Protein AF-0000000078901574 (afdb_homodimer)

Solvent-accessible surface area (backbone atoms only — not comparable to full-atom values): 55241 Å² total; per-residue (Å²): 122,80,79,53,33,39,34,36,38,30,41,45,54,55,63,47,64,45,96,88,65,45,67,37,62,70,68,38,22,37,27,36,86,96,45,61,98,54,66,38,80,42,51,44,65,65,57,47,47,41,67,55,58,59,39,76,37,43,38,35,41,18,32,72,70,23,38,70,68,37,67,60,56,49,39,49,55,29,48,74,74,72,39,78,66,61,45,80,43,84,36,66,88,48,71,46,56,58,35,40,49,50,41,31,50,52,46,33,48,68,64,56,52,89,60,96,63,82,35,20,27,36,39,37,34,49,48,26,60,44,65,43,23,26,37,47,46,46,25,50,50,44,54,62,66,72,47,56,89,83,60,78,57,48,77,39,35,35,34,58,38,66,92,46,40,46,96,85,44,36,18,45,43,43,77,52,35,61,60,55,47,53,44,49,48,52,50,27,50,48,46,22,75,48,53,47,43,39,66,61,41,44,49,47,36,64,61,35,56,59,53,50,43,49,57,63,29,63,53,62,60,85,57,74,70,66,58,59,51,69,42,36,62,37,46,46,50,32,26,39,21,62,39,50,36,30,46,40,59,29,33,37,78,87,8,28,19,46,49,33,30,53,51,49,61,63,35,53,72,72,39,71,86,37,63,74,58,44,56,57,50,48,53,52,36,50,58,24,52,50,33,37,56,55,89,91,52,74,37,52,20,26,73,77,22,36,58,28,41,28,45,51,17,45,51,28,46,70,25,50,33,43,64,61,15,43,34,39,32,54,54,41,48,27,16,53,55,23,50,58,46,42,20,30,42,23,79,68,28,33,65,67,48,35,54,51,9,39,24,50,35,30,54,72,36,88,57,42,57,60,52,50,52,54,48,48,42,45,57,51,30,22,69,36,47,71,48,73,51,42,69,55,50,54,52,52,41,53,51,46,37,53,45,46,60,67,61,70,83,67,72,77,63,80,69,66,42,23,24,34,39,33,23,86,67,58,71,88,75,47,55,70,68,51,50,52,56,45,38,72,75,12,78,40,77,45,74,44,77,49,73,88,74,63,46,82,52,45,38,69,52,37,47,49,51,24,53,56,51,57,70,65,55,62,87,51,47,43,33,30,36,50,47,71,59,66,48,44,37,51,27,32,45,56,56,39,42,62,48,19,26,47,39,23,36,81,26,53,45,81,40,81,40,71,39,95,85,66,48,77,43,78,44,75,40,74,70,40,78,31,48,51,60,124,124,80,80,55,33,40,34,34,38,29,40,44,54,57,63,48,66,45,97,87,66,45,66,37,62,71,69,38,21,39,28,36,86,98,45,61,96,53,66,37,79,42,52,44,68,66,56,48,48,42,67,55,58,57,37,77,38,43,38,36,40,18,31,72,68,23,38,70,68,37,66,61,55,48,38,50,57,29,47,72,73,72,39,77,64,61,44,80,42,83,34,65,87,49,73,44,55,58,36,41,50,50,42,30,50,52,46,31,47,68,64,56,51,90,61,97,63,83,34,20,27,35,39,37,32,48,46,25,58,46,63,44,23,28,38,48,47,45,24,50,50,43,52,62,65,71,47,56,88,82,58,78,59,46,76,39,35,33,36,57,37,65,90,46,39,45,96,84,43,36,18,44,42,44,75,53,37,61,60,55,46,53,44,50,49,51,49,27,50,49,47,24,74,49,52,47,44,38,65,62,40,44,49,49,36,64,59,34,58,60,53,49,43,48,57,65,30,63,52,64,60,83,55,72,69,64,57,58,52,70,41,35,62,39,46,46,50,30,26,38,21,62,40,49,36,30,47,40,60,27,35,36,79,88,9,29,20,47,50,32,30,54,52,50,62,65,34,54,73,70,38,70,85,37,64,74,57,43,57,57,51,46,53,53,37,50,57,23,50,50,33,38,57,56,90,93,53,75,37,50,20,26,74,78,23,35,58,31,40,28,44,50,17,44,52,28,44,70,24,51,33,43,63,60,16,43,36,40,32,53,53,41,50,27,15,51,55,23,52,59,46,42,21,29,41,23,80,68,29,33,65,66,48,36,52,52,8,39,24,52,36,31,55,73,36,88,56,44,58,61,52,49,52,55,47,48,43,46,57,50,30,23,68,34,47,72,47,74,52,42,69,54,49,54,53,50,41,53,50,45,38,52,45,49,61,64,62,69,82,70,74,76,63,80,69,67,41,24,24,35,40,33,26,86,65,58,69,90,75,47,54,70,68,49,51,51,56,47,38,72,75,11,79,41,77,44,74,44,76,50,74,89,72,64,44,83,53,46,39,69,54,36,47,50,52,25,53,58,49,58,71,64,55,60,87,51,48,44,33,30,37,51,47,70,58,66,49,42,36,49,26,32,46,57,55,39,42,63,48,19,27,49,39,24,36,80,26,53,45,82,40,81,41,69,39,95,86,66,48,79,41,79,44,76,40,73,71,40,77,31,49,52,60,122

Structure (mmCIF, N/CA/C/O backbone):
data_AF-0000000078901574-model_v1
#
loop_
_entity.id
_entity.type
_entity.pdbx_description
1 polymer 'CRISPR-associated protein, putative'
#
loop_
_atom_site.group_PDB
_atom_site.id
_atom_site.type_symbol
_atom_site.label_atom_id
_atom_site.label_alt_id
_atom_site.label_comp_id
_atom_site.label_asym_id
_atom_site.label_entity_id
_atom_site.label_seq_id
_atom_site.pdbx_PDB_ins_code
_atom_site.Cartn_x
_atom_site.Cartn_y
_atom_site.Cartn_z
_atom_site.occupancy
_atom_site.B_iso_or_equiv
_atom_site.auth_seq_id
_atom_site.auth_comp_id
_atom_site.auth_asym_id
_atom_site.auth_atom_id
_atom_site.pdbx_PDB_model_num
ATOM 1 N N . MET A 1 1 ? -25.266 -15.375 -20.125 1 30.12 1 MET A N 1
ATOM 2 C CA . MET A 1 1 ? -24.672 -15.422 -21.453 1 30.12 1 MET A CA 1
ATOM 3 C C . MET A 1 1 ? -23.438 -16.312 -21.469 1 30.12 1 MET A C 1
ATOM 5 O O . MET A 1 1 ? -22.625 -16.281 -20.531 1 30.12 1 MET A O 1
ATOM 9 N N . ALA A 1 2 ? -23.516 -17.375 -21.922 1 40.31 2 ALA A N 1
ATOM 10 C CA . ALA A 1 2 ? -22.438 -18.344 -22 1 40.31 2 ALA A CA 1
ATOM 11 C C . ALA A 1 2 ? -21.094 -17.656 -22.172 1 40.31 2 ALA A C 1
ATOM 13 O O . ALA A 1 2 ? -20.922 -16.828 -23.078 1 40.31 2 ALA A O 1
ATOM 14 N N . LYS A 1 3 ? -20.281 -17.469 -21.219 1 54.28 3 LYS A N 1
ATOM 15 C CA . LYS A 1 3 ? -19.031 -16.719 -21.344 1 54.28 3 LYS A CA 1
ATOM 16 C C . LYS A 1 3 ? -18.281 -17.125 -22.609 1 54.28 3 LYS A C 1
ATOM 18 O O . LYS A 1 3 ? -18.094 -18.312 -22.891 1 54.28 3 LYS A O 1
ATOM 23 N N . ASN A 1 4 ? -18.375 -16.203 -23.703 1 78.88 4 ASN A N 1
ATOM 24 C CA . ASN A 1 4 ? -17.719 -16.297 -25 1 78.88 4 ASN A CA 1
ATOM 25 C C . ASN A 1 4 ? -16.25 -16.688 -24.875 1 78.88 4 ASN A C 1
ATOM 27 O O . ASN A 1 4 ? -15.531 -16.141 -24.047 1 78.88 4 ASN A O 1
ATOM 31 N N . ILE A 1 5 ? -16.016 -18.047 -25.281 1 86.25 5 ILE A N 1
ATOM 32 C CA . ILE A 1 5 ? -14.625 -18.5 -25.281 1 86.25 5 ILE A CA 1
ATOM 33 C C . ILE A 1 5 ? -13.977 -18.141 -26.625 1 86.25 5 ILE A C 1
ATOM 35 O O . ILE A 1 5 ? -14.484 -18.5 -27.688 1 86.25 5 ILE A O 1
ATOM 39 N N . ASP A 1 6 ? -12.961 -17.422 -26.547 1 88.62 6 ASP A N 1
ATOM 40 C CA . ASP A 1 6 ? -12.281 -16.969 -27.75 1 88.62 6 ASP A CA 1
ATOM 41 C C . ASP A 1 6 ? -11.32 -18.031 -28.281 1 88.62 6 ASP A C 1
ATOM 43 O O . ASP A 1 6 ? -11.242 -18.25 -29.484 1 88.62 6 ASP A O 1
ATOM 47 N N . ARG A 1 7 ? -10.703 -18.719 -27.312 1 94.19 7 ARG A N 1
ATOM 48 C CA . ARG A 1 7 ? -9.633 -19.594 -27.766 1 94.19 7 ARG A CA 1
ATOM 49 C C . ARG A 1 7 ? -9.5 -20.812 -26.875 1 94.19 7 ARG A C 1
ATOM 51 O O . ARG A 1 7 ? -9.562 -20.703 -25.641 1 94.19 7 ARG A O 1
ATOM 58 N N . LEU A 1 8 ? -9.406 -21.953 -27.531 1 96.62 8 LEU A N 1
ATOM 59 C CA . LEU A 1 8 ? -9.031 -23.188 -26.875 1 96.62 8 LEU A CA 1
ATOM 60 C C . LEU A 1 8 ? -7.609 -23.594 -27.234 1 96.62 8 LEU A C 1
ATOM 62 O O . LEU A 1 8 ? -7.266 -23.672 -28.422 1 96.62 8 LEU A O 1
ATOM 66 N N . ILE A 1 9 ? -6.785 -23.719 -26.25 1 97.5 9 ILE A N 1
ATOM 67 C CA . ILE A 1 9 ? -5.418 -24.188 -26.438 1 97.5 9 ILE A CA 1
ATOM 68 C C . ILE A 1 9 ? -5.281 -25.609 -25.891 1 97.5 9 ILE A C 1
ATOM 70 O O . ILE A 1 9 ? -5.66 -25.875 -24.75 1 97.5 9 ILE A O 1
ATOM 74 N N . SER A 1 10 ? -4.734 -26.516 -26.688 1 97.19 10 SER A N 1
ATOM 75 C CA . SER A 1 10 ? -4.648 -27.906 -26.234 1 97.19 10 SER A CA 1
ATOM 76 C C . SER A 1 10 ? -3.318 -28.531 -26.641 1 97.19 10 SER A C 1
ATOM 78 O O . SER A 1 10 ? -2.85 -28.344 -27.766 1 97.19 10 SER A O 1
ATOM 80 N N . PHE A 1 11 ? -2.693 -29.266 -25.719 1 95 11 PHE A N 1
ATOM 81 C CA . PHE A 1 11 ? -1.505 -30.047 -26.047 1 95 11 PHE A CA 1
ATOM 82 C C . PHE A 1 11 ? -1.884 -31.328 -26.781 1 95 11 PHE A C 1
ATOM 84 O O . PHE A 1 11 ? -2.854 -32 -26.406 1 95 11 PHE A O 1
ATOM 91 N N . VAL A 1 12 ? -1.155 -31.594 -27.828 1 94.31 12 VAL A N 1
ATOM 92 C CA . VAL A 1 12 ? -1.355 -32.844 -28.547 1 94.31 12 VAL A CA 1
ATOM 93 C C . VAL A 1 12 ? -0.041 -33.625 -28.594 1 94.31 12 VAL A C 1
ATOM 95 O O . VAL A 1 12 ? 0.967 -33.125 -29.094 1 94.31 12 VAL A O 1
ATOM 98 N N . GLY A 1 13 ? -0.012 -34.781 -28.047 1 90.12 13 GLY A N 1
ATOM 99 C CA . GLY A 1 13 ? 1.153 -35.656 -28.094 1 90.12 13 GLY A CA 1
ATOM 100 C C . GLY A 1 13 ? 1.054 -36.75 -29.156 1 90.12 13 GLY A C 1
ATOM 101 O O . GLY A 1 13 ? 0.186 -36.688 -30.031 1 90.12 13 GLY A O 1
ATOM 102 N N . LEU A 1 14 ? 1.883 -37.656 -29.141 1 87.88 14 LEU A N 1
ATOM 103 C CA . LEU A 1 14 ? 1.949 -38.719 -30.141 1 87.88 14 LEU A CA 1
ATOM 104 C C . LEU A 1 14 ? 0.89 -39.781 -29.891 1 87.88 14 LEU A C 1
ATOM 106 O O . LEU A 1 14 ? 0.393 -40.406 -30.828 1 87.88 14 LEU A O 1
ATOM 110 N N . GLY A 1 15 ? 0.545 -39.969 -28.688 1 86.44 15 GLY A N 1
ATOM 111 C CA . GLY A 1 15 ? -0.3 -41.094 -28.344 1 86.44 15 GLY A CA 1
ATOM 112 C C . GLY A 1 15 ? 0.465 -42.406 -28.219 1 86.44 15 GLY A C 1
ATOM 113 O O . GLY A 1 15 ? 1.686 -42.406 -28.047 1 86.44 15 GLY A O 1
ATOM 114 N N . SER A 1 16 ? -0.266 -43.469 -28.125 1 84.69 16 SER A N 1
ATOM 115 C CA . SER A 1 16 ? 0.351 -44.812 -28 1 84.69 16 SER A CA 1
ATOM 116 C C . SER A 1 16 ? 0.24 -45.594 -29.297 1 84.69 16 SER A C 1
ATOM 118 O O . SER A 1 16 ? -0.59 -45.281 -30.156 1 84.69 16 SER A O 1
ATOM 120 N N . LYS A 1 17 ? 1.099 -46.562 -29.516 1 87.75 17 LYS A N 1
ATOM 121 C CA . LYS A 1 17 ? 1.057 -47.406 -30.703 1 87.75 17 LYS A CA 1
ATOM 122 C C . LYS A 1 17 ? -0.134 -48.375 -30.672 1 87.75 17 LYS A C 1
ATOM 124 O O . LYS A 1 17 ? -0.366 -49.031 -29.656 1 87.75 17 LYS A O 1
ATOM 129 N N . ASN A 1 18 ? -0.886 -48.344 -31.641 1 86 18 ASN A N 1
ATOM 130 C CA . ASN A 1 18 ? -2.01 -49.25 -31.734 1 86 18 ASN A CA 1
ATOM 131 C C . ASN A 1 18 ? -1.573 -50.625 -32.281 1 86 18 ASN A C 1
ATOM 133 O O . ASN A 1 18 ? -0.377 -50.875 -32.406 1 86 18 ASN A O 1
ATOM 137 N N . GLU A 1 19 ? -2.535 -51.469 -32.531 1 83.69 19 GLU A N 1
ATOM 138 C CA . GLU A 1 19 ? -2.271 -52.844 -33 1 83.69 19 GLU A CA 1
ATOM 139 C C . GLU A 1 19 ? -1.521 -52.844 -34.312 1 83.69 19 GLU A C 1
ATOM 141 O O . GLU A 1 19 ? -0.729 -53.75 -34.594 1 83.69 19 GLU A O 1
ATOM 146 N N . SER A 1 20 ? -1.728 -51.875 -35.125 1 88.75 20 SER A N 1
ATOM 147 C CA . SER A 1 20 ? -1.087 -51.75 -36.438 1 88.75 20 SER A CA 1
ATOM 148 C C . SER A 1 20 ? 0.261 -51.062 -36.344 1 88.75 20 SER A C 1
ATOM 150 O O . SER A 1 20 ? 0.927 -50.844 -37.344 1 88.75 20 SER A O 1
ATOM 152 N N . GLY A 1 21 ? 0.642 -50.562 -35.188 1 86.12 21 GLY A N 1
ATOM 153 C CA . GLY A 1 21 ? 1.935 -49.938 -34.969 1 86.12 21 GLY A CA 1
ATOM 154 C C . GLY A 1 21 ? 1.914 -48.438 -35.156 1 86.12 21 GLY A C 1
ATOM 155 O O . GLY A 1 21 ? 2.961 -47.781 -35.125 1 86.12 21 GLY A O 1
ATOM 156 N N . GLN A 1 22 ? 0.791 -47.906 -35.406 1 88.94 22 GLN A N 1
ATOM 157 C CA . GLN A 1 22 ? 0.667 -46.469 -35.625 1 88.94 22 GLN A CA 1
ATOM 158 C C . GLN A 1 22 ? 0.287 -45.75 -34.344 1 88.94 22 GLN A C 1
ATOM 160 O O . GLN A 1 22 ? -0.448 -46.281 -33.5 1 88.94 22 GLN A O 1
ATOM 165 N N . ASN A 1 23 ? 0.88 -44.562 -34.219 1 91.19 23 ASN A N 1
ATOM 166 C CA . ASN A 1 23 ? 0.517 -43.75 -33.062 1 91.19 23 ASN A CA 1
ATOM 167 C C . ASN A 1 23 ? -0.943 -43.312 -33.125 1 91.19 23 ASN A C 1
ATOM 169 O O . ASN A 1 23 ? -1.417 -42.844 -34.188 1 91.19 23 ASN A O 1
ATOM 173 N N . ASP A 1 24 ? -1.628 -43.5 -31.984 1 92.5 24 ASP A N 1
ATOM 174 C CA . ASP A 1 24 ? -3.051 -43.188 -31.953 1 92.5 24 ASP A CA 1
ATOM 175 C C . ASP A 1 24 ? -3.525 -42.938 -30.516 1 92.5 24 ASP A C 1
ATOM 177 O O . ASP A 1 24 ? -2.766 -43.156 -29.562 1 92.5 24 ASP A O 1
ATOM 181 N N . TYR A 1 25 ? -4.723 -42.406 -30.422 1 92.88 25 TYR A N 1
ATOM 182 C CA . TYR A 1 25 ? -5.402 -42.281 -29.141 1 92.88 25 TYR A CA 1
ATOM 183 C C . TYR A 1 25 ? -6.574 -43.25 -29.062 1 92.88 25 TYR A C 1
ATOM 185 O O . TYR A 1 25 ? -7.113 -43.656 -30.094 1 92.88 25 TYR A O 1
ATOM 193 N N . LYS A 1 26 ? -6.891 -43.594 -27.875 1 92.12 26 LYS A N 1
ATOM 194 C CA . LYS A 1 26 ? -8.039 -44.469 -27.656 1 92.12 26 LYS A CA 1
ATOM 195 C C . LYS A 1 26 ? -9.328 -43.656 -27.562 1 92.12 26 LYS A C 1
ATOM 197 O O . LYS A 1 26 ? -9.367 -42.625 -26.906 1 92.12 26 LYS A O 1
ATOM 202 N N . PRO A 1 27 ? -10.312 -44.188 -28.266 1 94.12 27 PRO A N 1
ATOM 203 C CA . PRO A 1 27 ? -11.578 -43.469 -28.172 1 94.12 27 PRO A CA 1
ATOM 204 C C . PRO A 1 27 ? -12.234 -43.594 -26.797 1 94.12 27 PRO A C 1
ATOM 206 O O . PRO A 1 27 ? -12.047 -44.625 -26.125 1 94.12 27 PRO A O 1
ATOM 209 N N . THR A 1 28 ? -12.906 -42.656 -26.422 1 95.62 28 THR A N 1
ATOM 210 C CA . THR A 1 28 ? -13.695 -42.625 -25.188 1 95.62 28 THR A CA 1
ATOM 211 C C . THR A 1 28 ? -14.859 -41.625 -25.328 1 95.62 28 THR A C 1
ATOM 213 O O . THR A 1 28 ? -15.055 -41.031 -26.391 1 95.62 28 THR A O 1
ATOM 216 N N . ARG A 1 29 ? -15.68 -41.562 -24.297 1 96.56 29 ARG A N 1
ATOM 217 C CA . ARG A 1 29 ? -16.797 -40.625 -24.281 1 96.56 29 ARG A CA 1
ATOM 218 C C . ARG A 1 29 ? -16.547 -39.469 -23.297 1 96.56 29 ARG A C 1
ATOM 220 O O . ARG A 1 29 ? -16.906 -39.562 -22.125 1 96.56 29 ARG A O 1
ATOM 227 N N . TYR A 1 30 ? -16.047 -38.438 -23.891 1 96.25 30 TYR A N 1
ATOM 228 C CA . TYR A 1 30 ? -15.734 -37.281 -23.047 1 96.25 30 TYR A CA 1
ATOM 229 C C . TYR A 1 30 ? -17 -36.531 -22.641 1 96.25 30 TYR A C 1
ATOM 231 O O . TYR A 1 30 ? -17.906 -36.375 -23.453 1 96.25 30 TYR A O 1
ATOM 239 N N . PHE A 1 31 ? -17.016 -36.125 -21.375 1 94.06 31 PHE A N 1
ATOM 240 C CA . PHE A 1 31 ? -18.125 -35.281 -20.938 1 94.06 31 PHE A CA 1
ATOM 241 C C . PHE A 1 31 ? -17.672 -34.281 -19.891 1 94.06 31 PHE A C 1
ATOM 243 O O . PHE A 1 31 ? -16.734 -34.531 -19.141 1 94.06 31 PHE A O 1
ATOM 250 N N . TRP A 1 32 ? -18.188 -33.125 -19.984 1 91.75 32 TRP A N 1
ATOM 251 C CA . TRP A 1 32 ? -18 -32.062 -18.984 1 91.75 32 TRP A CA 1
ATOM 252 C C . TRP A 1 32 ? -19.297 -31.812 -18.219 1 91.75 32 TRP A C 1
ATOM 254 O O . TRP A 1 32 ? -20.25 -31.266 -18.766 1 91.75 32 TRP A O 1
ATOM 264 N N . GLU A 1 33 ? -19.203 -32.219 -16.984 1 84.75 33 GLU A N 1
ATOM 265 C CA . GLU A 1 33 ? -20.406 -32.125 -16.172 1 84.75 33 GLU A CA 1
ATOM 266 C C . GLU A 1 33 ? -21 -30.719 -16.203 1 84.75 33 GLU A C 1
ATOM 268 O O . GLU A 1 33 ? -20.281 -29.75 -15.945 1 84.75 33 GLU A O 1
ATOM 273 N N . GLY A 1 34 ? -22.219 -30.609 -16.516 1 80.62 34 GLY A N 1
ATOM 274 C CA . GLY A 1 34 ? -22.922 -29.344 -16.5 1 80.62 34 GLY A CA 1
ATOM 275 C C . GLY A 1 34 ? -22.734 -28.547 -17.781 1 80.62 34 GLY A C 1
ATOM 276 O O . GLY A 1 34 ? -23.25 -27.438 -17.906 1 80.62 34 GLY A O 1
ATOM 277 N N . ARG A 1 35 ? -21.859 -29.078 -18.641 1 85.38 35 ARG A N 1
ATOM 278 C CA . ARG A 1 35 ? -21.609 -28.375 -19.891 1 85.38 35 ARG A CA 1
ATOM 279 C C . ARG A 1 35 ? -21.844 -29.297 -21.094 1 85.38 35 ARG A C 1
ATOM 281 O O . ARG A 1 35 ? -21.484 -30.469 -21.062 1 85.38 35 ARG A O 1
ATOM 288 N N . GLY A 1 36 ? -22.438 -28.781 -22.047 1 80.19 36 GLY A N 1
ATOM 289 C CA . GLY A 1 36 ? -22.641 -29.531 -23.281 1 80.19 36 GLY A CA 1
ATOM 290 C C . GLY A 1 36 ? -23.875 -30.406 -23.266 1 80.19 36 GLY A C 1
ATOM 291 O O . GLY A 1 36 ? -24.625 -30.391 -22.297 1 80.19 36 GLY A O 1
ATOM 292 N N . GLU A 1 37 ? -24.109 -31.109 -24.406 1 82.12 37 GLU A N 1
ATOM 293 C CA . GLU A 1 37 ? -25.328 -31.906 -24.609 1 82.12 37 GLU A CA 1
ATOM 294 C C . GLU A 1 37 ? -25.109 -33.375 -24.203 1 82.12 37 GLU A C 1
ATOM 296 O O . GLU A 1 37 ? -25.969 -34.219 -24.422 1 82.12 37 GLU A O 1
ATOM 301 N N . GLY A 1 38 ? -24 -33.625 -23.578 1 84.94 38 GLY A N 1
ATOM 302 C CA . GLY A 1 38 ? -23.734 -35 -23.188 1 84.94 38 GLY A CA 1
ATOM 303 C C . GLY A 1 38 ? -22.359 -35.5 -23.578 1 84.94 38 GLY A C 1
ATOM 304 O O . GLY A 1 38 ? -21.516 -34.719 -24.016 1 84.94 38 GLY A O 1
ATOM 305 N N . PRO A 1 39 ? -22.156 -36.844 -23.391 1 93.62 39 PRO A N 1
ATOM 306 C CA . PRO A 1 39 ? -20.844 -37.375 -23.688 1 93.62 39 PRO A CA 1
ATOM 307 C C . PRO A 1 39 ? -20.547 -37.406 -25.188 1 93.62 39 PRO A C 1
ATOM 309 O O . PRO A 1 39 ? -21.438 -37.688 -26 1 93.62 39 PRO A O 1
ATOM 312 N N . ILE A 1 40 ? -19.391 -37.062 -25.594 1 94.88 40 ILE A N 1
ATOM 313 C CA . ILE A 1 40 ? -18.953 -37.031 -26.984 1 94.88 40 ILE A CA 1
ATOM 314 C C . ILE A 1 40 ? -17.953 -38.125 -27.25 1 94.88 40 ILE A C 1
ATOM 316 O O . ILE A 1 40 ? -16.875 -38.188 -26.641 1 94.88 40 ILE A O 1
ATOM 320 N N . GLN A 1 41 ? -18.297 -38.969 -28.141 1 95.62 41 GLN A N 1
ATOM 321 C CA . GLN A 1 41 ? -17.422 -40.094 -28.5 1 95.62 41 GLN A CA 1
ATOM 322 C C . GLN A 1 41 ? -16.328 -39.656 -29.453 1 95.62 41 GLN A C 1
ATOM 324 O O . GLN A 1 41 ? -16.609 -39.219 -30.578 1 95.62 41 GLN A O 1
ATOM 329 N N . THR A 1 42 ? -15.109 -39.656 -29.016 1 95.56 42 THR A N 1
ATOM 330 C CA . THR A 1 42 ? -13.977 -39.281 -29.844 1 95.56 42 THR A CA 1
ATOM 331 C C . THR A 1 42 ? -12.664 -39.75 -29.219 1 95.56 42 THR A C 1
ATOM 333 O O . THR A 1 42 ? -12.617 -40.062 -28.031 1 95.56 42 THR A O 1
ATOM 336 N N . LYS A 1 43 ? -11.664 -39.812 -30.016 1 93.75 43 LYS A N 1
ATOM 337 C CA . LYS A 1 43 ? -10.328 -40.094 -29.5 1 93.75 43 LYS A CA 1
ATOM 338 C C . LYS A 1 43 ? -9.578 -38.812 -29.156 1 93.75 43 LYS A C 1
ATOM 340 O O . LYS A 1 43 ? -8.523 -38.844 -28.516 1 93.75 43 LYS A O 1
ATOM 345 N N . HIS A 1 44 ? -10.18 -37.688 -29.562 1 94.69 44 HIS A N 1
ATOM 346 C CA . HIS A 1 44 ? -9.484 -36.406 -29.406 1 94.69 44 HIS A CA 1
ATOM 347 C C . HIS A 1 44 ? -10.211 -35.5 -28.406 1 94.69 44 HIS A C 1
ATOM 349 O O . HIS A 1 44 ? -11.273 -34.969 -28.734 1 94.69 44 HIS A O 1
ATOM 355 N N . VAL A 1 45 ? -9.57 -35.281 -27.312 1 95.94 45 VAL A N 1
ATOM 356 C CA . VAL A 1 45 ? -10.18 -34.406 -26.297 1 95.94 45 VAL A CA 1
ATOM 357 C C . VAL A 1 45 ? -10.391 -33.031 -26.859 1 95.94 45 VAL A C 1
ATOM 359 O O . VAL A 1 45 ? -11.367 -32.344 -26.516 1 95.94 45 VAL A O 1
ATOM 362 N N . SER A 1 46 ? -9.453 -32.5 -27.719 1 96.94 46 SER A N 1
ATOM 363 C CA . SER A 1 46 ? -9.57 -31.172 -28.297 1 96.94 46 SER A CA 1
ATOM 364 C C . SER A 1 46 ? -10.852 -31.031 -29.125 1 96.94 46 SER A C 1
ATOM 366 O O . SER A 1 46 ? -11.492 -29.984 -29.125 1 96.94 46 SER A O 1
ATOM 368 N N . LEU A 1 47 ? -11.203 -32.094 -29.781 1 96.81 47 LEU A N 1
ATOM 369 C CA . LEU A 1 47 ? -12.438 -32.094 -30.562 1 96.81 47 LEU A CA 1
ATOM 370 C C . LEU A 1 47 ? -13.656 -32.031 -29.641 1 96.81 47 LEU A C 1
ATOM 372 O O . LEU A 1 47 ? -14.578 -31.25 -29.875 1 96.81 47 LEU A O 1
ATOM 376 N N . ALA A 1 48 ? -13.648 -32.875 -28.641 1 96.56 48 ALA A N 1
ATOM 377 C CA . ALA A 1 48 ? -14.742 -32.844 -27.672 1 96.56 48 ALA A CA 1
ATOM 378 C C . ALA A 1 48 ? -14.906 -31.469 -27.047 1 96.56 48 ALA A C 1
ATOM 380 O O . ALA A 1 48 ? -16.016 -30.953 -26.953 1 96.56 48 ALA A O 1
ATOM 381 N N . LEU A 1 49 ? -13.797 -30.891 -26.672 1 96.88 49 LEU A N 1
ATOM 382 C CA . LEU A 1 49 ? -13.812 -29.578 -26.047 1 96.88 49 LEU A CA 1
ATOM 383 C C . LEU A 1 49 ? -14.281 -28.516 -27.016 1 96.88 49 LEU A C 1
ATOM 385 O O . LEU A 1 49 ? -15.016 -27.594 -26.641 1 96.88 49 LEU A O 1
ATOM 389 N N . THR A 1 50 ? -13.836 -28.578 -28.234 1 96.69 50 THR A N 1
ATOM 390 C CA . THR A 1 50 ? -14.281 -27.625 -29.25 1 96.69 50 THR A CA 1
ATOM 391 C C . THR A 1 50 ? -15.789 -27.703 -29.453 1 96.69 50 THR A C 1
ATOM 393 O O . THR A 1 50 ? -16.453 -26.672 -29.609 1 96.69 50 THR A O 1
ATOM 396 N N . ARG A 1 51 ? -16.281 -28.859 -29.391 1 95.06 51 ARG A N 1
ATOM 397 C CA . ARG A 1 51 ? -17.719 -29.047 -29.547 1 95.06 51 ARG A CA 1
ATOM 398 C C . ARG A 1 51 ? -18.484 -28.484 -28.359 1 95.06 51 ARG A C 1
ATOM 400 O O . ARG A 1 51 ? -19.547 -27.891 -28.516 1 95.06 51 ARG A O 1
ATOM 407 N N . ILE A 1 52 ? -17.984 -28.703 -27.219 1 94.44 52 ILE A N 1
ATOM 408 C CA . ILE A 1 52 ? -18.641 -28.266 -25.984 1 94.44 52 ILE A CA 1
ATOM 409 C C . ILE A 1 52 ? -18.562 -26.75 -25.875 1 94.44 52 ILE A C 1
ATOM 411 O O . ILE A 1 52 ? -19.547 -26.094 -25.562 1 94.44 52 ILE A O 1
ATOM 415 N N . LEU A 1 53 ? -17.359 -26.156 -26.188 1 93.44 53 LEU A N 1
ATOM 416 C CA . LEU A 1 53 ? -17.078 -24.75 -25.891 1 93.44 53 LEU A CA 1
ATOM 417 C C . LEU A 1 53 ? -17.391 -23.859 -27.078 1 93.44 53 LEU A C 1
ATOM 419 O O . LEU A 1 53 ? -17.594 -22.656 -26.922 1 93.44 53 LEU A O 1
ATOM 423 N N . GLN A 1 54 ? -17.312 -24.438 -28.266 1 92.19 54 GLN A N 1
ATOM 424 C CA . GLN A 1 54 ? -17.5 -23.703 -29.5 1 92.19 54 GLN A CA 1
ATOM 425 C C . GLN A 1 54 ? -16.641 -22.422 -29.516 1 92.19 54 GLN A C 1
ATOM 427 O O . GLN A 1 54 ? -17.156 -21.328 -29.703 1 92.19 54 GLN A O 1
ATOM 432 N N . PRO A 1 55 ? -15.336 -22.578 -29.359 1 93.88 55 PRO A N 1
ATOM 433 C CA . PRO A 1 55 ? -14.453 -21.406 -29.359 1 93.88 55 PRO A CA 1
ATOM 434 C C . PRO A 1 55 ? -14.312 -20.766 -30.734 1 93.88 55 PRO A C 1
ATOM 436 O O . PRO A 1 55 ? -14.625 -21.391 -31.75 1 93.88 55 PRO A O 1
ATOM 439 N N . ALA A 1 56 ? -13.93 -19.5 -30.703 1 91.19 56 ALA A N 1
ATOM 440 C CA . ALA A 1 56 ? -13.664 -18.844 -31.984 1 91.19 56 ALA A CA 1
ATOM 441 C C . ALA A 1 56 ? -12.5 -19.5 -32.719 1 91.19 56 ALA A C 1
ATOM 443 O O . ALA A 1 56 ? -12.5 -19.578 -33.938 1 91.19 56 ALA A O 1
ATOM 444 N N . GLU A 1 57 ? -11.516 -19.922 -31.875 1 93.38 57 GLU A N 1
ATOM 445 C CA . GLU A 1 57 ? -10.359 -20.594 -32.438 1 93.38 57 GLU A CA 1
ATOM 446 C C . GLU A 1 57 ? -9.875 -21.734 -31.547 1 93.38 57 GLU A C 1
ATOM 448 O O . GLU A 1 57 ? -9.945 -21.625 -30.312 1 93.38 57 GLU A O 1
ATOM 453 N N . THR A 1 58 ? -9.398 -22.781 -32.219 1 96.44 58 THR A N 1
ATOM 454 C CA . THR A 1 58 ? -8.758 -23.891 -31.531 1 96.44 58 THR A CA 1
ATOM 455 C C . THR A 1 58 ? -7.293 -24.016 -31.938 1 96.44 58 THR A C 1
ATOM 457 O O . THR A 1 58 ? -6.98 -24.141 -33.125 1 96.44 58 THR A O 1
ATOM 460 N N . VAL A 1 59 ? -6.461 -23.906 -30.938 1 96.94 59 VAL A N 1
ATOM 461 C CA . VAL A 1 59 ? -5.023 -23.953 -31.172 1 96.94 59 VAL A CA 1
ATOM 462 C C . VAL A 1 59 ? -4.449 -25.234 -30.578 1 96.94 59 VAL A C 1
ATOM 464 O O . VAL A 1 59 ? -4.621 -25.5 -29.391 1 96.94 59 VAL A O 1
ATOM 467 N N . LEU A 1 60 ? -3.723 -26.016 -31.375 1 97.81 60 LEU A N 1
ATOM 468 C CA . LEU A 1 60 ? -3.102 -27.25 -30.922 1 97.81 60 LEU A CA 1
ATOM 469 C C . LEU A 1 60 ? -1.587 -27.109 -30.844 1 97.81 60 LEU A C 1
ATOM 471 O O . LEU A 1 60 ? -0.932 -26.781 -31.828 1 97.81 60 LEU A O 1
ATOM 475 N N . LEU A 1 61 ? -1.033 -27.312 -29.672 1 97 61 LEU A N 1
ATOM 476 C CA . LEU A 1 61 ? 0.41 -27.297 -29.469 1 97 61 LEU A CA 1
ATOM 477 C C . LEU A 1 61 ? 1.019 -28.672 -29.719 1 97 61 LEU A C 1
ATOM 479 O O . LEU A 1 61 ? 0.704 -29.625 -29 1 97 61 LEU A O 1
ATOM 483 N N . THR A 1 62 ? 1.931 -28.75 -30.672 1 95.88 62 THR A N 1
ATOM 484 C CA . THR A 1 62 ? 2.484 -30.047 -31.047 1 95.88 62 THR A CA 1
ATOM 485 C C . THR A 1 62 ? 3.996 -29.953 -31.234 1 95.88 62 THR A C 1
ATOM 487 O O . THR A 1 62 ? 4.512 -28.922 -31.672 1 95.88 62 THR A O 1
ATOM 490 N N . THR A 1 63 ? 4.621 -31.016 -30.781 1 92.94 63 THR A N 1
ATOM 491 C CA . THR A 1 63 ? 6.016 -31.156 -31.188 1 92.94 63 THR A CA 1
ATOM 492 C C . THR A 1 63 ? 6.113 -31.5 -32.688 1 92.94 63 THR A C 1
ATOM 494 O O . THR A 1 63 ? 5.094 -31.734 -33.344 1 92.94 63 THR A O 1
ATOM 497 N N . ALA A 1 64 ? 7.312 -31.578 -33.188 1 93.56 64 ALA A N 1
ATOM 498 C CA . ALA A 1 64 ? 7.508 -31.859 -34.625 1 93.56 64 ALA A CA 1
ATOM 499 C C . ALA A 1 64 ? 6.957 -33.25 -34.969 1 93.56 64 ALA A C 1
ATOM 501 O O . ALA A 1 64 ? 6.25 -33.406 -35.969 1 93.56 64 ALA A O 1
ATOM 502 N N . LYS A 1 65 ? 7.207 -34.219 -34.188 1 91.69 65 LYS A N 1
ATOM 503 C CA . LYS A 1 65 ? 6.754 -35.594 -34.438 1 91.69 65 LYS A CA 1
ATOM 504 C C . LYS A 1 65 ? 5.234 -35.688 -34.344 1 91.69 65 LYS A C 1
ATOM 506 O O . LYS A 1 65 ? 4.605 -36.344 -35.156 1 91.69 65 LYS A O 1
ATOM 511 N N . ALA A 1 66 ? 4.688 -35.062 -33.375 1 93.44 66 ALA A N 1
ATOM 512 C CA . ALA A 1 66 ? 3.232 -35.094 -33.219 1 93.44 66 ALA A CA 1
ATOM 513 C C . ALA A 1 66 ? 2.559 -34.375 -34.406 1 93.44 66 ALA A C 1
ATOM 515 O O . ALA A 1 66 ? 1.502 -34.812 -34.844 1 93.44 66 ALA A O 1
ATOM 516 N N . ARG A 1 67 ? 3.156 -33.344 -34.844 1 95.25 67 ARG A N 1
ATOM 517 C CA . ARG A 1 67 ? 2.625 -32.594 -35.969 1 95.25 67 ARG A CA 1
ATOM 518 C C . ARG A 1 67 ? 2.545 -33.5 -37.219 1 95.25 67 ARG A C 1
ATOM 520 O O . ARG A 1 67 ? 1.531 -33.5 -37.906 1 95.25 67 ARG A O 1
ATOM 527 N N . GLU A 1 68 ? 3.543 -34.156 -37.375 1 94.06 68 GLU A N 1
ATOM 528 C CA . GLU A 1 68 ? 3.586 -35.062 -38.531 1 94.06 68 GLU A CA 1
ATOM 529 C C . GLU A 1 68 ? 2.492 -36.125 -38.438 1 94.06 68 GLU A C 1
ATOM 531 O O . GLU A 1 68 ? 1.894 -36.5 -39.469 1 94.06 68 GLU A O 1
ATOM 536 N N . THR A 1 69 ? 2.262 -36.562 -37.312 1 93.31 69 THR A N 1
ATOM 537 C CA . THR A 1 69 ? 1.301 -37.656 -37.094 1 93.31 69 THR A CA 1
ATOM 538 C C . THR A 1 69 ? -0.129 -37.125 -37.25 1 93.31 69 THR A C 1
ATOM 540 O O . THR A 1 69 ? -0.983 -37.812 -37.812 1 93.31 69 THR A O 1
ATOM 543 N N . TRP A 1 70 ? -0.398 -35.938 -36.781 1 94.75 70 TRP A N 1
ATOM 544 C CA . TRP A 1 70 ? -1.789 -35.531 -36.562 1 94.75 70 TRP A CA 1
ATOM 545 C C . TRP A 1 70 ? -2.207 -34.438 -37.531 1 94.75 70 TRP A C 1
ATOM 547 O O . TRP A 1 70 ? -3.391 -34.094 -37.625 1 94.75 70 TRP A O 1
ATOM 557 N N . GLN A 1 71 ? -1.333 -33.781 -38.281 1 94.25 71 GLN A N 1
ATOM 558 C CA . GLN A 1 71 ? -1.606 -32.562 -39.062 1 94.25 71 GLN A CA 1
ATOM 559 C C . GLN A 1 71 ? -2.695 -32.844 -40.094 1 94.25 71 GLN A C 1
ATOM 561 O O . GLN A 1 71 ? -3.42 -31.922 -40.5 1 94.25 71 GLN A O 1
ATOM 566 N N . GLU A 1 72 ? -2.855 -34.031 -40.469 1 94.31 72 GLU A N 1
ATOM 567 C CA . GLU A 1 72 ? -3.898 -34.375 -41.438 1 94.31 72 GLU A CA 1
ATOM 568 C C . GLU A 1 72 ? -5.086 -35.031 -40.781 1 94.31 72 GLU A C 1
ATOM 570 O O . GLU A 1 72 ? -6.242 -34.719 -41.094 1 94.31 72 GLU A O 1
ATOM 575 N N . ARG A 1 73 ? -4.789 -35.875 -39.844 1 94.81 73 ARG A N 1
ATOM 576 C CA . ARG A 1 73 ? -5.797 -36.719 -39.219 1 94.81 73 ARG A CA 1
ATOM 577 C C . ARG A 1 73 ? -6.754 -35.906 -38.375 1 94.81 73 ARG A C 1
ATOM 579 O O . ARG A 1 73 ? -7.969 -36.125 -38.406 1 94.81 73 ARG A O 1
ATOM 586 N N . LEU A 1 74 ? -6.191 -35 -37.719 1 95.5 74 LEU A N 1
ATOM 587 C CA . LEU A 1 74 ? -7 -34.281 -36.75 1 95.5 74 LEU A CA 1
ATOM 588 C C . LEU A 1 74 ? -7.922 -33.281 -37.438 1 95.5 74 LEU A C 1
ATOM 590 O O . LEU A 1 74 ? -9.117 -33.25 -37.156 1 95.5 74 LEU A O 1
ATOM 594 N N . PRO A 1 75 ? -7.449 -32.469 -38.406 1 96.38 75 PRO A N 1
ATOM 595 C CA . PRO A 1 75 ? -8.359 -31.594 -39.156 1 96.38 75 PRO A CA 1
ATOM 596 C C . PRO A 1 75 ? -9.469 -32.375 -39.875 1 96.38 75 PRO A C 1
ATOM 598 O O . PRO A 1 75 ? -10.609 -31.891 -39.938 1 96.38 75 PRO A O 1
ATOM 601 N N . ALA A 1 76 ? -9.133 -33.5 -40.312 1 96.38 76 ALA A N 1
ATOM 602 C CA . ALA A 1 76 ? -10.148 -34.312 -40.969 1 96.38 76 ALA A CA 1
ATOM 603 C C . ALA A 1 76 ? -11.219 -34.75 -39.969 1 96.38 76 ALA A C 1
ATOM 605 O O . ALA A 1 76 ? -12.406 -34.75 -40.281 1 96.38 76 ALA A O 1
ATOM 606 N N . ALA A 1 77 ? -10.781 -35.156 -38.844 1 95.81 77 ALA A N 1
ATOM 607 C CA . ALA A 1 77 ? -11.727 -35.562 -37.812 1 95.81 77 ALA A CA 1
ATOM 608 C C . ALA A 1 77 ? -12.633 -34.406 -37.406 1 95.81 77 ALA A C 1
ATOM 610 O O . ALA A 1 77 ? -13.828 -34.594 -37.188 1 95.81 77 ALA A O 1
ATOM 611 N N . PHE A 1 78 ? -12.086 -33.156 -37.344 1 96.69 78 PHE A N 1
ATOM 612 C CA . PHE A 1 78 ? -12.852 -31.953 -37.062 1 96.69 78 PHE A CA 1
ATOM 613 C C . PHE A 1 78 ? -13.883 -31.688 -38.156 1 96.69 78 PHE A C 1
ATOM 615 O O . PHE A 1 78 ? -15.047 -31.406 -37.844 1 96.69 78 PHE A O 1
ATOM 622 N N . GLN A 1 79 ? -13.469 -31.812 -39.312 1 95.38 79 GLN A N 1
ATOM 623 C CA . GLN A 1 79 ? -14.328 -31.547 -40.469 1 95.38 79 GLN A CA 1
ATOM 624 C C . GLN A 1 79 ? -15.492 -32.531 -40.531 1 95.38 79 GLN A C 1
ATOM 626 O O . GLN A 1 79 ? -16.609 -32.156 -40.906 1 95.38 79 GLN A O 1
ATOM 631 N N . GLU A 1 80 ? -15.211 -33.719 -40.188 1 95.44 80 GLU A N 1
ATOM 632 C CA . GLU A 1 80 ? -16.219 -34.75 -40.219 1 95.44 80 GLU A CA 1
ATOM 633 C C . GLU A 1 80 ? -17.406 -34.406 -39.312 1 95.44 80 GLU A C 1
ATOM 635 O O . GLU A 1 80 ? -18.531 -34.812 -39.594 1 95.44 80 GLU A O 1
ATOM 640 N N . VAL A 1 81 ? -17.125 -33.75 -38.312 1 93.56 81 VAL A N 1
ATOM 641 C CA . VAL A 1 81 ? -18.203 -33.438 -37.375 1 93.56 81 VAL A CA 1
ATOM 642 C C . VAL A 1 81 ? -18.609 -31.984 -37.531 1 93.56 81 VAL A C 1
ATOM 644 O O . VAL A 1 81 ? -19.297 -31.438 -36.656 1 93.56 81 VAL A O 1
ATOM 647 N N . GLY A 1 82 ? -18.094 -31.266 -38.5 1 93.94 82 GLY A N 1
ATOM 648 C CA . GLY A 1 82 ? -18.531 -29.906 -38.844 1 93.94 82 GLY A CA 1
ATOM 649 C C . GLY A 1 82 ? -17.859 -28.844 -38 1 93.94 82 GLY A C 1
ATOM 650 O O . GLY A 1 82 ? -18.438 -27.781 -37.781 1 93.94 82 GLY A O 1
ATOM 651 N N . LEU A 1 83 ? -16.734 -29.109 -37.5 1 95.38 83 LEU A N 1
ATOM 652 C CA . LEU A 1 83 ? -16 -28.141 -36.688 1 95.38 83 LEU A CA 1
ATOM 653 C C . LEU A 1 83 ? -14.906 -27.484 -37.531 1 95.38 83 LEU A C 1
ATOM 655 O O . LEU A 1 83 ? -14.367 -28.094 -38.438 1 95.38 83 LEU A O 1
ATOM 659 N N . PRO A 1 84 ? -14.656 -26.219 -37.219 1 94.88 84 PRO A N 1
ATOM 660 C CA . PRO A 1 84 ? -13.555 -25.562 -37.906 1 94.88 84 PRO A CA 1
ATOM 661 C C . PRO A 1 84 ? -12.211 -26.234 -37.656 1 94.88 84 PRO A C 1
ATOM 663 O O . PRO A 1 84 ? -11.977 -26.766 -36.562 1 94.88 84 PRO A O 1
ATOM 666 N N . ALA A 1 85 ? -11.359 -26.172 -38.656 1 95.56 85 ALA A N 1
ATOM 667 C CA . ALA A 1 85 ? -10.031 -26.781 -38.531 1 95.56 85 ALA A CA 1
ATOM 668 C C . ALA A 1 85 ? -9.211 -26.094 -37.438 1 95.56 85 ALA A C 1
ATOM 670 O O . ALA A 1 85 ? -9.219 -24.859 -37.344 1 95.56 85 ALA A O 1
ATOM 671 N N . PRO A 1 86 ? -8.562 -26.828 -36.656 1 97.25 86 PRO A N 1
ATOM 672 C CA . PRO A 1 86 ? -7.711 -26.234 -35.625 1 97.25 86 PRO A CA 1
ATOM 673 C C . PRO A 1 86 ? -6.402 -25.672 -36.188 1 97.25 86 PRO A C 1
ATOM 675 O O . PRO A 1 86 ? -5.973 -26.078 -37.281 1 97.25 86 PRO A O 1
ATOM 678 N N . LYS A 1 87 ? -5.887 -24.703 -35.531 1 96.19 87 LYS A N 1
ATOM 679 C CA . LYS A 1 87 ? -4.578 -24.156 -35.875 1 96.19 87 LYS A CA 1
ATOM 680 C C . LYS A 1 87 ? -3.467 -24.875 -35.094 1 96.19 87 LYS A C 1
ATOM 682 O O . LYS A 1 87 ? -3.604 -25.156 -33.906 1 96.19 87 LYS A O 1
ATOM 687 N N . PHE A 1 88 ? -2.389 -25.219 -35.812 1 97.38 88 PHE A N 1
ATOM 688 C CA . PHE A 1 88 ? -1.273 -25.922 -35.188 1 97.38 88 PHE A CA 1
ATOM 689 C C . PHE A 1 88 ? -0.149 -24.953 -34.844 1 97.38 88 PHE A C 1
ATOM 691 O O . PHE A 1 88 ? 0.182 -24.062 -35.656 1 97.38 88 PHE A O 1
ATOM 698 N N . VAL A 1 89 ? 0.369 -25.016 -33.688 1 97 89 VAL A N 1
ATOM 699 C CA . VAL A 1 89 ? 1.525 -24.25 -33.25 1 97 89 VAL A CA 1
ATOM 700 C C . VAL A 1 89 ? 2.635 -25.203 -32.781 1 97 89 VAL A C 1
ATOM 702 O O . VAL A 1 89 ? 2.398 -26.109 -31.984 1 97 89 VAL A O 1
ATOM 705 N N . ASP A 1 90 ? 3.846 -24.969 -33.219 1 96.75 90 ASP A N 1
ATOM 706 C CA . ASP A 1 90 ? 4.969 -25.844 -32.938 1 96.75 90 ASP A CA 1
ATOM 707 C C . ASP A 1 90 ? 5.586 -25.5 -31.562 1 96.75 90 ASP A C 1
ATOM 709 O O . ASP A 1 90 ? 5.805 -24.328 -31.25 1 96.75 90 ASP A O 1
ATOM 713 N N . ILE A 1 91 ? 5.797 -26.531 -30.797 1 95.31 91 ILE A N 1
ATOM 714 C CA . ILE A 1 91 ? 6.555 -26.391 -29.562 1 95.31 91 ILE A CA 1
ATOM 715 C C . ILE A 1 91 ? 7.75 -27.328 -29.578 1 95.31 91 ILE A C 1
ATOM 717 O O . ILE A 1 91 ? 7.715 -28.375 -30.219 1 95.31 91 ILE A O 1
ATOM 721 N N . PRO A 1 92 ? 8.828 -26.922 -28.922 1 93.75 92 PRO A N 1
ATOM 722 C CA . PRO A 1 92 ? 9.953 -27.844 -28.828 1 93.75 92 PRO A CA 1
ATOM 723 C C . PRO A 1 92 ? 9.672 -29.031 -27.906 1 93.75 92 PRO A C 1
ATOM 725 O O . PRO A 1 92 ? 8.609 -29.094 -27.297 1 93.75 92 PRO A O 1
ATOM 728 N N . ASP A 1 93 ? 10.57 -30 -27.797 1 89.12 93 ASP A N 1
ATOM 729 C CA . ASP A 1 93 ? 10.383 -31.219 -27.031 1 89.12 93 ASP A CA 1
ATOM 730 C C . ASP A 1 93 ? 10.586 -30.969 -25.531 1 89.12 93 ASP A C 1
ATOM 732 O O . ASP A 1 93 ? 10.125 -31.75 -24.703 1 89.12 93 ASP A O 1
ATOM 736 N N . GLY A 1 94 ? 11.164 -29.859 -25.203 1 88.19 94 GLY A N 1
ATOM 737 C CA . GLY A 1 94 ? 11.383 -29.547 -23.797 1 88.19 94 GLY A CA 1
ATOM 738 C C . GLY A 1 94 ? 12.516 -30.344 -23.188 1 88.19 94 GLY A C 1
ATOM 739 O O . GLY A 1 94 ? 12.406 -30.828 -22.062 1 88.19 94 GLY A O 1
ATOM 740 N N . LYS A 1 95 ? 13.633 -30.453 -23.891 1 85.25 95 LYS A N 1
ATOM 741 C CA . LYS A 1 95 ? 14.742 -31.297 -23.469 1 85.25 95 LYS A CA 1
ATOM 742 C C . LYS A 1 95 ? 15.695 -30.531 -22.562 1 85.25 95 LYS A C 1
ATOM 744 O O . LYS A 1 95 ? 16.531 -31.125 -21.891 1 85.25 95 LYS A O 1
ATOM 749 N N . ASP A 1 96 ? 15.602 -29.234 -22.641 1 84.06 96 ASP A N 1
ATOM 750 C CA . ASP A 1 96 ? 16.438 -28.406 -21.797 1 84.06 96 ASP A CA 1
ATOM 751 C C . ASP A 1 96 ? 15.688 -27.156 -21.328 1 84.06 96 ASP A C 1
ATOM 753 O O . ASP A 1 96 ? 14.539 -26.938 -21.719 1 84.06 96 ASP A O 1
ATOM 757 N N . GLN A 1 97 ? 16.312 -26.438 -20.562 1 83.88 97 GLN A N 1
ATOM 758 C CA . GLN A 1 97 ? 15.695 -25.266 -19.969 1 83.88 97 GLN A CA 1
ATOM 759 C C . GLN A 1 97 ? 15.258 -24.266 -21.031 1 83.88 97 GLN A C 1
ATOM 761 O O . GLN A 1 97 ? 14.18 -23.672 -20.922 1 83.88 97 GLN A O 1
ATOM 766 N N . SER A 1 98 ? 16.047 -24.016 -22.016 1 85.06 98 SER A N 1
ATOM 767 C CA . SER A 1 98 ? 15.734 -23.062 -23.078 1 85.06 98 SER A CA 1
ATOM 768 C C . SER A 1 98 ? 14.461 -23.453 -23.812 1 85.06 98 SER A C 1
ATOM 770 O O . SER A 1 98 ? 13.625 -22.609 -24.125 1 85.06 98 SER A O 1
ATOM 772 N N . GLU A 1 99 ? 14.367 -24.719 -24.078 1 90.81 99 GLU A N 1
ATOM 773 C CA . GLU A 1 99 ? 13.172 -25.219 -24.766 1 90.81 99 GLU A CA 1
ATOM 774 C C . GLU A 1 99 ? 11.938 -25.094 -23.875 1 90.81 99 GLU A C 1
ATOM 776 O O . GLU A 1 99 ? 10.852 -24.781 -24.359 1 90.81 99 GLU A O 1
ATOM 781 N N . LEU A 1 100 ? 12.148 -25.328 -22.625 1 90.12 100 LEU A N 1
ATOM 782 C CA . LEU A 1 100 ? 11.023 -25.219 -21.688 1 90.12 100 LEU A CA 1
ATOM 783 C C . LEU A 1 100 ? 10.539 -23.781 -21.609 1 90.12 100 LEU A C 1
ATOM 785 O O . LEU A 1 100 ? 9.328 -23.531 -21.578 1 90.12 100 LEU A O 1
ATOM 789 N N . TRP A 1 101 ? 11.438 -22.844 -21.641 1 88.81 101 TRP A N 1
ATOM 790 C CA . TRP A 1 101 ? 11.062 -21.438 -21.625 1 88.81 101 TRP A CA 1
ATOM 791 C C . TRP A 1 101 ? 10.297 -21.062 -22.891 1 88.81 101 TRP A C 1
ATOM 793 O O . TRP A 1 101 ? 9.352 -20.281 -22.844 1 88.81 101 TRP A O 1
ATOM 803 N N . ARG A 1 102 ? 10.742 -21.609 -23.953 1 92.12 102 ARG A N 1
ATOM 804 C CA . ARG A 1 102 ? 10.039 -21.359 -25.203 1 92.12 102 ARG A CA 1
ATOM 805 C C . ARG A 1 102 ? 8.602 -21.875 -25.141 1 92.12 102 ARG A C 1
ATOM 807 O O . ARG A 1 102 ? 7.676 -21.219 -25.609 1 92.12 102 ARG A O 1
ATOM 814 N N . ILE A 1 103 ? 8.453 -23.031 -24.578 1 93.88 103 ILE A N 1
ATOM 815 C CA . ILE A 1 103 ? 7.113 -23.578 -24.406 1 93.88 103 ILE A CA 1
ATOM 816 C C . ILE A 1 103 ? 6.281 -22.672 -23.516 1 93.88 103 ILE A C 1
ATOM 818 O O . ILE A 1 103 ? 5.129 -22.359 -23.828 1 93.88 103 ILE A O 1
ATOM 822 N N . PHE A 1 104 ? 6.867 -22.234 -22.438 1 93.31 104 PHE A N 1
ATOM 823 C CA . PHE A 1 104 ? 6.207 -21.312 -21.516 1 93.31 104 PHE A CA 1
ATOM 824 C C . PHE A 1 104 ? 5.727 -20.078 -22.25 1 93.31 104 PHE A C 1
ATOM 826 O O . PHE A 1 104 ? 4.574 -19.672 -22.109 1 93.31 104 PHE A O 1
ATOM 833 N N . GLU A 1 105 ? 6.586 -19.5 -23.047 1 92.31 105 GLU A N 1
ATOM 834 C CA . GLU A 1 105 ? 6.266 -18.266 -23.766 1 92.31 105 GLU A CA 1
ATOM 835 C C . GLU A 1 105 ? 5.156 -18.484 -24.781 1 92.31 105 GLU A C 1
ATOM 837 O O . GLU A 1 105 ? 4.309 -17.625 -24.984 1 92.31 105 GLU A O 1
ATOM 842 N N . ILE A 1 106 ? 5.203 -19.578 -25.375 1 94.56 106 ILE A N 1
ATOM 843 C CA . ILE A 1 106 ? 4.168 -19.906 -26.344 1 94.56 106 ILE A CA 1
ATOM 844 C C . ILE A 1 106 ? 2.82 -20.031 -25.641 1 94.56 106 ILE A C 1
ATOM 846 O O . ILE A 1 106 ? 1.816 -19.484 -26.094 1 94.56 106 ILE A O 1
ATOM 850 N N . CYS A 1 107 ? 2.803 -20.766 -24.531 1 94.56 107 CYS A N 1
ATOM 851 C CA . CYS A 1 107 ? 1.577 -20.875 -23.75 1 94.56 107 CYS A CA 1
ATOM 852 C C . CYS A 1 107 ? 1.061 -19.516 -23.328 1 94.56 107 CYS A C 1
ATOM 854 O O . CYS A 1 107 ? -0.114 -19.203 -23.531 1 94.56 107 CYS A O 1
ATOM 856 N N . ARG A 1 108 ? 1.941 -18.75 -22.797 1 92.12 108 ARG A N 1
ATOM 857 C CA . ARG A 1 108 ? 1.58 -17.422 -22.297 1 92.12 108 ARG A CA 1
ATOM 858 C C . ARG A 1 108 ? 0.995 -16.547 -23.406 1 92.12 108 ARG A C 1
ATOM 860 O O . ARG A 1 108 ? -0.04 -15.914 -23.219 1 92.12 108 ARG A O 1
ATOM 867 N N . THR A 1 109 ? 1.608 -16.516 -24.547 1 91.19 109 THR A N 1
ATOM 868 C CA . THR A 1 109 ? 1.198 -15.68 -25.672 1 91.19 109 THR A CA 1
ATOM 869 C C . THR A 1 109 ? -0.182 -16.094 -26.172 1 91.19 109 THR A C 1
ATOM 871 O O . THR A 1 109 ? -0.985 -15.25 -26.562 1 91.19 109 THR A O 1
ATOM 874 N N . HIS A 1 110 ? -0.458 -17.312 -26.109 1 93.06 110 HIS A N 1
ATOM 875 C CA . HIS A 1 110 ? -1.735 -17.781 -26.641 1 93.06 110 HIS A CA 1
ATOM 876 C C . HIS A 1 110 ? -2.832 -17.688 -25.578 1 93.06 110 HIS A C 1
ATOM 878 O O . HIS A 1 110 ? -4.02 -17.656 -25.922 1 93.06 110 HIS A O 1
ATOM 884 N N . LEU A 1 111 ? -2.447 -17.688 -24.375 1 92.06 111 LEU A N 1
ATOM 885 C CA . LEU A 1 111 ? -3.418 -17.484 -23.297 1 92.06 111 LEU A CA 1
ATOM 886 C C . LEU A 1 111 ? -3.859 -16.016 -23.234 1 92.06 111 LEU A C 1
ATOM 888 O O . LEU A 1 111 ? -4.965 -15.719 -22.781 1 92.06 111 LEU A O 1
ATOM 892 N N . ASP A 1 112 ? -2.965 -15.141 -23.531 1 83.56 112 ASP A N 1
ATOM 893 C CA . ASP A 1 112 ? -3.262 -13.711 -23.531 1 83.56 112 ASP A CA 1
ATOM 894 C C . ASP A 1 112 ? -2.9 -13.07 -24.875 1 83.56 112 ASP A C 1
ATOM 896 O O . ASP A 1 112 ? -1.942 -12.305 -24.953 1 83.56 112 ASP A O 1
ATOM 900 N N . PRO A 1 113 ? -3.738 -13.375 -25.766 1 74.19 113 PRO A N 1
ATOM 901 C CA . PRO A 1 113 ? -3.414 -12.828 -27.094 1 74.19 113 PRO A CA 1
ATOM 902 C C . PRO A 1 113 ? -3.523 -11.312 -27.141 1 74.19 113 PRO A C 1
ATOM 904 O O . PRO A 1 113 ? -4.375 -10.727 -26.469 1 74.19 113 PRO A O 1
ATOM 907 N N . PRO A 1 114 ? -2.494 -10.727 -27.719 1 62.16 114 PRO A N 1
ATOM 908 C CA . PRO A 1 114 ? -2.502 -9.266 -27.844 1 62.16 114 PRO A CA 1
ATOM 909 C C . PRO A 1 114 ? -3.762 -8.742 -28.516 1 62.16 114 PRO A C 1
ATOM 911 O O . PRO A 1 114 ? -4.152 -7.59 -28.297 1 62.16 114 PRO A O 1
ATOM 914 N N . GLU A 1 115 ? -4.348 -9.641 -29.344 1 60.03 115 GLU A N 1
ATOM 915 C CA . GLU A 1 115 ? -5.465 -9.195 -30.172 1 60.03 115 GLU A CA 1
ATOM 916 C C . GLU A 1 115 ? -6.734 -9.016 -29.344 1 60.03 115 GLU A C 1
ATOM 918 O O . GLU A 1 115 ? -6.879 -9.633 -28.281 1 60.03 115 GLU A O 1
ATOM 923 N N . ALA A 1 116 ? -7.566 -8.062 -29.672 1 58.94 116 ALA A N 1
ATOM 924 C CA . ALA A 1 116 ? -8.812 -7.625 -29.047 1 58.94 116 ALA A CA 1
ATOM 925 C C . ALA A 1 116 ? -9.781 -8.797 -28.875 1 58.94 116 ALA A C 1
ATOM 927 O O . ALA A 1 116 ? -10.492 -9.172 -29.797 1 58.94 116 ALA A O 1
ATOM 928 N N . MET A 1 117 ? -9.391 -9.75 -28 1 67.44 117 MET A N 1
ATOM 929 C CA . MET A 1 117 ? -10.391 -10.773 -27.703 1 67.44 117 MET A CA 1
ATOM 930 C C . MET A 1 117 ? -11.109 -10.469 -26.406 1 67.44 117 MET A C 1
ATOM 932 O O . MET A 1 117 ? -10.484 -10.023 -25.438 1 67.44 117 MET A O 1
ATOM 936 N N . SER A 1 118 ? -12.375 -10.438 -26.453 1 73.25 118 SER A N 1
ATOM 937 C CA . SER A 1 118 ? -13.188 -10.023 -25.312 1 73.25 118 SER A CA 1
ATOM 938 C C . SER A 1 118 ? -13.586 -11.219 -24.453 1 73.25 118 SER A C 1
ATOM 940 O O . SER A 1 118 ? -14 -11.055 -23.312 1 73.25 118 SER A O 1
ATOM 942 N N . GLY A 1 119 ? -13.273 -12.484 -25.141 1 82.62 119 GLY A N 1
ATOM 943 C CA . GLY A 1 119 ? -13.727 -13.656 -24.406 1 82.62 119 GLY A CA 1
ATOM 944 C C . GLY A 1 119 ? -12.617 -14.32 -23.609 1 82.62 119 GLY A C 1
ATOM 945 O O . GLY A 1 119 ? -11.508 -13.805 -23.547 1 82.62 119 GLY A O 1
ATOM 946 N N . GLY A 1 120 ? -12.961 -15.477 -22.969 1 89.38 120 GLY A N 1
ATOM 947 C CA . GLY A 1 120 ? -12.023 -16.219 -22.141 1 89.38 120 GLY A CA 1
ATOM 948 C C . GLY A 1 120 ? -11.195 -17.219 -22.938 1 89.38 120 GLY A C 1
ATOM 949 O O . GLY A 1 120 ? -11.398 -17.375 -24.141 1 89.38 120 GLY A O 1
ATOM 950 N N . THR A 1 121 ? -10.211 -17.672 -22.375 1 93.19 121 THR A N 1
ATOM 951 C CA . THR A 1 121 ? -9.367 -18.703 -22.969 1 93.19 121 THR A CA 1
ATOM 952 C C . THR A 1 121 ? -9.391 -19.969 -22.125 1 93.19 121 THR A C 1
ATOM 954 O O . THR A 1 121 ? -9.562 -19.906 -20.906 1 93.19 121 THR A O 1
ATOM 957 N N . VAL A 1 122 ? -9.281 -21.125 -22.797 1 94.5 122 VAL A N 1
ATOM 958 C CA . VAL A 1 122 ? -9.258 -22.422 -22.125 1 94.5 122 VAL A CA 1
ATOM 959 C C . VAL A 1 122 ? -7.996 -23.188 -22.516 1 94.5 122 VAL A C 1
ATOM 961 O O . VAL A 1 122 ? -7.656 -23.266 -23.688 1 94.5 122 VAL A O 1
ATOM 964 N N . MET A 1 123 ? -7.297 -23.625 -21.531 1 95.69 123 MET A N 1
ATOM 965 C CA . MET A 1 123 ? -6.098 -24.422 -21.75 1 95.69 123 MET A CA 1
ATOM 966 C C . MET A 1 123 ? -6.332 -25.875 -21.328 1 95.69 123 MET A C 1
ATOM 968 O O . MET A 1 123 ? -6.676 -26.141 -20.172 1 95.69 123 MET A O 1
ATOM 972 N N . ASP A 1 124 ? -6.172 -26.766 -22.219 1 96.38 124 ASP A N 1
ATOM 973 C CA . ASP A 1 124 ? -6.324 -28.188 -21.984 1 96.38 124 ASP A CA 1
ATOM 974 C C . ASP A 1 124 ? -4.965 -28.859 -21.812 1 96.38 124 ASP A C 1
ATOM 976 O O . ASP A 1 124 ? -4.113 -28.797 -22.703 1 96.38 124 ASP A O 1
ATOM 980 N N . ILE A 1 125 ? -4.812 -29.609 -20.719 1 93.19 125 ILE A N 1
ATOM 981 C CA . ILE A 1 125 ? -3.506 -30.203 -20.438 1 93.19 125 ILE A CA 1
ATOM 982 C C . ILE A 1 125 ? -3.605 -31.719 -20.5 1 93.19 125 ILE A C 1
ATOM 984 O O . ILE A 1 125 ? -2.721 -32.438 -20 1 93.19 125 ILE A O 1
ATOM 988 N N . THR A 1 126 ? -4.586 -32.281 -21.094 1 92.06 126 THR A N 1
ATOM 989 C CA . THR A 1 126 ? -4.895 -33.719 -21.094 1 92.06 126 THR A CA 1
ATOM 990 C C . THR A 1 126 ? -3.723 -34.5 -21.641 1 92.06 126 THR A C 1
ATOM 992 O O . THR A 1 126 ? -3.309 -35.5 -21.031 1 92.06 126 THR A O 1
ATOM 995 N N . HIS A 1 127 ? -3.213 -34.125 -22.703 1 87.75 127 HIS A N 1
ATOM 996 C CA . HIS A 1 127 ? -2.178 -34.906 -23.359 1 87.75 127 HIS A CA 1
ATOM 997 C C . HIS A 1 127 ? -0.803 -34.281 -23.172 1 87.75 127 HIS A C 1
ATOM 999 O O . HIS A 1 127 ? 0.136 -34.594 -23.906 1 87.75 127 HIS A O 1
ATOM 1005 N N . GLY A 1 128 ? -0.808 -33.344 -22.234 1 80.25 128 GLY A N 1
ATOM 1006 C CA . GLY A 1 128 ? 0.485 -32.781 -21.906 1 80.25 128 GLY A CA 1
ATOM 1007 C C . GLY A 1 128 ? 1.416 -33.781 -21.219 1 80.25 128 GLY A C 1
ATOM 1008 O O . GLY A 1 128 ? 0.976 -34.594 -20.422 1 80.25 128 GLY A O 1
ATOM 1009 N N . PHE A 1 129 ? 2.604 -33.656 -21.625 1 76 129 PHE A N 1
ATOM 1010 C CA . PHE A 1 129 ? 3.598 -34.562 -21.078 1 76 129 PHE A CA 1
ATOM 1011 C C . PHE A 1 129 ? 4.316 -33.938 -19.891 1 76 129 PHE A C 1
ATOM 1013 O O . PHE A 1 129 ? 4.863 -32.812 -20 1 76 129 PHE A O 1
ATOM 1020 N N . ARG A 1 130 ? 4.406 -34.562 -18.75 1 74.75 130 ARG A N 1
ATOM 1021 C CA . ARG A 1 130 ? 5.137 -34.375 -17.5 1 74.75 130 ARG A CA 1
ATOM 1022 C C . ARG A 1 130 ? 5.242 -32.906 -17.141 1 74.75 130 ARG A C 1
ATOM 1024 O O . ARG A 1 130 ? 4.395 -32.375 -16.406 1 74.75 130 ARG A O 1
ATOM 1031 N N . SER A 1 131 ? 6.191 -32.156 -17.938 1 82.44 131 SER A N 1
ATOM 1032 C CA . SER A 1 131 ? 6.449 -30.766 -17.531 1 82.44 131 SER A CA 1
ATOM 1033 C C . SER A 1 131 ? 5.422 -29.812 -18.141 1 82.44 131 SER A C 1
ATOM 1035 O O . SER A 1 131 ? 5.254 -28.688 -17.672 1 82.44 131 SER A O 1
ATOM 1037 N N . GLN A 1 132 ? 4.715 -30.25 -19.125 1 89.12 132 GLN A N 1
ATOM 1038 C CA . GLN A 1 132 ? 3.861 -29.359 -19.906 1 89.12 132 GLN A CA 1
ATOM 1039 C C . GLN A 1 132 ? 2.678 -28.859 -19.078 1 89.12 132 GLN A C 1
ATOM 1041 O O . GLN A 1 132 ? 2.354 -27.672 -19.094 1 89.12 132 GLN A O 1
ATOM 1046 N N . PRO A 1 133 ? 2.109 -29.734 -18.266 1 90.75 133 PRO A N 1
ATOM 1047 C CA . PRO A 1 133 ? 1.025 -29.234 -17.406 1 90.75 133 PRO A CA 1
ATOM 1048 C C . PRO A 1 133 ? 1.493 -28.172 -16.422 1 90.75 133 PRO A C 1
ATOM 1050 O O . PRO A 1 133 ? 0.787 -27.188 -16.188 1 90.75 133 PRO A O 1
ATOM 1053 N N . PHE A 1 134 ? 2.648 -28.406 -15.875 1 92.12 134 PHE A N 1
ATOM 1054 C CA . PHE A 1 134 ? 3.221 -27.422 -14.961 1 92.12 134 PHE A CA 1
ATOM 1055 C C . PHE A 1 134 ? 3.455 -26.094 -15.672 1 92.12 134 PHE A C 1
ATOM 1057 O O . PHE A 1 134 ? 3.1 -25.047 -15.148 1 92.12 134 PHE A O 1
ATOM 1064 N N . LEU A 1 135 ? 4.027 -26.141 -16.875 1 93.25 135 LEU A N 1
ATOM 1065 C CA . LEU A 1 135 ? 4.32 -24.938 -17.641 1 93.25 135 LEU A CA 1
ATOM 1066 C C . LEU A 1 135 ? 3.035 -24.203 -18.016 1 93.25 135 LEU A C 1
ATOM 1068 O O . LEU A 1 135 ? 2.98 -22.969 -17.953 1 93.25 135 LEU A O 1
ATOM 1072 N N . ALA A 1 136 ? 2.057 -24.953 -18.406 1 93.31 136 ALA A N 1
ATOM 1073 C CA . ALA A 1 136 ? 0.755 -24.359 -18.719 1 93.31 136 ALA A CA 1
ATOM 1074 C C . ALA A 1 136 ? 0.16 -23.656 -17.5 1 93.31 136 ALA A C 1
ATOM 1076 O O . ALA A 1 136 ? -0.378 -22.562 -17.625 1 93.31 136 ALA A O 1
ATOM 1077 N N . GLY A 1 137 ? 0.274 -24.328 -16.344 1 92.62 137 GLY A N 1
ATOM 1078 C CA . GLY A 1 137 ? -0.201 -23.703 -15.117 1 92.62 137 GLY A CA 1
ATOM 1079 C C . GLY A 1 137 ? 0.537 -22.422 -14.766 1 92.62 137 GLY A C 1
ATOM 1080 O O . GLY A 1 137 ? -0.082 -21.438 -14.391 1 92.62 137 GLY A O 1
ATOM 1081 N N . ALA A 1 138 ? 1.847 -22.469 -14.883 1 91.94 138 ALA A N 1
ATOM 1082 C CA . ALA A 1 138 ? 2.668 -21.297 -14.602 1 91.94 138 ALA A CA 1
ATOM 1083 C C . ALA A 1 138 ? 2.32 -20.141 -15.539 1 91.94 138 ALA A C 1
ATOM 1085 O O . ALA A 1 138 ? 2.217 -19 -15.109 1 91.94 138 ALA A O 1
ATOM 1086 N N . ALA A 1 139 ? 2.143 -20.484 -16.828 1 93.31 139 ALA A N 1
ATOM 1087 C CA . ALA A 1 139 ? 1.774 -19.469 -17.812 1 93.31 139 ALA A CA 1
ATOM 1088 C C . ALA A 1 139 ? 0.409 -18.859 -17.5 1 93.31 139 ALA A C 1
ATOM 1090 O O . ALA A 1 139 ? 0.219 -17.656 -17.609 1 93.31 139 ALA A O 1
ATOM 1091 N N . ALA A 1 140 ? -0.505 -19.688 -17.125 1 93.19 140 ALA A N 1
ATOM 1092 C CA . ALA A 1 140 ? -1.84 -19.234 -16.75 1 93.19 140 ALA A CA 1
ATOM 1093 C C . ALA A 1 140 ? -1.786 -18.312 -15.523 1 93.19 140 ALA A C 1
ATOM 1095 O O . ALA A 1 140 ? -2.42 -17.266 -15.5 1 93.19 140 ALA A O 1
ATOM 1096 N N . ALA A 1 141 ? -1.056 -18.75 -14.516 1 90.19 141 ALA A N 1
ATOM 1097 C CA . ALA A 1 141 ? -0.906 -17.953 -13.305 1 90.19 141 ALA A CA 1
ATOM 1098 C C . ALA A 1 141 ? -0.282 -16.594 -13.617 1 90.19 141 ALA A C 1
ATOM 1100 O O . ALA A 1 141 ? -0.765 -15.555 -13.141 1 90.19 141 ALA A O 1
ATOM 1101 N N . PHE A 1 142 ? 0.783 -16.594 -14.406 1 89.94 142 PHE A N 1
ATOM 1102 C CA . PHE A 1 142 ? 1.455 -15.367 -14.805 1 89.94 142 PHE A CA 1
ATOM 1103 C C . PHE A 1 142 ? 0.489 -14.43 -15.516 1 89.94 142 PHE A C 1
ATOM 1105 O O . PHE A 1 142 ? 0.44 -13.234 -15.211 1 89.94 142 PHE A O 1
ATOM 1112 N N . THR A 1 143 ? -0.258 -14.992 -16.406 1 90.38 143 THR A N 1
ATOM 1113 C CA . THR A 1 143 ? -1.201 -14.219 -17.219 1 90.38 143 THR A CA 1
ATOM 1114 C C . THR A 1 143 ? -2.27 -13.586 -16.328 1 90.38 143 THR A C 1
ATOM 1116 O O . THR A 1 143 ? -2.578 -12.398 -16.469 1 90.38 143 THR A O 1
ATOM 1119 N N . ARG A 1 144 ? -2.771 -14.305 -15.398 1 88 144 ARG A N 1
ATOM 1120 C CA . ARG A 1 144 ? -3.801 -13.797 -14.5 1 88 144 ARG A CA 1
ATOM 1121 C C . ARG A 1 144 ? -3.248 -12.703 -13.594 1 88 144 ARG A C 1
ATOM 1123 O O . ARG A 1 144 ? -3.928 -11.711 -13.328 1 88 144 ARG A O 1
ATOM 1130 N N . LEU A 1 145 ? -2.061 -12.891 -13.156 1 85.56 145 LEU A N 1
ATOM 1131 C CA . LEU A 1 145 ? -1.42 -11.984 -12.219 1 85.56 145 LEU A CA 1
ATOM 1132 C C . LEU A 1 145 ? -1.135 -10.633 -12.875 1 85.56 145 LEU A C 1
ATOM 1134 O O . LEU A 1 145 ? -1.208 -9.594 -12.219 1 85.56 145 LEU A O 1
ATOM 1138 N N . THR A 1 146 ? -0.819 -10.594 -14.117 1 87.81 146 THR A N 1
ATOM 1139 C CA . THR A 1 146 ? -0.302 -9.391 -14.758 1 87.81 146 THR A CA 1
ATOM 1140 C C . THR A 1 146 ? -1.422 -8.625 -15.461 1 87.81 146 THR A C 1
ATOM 1142 O O . THR A 1 146 ? -1.207 -7.527 -15.969 1 87.81 146 THR A O 1
ATOM 1145 N N . ARG A 1 147 ? -2.564 -9.219 -15.406 1 84.38 147 ARG A N 1
ATOM 1146 C CA . ARG A 1 147 ? -3.697 -8.539 -16.016 1 84.38 147 ARG A CA 1
ATOM 1147 C C . ARG A 1 147 ? -4.195 -7.398 -15.141 1 84.38 147 ARG A C 1
ATOM 1149 O O . ARG A 1 147 ? -4.004 -7.422 -13.922 1 84.38 147 ARG A O 1
ATOM 1156 N N . ASN A 1 148 ? -4.777 -6.488 -15.789 1 76.62 148 ASN A N 1
ATOM 1157 C CA . ASN A 1 148 ? -5.379 -5.379 -15.055 1 76.62 148 ASN A CA 1
ATOM 1158 C C . ASN A 1 148 ? -6.605 -5.828 -14.266 1 76.62 148 ASN A C 1
ATOM 1160 O O . ASN A 1 148 ? -7.281 -6.785 -14.648 1 76.62 148 ASN A O 1
ATOM 1164 N N . LEU A 1 149 ? -6.859 -5.176 -13.266 1 74.31 149 LEU A N 1
ATOM 1165 C CA . LEU A 1 149 ? -7.961 -5.531 -12.375 1 74.31 149 LEU A CA 1
ATOM 1166 C C . LEU A 1 149 ? -9.297 -5.488 -13.109 1 74.31 149 LEU A C 1
ATOM 1168 O O . LEU A 1 149 ? -10.219 -6.23 -12.781 1 74.31 149 LEU A O 1
ATOM 1172 N N . ASP A 1 150 ? -9.336 -4.684 -14.094 1 73.62 150 ASP A N 1
ATOM 1173 C CA . ASP A 1 150 ? -10.602 -4.508 -14.805 1 73.62 150 ASP A CA 1
ATOM 1174 C C . ASP A 1 150 ? -10.758 -5.547 -15.914 1 73.62 150 ASP A C 1
ATOM 1176 O O . ASP A 1 150 ? -11.82 -5.637 -16.531 1 73.62 150 ASP A O 1
ATOM 1180 N N . ASP A 1 151 ? -9.711 -6.289 -16.109 1 76.31 151 ASP A N 1
ATOM 1181 C CA . ASP A 1 151 ? -9.789 -7.348 -17.109 1 76.31 151 ASP A CA 1
ATOM 1182 C C . ASP A 1 151 ? -10.586 -8.539 -16.594 1 76.31 151 ASP A C 1
ATOM 1184 O O . ASP A 1 151 ? -10.172 -9.211 -15.648 1 76.31 151 ASP A O 1
ATOM 1188 N N . SER A 1 152 ? -11.75 -8.727 -17.172 1 71.81 152 SER A N 1
ATOM 1189 C CA . SER A 1 152 ? -12.664 -9.758 -16.703 1 71.81 152 SER A CA 1
ATOM 1190 C C . SER A 1 152 ? -12.523 -11.039 -17.516 1 71.81 152 SER A C 1
ATOM 1192 O O . SER A 1 152 ? -13.297 -11.984 -17.344 1 71.81 152 SER A O 1
ATOM 1194 N N . ARG A 1 153 ? -11.602 -11.031 -18.547 1 80.75 153 ARG A N 1
ATOM 1195 C CA . ARG A 1 153 ? -11.43 -12.227 -19.359 1 80.75 153 ARG A CA 1
ATOM 1196 C C . ARG A 1 153 ? -11 -13.414 -18.516 1 80.75 153 ARG A C 1
ATOM 1198 O O . ARG A 1 153 ? -10.062 -13.312 -17.719 1 80.75 153 ARG A O 1
ATOM 1205 N N . SER A 1 154 ? -11.516 -14.555 -18.75 1 83.38 154 SER A N 1
ATOM 1206 C CA . SER A 1 154 ? -11.25 -15.727 -17.922 1 83.38 154 SER A CA 1
ATOM 1207 C C . SER A 1 154 ? -10.156 -16.594 -18.516 1 83.38 154 SER A C 1
ATOM 1209 O O . SER A 1 154 ? -9.969 -16.609 -19.734 1 83.38 154 SER A O 1
ATOM 1211 N N . VAL A 1 155 ? -9.383 -17.188 -17.688 1 89.12 155 VAL A N 1
ATOM 1212 C CA . VAL A 1 155 ? -8.445 -18.25 -18.047 1 89.12 155 VAL A CA 1
ATOM 1213 C C . VAL A 1 155 ? -8.844 -19.547 -17.328 1 89.12 155 VAL A C 1
ATOM 1215 O O . VAL A 1 155 ? -8.852 -19.594 -16.094 1 89.12 155 VAL A O 1
ATOM 1218 N N . THR A 1 156 ? -9.148 -20.547 -18.125 1 91 156 THR A N 1
ATOM 1219 C CA . THR A 1 156 ? -9.609 -21.828 -17.594 1 91 156 THR A CA 1
ATOM 1220 C C . THR A 1 156 ? -8.625 -22.953 -17.938 1 91 156 THR A C 1
ATOM 1222 O O . THR A 1 156 ? -8.078 -22.984 -19.047 1 91 156 THR A O 1
ATOM 1225 N N . LEU A 1 157 ? -8.383 -23.766 -16.953 1 92.88 157 LEU A N 1
ATOM 1226 C CA . LEU A 1 157 ? -7.551 -24.953 -17.172 1 92.88 157 LEU A CA 1
ATOM 1227 C C . LEU A 1 157 ? -8.367 -26.219 -17.016 1 92.88 157 LEU A C 1
ATOM 1229 O O . LEU A 1 157 ? -9.102 -26.391 -16.031 1 92.88 157 LEU A O 1
ATOM 1233 N N . VAL A 1 158 ? -8.242 -27.172 -18.016 1 93.62 158 VAL A N 1
ATOM 1234 C CA . VAL A 1 158 ? -9.062 -28.375 -17.969 1 93.62 158 VAL A CA 1
ATOM 1235 C C . VAL A 1 158 ? -8.195 -29.609 -18.234 1 93.62 158 VAL A C 1
ATOM 1237 O O . VAL A 1 158 ? -7.094 -29.484 -18.766 1 93.62 158 VAL A O 1
ATOM 1240 N N . TYR A 1 159 ? -8.719 -30.672 -17.828 1 91.56 159 TYR A N 1
ATOM 1241 C CA . TYR A 1 159 ? -8.047 -31.953 -17.938 1 91.56 159 TYR A CA 1
ATOM 1242 C C . TYR A 1 159 ? -9.047 -33.062 -18.188 1 91.56 159 TYR A C 1
ATOM 1244 O O . TYR A 1 159 ? -9.992 -33.25 -17.422 1 91.56 159 TYR A O 1
ATOM 1252 N N . GLY A 1 160 ? -8.883 -33.75 -19.375 1 92.44 160 GLY A N 1
ATOM 1253 C CA . GLY A 1 160 ? -9.656 -34.938 -19.609 1 92.44 160 GLY A CA 1
ATOM 1254 C C . GLY A 1 160 ? -9.078 -36.156 -18.906 1 92.44 160 GLY A C 1
ATOM 1255 O O . GLY A 1 160 ? -8.047 -36.688 -19.312 1 92.44 160 GLY A O 1
ATOM 1256 N N . ALA A 1 161 ? -9.812 -36.688 -17.906 1 89.75 161 ALA A N 1
ATOM 1257 C CA . ALA A 1 161 ? -9.289 -37.75 -17.031 1 89.75 161 ALA A CA 1
ATOM 1258 C C . ALA A 1 161 ? -9.633 -39.125 -17.578 1 89.75 161 ALA A C 1
ATOM 1260 O O . ALA A 1 161 ? -10.531 -39.781 -17.078 1 89.75 161 ALA A O 1
ATOM 1261 N N . PHE A 1 162 ? -8.852 -39.5 -18.562 1 87.88 162 PHE A N 1
ATOM 1262 C CA . PHE A 1 162 ? -9.078 -40.781 -19.219 1 87.88 162 PHE A CA 1
ATOM 1263 C C . PHE A 1 162 ? -9.023 -41.938 -18.219 1 87.88 162 PHE A C 1
ATOM 1265 O O . PHE A 1 162 ? -9.766 -42.906 -18.328 1 87.88 162 PHE A O 1
ATOM 1272 N N . GLU A 1 163 ? -8.18 -41.844 -17.203 1 80.31 163 GLU A N 1
ATOM 1273 C CA . GLU A 1 163 ? -7.973 -42.906 -16.188 1 80.31 163 GLU A CA 1
ATOM 1274 C C . GLU A 1 163 ? -9.164 -43 -15.25 1 80.31 163 GLU A C 1
ATOM 1276 O O . GLU A 1 163 ? -9.312 -43.969 -14.523 1 80.31 163 GLU A O 1
ATOM 1281 N N . ALA A 1 164 ? -9.992 -42.031 -15.258 1 83.25 164 ALA A N 1
ATOM 1282 C CA . ALA A 1 164 ? -11.148 -42.031 -14.375 1 83.25 164 ALA A CA 1
ATOM 1283 C C . ALA A 1 164 ? -12.414 -42.438 -15.117 1 83.25 164 ALA A C 1
ATOM 1285 O O . ALA A 1 164 ? -13.523 -42.094 -14.711 1 83.25 164 ALA A O 1
ATOM 1286 N N . ARG A 1 165 ? -12.172 -43.062 -16.203 1 87.31 165 ARG A N 1
ATOM 1287 C CA . ARG A 1 165 ? -13.312 -43.531 -16.969 1 87.31 165 ARG A CA 1
ATOM 1288 C C . ARG A 1 165 ? -14.227 -44.406 -16.125 1 87.31 165 ARG A C 1
ATOM 1290 O O . ARG A 1 165 ? -13.75 -45.219 -15.312 1 87.31 165 ARG A O 1
ATOM 1297 N N . ASP A 1 166 ? -15.492 -44.219 -16.359 1 86.62 166 ASP A N 1
ATOM 1298 C CA . ASP A 1 166 ? -16.453 -45 -15.602 1 86.62 166 ASP A CA 1
ATOM 1299 C C . ASP A 1 166 ? -16.828 -46.281 -16.328 1 86.62 166 ASP A C 1
ATOM 1301 O O . ASP A 1 166 ? -16.188 -46.656 -17.328 1 86.62 166 ASP A O 1
ATOM 1305 N N . ALA A 1 167 ? -17.781 -47 -15.758 1 87.44 167 ALA A N 1
ATOM 1306 C CA . ALA A 1 167 ? -18.188 -48.281 -16.281 1 87.44 167 ALA A CA 1
ATOM 1307 C C . ALA A 1 167 ? -18.75 -48.156 -17.688 1 87.44 167 ALA A C 1
ATOM 1309 O O . ALA A 1 167 ? -18.672 -49.125 -18.484 1 87.44 167 ALA A O 1
ATOM 1310 N N . GLU A 1 168 ? -19.281 -47.031 -18.062 1 90.31 168 GLU A N 1
ATOM 1311 C CA . GLU A 1 168 ? -19.875 -46.781 -19.375 1 90.31 168 GLU A CA 1
ATOM 1312 C C . GLU A 1 168 ? -18.859 -46.156 -20.328 1 90.31 168 GLU A C 1
ATOM 1314 O O . GLU A 1 168 ? -19.219 -45.625 -21.375 1 90.31 168 GLU A O 1
ATOM 1319 N N . ASP A 1 169 ? -17.562 -46.094 -19.969 1 91.38 169 ASP A N 1
ATOM 1320 C CA . ASP A 1 169 ? -16.453 -45.562 -20.75 1 91.38 169 ASP A CA 1
ATOM 1321 C C . ASP A 1 169 ? -16.547 -44.062 -20.906 1 91.38 169 ASP A C 1
ATOM 1323 O O . ASP A 1 169 ? -16.125 -43.5 -21.922 1 91.38 169 ASP A O 1
ATOM 1327 N N . ARG A 1 170 ? -17.219 -43.469 -20 1 93.69 170 ARG A N 1
ATOM 1328 C CA . ARG A 1 170 ? -17.281 -42 -19.984 1 93.69 170 ARG A CA 1
ATOM 1329 C C . ARG A 1 170 ? -16.078 -41.406 -19.266 1 93.69 170 ARG A C 1
ATOM 1331 O O . ARG A 1 170 ? -15.727 -41.844 -18.172 1 93.69 170 ARG A O 1
ATOM 1338 N N . THR A 1 171 ? -15.445 -40.5 -19.938 1 94 171 THR A N 1
ATOM 1339 C CA . THR A 1 171 ? -14.281 -39.844 -19.391 1 94 171 THR A CA 1
ATOM 1340 C C . THR A 1 171 ? -14.625 -38.406 -18.984 1 94 171 THR A C 1
ATOM 1342 O O . THR A 1 171 ? -14.969 -37.562 -19.844 1 94 171 THR A O 1
ATOM 1345 N N . PRO A 1 172 ? -14.562 -38.094 -17.719 1 92.38 172 PRO A N 1
ATOM 1346 C CA . PRO A 1 172 ? -14.898 -36.75 -17.297 1 92.38 172 PRO A CA 1
ATOM 1347 C C . PRO A 1 172 ? -13.82 -35.719 -17.656 1 92.38 172 PRO A C 1
ATOM 1349 O O . PRO A 1 172 ? -12.625 -36.031 -17.594 1 92.38 172 PRO A O 1
ATOM 1352 N N . ILE A 1 173 ? -14.227 -34.562 -18.109 1 93.25 173 ILE A N 1
ATOM 1353 C CA . ILE A 1 173 ? -13.375 -33.375 -18.203 1 93.25 173 ILE A CA 1
ATOM 1354 C C . ILE A 1 173 ? -13.453 -32.562 -16.922 1 93.25 173 ILE A C 1
ATOM 1356 O O . ILE A 1 173 ? -14.523 -32.094 -16.547 1 93.25 173 ILE A O 1
ATOM 1360 N N . ILE A 1 174 ? -12.328 -32.5 -16.219 1 91 174 ILE A N 1
ATOM 1361 C CA . ILE A 1 174 ? -12.273 -31.844 -14.914 1 91 174 ILE A CA 1
ATOM 1362 C C . ILE A 1 174 ? -11.734 -30.422 -15.055 1 91 174 ILE A C 1
ATOM 1364 O O . ILE A 1 174 ? -10.742 -30.203 -15.75 1 91 174 ILE A O 1
ATOM 1368 N N . ASP A 1 175 ? -12.414 -29.5 -14.508 1 90.88 175 ASP A N 1
ATOM 1369 C CA . ASP A 1 175 ? -11.984 -28.109 -14.453 1 90.88 175 ASP A CA 1
ATOM 1370 C C . ASP A 1 175 ? -10.984 -27.891 -13.32 1 90.88 175 ASP A C 1
ATOM 1372 O O . ASP A 1 175 ? -11.336 -28 -12.141 1 90.88 175 ASP A O 1
ATOM 1376 N N . LEU A 1 176 ? -9.719 -27.578 -13.695 1 90.44 176 LEU A N 1
ATOM 1377 C CA . LEU A 1 176 ? -8.656 -27.422 -12.711 1 90.44 176 LEU A CA 1
ATOM 1378 C C . LEU A 1 176 ? -8.492 -25.953 -12.328 1 90.44 176 LEU A C 1
ATOM 1380 O O . LEU A 1 176 ? -7.586 -25.609 -11.57 1 90.44 176 LEU A O 1
ATOM 1384 N N . THR A 1 177 ? -9.367 -25.078 -12.766 1 89.12 177 THR A N 1
ATOM 1385 C CA . THR A 1 177 ? -9.227 -23.641 -12.609 1 89.12 177 THR A CA 1
ATOM 1386 C C . THR A 1 177 ? -9.25 -23.25 -11.133 1 89.12 177 THR A C 1
ATOM 1388 O O . THR A 1 177 ? -8.625 -22.266 -10.742 1 89.12 177 THR A O 1
ATOM 1391 N N . SER A 1 178 ? -9.922 -23.984 -10.32 1 84.25 178 SER A N 1
ATOM 1392 C CA . SER A 1 178 ? -10.062 -23.688 -8.898 1 84.25 178 SER A CA 1
ATOM 1393 C C . SER A 1 178 ? -8.703 -23.625 -8.211 1 84.25 178 SER A C 1
ATOM 1395 O O . SER A 1 178 ? -8.523 -22.891 -7.238 1 84.25 178 SER A O 1
ATOM 1397 N N . PHE A 1 179 ? -7.73 -24.328 -8.719 1 86.56 179 PHE A N 1
ATOM 1398 C CA . PHE A 1 179 ? -6.398 -24.328 -8.117 1 86.56 179 PHE A CA 1
ATOM 1399 C C . PHE A 1 179 ? -5.648 -23.047 -8.461 1 86.56 179 PHE A C 1
ATOM 1401 O O . PHE A 1 179 ? -4.777 -22.609 -7.707 1 86.56 179 PHE A O 1
ATOM 1408 N N . LEU A 1 180 ? -5.988 -22.469 -9.609 1 86.81 180 LEU A N 1
ATOM 1409 C CA . LEU A 1 180 ? -5.488 -21.141 -9.914 1 86.81 180 LEU A CA 1
ATOM 1410 C C . LEU A 1 180 ? -6.195 -20.078 -9.078 1 86.81 180 LEU A C 1
ATOM 1412 O O . LEU A 1 180 ? -5.578 -19.094 -8.656 1 86.81 180 LEU A O 1
ATOM 1416 N N . ASP A 1 181 ? -7.438 -20.312 -8.805 1 84.81 181 ASP A N 1
ATOM 1417 C CA . ASP A 1 181 ? -8.234 -19.375 -8.016 1 84.81 181 ASP A CA 1
ATOM 1418 C C . ASP A 1 181 ? -7.691 -19.25 -6.598 1 84.81 181 ASP A C 1
ATOM 1420 O O . ASP A 1 181 ? -7.688 -18.156 -6.023 1 84.81 181 ASP A O 1
ATOM 1424 N N . ILE A 1 182 ? -7.328 -20.344 -6.047 1 84.19 182 ILE A N 1
ATOM 1425 C CA . ILE A 1 182 ? -6.828 -20.297 -4.676 1 84.19 182 ILE A CA 1
ATOM 1426 C C . ILE A 1 182 ? -5.539 -19.469 -4.633 1 84.19 182 ILE A C 1
ATOM 1428 O O . ILE A 1 182 ? -5.277 -18.766 -3.656 1 84.19 182 ILE A O 1
ATOM 1432 N N . VAL A 1 183 ? -4.73 -19.594 -5.676 1 85.19 183 VAL A N 1
ATOM 1433 C CA . VAL A 1 183 ? -3.51 -18.797 -5.77 1 85.19 183 VAL A CA 1
ATOM 1434 C C . VAL A 1 183 ? -3.865 -17.312 -5.906 1 85.19 183 VAL A C 1
ATOM 1436 O O . VAL A 1 183 ? -3.232 -16.453 -5.289 1 85.19 183 VAL A O 1
ATOM 1439 N N . ASP A 1 184 ? -4.91 -17.016 -6.66 1 85.75 184 ASP A N 1
ATOM 1440 C CA . ASP A 1 184 ? -5.395 -15.648 -6.793 1 85.75 184 ASP A CA 1
ATOM 1441 C C . ASP A 1 184 ? -5.812 -15.086 -5.438 1 85.75 184 ASP A C 1
ATOM 1443 O O . ASP A 1 184 ? -5.492 -13.938 -5.109 1 85.75 184 ASP A O 1
ATOM 1447 N N . TRP A 1 185 ? -6.5 -15.875 -4.715 1 83.44 185 TRP A N 1
ATOM 1448 C CA . TRP A 1 185 ? -6.969 -15.453 -3.398 1 83.44 185 TRP A CA 1
ATOM 1449 C C . TRP A 1 185 ? -5.793 -15.227 -2.451 1 83.44 185 TRP A C 1
ATOM 1451 O O . TRP A 1 185 ? -5.75 -14.227 -1.731 1 83.44 185 TRP A O 1
ATOM 1461 N N . ALA A 1 186 ? -4.918 -16.188 -2.488 1 85.88 186 ALA A N 1
ATOM 1462 C CA . ALA A 1 186 ? -3.729 -16.031 -1.655 1 85.88 186 ALA A CA 1
ATOM 1463 C C . ALA A 1 186 ? -2.986 -14.742 -1.993 1 85.88 186 ALA A C 1
ATOM 1465 O O . ALA A 1 186 ? -2.582 -14 -1.097 1 85.88 186 ALA A O 1
ATOM 1466 N N . GLN A 1 187 ? -2.883 -14.477 -3.211 1 87.75 187 GLN A N 1
ATOM 1467 C CA . GLN A 1 187 ? -2.193 -13.273 -3.668 1 87.75 187 GLN A CA 1
ATOM 1468 C C . GLN A 1 187 ? -2.92 -12.016 -3.203 1 87.75 187 GLN A C 1
ATOM 1470 O O . GLN A 1 187 ? -2.295 -11.086 -2.678 1 87.75 187 GLN A O 1
ATOM 1475 N N . ALA A 1 188 ? -4.195 -11.953 -3.447 1 87.75 188 ALA A N 1
ATOM 1476 C CA . ALA A 1 188 ? -4.988 -10.781 -3.107 1 87.75 188 ALA A CA 1
ATOM 1477 C C . ALA A 1 188 ? -4.992 -10.539 -1.6 1 87.75 188 ALA A C 1
ATOM 1479 O O . ALA A 1 188 ? -4.852 -9.398 -1.147 1 87.75 188 ALA A O 1
ATOM 1480 N N . ILE A 1 189 ? -5.141 -11.578 -0.852 1 88.06 189 ILE A N 1
ATOM 1481 C CA . ILE A 1 189 ? -5.188 -11.453 0.601 1 88.06 189 ILE A CA 1
ATOM 1482 C C . ILE A 1 189 ? -3.818 -11.023 1.125 1 88.06 189 ILE A C 1
ATOM 1484 O O . ILE A 1 189 ? -3.719 -10.125 1.966 1 88.06 189 ILE A O 1
ATOM 1488 N N . MET A 1 190 ? -2.779 -11.68 0.625 1 88.5 190 MET A N 1
ATOM 1489 C CA . MET A 1 190 ? -1.434 -11.305 1.052 1 88.5 190 MET A CA 1
ATOM 1490 C C . MET A 1 190 ? -1.126 -9.859 0.675 1 88.5 190 MET A C 1
ATOM 1492 O O . MET A 1 190 ? -0.487 -9.133 1.442 1 88.5 190 MET A O 1
ATOM 1496 N N . LEU A 1 191 ? -1.547 -9.445 -0.524 1 90 191 LEU A N 1
ATOM 1497 C CA . LEU A 1 191 ? -1.375 -8.055 -0.939 1 90 191 LEU A CA 1
ATOM 1498 C C . LEU A 1 191 ? -2.068 -7.109 0.034 1 90 191 LEU A C 1
ATOM 1500 O O . LEU A 1 191 ? -1.481 -6.113 0.458 1 90 191 LEU A O 1
ATOM 1504 N N . PHE A 1 192 ? -3.293 -7.426 0.372 1 92.56 192 PHE A N 1
ATOM 1505 C CA . PHE A 1 192 ? -4.031 -6.598 1.319 1 92.56 192 PHE A CA 1
ATOM 1506 C C . PHE A 1 192 ? -3.324 -6.559 2.668 1 92.56 192 PHE A C 1
ATOM 1508 O O . PHE A 1 192 ? -3.156 -5.488 3.256 1 92.56 192 PHE A O 1
ATOM 1515 N N . LEU A 1 193 ? -2.896 -7.695 3.17 1 91.25 193 LEU A N 1
ATOM 1516 C CA . LEU A 1 193 ? -2.262 -7.789 4.48 1 91.25 193 LEU A CA 1
ATOM 1517 C C . LEU A 1 193 ? -0.96 -6.996 4.512 1 91.25 193 LEU A C 1
ATOM 1519 O O . LEU A 1 193 ? -0.643 -6.355 5.516 1 91.25 193 LEU A O 1
ATOM 1523 N N . ARG A 1 194 ? -0.268 -6.957 3.424 1 90.5 194 ARG A N 1
ATOM 1524 C CA . ARG A 1 194 ? 1.059 -6.352 3.381 1 90.5 194 ARG A CA 1
ATOM 1525 C C . ARG A 1 194 ? 0.972 -4.863 3.049 1 90.5 194 ARG A C 1
ATOM 1527 O O . ARG A 1 194 ? 1.913 -4.109 3.303 1 90.5 194 ARG A O 1
ATOM 1534 N N . THR A 1 195 ? -0.208 -4.363 2.484 1 92.69 195 THR A N 1
ATOM 1535 C CA . THR A 1 195 ? -0.174 -3.016 1.926 1 92.69 195 THR A CA 1
ATOM 1536 C C . THR A 1 195 ? -1.41 -2.225 2.346 1 92.69 195 THR A C 1
ATOM 1538 O O . THR A 1 195 ? -1.442 -0.999 2.217 1 92.69 195 THR A O 1
ATOM 1541 N N . GLY A 1 196 ? -2.457 -2.979 2.732 1 90.81 196 GLY A N 1
ATOM 1542 C CA . GLY A 1 196 ? -3.693 -2.318 3.121 1 90.81 196 GLY A CA 1
ATOM 1543 C C . GLY A 1 196 ? -4.586 -1.982 1.943 1 90.81 196 GLY A C 1
ATOM 1544 O O . GLY A 1 196 ? -5.719 -1.53 2.125 1 90.81 196 GLY A O 1
ATOM 1545 N N . ARG A 1 197 ? -4.168 -2.225 0.689 1 90 197 ARG A N 1
ATOM 1546 C CA . ARG A 1 197 ? -4.996 -1.962 -0.483 1 90 197 ARG A CA 1
ATOM 1547 C C . ARG A 1 197 ? -6.008 -3.084 -0.701 1 90 197 ARG A C 1
ATOM 1549 O O . ARG A 1 197 ? -5.629 -4.219 -0.993 1 90 197 ARG A O 1
ATOM 1556 N N . GLY A 1 198 ? -7.238 -2.791 -0.609 1 88.25 198 GLY A N 1
ATOM 1557 C CA . GLY A 1 198 ? -8.273 -3.811 -0.631 1 88.25 198 GLY A CA 1
ATOM 1558 C C . GLY A 1 198 ? -8.922 -3.971 -1.992 1 88.25 198 GLY A C 1
ATOM 1559 O O . GLY A 1 198 ? -9.711 -4.895 -2.205 1 88.25 198 GLY A O 1
ATOM 1560 N N . LYS A 1 199 ? -8.539 -3.158 -2.984 1 86.94 199 LYS A N 1
ATOM 1561 C CA . LYS A 1 199 ? -9.219 -3.152 -4.277 1 86.94 199 LYS A CA 1
ATOM 1562 C C . LYS A 1 199 ? -9.133 -4.52 -4.953 1 86.94 199 LYS A C 1
ATOM 1564 O O . LYS A 1 199 ? -10.102 -4.996 -5.535 1 86.94 199 LYS A O 1
ATOM 1569 N N . ASP A 1 200 ? -7.969 -5.164 -4.887 1 85.75 200 ASP A N 1
ATOM 1570 C CA . ASP A 1 200 ? -7.766 -6.457 -5.531 1 85.75 200 ASP A CA 1
ATOM 1571 C C . ASP A 1 200 ? -8.609 -7.543 -4.863 1 85.75 200 ASP A C 1
ATOM 1573 O O . ASP A 1 200 ? -9.18 -8.398 -5.543 1 85.75 200 ASP A O 1
ATOM 1577 N N . LEU A 1 201 ? -8.648 -7.48 -3.574 1 84.5 201 LEU A N 1
ATOM 1578 C CA . LEU A 1 201 ? -9.414 -8.461 -2.814 1 84.5 201 LEU A CA 1
ATOM 1579 C C . LEU A 1 201 ? -10.914 -8.281 -3.057 1 84.5 201 LEU A C 1
ATOM 1581 O O . LEU A 1 201 ? -11.641 -9.266 -3.234 1 84.5 201 LEU A O 1
ATOM 1585 N N . VAL A 1 202 ? -11.352 -7.09 -3.09 1 83.69 202 VAL A N 1
ATOM 1586 C CA . VAL A 1 202 ? -12.758 -6.781 -3.326 1 83.69 202 VAL A CA 1
ATOM 1587 C C . VAL A 1 202 ? -13.148 -7.199 -4.742 1 83.69 202 VAL A C 1
ATOM 1589 O O . VAL A 1 202 ? -14.227 -7.762 -4.957 1 83.69 202 VAL A O 1
ATOM 1592 N N . ALA A 1 203 ? -12.297 -6.969 -5.691 1 82.38 203 ALA A N 1
ATOM 1593 C CA . ALA A 1 203 ? -12.547 -7.367 -7.074 1 82.38 203 ALA A CA 1
ATOM 1594 C C . ALA A 1 203 ? -12.688 -8.883 -7.195 1 82.38 203 ALA A C 1
ATOM 1596 O O . ALA A 1 203 ? -13.555 -9.375 -7.922 1 82.38 203 ALA A O 1
ATOM 1597 N N . LEU A 1 204 ? -11.844 -9.594 -6.512 1 78.25 204 LEU A N 1
ATOM 1598 C CA . LEU A 1 204 ? -11.891 -11.055 -6.543 1 78.25 204 LEU A CA 1
ATOM 1599 C C . LEU A 1 204 ? -13.188 -11.57 -5.93 1 78.25 204 LEU A C 1
ATOM 1601 O O . LEU A 1 204 ? -13.758 -12.547 -6.406 1 78.25 204 LEU A O 1
ATOM 1605 N N . THR A 1 205 ? -13.641 -10.938 -4.84 1 74.06 205 THR A N 1
ATOM 1606 C CA . THR A 1 205 ? -14.883 -11.344 -4.18 1 74.06 205 THR A CA 1
ATOM 1607 C C . THR A 1 205 ? -16.078 -11.094 -5.086 1 74.06 205 THR A C 1
ATOM 1609 O O . THR A 1 205 ? -17.078 -11.82 -5.02 1 74.06 205 THR A O 1
ATOM 1612 N N . SER A 1 206 ? -15.922 -10.133 -5.902 1 71.88 206 SER A N 1
ATOM 1613 C CA . SER A 1 206 ? -17 -9.789 -6.816 1 71.88 206 SER A CA 1
ATOM 1614 C C . SER A 1 206 ? -17.047 -10.734 -8.008 1 71.88 206 SER A C 1
ATOM 1616 O O . SER A 1 206 ? -18.125 -11.062 -8.508 1 71.88 206 SER A O 1
ATOM 1618 N N . ARG A 1 207 ? -15.852 -11.086 -8.547 1 62.84 207 ARG A N 1
ATOM 1619 C CA . ARG A 1 207 ? -15.758 -12 -9.68 1 62.84 207 ARG A CA 1
ATOM 1620 C C . ARG A 1 207 ? -16.203 -13.406 -9.289 1 62.84 207 ARG A C 1
ATOM 1622 O O . ARG A 1 207 ? -16.922 -14.062 -10.039 1 62.84 207 ARG A O 1
ATOM 1629 N N . ASP A 1 208 ? -15.508 -14.008 -8.297 1 55.16 208 ASP A N 1
ATOM 1630 C CA . ASP A 1 208 ? -15.609 -15.422 -7.953 1 55.16 208 ASP A CA 1
ATOM 1631 C C . ASP A 1 208 ? -16.953 -15.727 -7.301 1 55.16 208 ASP A C 1
ATOM 1633 O O . ASP A 1 208 ? -17.344 -16.891 -7.184 1 55.16 208 ASP A O 1
ATOM 1637 N N . ALA A 1 209 ? -17.578 -14.664 -6.57 1 48.84 209 ALA A N 1
ATOM 1638 C CA . ALA A 1 209 ? -18.812 -15.102 -5.922 1 48.84 209 ALA A CA 1
ATOM 1639 C C . ALA A 1 209 ? -19.609 -16.016 -6.836 1 48.84 209 ALA A C 1
ATOM 1641 O O . ALA A 1 209 ? -20.234 -16.969 -6.375 1 48.84 209 ALA A O 1
ATOM 1642 N N . GLY A 1 210 ? -19.484 -15.891 -8.086 1 42.72 210 GLY A N 1
ATOM 1643 C CA . GLY A 1 210 ? -20.328 -16.781 -8.859 1 42.72 210 GLY A CA 1
ATOM 1644 C C . GLY A 1 210 ? -19.609 -18.047 -9.305 1 42.72 210 GLY A C 1
ATOM 1645 O O . GLY A 1 210 ? -20.172 -19.141 -9.219 1 42.72 210 GLY A O 1
ATOM 1646 N N . ALA A 1 211 ? -18.406 -17.938 -9.883 1 45.72 211 ALA A N 1
ATOM 1647 C CA . ALA A 1 211 ? -17.844 -19.047 -10.656 1 45.72 211 ALA A CA 1
ATOM 1648 C C . ALA A 1 211 ? -17.125 -20.031 -9.75 1 45.72 211 ALA A C 1
ATOM 1650 O O . ALA A 1 211 ? -17.219 -21.25 -9.938 1 45.72 211 ALA A O 1
ATOM 1651 N N . LEU A 1 212 ? -16.172 -19.484 -8.945 1 46.75 212 LEU A N 1
ATOM 1652 C CA . LEU A 1 212 ? -15.328 -20.375 -8.148 1 46.75 212 LEU A CA 1
ATOM 1653 C C . LEU A 1 212 ? -16.172 -21.391 -7.391 1 46.75 212 LEU A C 1
ATOM 1655 O O . LEU A 1 212 ? -15.867 -22.578 -7.383 1 46.75 212 LEU A O 1
ATOM 1659 N N . PHE A 1 213 ? -17.125 -20.797 -6.703 1 46.12 213 PHE A N 1
ATOM 1660 C CA . PHE A 1 213 ? -17.812 -21.656 -5.738 1 46.12 213 PHE A CA 1
ATOM 1661 C C . PHE A 1 213 ? -18.797 -22.562 -6.445 1 46.12 213 PHE A C 1
ATOM 1663 O O . PHE A 1 213 ? -19.094 -23.656 -5.961 1 46.12 213 PHE A O 1
ATOM 1670 N N . ARG A 1 214 ? -19.188 -22.078 -7.484 1 46.66 214 ARG A N 1
ATOM 1671 C CA . ARG A 1 214 ? -19.953 -23.047 -8.266 1 46.66 214 ARG A CA 1
ATOM 1672 C C . ARG A 1 214 ? -19.078 -24.234 -8.648 1 46.66 214 ARG A C 1
ATOM 1674 O O . ARG A 1 214 ? -19.531 -25.391 -8.602 1 46.66 214 ARG A O 1
ATOM 1681 N N . ARG A 1 215 ? -17.891 -23.859 -9.023 1 49.56 215 ARG A N 1
ATOM 1682 C CA . ARG A 1 215 ? -16.984 -24.891 -9.492 1 49.56 215 ARG A CA 1
ATOM 1683 C C . ARG A 1 215 ? -16.484 -25.75 -8.328 1 49.56 215 ARG A C 1
ATOM 1685 O O . ARG A 1 215 ? -16.234 -26.938 -8.484 1 49.56 215 ARG A O 1
ATOM 1692 N N . TRP A 1 216 ? -16.328 -24.984 -7.203 1 49.22 216 TRP A N 1
ATOM 1693 C CA . TRP A 1 216 ? -15.953 -25.719 -5.996 1 49.22 216 TRP A CA 1
ATOM 1694 C C . TRP A 1 216 ? -17.031 -26.734 -5.609 1 49.22 216 TRP A C 1
ATOM 1696 O O . TRP A 1 216 ? -16.719 -27.828 -5.133 1 49.22 216 TRP A O 1
ATOM 1706 N N . ASP A 1 217 ? -18.312 -26.297 -5.812 1 44.12 217 ASP A N 1
ATOM 1707 C CA . ASP A 1 217 ? -19.484 -27.109 -5.473 1 44.12 217 ASP A CA 1
ATOM 1708 C C . ASP A 1 217 ? -19.641 -28.266 -6.445 1 44.12 217 ASP A C 1
ATOM 1710 O O . ASP A 1 217 ? -20.203 -29.312 -6.09 1 44.12 217 ASP A O 1
ATOM 1714 N N . GLU A 1 218 ? -19.328 -27.984 -7.66 1 42.56 218 GLU A N 1
ATOM 1715 C CA . GLU A 1 218 ? -19.734 -29.094 -8.516 1 42.56 218 GLU A CA 1
ATOM 1716 C C . GLU A 1 218 ? -19 -30.375 -8.133 1 42.56 218 GLU A C 1
ATOM 1718 O O . GLU A 1 218 ? -19.328 -31.469 -8.617 1 42.56 218 GLU A O 1
ATOM 1723 N N . GLY A 1 219 ? -17.812 -30.406 -7.754 1 37.91 219 GLY A N 1
ATOM 1724 C CA . GLY A 1 219 ? -17.094 -31.625 -7.398 1 37.91 219 GLY A CA 1
ATOM 1725 C C . GLY A 1 219 ? -17.656 -32.312 -6.168 1 37.91 219 GLY A C 1
ATOM 1726 O O . GLY A 1 219 ? -16.969 -33.125 -5.535 1 37.91 219 GLY A O 1
ATOM 1727 N N . GLY A 1 220 ? -19.141 -32.625 -6.023 1 37.41 220 GLY A N 1
ATOM 1728 C CA . GLY A 1 220 ? -20.078 -33.5 -5.312 1 37.41 220 GLY A CA 1
ATOM 1729 C C . GLY A 1 220 ? -20.734 -32.812 -4.137 1 37.41 220 GLY A C 1
ATOM 1730 O O . GLY A 1 220 ? -21.766 -33.281 -3.641 1 37.41 220 GLY A O 1
ATOM 1731 N N . ARG A 1 221 ? -20.062 -32.594 -2.951 1 35.47 221 ARG A N 1
ATOM 1732 C CA . ARG A 1 221 ? -20.984 -32.281 -1.861 1 35.47 221 ARG A CA 1
ATOM 1733 C C . ARG A 1 221 ? -21.75 -31 -2.137 1 35.47 221 ARG A C 1
ATOM 1735 O O . ARG A 1 221 ? -21.203 -30.062 -2.703 1 35.47 221 ARG A O 1
ATOM 1742 N N . PRO A 1 222 ? -23.188 -31.094 -2.283 1 36.06 222 PRO A N 1
ATOM 1743 C CA . PRO A 1 222 ? -24.062 -29.938 -2.305 1 36.06 222 PRO A CA 1
ATOM 1744 C C . PRO A 1 222 ? -23.531 -28.766 -1.476 1 36.06 222 PRO A C 1
ATOM 1746 O O . PRO A 1 222 ? -24.297 -27.891 -1.067 1 36.06 222 PRO A O 1
ATOM 1749 N N . GLY A 1 223 ? -22.344 -28.781 -1.066 1 36 223 GLY A N 1
ATOM 1750 C CA . GLY A 1 223 ? -22.078 -27.906 0.063 1 36 223 GLY A CA 1
ATOM 1751 C C . GLY A 1 223 ? -22.312 -26.438 -0.248 1 36 223 GLY A C 1
ATOM 1752 O O . GLY A 1 223 ? -22.438 -26.062 -1.414 1 36 223 GLY A O 1
ATOM 1753 N N . THR A 1 224 ? -22.828 -25.688 0.812 1 37.47 224 THR A N 1
ATOM 1754 C CA . THR A 1 224 ? -23.203 -24.297 1.033 1 37.47 224 THR A CA 1
ATOM 1755 C C . THR A 1 224 ? -22.234 -23.359 0.319 1 37.47 224 THR A C 1
ATOM 1757 O O . THR A 1 224 ? -21.031 -23.625 0.252 1 37.47 224 THR A O 1
ATOM 1760 N N . LYS A 1 225 ? -22.703 -22.562 -0.624 1 46 225 LYS A N 1
ATOM 1761 C CA . LYS A 1 225 ? -22.078 -21.391 -1.202 1 46 225 LYS A CA 1
ATOM 1762 C C . LYS A 1 225 ? -20.938 -20.875 -0.323 1 46 225 LYS A C 1
ATOM 1764 O O . LYS A 1 225 ? -21.141 -20.609 0.862 1 46 225 LYS A O 1
ATOM 1769 N N . PRO A 1 226 ? -19.719 -21.359 -0.539 1 49.5 226 PRO A N 1
ATOM 1770 C CA . PRO A 1 226 ? -18.75 -20.797 0.412 1 49.5 226 PRO A CA 1
ATOM 1771 C C . PRO A 1 226 ? -19.016 -19.328 0.719 1 49.5 226 PRO A C 1
ATOM 1773 O O . PRO A 1 226 ? -19.531 -18.594 -0.128 1 49.5 226 PRO A O 1
ATOM 1776 N N . GLY A 1 227 ? -19.375 -19.047 1.954 1 56.66 227 GLY A N 1
ATOM 1777 C CA . GLY A 1 227 ? -19.719 -17.859 2.715 1 56.66 227 GLY A CA 1
ATOM 1778 C C . GLY A 1 227 ? -18.75 -16.703 2.482 1 56.66 227 GLY A C 1
ATOM 1779 O O . GLY A 1 227 ? -18.828 -15.68 3.162 1 56.66 227 GLY A O 1
ATOM 1780 N N . LEU A 1 228 ? -17.75 -16.906 1.349 1 68.81 228 LEU A N 1
ATOM 1781 C CA . LEU A 1 228 ? -16.828 -15.781 1.26 1 68.81 228 LEU A CA 1
ATOM 1782 C C . LEU A 1 228 ? -17.5 -14.562 0.634 1 68.81 228 LEU A C 1
ATOM 1784 O O . LEU A 1 228 ? -17.031 -13.438 0.799 1 68.81 228 LEU A O 1
ATOM 1788 N N . THR A 1 229 ? -18.609 -14.859 -0.068 1 68.25 229 THR A N 1
ATOM 1789 C CA . THR A 1 229 ? -19.359 -13.734 -0.623 1 68.25 229 THR A CA 1
ATOM 1790 C C . THR A 1 229 ? -19.844 -12.812 0.487 1 68.25 229 THR A C 1
ATOM 1792 O O . THR A 1 229 ? -19.969 -11.602 0.282 1 68.25 229 THR A O 1
ATOM 1795 N N . GLY A 1 230 ? -20.078 -13.453 1.569 1 76.75 230 GLY A N 1
ATOM 1796 C CA . GLY A 1 230 ? -20.516 -12.648 2.699 1 76.75 230 GLY A CA 1
ATOM 1797 C C . GLY A 1 230 ? -19.422 -11.742 3.242 1 76.75 230 GLY A C 1
ATOM 1798 O O . GLY A 1 230 ? -19.703 -10.789 3.975 1 76.75 230 GLY A O 1
ATOM 1799 N N . LEU A 1 231 ? -18.188 -12.016 2.768 1 83.44 231 LEU A N 1
ATOM 1800 C CA . LEU A 1 231 ? -17.062 -11.234 3.281 1 83.44 231 LEU A CA 1
ATOM 1801 C C . LEU A 1 231 ? -16.859 -9.969 2.451 1 83.44 231 LEU A C 1
ATOM 1803 O O . LEU A 1 231 ? -16.094 -9.078 2.85 1 83.44 231 LEU A O 1
ATOM 1807 N N . LYS A 1 232 ? -17.562 -9.906 1.329 1 85.06 232 LYS A N 1
ATOM 1808 C CA . LYS A 1 232 ? -17.312 -8.812 0.39 1 85.06 232 LYS A CA 1
ATOM 1809 C C . LYS A 1 232 ? -17.516 -7.457 1.055 1 85.06 232 LYS A C 1
ATOM 1811 O O . LYS A 1 232 ? -16.578 -6.664 1.16 1 85.06 232 LYS A O 1
ATOM 1816 N N . ARG A 1 233 ? -18.703 -7.227 1.589 1 90.62 233 ARG A N 1
ATOM 1817 C CA . ARG A 1 233 ? -19.047 -5.91 2.123 1 90.62 233 ARG A CA 1
ATOM 1818 C C . ARG A 1 233 ? -18.219 -5.602 3.371 1 90.62 233 ARG A C 1
ATOM 1820 O O . ARG A 1 233 ? -17.625 -4.531 3.479 1 90.62 233 ARG A O 1
ATOM 1827 N N . PRO A 1 234 ? -18.125 -6.535 4.34 1 92.62 234 PRO A N 1
ATOM 1828 C CA . PRO A 1 234 ? -17.312 -6.254 5.52 1 92.62 234 PRO A CA 1
ATOM 1829 C C . PRO A 1 234 ? -15.852 -5.957 5.168 1 92.62 234 PRO A C 1
ATOM 1831 O O . PRO A 1 234 ? -15.234 -5.078 5.777 1 92.62 234 PRO A O 1
ATOM 1834 N N . LEU A 1 235 ? -15.344 -6.656 4.203 1 91.56 235 LEU A N 1
ATOM 1835 C CA . LEU A 1 235 ? -13.961 -6.453 3.787 1 91.56 235 LEU A CA 1
ATOM 1836 C C . LEU A 1 235 ? -13.797 -5.113 3.078 1 91.56 235 LEU A C 1
ATOM 1838 O O . LEU A 1 235 ? -12.812 -4.402 3.297 1 91.56 235 LEU A O 1
ATOM 1842 N N . GLU A 1 236 ? -14.742 -4.816 2.234 1 92.88 236 GLU A N 1
ATOM 1843 C CA . GLU A 1 236 ? -14.719 -3.547 1.512 1 92.88 236 GLU A CA 1
ATOM 1844 C C . GLU A 1 236 ? -14.758 -2.363 2.473 1 92.88 236 GLU A C 1
ATOM 1846 O O . GLU A 1 236 ? -13.992 -1.408 2.32 1 92.88 236 GLU A O 1
ATOM 1851 N N . ASP A 1 237 ? -15.617 -2.445 3.438 1 96.25 237 ASP A N 1
ATOM 1852 C CA . ASP A 1 237 ? -15.758 -1.369 4.414 1 96.25 237 ASP A CA 1
ATOM 1853 C C . ASP A 1 237 ? -14.508 -1.238 5.27 1 96.25 237 ASP A C 1
ATOM 1855 O O . ASP A 1 237 ? -14.031 -0.128 5.527 1 96.25 237 ASP A O 1
ATOM 1859 N N . PHE A 1 238 ? -14 -2.352 5.758 1 96.88 238 PHE A N 1
ATOM 1860 C CA . PHE A 1 238 ? -12.789 -2.373 6.562 1 96.88 238 PHE A CA 1
ATOM 1861 C C . PHE A 1 238 ? -11.617 -1.767 5.793 1 96.88 238 PHE A C 1
ATOM 1863 O O . PHE A 1 238 ? -10.891 -0.921 6.32 1 96.88 238 PHE A O 1
ATOM 1870 N N . ALA A 1 239 ? -11.461 -2.232 4.527 1 94.88 239 ALA A N 1
ATOM 1871 C CA . ALA A 1 239 ? -10.367 -1.758 3.688 1 94.88 239 ALA A CA 1
ATOM 1872 C C . ALA A 1 239 ? -10.492 -0.261 3.418 1 94.88 239 ALA A C 1
ATOM 1874 O O . ALA A 1 239 ? -9.492 0.462 3.42 1 94.88 239 ALA A O 1
ATOM 1875 N N . ALA A 1 240 ? -11.711 0.208 3.17 1 96.38 240 ALA A N 1
ATOM 1876 C CA . ALA A 1 240 ? -11.945 1.622 2.891 1 96.38 240 ALA A CA 1
ATOM 1877 C C . ALA A 1 240 ? -11.609 2.486 4.102 1 96.38 240 ALA A C 1
ATOM 1879 O O . ALA A 1 240 ? -10.961 3.527 3.967 1 96.38 240 ALA A O 1
ATOM 1880 N N . ASP A 1 241 ? -12.031 2.07 5.27 1 97.69 241 ASP A N 1
ATOM 1881 C CA . ASP A 1 241 ? -11.734 2.805 6.492 1 97.69 241 ASP A CA 1
ATOM 1882 C C . ASP A 1 241 ? -10.227 2.846 6.754 1 97.69 241 ASP A C 1
ATOM 1884 O O . ASP A 1 241 ? -9.688 3.873 7.172 1 97.69 241 ASP A O 1
ATOM 1888 N N . LEU A 1 242 ? -9.594 1.72 6.535 1 97.31 242 LEU A N 1
ATOM 1889 C CA . LEU A 1 242 ? -8.148 1.635 6.73 1 97.31 242 LEU A CA 1
ATOM 1890 C C . LEU A 1 242 ? -7.418 2.572 5.777 1 97.31 242 LEU A C 1
ATOM 1892 O O . LEU A 1 242 ? -6.504 3.295 6.188 1 97.31 242 LEU A O 1
ATOM 1896 N N . ALA A 1 243 ? -7.832 2.611 4.531 1 96.12 243 ALA A N 1
ATOM 1897 C CA . ALA A 1 243 ? -7.156 3.393 3.498 1 96.12 243 ALA A CA 1
ATOM 1898 C C . ALA A 1 243 ? -7.34 4.891 3.732 1 96.12 243 ALA A C 1
ATOM 1900 O O . ALA A 1 243 ? -6.492 5.695 3.342 1 96.12 243 ALA A O 1
ATOM 1901 N N . THR A 1 244 ? -8.438 5.281 4.426 1 97.19 244 THR A N 1
ATOM 1902 C CA . THR A 1 244 ? -8.766 6.699 4.555 1 97.19 244 THR A CA 1
ATOM 1903 C C . THR A 1 244 ? -8.617 7.156 6 1 97.19 244 THR A C 1
ATOM 1905 O O . THR A 1 244 ? -9.039 8.258 6.355 1 97.19 244 THR A O 1
ATOM 1908 N N . LEU A 1 245 ? -8.039 6.32 6.859 1 97.12 245 LEU A N 1
ATOM 1909 C CA . LEU A 1 245 ? -7.73 6.656 8.25 1 97.12 245 LEU A CA 1
ATOM 1910 C C . LEU A 1 245 ? -8.984 7.07 9 1 97.12 245 LEU A C 1
ATOM 1912 O O . LEU A 1 245 ? -9.008 8.117 9.656 1 97.12 245 LEU A O 1
ATOM 1916 N N . ARG A 1 246 ? -10.062 6.312 8.789 1 97.19 246 ARG A N 1
ATOM 1917 C CA . ARG A 1 246 ? -11.281 6.594 9.539 1 97.19 246 ARG A CA 1
ATOM 1918 C C . ARG A 1 246 ? -11.289 5.844 10.867 1 97.19 246 ARG A C 1
ATOM 1920 O O . ARG A 1 246 ? -12.016 4.855 11.023 1 97.19 246 ARG A O 1
ATOM 1927 N N . THR A 1 247 ? -10.578 6.309 11.82 1 97 247 THR A N 1
ATOM 1928 C CA . THR A 1 247 ? -10.305 5.609 13.07 1 97 247 THR A CA 1
ATOM 1929 C C . THR A 1 247 ? -11.594 5.34 13.828 1 97 247 THR A C 1
ATOM 1931 O O . THR A 1 247 ? -11.766 4.273 14.422 1 97 247 THR A O 1
ATOM 1934 N N . GLY A 1 248 ? -12.547 6.344 13.875 1 95.81 248 GLY A N 1
ATOM 1935 C CA . GLY A 1 248 ? -13.812 6.117 14.562 1 95.81 248 GLY A CA 1
ATOM 1936 C C . GLY A 1 248 ? -14.586 4.934 14.016 1 95.81 248 GLY A C 1
ATOM 1937 O O . GLY A 1 248 ? -14.867 3.98 14.742 1 95.81 248 GLY A O 1
ATOM 1938 N N . SER A 1 249 ? -14.867 4.934 12.688 1 96.69 249 SER A N 1
ATOM 1939 C CA . SER A 1 249 ? -15.633 3.889 12.023 1 96.69 249 SER A CA 1
ATOM 1940 C C . SER A 1 249 ? -14.875 2.566 12 1 96.69 249 SER A C 1
ATOM 1942 O O . SER A 1 249 ? -15.484 1.497 11.922 1 96.69 249 SER A O 1
ATOM 1944 N N . LEU A 1 250 ? -13.57 2.564 12.117 1 97.81 250 LEU A N 1
ATOM 1945 C CA . LEU A 1 250 ? -12.719 1.388 12.023 1 97.81 250 LEU A CA 1
ATOM 1946 C C . LEU A 1 250 ? -12.609 0.69 13.375 1 97.81 250 LEU A C 1
ATOM 1948 O O . LEU A 1 250 ? -12.758 -0.531 13.461 1 97.81 250 LEU A O 1
ATOM 1952 N N . LEU A 1 251 ? -12.43 1.498 14.477 1 97.81 251 LEU A N 1
ATOM 1953 C CA . LEU A 1 251 ? -11.938 0.919 15.719 1 97.81 251 LEU A CA 1
ATOM 1954 C C . LEU A 1 251 ? -13.039 0.9 16.781 1 97.81 251 LEU A C 1
ATOM 1956 O O . LEU A 1 251 ? -13.023 0.057 17.672 1 97.81 251 LEU A O 1
ATOM 1960 N N . LEU A 1 252 ? -13.938 1.905 16.812 1 96.94 252 LEU A N 1
ATOM 1961 C CA . LEU A 1 252 ? -14.938 2.006 17.859 1 96.94 252 LEU A CA 1
ATOM 1962 C C . LEU A 1 252 ? -15.898 0.824 17.812 1 96.94 252 LEU A C 1
ATOM 1964 O O . LEU A 1 252 ? -15.906 0.061 16.844 1 96.94 252 LEU A O 1
ATOM 1968 N N . PRO A 1 253 ? -16.688 0.615 18.859 1 94.12 253 PRO A N 1
ATOM 1969 C CA . PRO A 1 253 ? -17.609 -0.529 18.875 1 94.12 253 PRO A CA 1
ATOM 1970 C C . PRO A 1 253 ? -18.531 -0.56 17.672 1 94.12 253 PRO A C 1
ATOM 1972 O O . PRO A 1 253 ? -19.016 0.488 17.219 1 94.12 253 PRO A O 1
ATOM 1975 N N . THR A 1 254 ? -18.766 -1.682 17.109 1 92.69 254 THR A N 1
ATOM 1976 C CA . THR A 1 254 ? -19.562 -1.941 15.922 1 92.69 254 THR A CA 1
ATOM 1977 C C . THR A 1 254 ? -18.875 -1.399 14.672 1 92.69 254 THR A C 1
ATOM 1979 O O . THR A 1 254 ? -19.516 -1.156 13.656 1 92.69 254 THR A O 1
ATOM 1982 N N . GLY A 1 255 ? -17.625 -1.078 14.844 1 96.06 255 GLY A N 1
ATOM 1983 C CA . GLY A 1 255 ? -16.859 -0.614 13.703 1 96.06 255 GLY A CA 1
ATOM 1984 C C . GLY A 1 255 ? -16.578 -1.705 12.688 1 96.06 255 GLY A C 1
ATOM 1985 O O . GLY A 1 255 ? -16.969 -2.855 12.883 1 96.06 255 GLY A O 1
ATOM 1986 N N . THR A 1 256 ? -15.914 -1.339 11.641 1 97.75 256 THR A N 1
ATOM 1987 C CA . THR A 1 256 ? -15.695 -2.24 10.516 1 97.75 256 THR A CA 1
ATOM 1988 C C . THR A 1 256 ? -14.727 -3.357 10.906 1 97.75 256 THR A C 1
ATOM 1990 O O . THR A 1 256 ? -14.812 -4.469 10.375 1 97.75 256 THR A O 1
ATOM 1993 N N . ALA A 1 257 ? -13.734 -3.113 11.828 1 98 257 ALA A N 1
ATOM 1994 C CA . ALA A 1 257 ? -12.836 -4.16 12.297 1 98 257 ALA A CA 1
ATOM 1995 C C . ALA A 1 257 ? -13.602 -5.273 13 1 98 257 ALA A C 1
ATOM 1997 O O . ALA A 1 257 ? -13.391 -6.457 12.727 1 98 257 ALA A O 1
ATOM 1998 N N . GLN A 1 258 ? -14.492 -4.883 13.898 1 97.62 258 GLN A N 1
ATOM 1999 C CA . GLN A 1 258 ? -15.297 -5.852 14.633 1 97.62 258 GLN A CA 1
ATOM 2000 C C . GLN A 1 258 ? -16.219 -6.617 13.688 1 97.62 258 GLN A C 1
ATOM 2002 O O . GLN A 1 258 ? -16.391 -7.832 13.828 1 97.62 258 GLN A O 1
ATOM 2007 N N . LYS A 1 259 ? -16.859 -5.957 12.797 1 96.94 259 LYS A N 1
ATOM 2008 C CA . LYS A 1 259 ? -17.766 -6.59 11.836 1 96.94 259 LYS A CA 1
ATOM 2009 C C . LYS A 1 259 ? -17.031 -7.602 10.969 1 96.94 259 LYS A C 1
ATOM 2011 O O . LYS A 1 259 ? -17.547 -8.695 10.703 1 96.94 259 LYS A O 1
ATOM 2016 N N . LEU A 1 260 ? -15.82 -7.23 10.469 1 95.31 260 LEU A N 1
ATOM 2017 C CA . LEU A 1 260 ? -15.039 -8.148 9.656 1 95.31 260 LEU A CA 1
ATOM 2018 C C . LEU A 1 260 ? -14.641 -9.391 10.453 1 95.31 260 LEU A C 1
ATOM 2020 O O . LEU A 1 260 ? -14.797 -10.516 9.977 1 95.31 260 LEU A O 1
ATOM 2024 N N . LYS A 1 261 ? -14.156 -9.188 11.648 1 95.94 261 LYS A N 1
ATOM 2025 C CA . LYS A 1 261 ? -13.789 -10.312 12.508 1 95.94 261 LYS A CA 1
ATOM 2026 C C . LYS A 1 261 ? -14.969 -11.25 12.734 1 95.94 261 LYS A C 1
ATOM 2028 O O . LYS A 1 261 ? -14.828 -12.469 12.625 1 95.94 261 LYS A O 1
ATOM 2033 N N . ALA A 1 262 ? -16.125 -10.664 13.086 1 93.94 262 ALA A N 1
ATOM 2034 C CA . ALA A 1 262 ? -17.328 -11.445 13.352 1 93.94 262 ALA A CA 1
ATOM 2035 C C . ALA A 1 262 ? -17.734 -12.266 12.133 1 93.94 262 ALA A C 1
ATOM 2037 O O . ALA A 1 262 ? -18.125 -13.43 12.258 1 93.94 262 ALA A O 1
ATOM 2038 N N . LYS A 1 263 ? -17.656 -11.656 10.984 1 91.94 263 LYS A N 1
ATOM 2039 C CA . LYS A 1 263 ? -18.047 -12.359 9.766 1 91.94 263 LYS A CA 1
ATOM 2040 C C . LYS A 1 263 ? -17.078 -13.5 9.461 1 91.94 263 LYS A C 1
ATOM 2042 O O . LYS A 1 263 ? -17.5 -14.562 8.992 1 91.94 263 LYS A O 1
ATOM 2047 N N . ILE A 1 264 ? -15.758 -13.297 9.648 1 91.06 264 ILE A N 1
ATOM 2048 C CA . ILE A 1 264 ? -14.766 -14.352 9.453 1 91.06 264 ILE A CA 1
ATOM 2049 C C . ILE A 1 264 ? -15.023 -15.492 10.43 1 91.06 264 ILE A C 1
ATOM 2051 O O . ILE A 1 264 ? -14.922 -16.672 10.062 1 91.06 264 ILE A O 1
ATOM 2055 N N . ASP A 1 265 ? -15.391 -15.156 11.648 1 90.44 265 ASP A N 1
ATOM 2056 C CA . ASP A 1 265 ? -15.695 -16.156 12.656 1 90.44 265 ASP A CA 1
ATOM 2057 C C . ASP A 1 265 ? -16.875 -17.031 12.227 1 90.44 265 ASP A C 1
ATOM 2059 O O . ASP A 1 265 ? -16.906 -18.234 12.484 1 90.44 265 ASP A O 1
ATOM 2063 N N . GLU A 1 266 ? -17.766 -16.438 11.57 1 86.56 266 GLU A N 1
ATOM 2064 C CA . GLU A 1 266 ? -18.922 -17.172 11.055 1 86.56 266 GLU A CA 1
ATOM 2065 C C . GLU A 1 266 ? -18.516 -18.125 9.938 1 86.56 266 GLU A C 1
ATOM 2067 O O . GLU A 1 266 ? -19.062 -19.219 9.82 1 86.56 266 GLU A O 1
ATOM 2072 N N . LEU A 1 267 ? -17.578 -17.688 9.109 1 81.88 267 LEU A N 1
ATOM 2073 C CA . LEU A 1 267 ? -17.156 -18.438 7.934 1 81.88 267 LEU A CA 1
ATOM 2074 C C . LEU A 1 267 ? -16.281 -19.609 8.328 1 81.88 267 LEU A C 1
ATOM 2076 O O . LEU A 1 267 ? -16.188 -20.609 7.594 1 81.88 267 LEU A O 1
ATOM 2080 N N . ASP A 1 268 ? -15.539 -19.547 9.383 1 75.81 268 ASP A N 1
ATOM 2081 C CA . ASP A 1 268 ? -14.562 -20.547 9.805 1 75.81 268 ASP A CA 1
ATOM 2082 C C . ASP A 1 268 ? -15.18 -21.938 9.82 1 75.81 268 ASP A C 1
ATOM 2084 O O . ASP A 1 268 ? -14.523 -22.922 9.445 1 75.81 268 ASP A O 1
ATOM 2088 N N . THR A 1 269 ? -16.359 -22.047 10.031 1 69.44 269 THR A N 1
ATOM 2089 C CA . THR A 1 269 ? -17.031 -23.344 10.07 1 69.44 269 THR A CA 1
ATOM 2090 C C . THR A 1 269 ? -17.188 -23.906 8.664 1 69.44 269 THR A C 1
ATOM 2092 O O . THR A 1 269 ? -17.062 -25.109 8.453 1 69.44 269 THR A O 1
ATOM 2095 N N . GLU A 1 270 ? -17.297 -23 7.773 1 68.19 270 GLU A N 1
ATOM 2096 C CA . GLU A 1 270 ? -17.531 -23.406 6.391 1 68.19 270 GLU A CA 1
ATOM 2097 C C . GLU A 1 270 ? -16.234 -23.719 5.664 1 68.19 270 GLU A C 1
ATOM 2099 O O . GLU A 1 270 ? -16.219 -24.453 4.676 1 68.19 270 GLU A O 1
ATOM 2104 N N . LEU A 1 271 ? -15.164 -23.172 6.176 1 73.81 271 LEU A N 1
ATOM 2105 C CA . LEU A 1 271 ? -13.891 -23.266 5.477 1 73.81 271 LEU A CA 1
ATOM 2106 C C . LEU A 1 271 ? -13.125 -24.516 5.918 1 73.81 271 LEU A C 1
ATOM 2108 O O . LEU A 1 271 ? -12.039 -24.797 5.406 1 73.81 271 LEU A O 1
ATOM 2112 N N . LYS A 1 272 ? -13.594 -25.359 6.742 1 68.38 272 LYS A N 1
ATOM 2113 C CA . LYS A 1 272 ? -12.906 -26.516 7.289 1 68.38 272 LYS A CA 1
ATOM 2114 C C . LYS A 1 272 ? -12.406 -27.438 6.172 1 68.38 272 LYS A C 1
ATOM 2116 O O . LYS A 1 272 ? -11.367 -28.094 6.312 1 68.38 272 LYS A O 1
ATOM 2121 N N . GLY A 1 273 ? -12.992 -27.359 5 1 66.19 273 GLY A N 1
ATOM 2122 C CA . GLY A 1 273 ? -12.594 -28.25 3.924 1 66.19 273 GLY A CA 1
ATOM 2123 C C . GLY A 1 273 ? -11.5 -27.672 3.045 1 66.19 273 GLY A C 1
ATOM 2124 O O . GLY A 1 273 ? -10.977 -28.359 2.166 1 66.19 273 GLY A O 1
ATOM 2125 N N . HIS A 1 274 ? -11 -26.5 3.387 1 76.38 274 HIS A N 1
ATOM 2126 C CA . HIS A 1 274 ? -9.992 -25.844 2.564 1 76.38 274 HIS A CA 1
ATOM 2127 C C . HIS A 1 274 ? -8.883 -25.25 3.424 1 76.38 274 HIS A C 1
ATOM 2129 O O . HIS A 1 274 ? -8.805 -24.031 3.576 1 76.38 274 HIS A O 1
ATOM 2135 N N . PRO A 1 275 ? -7.977 -26.094 3.904 1 79.12 275 PRO A N 1
ATOM 2136 C CA . PRO A 1 275 ? -6.965 -25.641 4.863 1 79.12 275 PRO A CA 1
ATOM 2137 C C . PRO A 1 275 ? -6.105 -24.5 4.324 1 79.12 275 PRO A C 1
ATOM 2139 O O . PRO A 1 275 ? -5.73 -23.609 5.074 1 79.12 275 PRO A O 1
ATOM 2142 N N . ALA A 1 276 ? -5.797 -24.578 3.064 1 79.69 276 ALA A N 1
ATOM 2143 C CA . ALA A 1 276 ? -4.996 -23.5 2.469 1 79.69 276 ALA A CA 1
ATOM 2144 C C . ALA A 1 276 ? -5.691 -22.156 2.607 1 79.69 276 ALA A C 1
ATOM 2146 O O . ALA A 1 276 ? -5.082 -21.188 3.055 1 79.69 276 ALA A O 1
ATOM 2147 N N . LEU A 1 277 ? -6.926 -22.094 2.383 1 78.69 277 LEU A N 1
ATOM 2148 C CA . LEU A 1 277 ? -7.695 -20.859 2.48 1 78.69 277 LEU A CA 1
ATOM 2149 C C . LEU A 1 277 ? -7.859 -20.422 3.936 1 78.69 277 LEU A C 1
ATOM 2151 O O . LEU A 1 277 ? -7.785 -19.234 4.25 1 78.69 277 LEU A O 1
ATOM 2155 N N . THR A 1 278 ? -8.039 -21.422 4.766 1 84 278 THR A N 1
ATOM 2156 C CA . THR A 1 278 ? -8.211 -21.141 6.188 1 84 278 THR A CA 1
ATOM 2157 C C . THR A 1 278 ? -6.988 -20.422 6.754 1 84 278 THR A C 1
ATOM 2159 O O . THR A 1 278 ? -7.117 -19.5 7.555 1 84 278 THR A O 1
ATOM 2162 N N . THR A 1 279 ? -5.887 -20.828 6.324 1 84.12 279 THR A N 1
ATOM 2163 C CA . THR A 1 279 ? -4.648 -20.25 6.836 1 84.12 279 THR A CA 1
ATOM 2164 C C . THR A 1 279 ? -4.566 -18.766 6.488 1 84.12 279 THR A C 1
ATOM 2166 O O . THR A 1 279 ? -4.18 -17.938 7.324 1 84.12 279 THR A O 1
ATOM 2169 N N . ILE A 1 280 ? -4.902 -18.406 5.332 1 84.69 280 ILE A N 1
ATOM 2170 C CA . ILE A 1 280 ? -4.785 -17.031 4.883 1 84.69 280 ILE A CA 1
ATOM 2171 C C . ILE A 1 280 ? -5.895 -16.188 5.512 1 84.69 280 ILE A C 1
ATOM 2173 O O . ILE A 1 280 ? -5.664 -15.039 5.902 1 84.69 280 ILE A O 1
ATOM 2177 N N . ILE A 1 281 ? -7.094 -16.766 5.664 1 87.38 281 ILE A N 1
ATOM 2178 C CA . ILE A 1 281 ? -8.227 -16.047 6.254 1 87.38 281 ILE A CA 1
ATOM 2179 C C . ILE A 1 281 ? -7.961 -15.805 7.738 1 87.38 281 ILE A C 1
ATOM 2181 O O . ILE A 1 281 ? -8.344 -14.766 8.273 1 87.38 281 ILE A O 1
ATOM 2185 N N . ASP A 1 282 ? -7.242 -16.688 8.297 1 90.62 282 ASP A N 1
ATOM 2186 C CA . ASP A 1 282 ? -6.898 -16.516 9.703 1 90.62 282 ASP A CA 1
ATOM 2187 C C . ASP A 1 282 ? -5.98 -15.32 9.906 1 90.62 282 ASP A C 1
ATOM 2189 O O . ASP A 1 282 ? -6.043 -14.656 10.945 1 90.62 282 ASP A O 1
ATOM 2193 N N . ARG A 1 283 ? -5.125 -15.109 8.992 1 90.75 283 ARG A N 1
ATOM 2194 C CA . ARG A 1 283 ? -4.277 -13.922 9.07 1 90.75 283 ARG A CA 1
ATOM 2195 C C . ARG A 1 283 ? -5.109 -12.648 9 1 90.75 283 ARG A C 1
ATOM 2197 O O . ARG A 1 283 ? -4.809 -11.664 9.688 1 90.75 283 ARG A O 1
ATOM 2204 N N . LEU A 1 284 ? -6.133 -12.656 8.164 1 91 284 LEU A N 1
ATOM 2205 C CA . LEU A 1 284 ? -7.066 -11.539 8.086 1 91 284 LEU A CA 1
ATOM 2206 C C . LEU A 1 284 ? -7.805 -11.359 9.406 1 91 284 LEU A C 1
ATOM 2208 O O . LEU A 1 284 ? -8 -10.234 9.867 1 91 284 LEU A O 1
ATOM 2212 N N . ARG A 1 285 ? -8.211 -12.492 9.93 1 93.31 285 ARG A N 1
ATOM 2213 C CA . ARG A 1 285 ? -8.883 -12.477 11.227 1 93.31 285 ARG A CA 1
ATOM 2214 C C . ARG A 1 285 ? -8.016 -11.82 12.289 1 93.31 285 ARG A C 1
ATOM 2216 O O . ARG A 1 285 ? -8.492 -10.992 13.07 1 93.31 285 ARG A O 1
ATOM 2223 N N . THR A 1 286 ? -6.797 -12.195 12.305 1 94.81 286 THR A N 1
ATOM 2224 C CA . THR A 1 286 ? -5.859 -11.664 13.281 1 94.81 286 THR A CA 1
ATOM 2225 C C . THR A 1 286 ? -5.695 -10.156 13.109 1 94.81 286 THR A C 1
ATOM 2227 O O . THR A 1 286 ? -5.68 -9.406 14.086 1 94.81 286 THR A O 1
ATOM 2230 N N . MET A 1 287 ? -5.543 -9.734 11.906 1 94.31 287 MET A N 1
ATOM 2231 C CA . MET A 1 287 ? -5.41 -8.305 11.633 1 94.31 287 MET A CA 1
ATOM 2232 C C . MET A 1 287 ? -6.621 -7.535 12.148 1 94.31 287 MET A C 1
ATOM 2234 O O . MET A 1 287 ? -6.473 -6.5 12.797 1 94.31 287 MET A O 1
ATOM 2238 N N . ALA A 1 288 ? -7.82 -8.039 11.82 1 96.5 288 ALA A N 1
ATOM 2239 C CA . ALA A 1 288 ? -9.047 -7.387 12.273 1 96.5 288 ALA A CA 1
ATOM 2240 C C . ALA A 1 288 ? -9.148 -7.402 13.797 1 96.5 288 ALA A C 1
ATOM 2242 O O . ALA A 1 288 ? -9.531 -6.406 14.406 1 96.5 288 ALA A O 1
ATOM 2243 N N . ALA A 1 289 ? -8.797 -8.531 14.375 1 96.88 289 ALA A N 1
ATOM 2244 C CA . ALA A 1 289 ? -8.891 -8.711 15.82 1 96.88 289 ALA A CA 1
ATOM 2245 C C . ALA A 1 289 ? -7.988 -7.723 16.562 1 96.88 289 ALA A C 1
ATOM 2247 O O . ALA A 1 289 ? -8.344 -7.234 17.641 1 96.88 289 ALA A O 1
ATOM 2248 N N . ASP A 1 290 ? -6.812 -7.457 16.031 1 95.88 290 ASP A N 1
ATOM 2249 C CA . ASP A 1 290 ? -5.852 -6.539 16.625 1 95.88 290 ASP A CA 1
ATOM 2250 C C . ASP A 1 290 ? -6.414 -5.117 16.688 1 95.88 290 ASP A C 1
ATOM 2252 O O . ASP A 1 290 ? -5.91 -4.277 17.438 1 95.88 290 ASP A O 1
ATOM 2256 N N . LEU A 1 291 ? -7.461 -4.824 15.898 1 97.69 291 LEU A N 1
ATOM 2257 C CA . LEU A 1 291 ? -7.984 -3.467 15.781 1 97.69 291 LEU A CA 1
ATOM 2258 C C . LEU A 1 291 ? -9.344 -3.35 16.469 1 97.69 291 LEU A C 1
ATOM 2260 O O . LEU A 1 291 ? -10.07 -2.381 16.234 1 97.69 291 LEU A O 1
ATOM 2264 N N . VAL A 1 292 ? -9.695 -4.395 17.203 1 97.31 292 VAL A N 1
ATOM 2265 C CA . VAL A 1 292 ? -10.922 -4.363 17.984 1 97.31 292 VAL A CA 1
ATOM 2266 C C . VAL A 1 292 ? -10.625 -3.924 19.422 1 97.31 292 VAL A C 1
ATOM 2268 O O . VAL A 1 292 ? -9.711 -4.453 20.062 1 97.31 292 VAL A O 1
ATOM 2271 N N . LEU A 1 293 ? -11.344 -2.947 19.922 1 96.69 293 LEU A N 1
ATOM 2272 C CA . LEU A 1 293 ? -11.188 -2.469 21.281 1 96.69 293 LEU A CA 1
ATOM 2273 C C . LEU A 1 293 ? -11.594 -3.545 22.281 1 96.69 293 LEU A C 1
ATOM 2275 O O . LEU A 1 293 ? -12.453 -4.379 22 1 96.69 293 LEU A O 1
ATOM 2279 N N . PRO A 1 294 ? -10.992 -3.553 23.453 1 95.12 294 PRO A N 1
ATOM 2280 C CA . PRO A 1 294 ? -11.438 -4.477 24.5 1 95.12 294 PRO A CA 1
ATOM 2281 C C . PRO A 1 294 ? -12.906 -4.289 24.875 1 95.12 294 PRO A C 1
ATOM 2283 O O . PRO A 1 294 ? -13.461 -3.199 24.688 1 95.12 294 PRO A O 1
ATOM 2286 N N . ASP A 1 295 ? -13.484 -5.32 25.438 1 93.06 295 ASP A N 1
ATOM 2287 C CA . ASP A 1 295 ? -14.891 -5.281 25.828 1 93.06 295 ASP A CA 1
ATOM 2288 C C . ASP A 1 295 ? -15.148 -4.16 26.828 1 93.06 295 ASP A C 1
ATOM 2290 O O . ASP A 1 295 ? -14.375 -3.979 27.781 1 93.06 295 ASP A O 1
ATOM 2294 N N . GLY A 1 296 ? -16.109 -3.439 26.594 1 92.94 296 GLY A N 1
ATOM 2295 C CA . GLY A 1 296 ? -16.516 -2.4 27.531 1 92.94 296 GLY A CA 1
ATOM 2296 C C . GLY A 1 296 ? -15.883 -1.051 27.234 1 92.94 296 GLY A C 1
ATOM 2297 O O . GLY A 1 296 ? -16.281 -0.035 27.812 1 92.94 296 GLY A O 1
ATOM 2298 N N . VAL A 1 297 ? -14.922 -0.969 26.359 1 95.19 297 VAL A N 1
ATOM 2299 C CA . VAL A 1 297 ? -14.258 0.28 26 1 95.19 297 VAL A CA 1
ATOM 2300 C C . VAL A 1 297 ? -14.945 0.899 24.781 1 95.19 297 VAL A C 1
ATOM 2302 O O . VAL A 1 297 ? -15.102 0.243 23.75 1 95.19 297 VAL A O 1
ATOM 2305 N N . ASP A 1 298 ? -15.406 2.176 24.875 1 95.19 298 ASP A N 1
ATOM 2306 C CA . ASP A 1 298 ? -16.172 2.791 23.797 1 95.19 298 ASP A CA 1
ATOM 2307 C C . ASP A 1 298 ? -15.539 4.117 23.375 1 95.19 298 ASP A C 1
ATOM 2309 O O . ASP A 1 298 ? -16.234 4.988 22.828 1 95.19 298 ASP A O 1
ATOM 2313 N N . THR A 1 299 ? -14.305 4.344 23.734 1 96.56 299 THR A N 1
ATOM 2314 C CA . THR A 1 299 ? -13.555 5.539 23.359 1 96.56 299 THR A CA 1
ATOM 2315 C C . THR A 1 299 ? -12.117 5.18 22.984 1 96.56 299 THR A C 1
ATOM 2317 O O . THR A 1 299 ? -11.609 4.129 23.375 1 96.56 299 THR A O 1
ATOM 2320 N N . LEU A 1 300 ? -11.508 5.992 22.172 1 97.12 300 LEU A N 1
ATOM 2321 C CA . LEU A 1 300 ? -10.133 5.762 21.766 1 97.12 300 LEU A CA 1
ATOM 2322 C C . LEU A 1 300 ? -9.156 6.457 22.719 1 97.12 300 LEU A C 1
ATOM 2324 O O . LEU A 1 300 ? -7.949 6.48 22.469 1 97.12 300 LEU A O 1
ATOM 2328 N N . SER A 1 301 ? -9.703 7.031 23.75 1 95.31 301 SER A N 1
ATOM 2329 C CA . SER A 1 301 ? -8.898 7.703 24.766 1 95.31 301 SER A CA 1
ATOM 2330 C C . SER A 1 301 ? -8.469 6.738 25.875 1 95.31 301 SER A C 1
ATOM 2332 O O . SER A 1 301 ? -9.188 5.785 26.172 1 95.31 301 SER A O 1
ATOM 2334 N N . GLY A 1 302 ? -7.312 6.984 26.438 1 91.38 302 GLY A N 1
ATOM 2335 C CA . GLY A 1 302 ? -6.887 6.273 27.625 1 91.38 302 GLY A CA 1
ATOM 2336 C C . GLY A 1 302 ? -6.031 5.059 27.328 1 91.38 302 GLY A C 1
ATOM 2337 O O . GLY A 1 302 ? -5.797 4.73 26.172 1 91.38 302 GLY A O 1
ATOM 2338 N N . PRO A 1 303 ? -5.582 4.465 28.312 1 89.25 303 PRO A N 1
ATOM 2339 C CA . PRO A 1 303 ? -4.625 3.361 28.188 1 89.25 303 PRO A CA 1
ATOM 2340 C C . PRO A 1 303 ? -5.242 2.117 27.547 1 89.25 303 PRO A C 1
ATOM 2342 O O . PRO A 1 303 ? -4.551 1.365 26.859 1 89.25 303 PRO A O 1
ATOM 2345 N N . ASP A 1 304 ? -6.516 1.965 27.797 1 88.19 304 ASP A N 1
ATOM 2346 C CA . ASP A 1 304 ? -7.172 0.774 27.266 1 88.19 304 ASP A CA 1
ATOM 2347 C C . ASP A 1 304 ? -7.199 0.799 25.734 1 88.19 304 ASP A C 1
ATOM 2349 O O . ASP A 1 304 ? -7.172 -0.252 25.094 1 88.19 304 ASP A O 1
ATOM 2353 N N . ALA A 1 305 ? -7.305 1.95 25.203 1 94.94 305 ALA A N 1
ATOM 2354 C CA . ALA A 1 305 ? -7.367 2.111 23.75 1 94.94 305 ALA A CA 1
ATOM 2355 C C . ALA A 1 305 ? -5.969 2.25 23.141 1 94.94 305 ALA A C 1
ATOM 2357 O O . ALA A 1 305 ? -5.793 2.111 21.938 1 94.94 305 ALA A O 1
ATOM 2358 N N . GLN A 1 306 ? -4.977 2.502 24.016 1 96.19 306 GLN A N 1
ATOM 2359 C CA . GLN A 1 306 ? -3.607 2.738 23.562 1 96.19 306 GLN A CA 1
ATOM 2360 C C . GLN A 1 306 ? -3.078 1.555 22.766 1 96.19 306 GLN A C 1
ATOM 2362 O O . GLN A 1 306 ? -2.434 1.738 21.734 1 96.19 306 GLN A O 1
ATOM 2367 N N . LYS A 1 307 ? -3.33 0.408 23.25 1 95.12 307 LYS A N 1
ATOM 2368 C CA . LYS A 1 307 ? -2.846 -0.796 22.578 1 95.12 307 LYS A CA 1
ATOM 2369 C C . LYS A 1 307 ? -3.412 -0.909 21.172 1 95.12 307 LYS A C 1
ATOM 2371 O O . LYS A 1 307 ? -2.691 -1.257 20.234 1 95.12 307 LYS A O 1
ATOM 2376 N N . THR A 1 308 ? -4.684 -0.657 21.031 1 96.94 308 THR A N 1
ATOM 2377 C CA . THR A 1 308 ? -5.34 -0.74 19.734 1 96.94 308 THR A CA 1
ATOM 2378 C C . THR A 1 308 ? -4.801 0.324 18.781 1 96.94 308 THR A C 1
ATOM 2380 O O . THR A 1 308 ? -4.543 0.044 17.609 1 96.94 308 THR A O 1
ATOM 2383 N N . MET A 1 309 ? -4.633 1.528 19.266 1 97.56 309 MET A N 1
ATOM 2384 C CA . MET A 1 309 ? -4.078 2.605 18.453 1 97.56 309 MET A CA 1
ATOM 2385 C C . MET A 1 309 ? -2.65 2.279 18.016 1 97.56 309 MET A C 1
ATOM 2387 O O . MET A 1 309 ? -2.268 2.547 16.875 1 97.56 309 MET A O 1
ATOM 2391 N N . ALA A 1 310 ? -1.892 1.726 18.953 1 97.94 310 ALA A N 1
ATOM 2392 C CA . ALA A 1 310 ? -0.523 1.323 18.641 1 97.94 310 ALA A CA 1
ATOM 2393 C C . ALA A 1 310 ? -0.508 0.209 17.594 1 97.94 310 ALA A C 1
ATOM 2395 O O . ALA A 1 310 ? 0.352 0.19 16.703 1 97.94 310 ALA A O 1
ATOM 2396 N N . ALA A 1 311 ? -1.437 -0.707 17.734 1 97.81 311 ALA A N 1
ATOM 2397 C CA . ALA A 1 311 ? -1.545 -1.785 16.766 1 97.81 311 ALA A CA 1
ATOM 2398 C C . ALA A 1 311 ? -1.846 -1.236 15.367 1 97.81 311 ALA A C 1
ATOM 2400 O O . ALA A 1 311 ? -1.28 -1.701 14.375 1 97.81 311 ALA A O 1
ATOM 2401 N N . LEU A 1 312 ? -2.754 -0.263 15.273 1 98.31 312 LEU A N 1
ATOM 2402 C CA . LEU A 1 312 ? -3.088 0.358 14 1 98.31 312 LEU A CA 1
ATOM 2403 C C . LEU A 1 312 ? -1.872 1.061 13.398 1 98.31 312 LEU A C 1
ATOM 2405 O O . LEU A 1 312 ? -1.588 0.917 12.211 1 98.31 312 LEU A O 1
ATOM 2409 N N . ALA A 1 313 ? -1.142 1.859 14.211 1 98.5 313 ALA A N 1
ATOM 2410 C CA . ALA A 1 313 ? 0.067 2.539 13.75 1 98.5 313 ALA A CA 1
ATOM 2411 C C . ALA A 1 313 ? 1.101 1.537 13.25 1 98.5 313 ALA A C 1
ATOM 2413 O O . ALA A 1 313 ? 1.734 1.76 12.211 1 98.5 313 ALA A O 1
ATOM 2414 N N . ARG A 1 314 ? 1.269 0.474 13.977 1 98 314 ARG A N 1
ATOM 2415 C CA . ARG A 1 314 ? 2.209 -0.571 13.586 1 98 314 ARG A CA 1
ATOM 2416 C C . ARG A 1 314 ? 1.816 -1.194 12.25 1 98 314 ARG A C 1
ATOM 2418 O O . ARG A 1 314 ? 2.68 -1.52 11.43 1 98 314 ARG A O 1
ATOM 2425 N N . ARG A 1 315 ? 0.554 -1.425 12.078 1 97.12 315 ARG A N 1
ATOM 2426 C CA . ARG A 1 315 ? 0.076 -1.969 10.812 1 97.12 315 ARG A CA 1
ATOM 2427 C C . ARG A 1 315 ? 0.455 -1.06 9.648 1 97.12 315 ARG A C 1
ATOM 2429 O O . ARG A 1 315 ? 0.938 -1.531 8.617 1 97.12 315 ARG A O 1
ATOM 2436 N N . TYR A 1 316 ? 0.209 0.252 9.75 1 97.69 316 TYR A N 1
ATOM 2437 C CA . TYR A 1 316 ? 0.58 1.188 8.695 1 97.69 316 TYR A CA 1
ATOM 2438 C C . TYR A 1 316 ? 2.084 1.172 8.453 1 97.69 316 TYR A C 1
ATOM 2440 O O . TYR A 1 316 ? 2.539 1.222 7.309 1 97.69 316 TYR A O 1
ATOM 2448 N N . LEU A 1 317 ? 2.848 1.103 9.531 1 97.5 317 LEU A N 1
ATOM 2449 C CA . LEU A 1 317 ? 4.301 1.051 9.422 1 97.5 317 LEU A CA 1
ATOM 2450 C C . LEU A 1 317 ? 4.738 -0.173 8.625 1 97.5 317 LEU A C 1
ATOM 2452 O O . LEU A 1 317 ? 5.586 -0.069 7.734 1 97.5 317 LEU A O 1
ATOM 2456 N N . GLU A 1 318 ? 4.137 -1.317 8.938 1 94.12 318 GLU A N 1
ATOM 2457 C CA . GLU A 1 318 ? 4.465 -2.562 8.258 1 94.12 318 GLU A CA 1
ATOM 2458 C C . GLU A 1 318 ? 4.102 -2.494 6.777 1 94.12 318 GLU A C 1
ATOM 2460 O O . GLU A 1 318 ? 4.715 -3.166 5.945 1 94.12 318 GLU A O 1
ATOM 2465 N N . MET A 1 319 ? 3.158 -1.701 6.445 1 94.81 319 MET A N 1
ATOM 2466 C CA . MET A 1 319 ? 2.688 -1.538 5.074 1 94.81 319 MET A CA 1
ATOM 2467 C C . MET A 1 319 ? 3.492 -0.467 4.348 1 94.81 319 MET A C 1
ATOM 2469 O O . MET A 1 319 ? 3.158 -0.091 3.223 1 94.81 319 MET A O 1
ATOM 2473 N N . ASP A 1 320 ? 4.488 0.181 4.957 1 94.75 320 ASP A N 1
ATOM 2474 C CA . ASP A 1 320 ? 5.309 1.271 4.441 1 94.75 320 ASP A CA 1
ATOM 2475 C C . ASP A 1 320 ? 4.473 2.525 4.203 1 94.75 320 ASP A C 1
ATOM 2477 O O . ASP A 1 320 ? 4.688 3.248 3.229 1 94.75 320 ASP A O 1
ATOM 2481 N N . ARG A 1 321 ? 3.422 2.627 4.93 1 96.81 321 ARG A N 1
ATOM 2482 C CA . ARG A 1 321 ? 2.602 3.834 4.93 1 96.81 321 ARG A CA 1
ATOM 2483 C C . ARG A 1 321 ? 2.988 4.762 6.078 1 96.81 321 ARG A C 1
ATOM 2485 O O . ARG A 1 321 ? 2.258 4.871 7.062 1 96.81 321 ARG A O 1
ATOM 2492 N N . TYR A 1 322 ? 4.094 5.434 5.891 1 97.69 322 TYR A N 1
ATOM 2493 C CA . TYR A 1 322 ? 4.766 6.168 6.957 1 97.69 322 TYR A CA 1
ATOM 2494 C C . TYR A 1 322 ? 3.949 7.387 7.375 1 97.69 322 TYR A C 1
ATOM 2496 O O . TYR A 1 322 ? 3.887 7.723 8.562 1 97.69 322 TYR A O 1
ATOM 2504 N N . MET A 1 323 ? 3.334 8.008 6.406 1 97.06 323 MET A N 1
ATOM 2505 C CA . MET A 1 323 ? 2.539 9.195 6.73 1 97.06 323 MET A CA 1
ATOM 2506 C C . MET A 1 323 ? 1.331 8.82 7.582 1 97.06 323 MET A C 1
ATOM 2508 O O . MET A 1 323 ? 1.026 9.5 8.562 1 97.06 323 MET A O 1
ATOM 2512 N N . GLU A 1 324 ? 0.649 7.773 7.199 1 97.56 324 GLU A N 1
ATOM 2513 C CA . GLU A 1 324 ? -0.502 7.305 7.965 1 97.56 324 GLU A CA 1
ATOM 2514 C C . GLU A 1 324 ? -0.087 6.84 9.359 1 97.56 324 GLU A C 1
ATOM 2516 O O . GLU A 1 324 ? -0.769 7.125 10.344 1 97.56 324 GLU A O 1
ATOM 2521 N N . ALA A 1 325 ? 1.062 6.109 9.422 1 98.12 325 ALA A N 1
ATOM 2522 C CA . ALA A 1 325 ? 1.565 5.66 10.719 1 98.12 325 ALA A CA 1
ATOM 2523 C C . ALA A 1 325 ? 1.832 6.844 11.641 1 98.12 325 ALA A C 1
ATOM 2525 O O . ALA A 1 325 ? 1.415 6.836 12.805 1 98.12 325 ALA A O 1
ATOM 2526 N N . ALA A 1 326 ? 2.477 7.871 11.109 1 97.56 326 ALA A N 1
ATOM 2527 C CA . ALA A 1 326 ? 2.797 9.055 11.898 1 97.56 326 ALA A CA 1
ATOM 2528 C C . ALA A 1 326 ? 1.527 9.773 12.352 1 97.56 326 ALA A C 1
ATOM 2530 O O . ALA A 1 326 ? 1.456 10.273 13.477 1 97.56 326 ALA A O 1
ATOM 2531 N N . ALA A 1 327 ? 0.56 9.867 11.484 1 97.12 327 ALA A N 1
ATOM 2532 C CA . ALA A 1 327 ? -0.707 10.508 11.828 1 97.12 327 ALA A CA 1
ATOM 2533 C C . ALA A 1 327 ? -1.396 9.773 12.984 1 97.12 327 ALA A C 1
ATOM 2535 O O . ALA A 1 327 ? -1.892 10.406 13.914 1 97.12 327 ALA A O 1
ATOM 2536 N N . ILE A 1 328 ? -1.419 8.477 12.938 1 98 328 ILE A N 1
ATOM 2537 C CA . ILE A 1 328 ? -2.074 7.68 13.969 1 98 328 ILE A CA 1
ATOM 2538 C C . ILE A 1 328 ? -1.305 7.805 15.281 1 98 328 ILE A C 1
ATOM 2540 O O . ILE A 1 328 ? -1.904 7.848 16.359 1 98 328 ILE A O 1
ATOM 2544 N N . VAL A 1 329 ? 0.005 7.844 15.211 1 97.56 329 VAL A N 1
ATOM 2545 C CA . VAL A 1 329 ? 0.809 8 16.422 1 97.56 329 VAL A CA 1
ATOM 2546 C C . VAL A 1 329 ? 0.463 9.32 17.109 1 97.56 329 VAL A C 1
ATOM 2548 O O . VAL A 1 329 ? 0.262 9.367 18.312 1 97.56 329 VAL A O 1
ATOM 2551 N N . ARG A 1 330 ? 0.383 10.391 16.312 1 96.44 330 ARG A N 1
ATOM 2552 C CA . ARG A 1 330 ? 0.05 11.688 16.891 1 96.44 330 ARG A CA 1
ATOM 2553 C C . ARG A 1 330 ? -1.307 11.648 17.594 1 96.44 330 ARG A C 1
ATOM 2555 O O . ARG A 1 330 ? -1.435 12.078 18.734 1 96.44 330 ARG A O 1
ATOM 2562 N N . GLU A 1 331 ? -2.289 11.125 16.906 1 96.88 331 GLU A N 1
ATOM 2563 C CA . GLU A 1 331 ? -3.631 11.062 17.484 1 96.88 331 GLU A CA 1
ATOM 2564 C C . GLU A 1 331 ? -3.674 10.125 18.688 1 96.88 331 GLU A C 1
ATOM 2566 O O . GLU A 1 331 ? -4.402 10.375 19.656 1 96.88 331 GLU A O 1
ATOM 2571 N N . GLY A 1 332 ? -2.877 9.031 18.578 1 96.94 332 GLY A N 1
ATOM 2572 C CA . GLY A 1 332 ? -2.785 8.109 19.703 1 96.94 332 GLY A CA 1
ATOM 2573 C C . GLY A 1 332 ? -2.16 8.734 20.938 1 96.94 332 GLY A C 1
ATOM 2574 O O . GLY A 1 332 ? -2.637 8.523 22.062 1 96.94 332 GLY A O 1
ATOM 2575 N N . MET A 1 333 ? -1.139 9.516 20.75 1 96.25 333 MET A N 1
ATOM 2576 C CA . MET A 1 333 ? -0.478 10.195 21.859 1 96.25 333 MET A CA 1
ATOM 2577 C C . MET A 1 333 ? -1.407 11.219 22.5 1 96.25 333 MET A C 1
ATOM 2579 O O . MET A 1 333 ? -1.512 11.281 23.734 1 96.25 333 MET A O 1
ATOM 2583 N N . VAL A 1 334 ? -2.076 11.969 21.688 1 95.88 334 VAL A N 1
ATOM 2584 C CA . VAL A 1 334 ? -3.033 12.938 22.219 1 95.88 334 VAL A CA 1
ATOM 2585 C C . VAL A 1 334 ? -4.129 12.203 22.984 1 95.88 334 VAL A C 1
ATOM 2587 O O . VAL A 1 334 ? -4.508 12.617 24.078 1 95.88 334 VAL A O 1
ATOM 2590 N N . SER A 1 335 ? -4.586 11.117 22.484 1 96.38 335 SER A N 1
ATOM 2591 C CA . SER A 1 335 ? -5.676 10.344 23.078 1 96.38 335 SER A CA 1
ATOM 2592 C C . SER A 1 335 ? -5.277 9.773 24.438 1 96.38 335 SER A C 1
ATOM 2594 O O . SER A 1 335 ? -6.121 9.617 25.328 1 96.38 335 SER A O 1
ATOM 2596 N N . LEU A 1 336 ? -4.066 9.477 24.578 1 94.44 336 LEU A N 1
ATOM 2597 C CA . LEU A 1 336 ? -3.582 8.938 25.844 1 94.44 336 LEU A CA 1
ATOM 2598 C C . LEU A 1 336 ? -3.824 9.922 26.984 1 94.44 336 LEU A C 1
ATOM 2600 O O . LEU A 1 336 ? -4.051 9.516 28.125 1 94.44 336 LEU A O 1
ATOM 2604 N N . TYR A 1 337 ? -3.768 11.195 26.656 1 92.31 337 TYR A N 1
ATOM 2605 C CA . TYR A 1 337 ? -3.928 12.25 27.656 1 92.31 337 TYR A CA 1
ATOM 2606 C C . TYR A 1 337 ? -5.352 12.789 27.656 1 92.31 337 TYR A C 1
ATOM 2608 O O . TYR A 1 337 ? -5.648 13.781 28.328 1 92.31 337 TYR A O 1
ATOM 2616 N N . ALA A 1 338 ? -6.25 12.164 26.938 1 94.38 338 ALA A N 1
ATOM 2617 C CA . ALA A 1 338 ? -7.551 12.773 26.656 1 94.38 338 ALA A CA 1
ATOM 2618 C C . ALA A 1 338 ? -8.633 12.18 27.547 1 94.38 338 ALA A C 1
ATOM 2620 O O . ALA A 1 338 ? -8.547 11.016 27.953 1 94.38 338 ALA A O 1
ATOM 2621 N N . GLN A 1 339 ? -9.641 13.008 27.781 1 93.62 339 GLN A N 1
ATOM 2622 C CA . GLN A 1 339 ? -10.883 12.523 28.375 1 93.62 339 GLN A CA 1
ATOM 2623 C C . GLN A 1 339 ? -11.703 11.727 27.359 1 93.62 339 GLN A C 1
ATOM 2625 O O . GLN A 1 339 ? -11.484 11.836 26.156 1 93.62 339 GLN A O 1
ATOM 2630 N N . PRO A 1 340 ? -12.648 10.969 27.797 1 94.25 340 PRO A N 1
ATOM 2631 C CA . PRO A 1 340 ? -13.375 10.062 26.906 1 94.25 340 PRO A CA 1
ATOM 2632 C C . PRO A 1 340 ? -14.07 10.797 25.766 1 94.25 340 PRO A C 1
ATOM 2634 O O . PRO A 1 340 ? -14.156 10.266 24.656 1 94.25 340 PRO A O 1
ATOM 2637 N N . GLU A 1 341 ? -14.508 11.953 26 1 93.5 341 GLU A N 1
ATOM 2638 C CA . GLU A 1 341 ? -15.273 12.68 24.984 1 93.5 341 GLU A CA 1
ATOM 2639 C C . GLU A 1 341 ? -14.375 13.148 23.844 1 93.5 341 GLU A C 1
ATOM 2641 O O . GLU A 1 341 ? -14.867 13.492 22.766 1 93.5 341 GLU A O 1
ATOM 2646 N N . ALA A 1 342 ? -13.047 13.125 24.062 1 94.12 342 ALA A N 1
ATOM 2647 C CA . ALA A 1 342 ? -12.102 13.539 23.031 1 94.12 342 ALA A CA 1
ATOM 2648 C C . ALA A 1 342 ? -11.656 12.352 22.188 1 94.12 342 ALA A C 1
ATOM 2650 O O . ALA A 1 342 ? -10.945 12.516 21.203 1 94.12 342 ALA A O 1
ATOM 2651 N N . GLY A 1 343 ? -12.094 11.18 22.625 1 94.81 343 GLY A N 1
ATOM 2652 C CA . GLY A 1 343 ? -11.656 9.977 21.938 1 94.81 343 GLY A CA 1
ATOM 2653 C C . GLY A 1 343 ? -12.773 9.289 21.156 1 94.81 343 GLY A C 1
ATOM 2654 O O . GLY A 1 343 ? -12.688 8.102 20.859 1 94.81 343 GLY A O 1
ATOM 2655 N N . ARG A 1 344 ? -13.844 10.047 20.859 1 94.88 344 ARG A N 1
ATOM 2656 C CA . ARG A 1 344 ? -14.984 9.531 20.109 1 94.88 344 ARG A CA 1
ATOM 2657 C C . ARG A 1 344 ? -15.227 10.367 18.844 1 94.88 344 ARG A C 1
ATOM 2659 O O . ARG A 1 344 ? -16.172 11.164 18.812 1 94.88 344 ARG A O 1
ATOM 2666 N N . PRO A 1 345 ? -14.383 10.109 17.797 1 94.75 345 PRO A N 1
ATOM 2667 C CA . PRO A 1 345 ? -14.688 10.82 16.547 1 94.75 345 PRO A CA 1
ATOM 2668 C C . PRO A 1 345 ? -16.156 10.695 16.141 1 94.75 345 PRO A C 1
ATOM 2670 O O . PRO A 1 345 ? -16.719 9.602 16.188 1 94.75 345 PRO A O 1
ATOM 2673 N N . GLY A 1 346 ? -16.766 11.875 15.75 1 92.44 346 GLY A N 1
ATOM 2674 C CA . GLY A 1 346 ? -18.188 11.914 15.438 1 92.44 346 GLY A CA 1
ATOM 2675 C C . GLY A 1 346 ? -18.938 12.969 16.219 1 92.44 346 GLY A C 1
ATOM 2676 O O . GLY A 1 346 ? -18.344 13.914 16.734 1 92.44 346 GLY A O 1
ATOM 2677 N N . GLN A 1 347 ? -20.125 12.82 16.438 1 90.5 347 GLN A N 1
ATOM 2678 C CA . GLN A 1 347 ? -21.016 13.828 17 1 90.5 347 GLN A CA 1
ATOM 2679 C C . GLN A 1 347 ? -20.672 14.133 18.453 1 90.5 347 GLN A C 1
ATOM 2681 O O . GLN A 1 347 ? -20.812 15.266 18.906 1 90.5 347 GLN A O 1
ATOM 2686 N N . SER A 1 348 ? -20.203 13.195 19.156 1 91.12 348 SER A N 1
ATOM 2687 C CA . SER A 1 348 ? -19.922 13.352 20.578 1 91.12 348 SER A CA 1
ATOM 2688 C C . SER A 1 348 ? -18.5 13.875 20.812 1 91.12 348 SER A C 1
ATOM 2690 O O . SER A 1 348 ? -18.078 14.039 21.953 1 91.12 348 SER A O 1
ATOM 2692 N N . PHE A 1 349 ? -17.828 14.203 19.797 1 93.94 349 PHE A N 1
ATOM 2693 C CA . PHE A 1 349 ? -16.422 14.625 19.859 1 93.94 349 PHE A CA 1
ATOM 2694 C C . PHE A 1 349 ? -16.312 16.031 20.453 1 93.94 349 PHE A C 1
ATOM 2696 O O . PHE A 1 349 ? -16.984 16.953 19.984 1 93.94 349 PHE A O 1
ATOM 2703 N N . SER A 1 350 ? -15.469 16.156 21.422 1 92.06 350 SER A N 1
ATOM 2704 C CA . SER A 1 350 ? -15.234 17.469 22.031 1 92.06 350 SER A CA 1
ATOM 2705 C C . SER A 1 350 ? -13.898 18.047 21.594 1 92.06 350 SER A C 1
ATOM 2707 O O . SER A 1 350 ? -12.844 17.609 22.047 1 92.06 350 SER A O 1
ATOM 2709 N N . LYS A 1 351 ? -13.984 19.047 20.875 1 89.56 351 LYS A N 1
ATOM 2710 C CA . LYS A 1 351 ? -12.773 19.719 20.406 1 89.56 351 LYS A CA 1
ATOM 2711 C C . LYS A 1 351 ? -12.016 20.359 21.578 1 89.56 351 LYS A C 1
ATOM 2713 O O . LYS A 1 351 ? -10.789 20.312 21.625 1 89.56 351 LYS A O 1
ATOM 2718 N N . LYS A 1 352 ? -12.742 20.906 22.469 1 86.31 352 LYS A N 1
ATOM 2719 C CA . LYS A 1 352 ? -12.141 21.547 23.641 1 86.31 352 LYS A CA 1
ATOM 2720 C C . LYS A 1 352 ? -11.336 20.547 24.453 1 86.31 352 LYS A C 1
ATOM 2722 O O . LYS A 1 352 ? -10.18 20.812 24.812 1 86.31 352 LYS A O 1
ATOM 2727 N N . ALA A 1 353 ? -11.977 19.453 24.703 1 91.62 353 ALA A N 1
ATOM 2728 C CA . ALA A 1 353 ? -11.289 18.406 25.469 1 91.62 353 ALA A CA 1
ATOM 2729 C C . ALA A 1 353 ? -10.055 17.906 24.719 1 91.62 353 ALA A C 1
ATOM 2731 O O . ALA A 1 353 ? -9.039 17.578 25.328 1 91.62 353 ALA A O 1
ATOM 2732 N N . ARG A 1 354 ? -10.18 17.859 23.438 1 93.31 354 ARG A N 1
ATOM 2733 C CA . ARG A 1 354 ? -9.055 17.422 22.609 1 93.31 354 ARG A CA 1
ATOM 2734 C C . ARG A 1 354 ? -7.887 18.391 22.703 1 93.31 354 ARG A C 1
ATOM 2736 O O . ARG A 1 354 ? -6.738 17.969 22.844 1 93.31 354 ARG A O 1
ATOM 2743 N N . ASP A 1 355 ? -8.156 19.656 22.594 1 89.38 355 ASP A N 1
ATOM 2744 C CA . ASP A 1 355 ? -7.133 20.688 22.672 1 89.38 355 ASP A CA 1
ATOM 2745 C C . ASP A 1 355 ? -6.414 20.656 24.016 1 89.38 355 ASP A C 1
ATOM 2747 O O . ASP A 1 355 ? -5.195 20.828 24.078 1 89.38 355 ASP A O 1
ATOM 2751 N N . GLU A 1 356 ? -7.18 20.484 25 1 88.44 356 GLU A N 1
ATOM 2752 C CA . GLU A 1 356 ? -6.602 20.391 26.344 1 88.44 356 GLU A CA 1
ATOM 2753 C C . GLU A 1 356 ? -5.656 19.203 26.453 1 88.44 356 GLU A C 1
ATOM 2755 O O . GLU A 1 356 ? -4.578 19.297 27.047 1 88.44 356 GLU A O 1
ATOM 2760 N N . ALA A 1 357 ? -6.117 18.078 25.906 1 93.12 357 ALA A N 1
ATOM 2761 C CA . ALA A 1 357 ? -5.293 16.875 25.922 1 93.12 357 ALA A CA 1
ATOM 2762 C C . ALA A 1 357 ? -4 17.078 25.141 1 93.12 357 ALA A C 1
ATOM 2764 O O . ALA A 1 357 ? -2.936 16.609 25.547 1 93.12 357 ALA A O 1
ATOM 2765 N N . GLU A 1 358 ? -4.082 17.719 24.016 1 92.75 358 GLU A N 1
ATOM 2766 C CA . GLU A 1 358 ? -2.908 17.984 23.203 1 92.75 358 GLU A CA 1
ATOM 2767 C C . GLU A 1 358 ? -1.9 18.859 23.938 1 92.75 358 GLU A C 1
ATOM 2769 O O . GLU A 1 358 ? -0.695 18.609 23.891 1 92.75 358 GLU A O 1
ATOM 2774 N N . CYS A 1 359 ? -2.373 19.828 24.641 1 89.44 359 CYS A N 1
ATOM 2775 C CA . CYS A 1 359 ? -1.499 20.703 25.406 1 89.44 359 CYS A CA 1
ATOM 2776 C C . CYS A 1 359 ? -0.786 19.922 26.516 1 89.44 359 CYS A C 1
ATOM 2778 O O . CYS A 1 359 ? 0.413 20.109 26.734 1 89.44 359 CYS A O 1
ATOM 2780 N N . ARG A 1 360 ? -1.578 19.141 27.156 1 88.88 360 ARG A N 1
ATOM 2781 C CA . ARG A 1 360 ? -0.999 18.312 28.219 1 88.88 360 ARG A CA 1
ATOM 2782 C C . ARG A 1 360 ? 0.093 17.406 27.672 1 88.88 360 ARG A C 1
ATOM 2784 O O . ARG A 1 360 ? 1.166 17.281 28.266 1 88.88 360 ARG A O 1
ATOM 2791 N N . TRP A 1 361 ? -0.236 16.797 26.547 1 92.38 361 TRP A N 1
ATOM 2792 C CA . TRP A 1 361 ? 0.724 15.906 25.906 1 92.38 361 TRP A CA 1
ATOM 2793 C C . TRP A 1 361 ? 1.996 16.656 25.531 1 92.38 361 TRP A C 1
ATOM 2795 O O . TRP 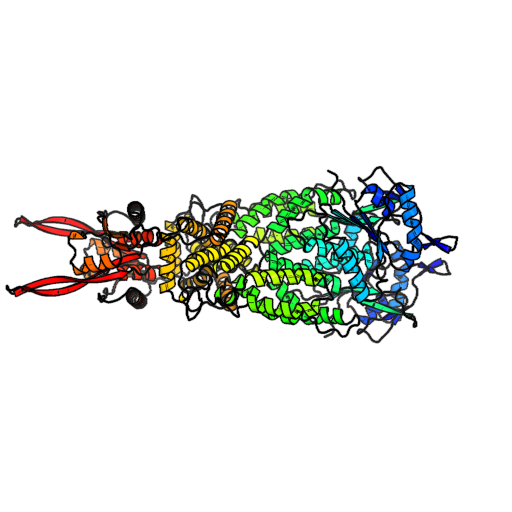A 1 361 ? 3.104 16.219 25.844 1 92.38 361 TRP A O 1
ATOM 2805 N N . ARG A 1 362 ? 1.9 17.781 24.906 1 90.88 362 ARG A N 1
ATOM 2806 C CA . ARG A 1 362 ? 3.041 18.562 24.453 1 90.88 362 ARG A CA 1
ATOM 2807 C C . ARG A 1 362 ? 3.902 19 25.625 1 90.88 362 ARG A C 1
ATOM 2809 O O . ARG A 1 362 ? 5.125 19.094 25.516 1 90.88 362 ARG A O 1
ATOM 2816 N N . ARG A 1 363 ? 3.254 19.25 26.703 1 87.75 363 ARG A N 1
ATOM 2817 C CA . ARG A 1 363 ? 3.961 19.75 27.875 1 87.75 363 ARG A CA 1
ATOM 2818 C C . ARG A 1 363 ? 4.703 18.625 28.594 1 87.75 363 ARG A C 1
ATOM 2820 O O . ARG A 1 363 ? 5.805 18.828 29.109 1 87.75 363 ARG A O 1
ATOM 2827 N N . LEU A 1 364 ? 4.082 17.484 28.609 1 87.5 364 LEU A N 1
ATOM 2828 C CA . LEU A 1 364 ? 4.574 16.438 29.484 1 87.5 364 LEU A CA 1
ATOM 2829 C C . LEU A 1 364 ? 5.469 15.461 28.734 1 87.5 364 LEU A C 1
ATOM 2831 O O . LEU A 1 364 ? 6.258 14.734 29.344 1 87.5 364 LEU A O 1
ATOM 2835 N N . ASP A 1 365 ? 5.297 15.375 27.453 1 88.5 365 ASP A N 1
ATOM 2836 C CA . ASP A 1 365 ? 6.094 14.453 26.656 1 88.5 365 ASP A CA 1
ATOM 2837 C C . ASP A 1 365 ? 7.25 15.18 25.969 1 88.5 365 ASP A C 1
ATOM 2839 O O . ASP A 1 365 ? 7.035 15.961 25.031 1 88.5 365 ASP A O 1
ATOM 2843 N N . SER A 1 366 ? 8.461 14.875 26.219 1 85 366 SER A N 1
ATOM 2844 C CA . SER A 1 366 ? 9.648 15.555 25.703 1 85 366 SER A CA 1
ATOM 2845 C C . SER A 1 366 ? 9.836 15.273 24.203 1 85 366 SER A C 1
ATOM 2847 O O . SER A 1 366 ? 10.547 16 23.516 1 85 366 SER A O 1
ATOM 2849 N N . ASN A 1 367 ? 9.188 14.242 23.703 1 87.12 367 ASN A N 1
ATOM 2850 C CA . ASN A 1 367 ? 9.359 13.875 22.297 1 87.12 367 ASN A CA 1
ATOM 2851 C C . ASN A 1 367 ? 8.344 14.578 21.406 1 87.12 367 ASN A C 1
ATOM 2853 O O . ASN A 1 367 ? 8.453 14.531 20.188 1 87.12 367 ASN A O 1
ATOM 2857 N N . ALA A 1 368 ? 7.398 15.25 22 1 89.69 368 ALA A N 1
ATOM 2858 C CA . ALA A 1 368 ? 6.273 15.805 21.25 1 89.69 368 ALA A CA 1
ATOM 2859 C C . ALA A 1 368 ? 6.762 16.75 20.156 1 89.69 368 ALA A C 1
ATOM 2861 O O . ALA A 1 368 ? 6.258 16.734 19.031 1 89.69 368 ALA A O 1
ATOM 2862 N N . ARG A 1 369 ? 7.727 17.578 20.438 1 86 369 ARG A N 1
ATOM 2863 C CA . ARG A 1 369 ? 8.234 18.531 19.469 1 86 369 ARG A CA 1
ATOM 2864 C C . ARG A 1 369 ? 8.891 17.844 18.281 1 86 369 ARG A C 1
ATOM 2866 O O . ARG A 1 369 ? 8.656 18.203 17.125 1 86 369 ARG A O 1
ATOM 2873 N N . GLY A 1 370 ? 9.75 16.891 18.578 1 86.5 370 GLY A N 1
ATOM 2874 C CA . GLY A 1 370 ? 10.406 16.125 17.531 1 86.5 370 GLY A CA 1
ATOM 2875 C C . GLY A 1 370 ? 9.43 15.375 16.641 1 86.5 370 GLY A C 1
ATOM 2876 O O . GLY A 1 370 ? 9.602 15.32 15.422 1 86.5 370 GLY A O 1
ATOM 2877 N N . ASP A 1 371 ? 8.398 14.852 17.281 1 89.31 371 ASP A N 1
ATOM 2878 C CA . ASP A 1 371 ? 7.348 14.156 16.531 1 89.31 371 ASP A CA 1
ATOM 2879 C C . ASP A 1 371 ? 6.672 15.086 15.539 1 89.31 371 ASP A C 1
ATOM 2881 O O . ASP A 1 371 ? 6.395 14.695 14.398 1 89.31 371 ASP A O 1
ATOM 2885 N N . GLY A 1 372 ? 6.488 16.281 15.992 1 90.19 372 GLY A N 1
ATOM 2886 C CA . GLY A 1 372 ? 5.848 17.266 15.133 1 90.19 372 GLY A CA 1
ATOM 2887 C C . GLY A 1 372 ? 6.688 17.641 13.93 1 90.19 372 GLY A C 1
ATOM 2888 O O . GLY A 1 372 ? 6.156 17.844 12.836 1 90.19 372 GLY A O 1
ATOM 2889 N N . GLN A 1 373 ? 7.953 17.703 14.141 1 90.5 373 GLN A N 1
ATOM 2890 C CA . GLN A 1 373 ? 8.852 18.062 13.047 1 90.5 373 GLN A CA 1
ATOM 2891 C C . GLN A 1 373 ? 8.859 17 11.961 1 90.5 373 GLN A C 1
ATOM 2893 O O . GLN A 1 373 ? 8.844 17.312 10.766 1 90.5 373 GLN A O 1
ATOM 2898 N N . LEU A 1 374 ? 8.945 15.773 12.383 1 94.38 374 LEU A N 1
ATOM 2899 C CA . LEU A 1 374 ? 8.93 14.664 11.438 1 94.38 374 LEU A CA 1
ATOM 2900 C C . LEU A 1 374 ? 7.625 14.633 10.656 1 94.38 374 LEU A C 1
ATOM 2902 O O . LEU A 1 374 ? 7.625 14.445 9.438 1 94.38 374 LEU A O 1
ATOM 2906 N N . ARG A 1 375 ? 6.57 14.781 11.328 1 93.12 375 ARG A N 1
ATOM 2907 C CA . ARG A 1 375 ? 5.254 14.781 10.695 1 93.12 375 ARG A CA 1
ATOM 2908 C C . ARG A 1 375 ? 5.129 15.922 9.688 1 93.12 375 ARG A C 1
ATOM 2910 O O . ARG A 1 375 ? 4.582 15.734 8.602 1 93.12 375 ARG A O 1
ATOM 2917 N N . ASN A 1 376 ? 5.625 17.031 10.07 1 92.38 376 ASN A N 1
ATOM 2918 C CA . ASN A 1 376 ? 5.574 18.203 9.18 1 92.38 376 ASN A CA 1
ATOM 2919 C C . ASN A 1 376 ? 6.371 17.969 7.902 1 92.38 376 ASN A C 1
ATOM 2921 O O . ASN A 1 376 ? 5.953 18.375 6.82 1 92.38 376 ASN A O 1
ATOM 2925 N N . ASP A 1 377 ? 7.516 17.422 8.086 1 95.88 377 ASP A N 1
ATOM 2926 C CA . ASP A 1 377 ? 8.352 17.094 6.938 1 95.88 377 ASP A CA 1
ATOM 2927 C C . ASP A 1 377 ? 7.617 16.172 5.973 1 95.88 377 ASP A C 1
ATOM 2929 O O . ASP A 1 377 ? 7.664 16.375 4.754 1 95.88 377 ASP A O 1
ATOM 2933 N N . LEU A 1 378 ? 6.91 15.195 6.5 1 95.5 378 LEU A N 1
ATOM 2934 C CA . LEU A 1 378 ? 6.129 14.258 5.703 1 95.5 378 LEU A CA 1
ATOM 2935 C C . LEU A 1 378 ? 4.953 14.961 5.035 1 95.5 378 LEU A C 1
ATOM 2937 O O . LEU A 1 378 ? 4.723 14.797 3.834 1 95.5 378 LEU A O 1
ATOM 2941 N N . LEU A 1 379 ? 4.305 15.781 5.809 1 93.62 379 LEU A N 1
ATOM 2942 C CA . LEU A 1 379 ? 3.086 16.438 5.344 1 93.62 379 LEU A CA 1
ATOM 2943 C C . LEU A 1 379 ? 3.387 17.391 4.188 1 93.62 379 LEU A C 1
ATOM 2945 O O . LEU A 1 379 ? 2.553 17.562 3.297 1 93.62 379 LEU A O 1
ATOM 2949 N N . HIS A 1 380 ? 4.582 17.922 4.207 1 95.5 380 HIS A N 1
ATOM 2950 C CA . HIS A 1 380 ? 4.949 18.875 3.17 1 95.5 380 HIS A CA 1
ATOM 2951 C C . HIS A 1 380 ? 5.797 18.219 2.086 1 95.5 380 HIS A C 1
ATOM 2953 O O . HIS A 1 380 ? 6.41 18.906 1.268 1 95.5 380 HIS A O 1
ATOM 2959 N N . ALA A 1 381 ? 5.871 16.938 2.117 1 96.62 381 ALA A N 1
ATOM 2960 C CA . ALA A 1 381 ? 6.512 16.125 1.075 1 96.62 381 ALA A CA 1
ATOM 2961 C C . ALA A 1 381 ? 7.949 16.578 0.844 1 96.62 381 ALA A C 1
ATOM 2963 O O . ALA A 1 381 ? 8.414 16.641 -0.297 1 96.62 381 ALA A O 1
ATOM 2964 N N . GLY A 1 382 ? 8.586 17.094 1.884 1 95.56 382 GLY A N 1
ATOM 2965 C CA . GLY A 1 382 ? 10 17.438 1.829 1 95.56 382 GLY A CA 1
ATOM 2966 C C . GLY A 1 382 ? 10.25 18.859 1.356 1 95.56 382 GLY A C 1
ATOM 2967 O O . GLY A 1 382 ? 11.398 19.281 1.254 1 95.56 382 GLY A O 1
ATOM 2968 N N . PHE A 1 383 ? 9.219 19.641 1.091 1 96.25 383 PHE A N 1
ATOM 2969 C CA . PHE A 1 383 ? 9.406 21.016 0.637 1 96.25 383 PHE A CA 1
ATOM 2970 C C . PHE A 1 383 ? 9.906 21.891 1.776 1 96.25 383 PHE A C 1
ATOM 2972 O O . PHE A 1 383 ? 9.125 22.641 2.365 1 96.25 383 PHE A O 1
ATOM 2979 N N . ASN A 1 384 ? 11.164 21.828 2.021 1 94.56 384 ASN A N 1
ATOM 2980 C CA . ASN A 1 384 ? 11.867 22.656 3.004 1 94.56 384 ASN A CA 1
ATOM 2981 C C . ASN A 1 384 ? 13.367 22.688 2.729 1 94.56 384 ASN A C 1
ATOM 2983 O O . ASN A 1 384 ? 13.836 22.125 1.743 1 94.56 384 ASN A O 1
ATOM 2987 N N . ARG A 1 385 ? 14.086 23.328 3.533 1 93.06 385 ARG A N 1
ATOM 2988 C CA . ARG A 1 385 ? 15.5 23.578 3.281 1 93.06 385 ARG A CA 1
ATOM 2989 C C . ARG A 1 385 ? 16.344 22.359 3.592 1 93.06 385 ARG A C 1
ATOM 2991 O O . ARG A 1 385 ? 17.453 22.203 3.064 1 93.06 385 ARG A O 1
ATOM 2998 N N . GLY A 1 386 ? 15.844 21.484 4.406 1 93.5 386 GLY A N 1
ATOM 2999 C CA . GLY A 1 386 ? 16.578 20.297 4.812 1 93.5 386 GLY A CA 1
ATOM 3000 C C . GLY A 1 386 ? 15.695 19.078 5.016 1 93.5 386 GLY A C 1
ATOM 3001 O O . GLY A 1 386 ? 15.594 18.562 6.133 1 93.5 386 GLY A O 1
ATOM 3002 N N . PRO A 1 387 ? 15.117 18.641 3.986 1 95.88 387 PRO A N 1
ATOM 3003 C CA . PRO A 1 387 ? 14.273 17.453 4.129 1 95.88 387 PRO A CA 1
ATOM 3004 C C . PRO A 1 387 ? 15.055 16.219 4.574 1 95.88 387 PRO A C 1
ATOM 3006 O O . PRO A 1 387 ? 16.188 16.016 4.133 1 95.88 387 PRO A O 1
ATOM 3009 N N . ALA A 1 388 ? 14.547 15.492 5.492 1 95.81 388 ALA A N 1
ATOM 3010 C CA . ALA A 1 388 ? 15.172 14.242 5.91 1 95.81 388 ALA A CA 1
ATOM 3011 C C . ALA A 1 388 ? 15.18 13.227 4.77 1 95.81 388 ALA A C 1
ATOM 3013 O O . ALA A 1 388 ? 14.266 13.211 3.936 1 95.81 388 ALA A O 1
ATOM 3014 N N . GLY A 1 389 ? 16.219 12.43 4.75 1 96.44 389 GLY A N 1
ATOM 3015 C CA . GLY A 1 389 ? 16.234 11.344 3.783 1 96.44 389 GLY A CA 1
ATOM 3016 C C . GLY A 1 389 ? 15.234 10.25 4.094 1 96.44 389 GLY A C 1
ATOM 3017 O O . GLY A 1 389 ? 14.742 10.148 5.219 1 96.44 389 GLY A O 1
ATOM 3018 N N . ALA A 1 390 ? 14.945 9.453 3.086 1 96.62 390 ALA A N 1
ATOM 3019 C CA . ALA A 1 390 ? 13.938 8.406 3.213 1 96.62 390 ALA A CA 1
ATOM 3020 C C . ALA A 1 390 ? 14.258 7.473 4.375 1 96.62 390 ALA A C 1
ATOM 3022 O O . ALA A 1 390 ? 13.391 7.172 5.199 1 96.62 390 ALA A O 1
ATOM 3023 N N . PRO A 1 391 ? 15.539 7.02 4.555 1 95.75 391 PRO A N 1
ATOM 3024 C CA . PRO A 1 391 ? 15.836 6.133 5.68 1 95.75 391 PRO A CA 1
ATOM 3025 C C . PRO A 1 391 ? 15.602 6.797 7.035 1 95.75 391 PRO A C 1
ATOM 3027 O O . PRO A 1 391 ? 15.164 6.141 7.98 1 95.75 391 PRO A O 1
ATOM 3030 N N . GLN A 1 392 ? 15.898 8.062 7.094 1 96.62 392 GLN A N 1
ATOM 3031 C CA . GLN A 1 392 ? 15.695 8.797 8.344 1 96.62 392 GLN A CA 1
ATOM 3032 C C . GLN A 1 392 ? 14.211 8.898 8.68 1 96.62 392 GLN A C 1
ATOM 3034 O O . GLN A 1 392 ? 13.828 8.781 9.844 1 96.62 392 GLN A O 1
ATOM 3039 N N . ILE A 1 393 ? 13.445 9.18 7.688 1 97.5 393 ILE A N 1
ATOM 3040 C CA . ILE A 1 393 ? 12 9.242 7.883 1 97.5 393 ILE A CA 1
ATOM 3041 C C . ILE A 1 393 ? 11.477 7.891 8.359 1 97.5 393 ILE A C 1
ATOM 3043 O O . ILE A 1 393 ? 10.719 7.812 9.328 1 97.5 393 ILE A O 1
ATOM 3047 N N . ALA A 1 394 ? 11.867 6.801 7.672 1 97 394 ALA A N 1
ATOM 3048 C CA . ALA A 1 394 ? 11.414 5.457 8.023 1 97 394 ALA A CA 1
ATOM 3049 C C . ALA A 1 394 ? 11.781 5.109 9.461 1 97 394 ALA A C 1
ATOM 3051 O O . ALA A 1 394 ? 10.945 4.625 10.219 1 97 394 ALA A O 1
ATOM 3052 N N . ASN A 1 395 ? 12.977 5.367 9.836 1 97.31 395 ASN A N 1
ATOM 3053 C CA . ASN A 1 395 ? 13.438 5.094 11.188 1 97.31 395 ASN A CA 1
ATOM 3054 C C . ASN A 1 395 ? 12.734 5.98 12.211 1 97.31 395 ASN A C 1
ATOM 3056 O O . ASN A 1 395 ? 12.43 5.539 13.32 1 97.31 395 ASN A O 1
ATOM 3060 N N . GLY A 1 396 ? 12.609 7.238 11.844 1 97.56 396 GLY A N 1
ATOM 3061 C CA . GLY A 1 396 ? 11.898 8.148 12.727 1 97.56 396 GLY A CA 1
ATOM 3062 C C . GLY A 1 396 ? 10.469 7.711 13.008 1 97.56 396 GLY A C 1
ATOM 3063 O O . GLY A 1 396 ? 10.031 7.734 14.164 1 97.56 396 GLY A O 1
ATOM 3064 N N . VAL A 1 397 ? 9.766 7.309 12.023 1 97.94 397 VAL A N 1
ATOM 3065 C CA . VAL A 1 397 ? 8.375 6.879 12.188 1 97.94 397 VAL A CA 1
ATOM 3066 C C . VAL A 1 397 ? 8.336 5.578 12.992 1 97.94 397 VAL A C 1
ATOM 3068 O O . VAL A 1 397 ? 7.434 5.375 13.805 1 97.94 397 VAL A O 1
ATOM 3071 N N . ARG A 1 398 ? 9.273 4.652 12.719 1 97.94 398 ARG A N 1
ATOM 3072 C CA . ARG A 1 398 ? 9.359 3.426 13.508 1 97.94 398 ARG A CA 1
ATOM 3073 C C . ARG A 1 398 ? 9.484 3.738 14.992 1 97.94 398 ARG A C 1
ATOM 3075 O O . ARG A 1 398 ? 8.805 3.129 15.82 1 97.94 398 ARG A O 1
ATOM 3082 N N . LYS A 1 399 ? 10.336 4.66 15.336 1 97.12 399 LYS A N 1
ATOM 3083 C CA . LYS A 1 399 ? 10.523 5.066 16.734 1 97.12 399 LYS A CA 1
ATOM 3084 C C . LYS A 1 399 ? 9.242 5.668 17.297 1 97.12 399 LYS A C 1
ATOM 3086 O O . LYS A 1 399 ? 8.914 5.449 18.469 1 97.12 399 LYS A O 1
ATOM 3091 N N . LEU A 1 400 ? 8.578 6.496 16.484 1 97.12 400 LEU A N 1
ATOM 3092 C CA . LEU A 1 400 ? 7.309 7.074 16.922 1 97.12 400 LEU A CA 1
ATOM 3093 C C . LEU A 1 400 ? 6.316 5.98 17.297 1 97.12 400 LEU A C 1
ATOM 3095 O O . LEU A 1 400 ? 5.648 6.074 18.328 1 97.12 400 LEU A O 1
ATOM 3099 N N . VAL A 1 401 ? 6.215 4.969 16.484 1 97.81 401 VAL A N 1
ATOM 3100 C CA . VAL A 1 401 ? 5.266 3.883 16.703 1 97.81 401 VAL A CA 1
ATOM 3101 C C . VAL A 1 401 ? 5.629 3.131 17.984 1 97.81 401 VAL A C 1
ATOM 3103 O O . VAL A 1 401 ? 4.754 2.805 18.797 1 97.81 401 VAL A O 1
ATOM 3106 N N . GLU A 1 402 ? 6.883 2.881 18.188 1 97.06 402 GLU A N 1
ATOM 3107 C CA . GLU A 1 402 ? 7.352 2.207 19.391 1 97.06 402 GLU A CA 1
ATOM 3108 C C . GLU A 1 402 ? 7.059 3.043 20.641 1 97.06 402 GLU A C 1
ATOM 3110 O O . GLU A 1 402 ? 6.68 2.504 21.672 1 97.06 402 GLU A O 1
ATOM 3115 N N . ASN A 1 403 ? 7.258 4.305 20.5 1 95 403 ASN A N 1
ATOM 3116 C CA . ASN A 1 403 ? 6.98 5.211 21.625 1 95 403 ASN A CA 1
ATOM 3117 C C . ASN A 1 403 ? 5.508 5.18 22.016 1 95 403 ASN A C 1
ATOM 3119 O O . ASN A 1 403 ? 5.18 5.184 23.203 1 95 403 ASN A O 1
ATOM 3123 N N . LEU A 1 404 ? 4.637 5.215 21.062 1 96.38 404 LEU A N 1
ATOM 3124 C CA . LEU A 1 404 ? 3.211 5.141 21.359 1 96.38 404 LEU A CA 1
ATOM 3125 C C . LEU A 1 404 ? 2.875 3.844 22.094 1 96.38 404 LEU A C 1
ATOM 3127 O O . LEU A 1 404 ? 2.088 3.844 23.031 1 96.38 404 LEU A O 1
ATOM 3131 N N . ALA A 1 405 ? 3.479 2.744 21.656 1 95.88 405 ALA A N 1
ATOM 3132 C CA . ALA A 1 405 ? 3.184 1.427 22.219 1 95.88 405 ALA A CA 1
ATOM 3133 C C . ALA A 1 405 ? 3.623 1.336 23.672 1 95.88 405 ALA A C 1
ATOM 3135 O O . ALA A 1 405 ? 3.01 0.621 24.469 1 95.88 405 ALA A O 1
ATOM 3136 N N . THR A 1 406 ? 4.625 2.119 24.062 1 94.5 406 THR A N 1
ATOM 3137 C CA . THR A 1 406 ? 5.207 1.952 25.391 1 94.5 406 THR A CA 1
ATOM 3138 C C . THR A 1 406 ? 4.98 3.199 26.234 1 94.5 406 THR A C 1
ATOM 3140 O O . THR A 1 406 ? 5.406 3.256 27.391 1 94.5 406 THR A O 1
ATOM 3143 N N . ALA A 1 407 ? 4.297 4.176 25.656 1 93.06 407 ALA A N 1
ATOM 3144 C CA . ALA A 1 407 ? 4.133 5.457 26.344 1 93.06 407 ALA A CA 1
ATOM 3145 C C . ALA A 1 407 ? 3.352 5.289 27.641 1 93.06 407 ALA A C 1
ATOM 3147 O O . ALA A 1 407 ? 2.404 4.5 27.703 1 93.06 407 ALA A O 1
ATOM 3148 N N . GLN A 1 408 ? 3.799 5.957 28.672 1 89.12 408 GLN A N 1
ATOM 3149 C CA . GLN A 1 408 ? 3.111 6.059 29.953 1 89.12 408 GLN A CA 1
ATOM 3150 C C . GLN A 1 408 ? 2.92 7.516 30.359 1 89.12 408 GLN A C 1
ATOM 3152 O O . GLN A 1 408 ? 3.777 8.359 30.094 1 89.12 408 GLN A O 1
ATOM 3157 N N . ILE A 1 409 ? 1.793 7.824 30.859 1 84 409 ILE A N 1
ATOM 3158 C CA . ILE A 1 409 ? 1.567 9.188 31.344 1 84 409 ILE A CA 1
ATOM 3159 C C . ILE A 1 409 ? 2.426 9.438 32.562 1 84 409 ILE A C 1
ATOM 3161 O O . ILE A 1 409 ? 2.326 8.711 33.562 1 84 409 ILE A O 1
ATOM 3165 N N . PRO A 1 410 ? 3.342 10.305 32.344 1 78.25 410 PRO A N 1
ATOM 3166 C CA . PRO A 1 410 ? 4.164 10.578 33.531 1 78.25 410 PRO A CA 1
ATOM 3167 C C . PRO A 1 410 ? 3.344 11.086 34.719 1 78.25 410 PRO A C 1
ATOM 3169 O O . PRO A 1 410 ? 2.301 11.711 34.531 1 78.25 410 PRO A O 1
ATOM 3172 N N . GLU A 1 411 ? 3.762 10.453 35.875 1 70.75 411 GLU A N 1
ATOM 3173 C CA . GLU A 1 411 ? 3.15 11.008 37.062 1 70.75 411 GLU A CA 1
ATOM 3174 C C . GLU A 1 411 ? 3.391 12.508 37.188 1 70.75 411 GLU A C 1
ATOM 3176 O O . GLU A 1 411 ? 4.488 12.992 36.875 1 70.75 411 GLU A O 1
ATOM 3181 N N . GLU A 1 412 ? 2.414 13.266 36.781 1 58.91 412 GLU A N 1
ATOM 3182 C CA . GLU A 1 412 ? 2.588 14.711 36.875 1 58.91 412 GLU A CA 1
ATOM 3183 C C . GLU A 1 412 ? 3.502 15.086 38.031 1 58.91 412 GLU A C 1
ATOM 3185 O O . GLU A 1 412 ? 3.172 14.828 39.188 1 58.91 412 GLU A O 1
ATOM 3190 N N . THR A 1 413 ? 4.742 14.703 37.875 1 55.06 413 THR A N 1
ATOM 3191 C CA . THR A 1 413 ? 5.629 15.18 38.938 1 55.06 413 THR A CA 1
ATOM 3192 C C . THR A 1 413 ? 5.227 16.578 39.375 1 55.06 413 THR A C 1
ATOM 3194 O O . THR A 1 413 ? 4.668 17.344 38.594 1 55.06 413 THR A O 1
ATOM 3197 N N . GLN A 1 414 ? 5.195 16.719 40.688 1 51.59 414 GLN A N 1
ATOM 3198 C CA . GLN A 1 414 ? 4.77 17.797 41.562 1 51.59 414 GLN A CA 1
ATOM 3199 C C . GLN A 1 414 ? 5.348 19.141 41.094 1 51.59 414 GLN A C 1
ATOM 3201 O O . GLN A 1 414 ? 5.574 20.031 41.938 1 51.59 414 GLN A O 1
ATOM 3206 N N . SER A 1 415 ? 6.07 19.266 39.906 1 60.62 415 SER A N 1
ATOM 3207 C CA . SER A 1 415 ? 6.465 20.672 39.875 1 60.62 415 SER A CA 1
ATOM 3208 C C . SER A 1 415 ? 5.25 21.578 39.719 1 60.62 415 SER A C 1
ATOM 3210 O O . SER A 1 415 ? 4.262 21.219 39.094 1 60.62 415 SER A O 1
ATOM 3212 N N . SER A 1 416 ? 5.07 22.453 40.594 1 78.06 416 SER A N 1
ATOM 3213 C CA . SER A 1 416 ? 3.953 23.391 40.75 1 78.06 416 SER A CA 1
ATOM 3214 C C . SER A 1 416 ? 3.713 24.172 39.469 1 78.06 416 SER A C 1
ATOM 3216 O O . SER A 1 416 ? 4.645 24.734 38.875 1 78.06 416 SER A O 1
ATOM 3218 N N . PRO A 1 417 ? 2.568 24.047 38.781 1 89.5 417 PRO A N 1
ATOM 3219 C CA . PRO A 1 417 ? 2.236 24.859 37.625 1 89.5 417 PRO A CA 1
ATOM 3220 C C . PRO A 1 417 ? 2.596 26.328 37.781 1 89.5 417 PRO A C 1
ATOM 3222 O O . PRO A 1 417 ? 2.465 26.875 38.875 1 89.5 417 PRO A O 1
ATOM 3225 N N . LEU A 1 418 ? 3.189 26.844 36.75 1 95 418 LEU A N 1
ATOM 3226 C CA . LEU A 1 418 ? 3.643 28.234 36.75 1 95 418 LEU A CA 1
ATOM 3227 C C . LEU A 1 418 ? 2.842 29.078 35.75 1 95 418 LEU A C 1
ATOM 3229 O O . LEU A 1 418 ? 2.582 28.641 34.625 1 95 418 LEU A O 1
ATOM 3233 N N . PHE A 1 419 ? 2.387 30.234 36.219 1 97.38 419 PHE A N 1
ATOM 3234 C CA . PHE A 1 419 ? 1.778 31.25 35.375 1 97.38 419 PHE A CA 1
ATOM 3235 C C . PHE A 1 419 ? 2.801 32.312 34.969 1 97.38 419 PHE A C 1
ATOM 3237 O O . PHE A 1 419 ? 3.32 33.031 35.844 1 97.38 419 PHE A O 1
ATOM 3244 N N . LEU A 1 420 ? 3.07 32.438 33.75 1 97.94 420 LEU A N 1
ATOM 3245 C CA . LEU A 1 420 ? 4.082 33.375 33.25 1 97.94 420 LEU A CA 1
ATOM 3246 C C . LEU A 1 420 ? 3.439 34.656 32.719 1 97.94 420 LEU A C 1
ATOM 3248 O O . LEU A 1 420 ? 2.559 34.594 31.859 1 97.94 420 LEU A O 1
ATOM 3252 N N . ASN A 1 421 ? 3.811 35.75 33.25 1 98.19 421 ASN A N 1
ATOM 3253 C CA . ASN A 1 421 ? 3.387 37.062 32.719 1 98.19 421 ASN A CA 1
ATOM 3254 C C . ASN A 1 421 ? 4.398 37.625 31.734 1 98.19 421 ASN A C 1
ATOM 3256 O O . ASN A 1 421 ? 5.48 38.062 32.125 1 98.19 421 ASN A O 1
ATOM 3260 N N . LEU A 1 422 ? 4.07 37.531 30.469 1 97.12 422 LEU A N 1
ATOM 3261 C CA . LEU A 1 422 ? 4.871 38.125 29.406 1 97.12 422 LEU A CA 1
ATOM 3262 C C . LEU A 1 422 ? 4.199 39.375 28.844 1 97.12 422 LEU A C 1
ATOM 3264 O O . LEU A 1 422 ? 3.695 39.375 27.719 1 97.12 422 LEU A O 1
ATOM 3268 N N . SER A 1 423 ? 4.23 40.438 29.531 1 95.31 423 SER A N 1
ATOM 3269 C CA . SER A 1 423 ? 3.629 41.688 29.156 1 95.31 423 SER A CA 1
ATOM 3270 C C . SER A 1 423 ? 4.465 42.875 29.656 1 95.31 423 SER A C 1
ATOM 3272 O O . SER A 1 423 ? 5.5 42.688 30.297 1 95.31 423 SER A O 1
ATOM 3274 N N . ASN A 1 424 ? 4.035 44.031 29.297 1 91.38 424 ASN A N 1
ATOM 3275 C CA . ASN A 1 424 ? 4.727 45.25 29.734 1 91.38 424 ASN A CA 1
ATOM 3276 C C . ASN A 1 424 ? 4.258 45.688 31.125 1 91.38 424 ASN A C 1
ATOM 3278 O O . ASN A 1 424 ? 4.73 46.688 31.641 1 91.38 424 ASN A O 1
ATOM 3282 N N . HIS A 1 425 ? 3.352 44.938 31.781 1 91.88 425 HIS A N 1
ATOM 3283 C CA . HIS A 1 425 ? 2.801 45.25 33.094 1 91.88 425 HIS A CA 1
ATOM 3284 C C . HIS A 1 425 ? 3.15 44.156 34.125 1 91.88 425 HIS A C 1
ATOM 3286 O O . HIS A 1 425 ? 2.477 43.125 34.188 1 91.88 425 HIS A O 1
ATOM 3292 N N . PRO A 1 426 ? 4.059 44.469 34.938 1 95.44 426 PRO A N 1
ATOM 3293 C CA . PRO A 1 426 ? 4.461 43.438 35.938 1 95.44 426 PRO A CA 1
ATOM 3294 C C . PRO A 1 426 ? 3.293 42.969 36.812 1 95.44 426 PRO A C 1
ATOM 3296 O O . PRO A 1 426 ? 2.391 43.75 37.125 1 95.44 426 PRO A O 1
ATOM 3299 N N . SER A 1 427 ? 3.363 41.75 37.219 1 96.31 427 SER A N 1
ATOM 3300 C CA . SER A 1 427 ? 2.271 41.125 37.969 1 96.31 427 SER A CA 1
ATOM 3301 C C . SER A 1 427 ? 2.055 41.812 39.312 1 96.31 427 SER A C 1
ATOM 3303 O O . SER A 1 427 ? 0.94 41.812 39.844 1 96.31 427 SER A O 1
ATOM 3305 N N . ALA A 1 428 ? 3.117 42.438 39.875 1 94.62 428 ALA A N 1
ATOM 3306 C CA . ALA A 1 428 ? 3.018 43.125 41.156 1 94.62 428 ALA A CA 1
ATOM 3307 C C . ALA A 1 428 ? 2.051 44.312 41.062 1 94.62 428 ALA A C 1
ATOM 3309 O O . ALA A 1 428 ? 1.479 44.75 42.062 1 94.62 428 ALA A O 1
ATOM 3310 N N . GLU A 1 429 ? 1.842 44.812 39.844 1 94 429 GLU A N 1
ATOM 3311 C CA . GLU A 1 429 ? 1.001 46 39.625 1 94 429 GLU A CA 1
ATOM 3312 C C . GLU A 1 429 ? -0.41 45.594 39.188 1 94 429 GLU A C 1
ATOM 3314 O O . GLU A 1 429 ? -1.266 46.438 38.969 1 94 429 GLU A O 1
ATOM 3319 N N . TRP A 1 430 ? -0.702 44.281 39.156 1 95.06 430 TRP A N 1
ATOM 3320 C CA . TRP A 1 430 ? -2.025 43.812 38.75 1 95.06 430 TRP A CA 1
ATOM 3321 C C . TRP A 1 430 ? -3.051 44.094 39.844 1 95.06 430 TRP A C 1
ATOM 3323 O O . TRP A 1 430 ? -2.707 44.156 41.031 1 95.06 430 TRP A O 1
ATOM 3333 N N . GLU A 1 431 ? -4.27 44.281 39.406 1 93.5 431 GLU A N 1
ATOM 3334 C CA . GLU A 1 431 ? -5.367 44.281 40.375 1 93.5 431 GLU A CA 1
ATOM 3335 C C . GLU A 1 431 ? -5.438 42.969 41.125 1 93.5 431 GLU A C 1
ATOM 3337 O O . GLU A 1 431 ? -5.027 41.906 40.594 1 93.5 431 GLU A O 1
ATOM 3342 N N . ALA A 1 432 ? -6.004 42.969 42.312 1 95.12 432 ALA A N 1
ATOM 3343 C CA . ALA A 1 432 ? -6.117 41.781 43.125 1 95.12 432 ALA A CA 1
ATOM 3344 C C . ALA A 1 432 ? -6.918 40.688 42.438 1 95.12 432 ALA A C 1
ATOM 3346 O O . ALA A 1 432 ? -6.578 39.531 42.5 1 95.12 432 ALA A O 1
ATOM 3347 N N . THR A 1 433 ? -7.906 41.125 41.75 1 95.81 433 THR A N 1
ATOM 3348 C CA . THR A 1 433 ? -8.773 40.188 41.062 1 95.81 433 THR A CA 1
ATOM 3349 C C . THR A 1 433 ? -8.016 39.469 39.938 1 95.81 433 THR A C 1
ATOM 3351 O O . THR A 1 433 ? -8.234 38.281 39.719 1 95.81 433 THR A O 1
ATOM 3354 N N . GLN A 1 434 ? -7.176 40.156 39.25 1 96.69 434 GLN A N 1
ATOM 3355 C CA . GLN A 1 434 ? -6.375 39.562 38.188 1 96.69 434 GLN A CA 1
ATOM 3356 C C . GLN A 1 434 ? -5.355 38.594 38.75 1 96.69 434 GLN A C 1
ATOM 3358 O O . GLN A 1 434 ? -5.164 37.5 38.219 1 96.69 434 GLN A O 1
ATOM 3363 N N . ARG A 1 435 ? -4.695 38.938 39.781 1 97.19 435 ARG A N 1
ATOM 3364 C CA . ARG A 1 435 ? -3.725 38.062 40.438 1 97.19 435 ARG A CA 1
ATOM 3365 C C . ARG A 1 435 ? -4.387 36.781 40.938 1 97.19 435 ARG A C 1
ATOM 3367 O O . ARG A 1 435 ? -3.824 35.688 40.812 1 97.19 435 ARG A O 1
ATOM 3374 N N . GLU A 1 436 ? -5.559 37 41.562 1 96.88 436 GLU A N 1
ATOM 3375 C CA . GLU A 1 436 ? -6.293 35.844 42.062 1 96.88 436 GLU A CA 1
ATOM 3376 C C . GLU A 1 436 ? -6.688 34.875 40.906 1 96.88 436 GLU A C 1
ATOM 3378 O O . GLU A 1 436 ? -6.609 33.656 41.062 1 96.88 436 GLU A O 1
ATOM 3383 N N . ALA A 1 437 ? -7.145 35.5 39.844 1 97.31 437 ALA A N 1
ATOM 3384 C CA . ALA A 1 437 ? -7.516 34.719 38.688 1 97.31 437 ALA A CA 1
ATOM 3385 C C . ALA A 1 437 ? -6.324 33.906 38.156 1 97.31 437 ALA A C 1
ATOM 3387 O O . ALA A 1 437 ? -6.473 32.75 37.75 1 97.31 437 ALA A O 1
ATOM 3388 N N . ALA A 1 438 ? -5.125 34.5 38.094 1 97.69 438 ALA A N 1
ATOM 3389 C CA . ALA A 1 438 ? -3.908 33.812 37.656 1 97.69 438 ALA A CA 1
ATOM 3390 C C . ALA A 1 438 ? -3.518 32.688 38.625 1 97.69 438 ALA A C 1
ATOM 3392 O O . ALA A 1 438 ? -3.111 31.609 38.188 1 97.69 438 ALA A O 1
ATOM 3393 N N . ARG A 1 439 ? -3.688 32.906 39.906 1 96.25 439 ARG A N 1
ATOM 3394 C CA . ARG A 1 439 ? -3.314 31.922 40.938 1 96.25 439 ARG A CA 1
ATOM 3395 C C . ARG A 1 439 ? -4.238 30.719 40.906 1 96.25 439 ARG A C 1
ATOM 3397 O O . ARG A 1 439 ? -3.846 29.609 41.281 1 96.25 439 ARG A O 1
ATOM 3404 N N . LYS A 1 440 ? -5.445 30.953 40.438 1 95.75 440 LYS A N 1
ATOM 3405 C CA . LYS A 1 440 ? -6.367 29.828 40.25 1 95.75 440 LYS A CA 1
ATOM 3406 C C . LYS A 1 440 ? -5.887 28.891 39.156 1 95.75 440 LYS A C 1
ATOM 3408 O O . LYS A 1 440 ? -6.18 27.703 39.188 1 95.75 440 LYS A O 1
ATOM 3413 N N . LEU A 1 441 ? -5.172 29.438 38.188 1 94.62 441 LEU A N 1
ATOM 3414 C CA . LEU A 1 441 ? -4.641 28.641 37.094 1 94.62 441 LEU A CA 1
ATOM 3415 C C . LEU A 1 441 ? -3.32 27.984 37.5 1 94.62 441 LEU A C 1
ATOM 3417 O O . LEU A 1 441 ? -3.068 26.828 37.156 1 94.62 441 LEU A O 1
ATOM 3421 N N . ALA A 1 442 ? -2.467 28.734 38.156 1 94.5 442 ALA A N 1
ATOM 3422 C CA . ALA A 1 442 ? -1.197 28.25 38.688 1 94.5 442 ALA A CA 1
ATOM 3423 C C . ALA A 1 442 ? -0.815 28.984 39.969 1 94.5 442 ALA A C 1
ATOM 3425 O O . ALA A 1 442 ? -0.926 30.219 40.031 1 94.5 442 ALA A O 1
ATOM 3426 N N . PRO A 1 443 ? -0.363 28.281 40.938 1 92.81 443 PRO A N 1
ATOM 3427 C CA . PRO A 1 443 ? -0.076 28.891 42.219 1 92.81 443 PRO A CA 1
ATOM 3428 C C . PRO A 1 443 ? 1.047 29.922 42.156 1 92.81 443 PRO A C 1
ATOM 3430 O O . PRO A 1 443 ? 1.048 30.891 42.938 1 92.81 443 PRO A O 1
ATOM 3433 N N . GLU A 1 444 ? 1.966 29.703 41.281 1 95.19 444 GLU A N 1
ATOM 3434 C CA . GLU A 1 444 ? 3.105 30.625 41.188 1 95.19 444 GLU A CA 1
ATOM 3435 C C . GLU A 1 444 ? 2.998 31.5 39.938 1 95.19 444 GLU A C 1
ATOM 3437 O O . GLU A 1 444 ? 2.662 31 38.844 1 95.19 444 GLU A O 1
ATOM 3442 N N . ILE A 1 445 ? 3.23 32.781 40.125 1 97.12 445 ILE A N 1
ATOM 3443 C CA . ILE A 1 445 ? 3.27 33.719 39.031 1 97.12 445 ILE A CA 1
ATOM 3444 C C . ILE A 1 445 ? 4.695 34.25 38.844 1 97.12 445 ILE A C 1
ATOM 3446 O O . ILE A 1 445 ? 5.34 34.656 39.812 1 97.12 445 ILE A O 1
ATOM 3450 N N . ARG A 1 446 ? 5.184 34.219 37.656 1 97.25 446 ARG A N 1
ATOM 3451 C CA . ARG A 1 446 ? 6.504 34.75 37.344 1 97.25 446 ARG A CA 1
ATOM 3452 C C . ARG A 1 446 ? 6.43 35.75 36.219 1 97.25 446 ARG A C 1
ATOM 3454 O O . ARG A 1 446 ? 5.641 35.562 35.281 1 97.25 446 ARG A O 1
ATOM 3461 N N . ASP A 1 447 ? 7.246 36.781 36.312 1 97.12 447 ASP A N 1
ATOM 3462 C CA . ASP A 1 447 ? 7.293 37.781 35.281 1 97.12 447 ASP A CA 1
ATOM 3463 C C . ASP A 1 447 ? 8.484 37.562 34.344 1 97.12 447 ASP A C 1
ATOM 3465 O O . ASP A 1 447 ? 9.586 37.25 34.812 1 97.12 447 ASP A O 1
ATOM 3469 N N . LEU A 1 448 ? 8.258 37.625 33.125 1 96.44 448 LEU A N 1
ATOM 3470 C CA . LEU A 1 448 ? 9.234 37.781 32.062 1 96.44 448 LEU A CA 1
ATOM 3471 C C . LEU A 1 448 ? 8.922 39 31.203 1 96.44 448 LEU A C 1
ATOM 3473 O O . LEU A 1 448 ? 7.957 38.969 30.438 1 96.44 448 LEU A O 1
ATOM 3477 N N . PRO A 1 449 ? 9.664 40.031 31.359 1 94 449 PRO A N 1
ATOM 3478 C CA . PRO A 1 449 ? 9.328 41.281 30.688 1 94 449 PRO A CA 1
ATOM 3479 C C . PRO A 1 449 ? 9.234 41.125 29.172 1 94 449 PRO A C 1
ATOM 3481 O O . PRO A 1 449 ? 10.047 40.438 28.562 1 94 449 PRO A O 1
ATOM 3484 N N . PHE A 1 450 ? 8.227 41.688 28.578 1 95.44 450 PHE A N 1
ATOM 3485 C CA . PHE A 1 450 ? 8.102 41.781 27.125 1 95.44 450 PHE A CA 1
ATOM 3486 C C . PHE A 1 450 ? 9.211 42.625 26.531 1 95.44 450 PHE A C 1
ATOM 3488 O O . PHE A 1 450 ? 9.445 43.75 26.984 1 95.44 450 PHE A O 1
ATOM 3495 N N . PRO A 1 451 ? 9.93 42.188 25.594 1 94.94 451 PRO A N 1
ATOM 3496 C CA . PRO A 1 451 ? 11.078 42.938 25.109 1 94.94 451 PRO A CA 1
ATOM 3497 C C . PRO A 1 451 ? 10.672 44.125 24.219 1 94.94 451 PRO A C 1
ATOM 3499 O O . PRO A 1 451 ? 9.57 44.156 23.672 1 94.94 451 PRO A O 1
ATOM 3502 N N . ALA A 1 452 ? 11.609 45.062 24.156 1 92.62 452 ALA A N 1
ATOM 3503 C CA . ALA A 1 452 ? 11.445 46.094 23.141 1 92.62 452 ALA A CA 1
ATOM 3504 C C . ALA A 1 452 ? 11.594 45.5 21.734 1 92.62 452 ALA A C 1
ATOM 3506 O O . ALA A 1 452 ? 12.492 44.719 21.484 1 92.62 452 ALA A O 1
ATOM 3507 N N . VAL A 1 453 ? 10.625 45.781 20.906 1 95.25 453 VAL A N 1
ATOM 3508 C CA . VAL A 1 453 ? 10.641 45.281 19.531 1 95.25 453 VAL A CA 1
ATOM 3509 C C . VAL A 1 453 ? 11.039 46.406 18.578 1 95.25 453 VAL A C 1
ATOM 3511 O O . VAL A 1 453 ? 10.312 47.406 18.422 1 95.25 453 VAL A O 1
ATOM 3514 N N . PRO A 1 454 ? 12.203 46.25 17.891 1 95.31 454 PRO A N 1
ATOM 3515 C CA . PRO A 1 454 ? 12.578 47.281 16.922 1 95.31 454 PRO A CA 1
ATOM 3516 C C . PRO A 1 454 ? 11.555 47.438 15.805 1 95.31 454 PRO A C 1
ATOM 3518 O O . PRO A 1 454 ? 11.156 46.469 15.18 1 95.31 454 PRO A O 1
ATOM 3521 N N . PRO A 1 455 ? 11.086 48.656 15.641 1 95.69 455 PRO A N 1
ATOM 3522 C CA . PRO A 1 455 ? 10.078 48.844 14.594 1 95.69 455 PRO A CA 1
ATOM 3523 C C . PRO A 1 455 ? 10.594 48.469 13.203 1 95.69 455 PRO A C 1
ATOM 3525 O O . PRO A 1 455 ? 9.797 48.188 12.305 1 95.69 455 PRO A O 1
ATOM 3528 N N . GLU A 1 456 ? 11.906 48.375 13.008 1 95.56 456 GLU A N 1
ATOM 3529 C CA . GLU A 1 456 ? 12.5 48.031 11.711 1 95.56 456 GLU A CA 1
ATOM 3530 C C . GLU A 1 456 ? 12.578 46.531 11.5 1 95.56 456 GLU A C 1
ATOM 3532 O O . GLU A 1 456 ? 12.805 46.062 10.383 1 95.56 456 GLU A O 1
ATOM 3537 N N . ALA A 1 457 ? 12.344 45.781 12.555 1 95.69 457 ALA A N 1
ATOM 3538 C CA . ALA A 1 457 ? 12.461 44.344 12.461 1 95.69 457 ALA A CA 1
ATOM 3539 C C . ALA A 1 457 ? 11.414 43.75 11.508 1 95.69 457 ALA A C 1
ATOM 3541 O O . ALA A 1 457 ? 10.266 44.219 11.492 1 95.69 457 ALA A O 1
ATOM 3542 N N . ASP A 1 458 ? 11.797 42.812 10.656 1 93.5 458 ASP A N 1
ATOM 3543 C CA . ASP A 1 458 ? 10.859 42.125 9.766 1 93.5 458 ASP A CA 1
ATOM 3544 C C . ASP A 1 458 ? 10.32 40.844 10.398 1 93.5 458 ASP A C 1
ATOM 3546 O O . ASP A 1 458 ? 10.594 40.562 11.57 1 93.5 458 ASP A O 1
ATOM 3550 N N . ASP A 1 459 ? 9.477 40.156 9.688 1 92.69 459 ASP A N 1
ATOM 3551 C CA . ASP A 1 459 ? 8.805 39 10.227 1 92.69 459 ASP A CA 1
ATOM 3552 C C . ASP A 1 459 ? 9.812 37.906 10.617 1 92.69 459 ASP A C 1
ATOM 3554 O O . ASP A 1 459 ? 9.617 37.188 11.602 1 92.69 459 ASP A O 1
ATOM 3558 N N . ALA A 1 460 ? 10.914 37.719 9.883 1 90.44 460 ALA A N 1
ATOM 3559 C CA . ALA A 1 460 ? 11.945 36.75 10.211 1 90.44 460 ALA A CA 1
ATOM 3560 C C . ALA A 1 460 ? 12.609 37.094 11.547 1 90.44 460 ALA A C 1
ATOM 3562 O O . ALA A 1 460 ? 12.852 36.188 12.367 1 90.44 460 ALA A O 1
ATOM 3563 N N . ALA A 1 461 ? 12.906 38.312 11.656 1 94.62 461 ALA A N 1
ATOM 3564 C CA . ALA A 1 461 ? 13.5 38.781 12.906 1 94.62 461 ALA A CA 1
ATOM 3565 C C . ALA A 1 461 ? 12.547 38.562 14.078 1 94.62 461 ALA A C 1
ATOM 3567 O O . ALA A 1 461 ? 12.977 38.156 15.164 1 94.62 461 ALA A O 1
ATOM 3568 N N . ILE A 1 462 ? 11.281 38.844 13.875 1 96.31 462 ILE A N 1
ATOM 3569 C CA . ILE A 1 462 ? 10.258 38.688 14.906 1 96.31 462 ILE A CA 1
ATOM 3570 C C . ILE A 1 462 ? 10.188 37.219 15.312 1 96.31 462 ILE A C 1
ATOM 3572 O O . ILE A 1 462 ? 10.109 36.906 16.5 1 96.31 462 ILE A O 1
ATOM 3576 N N . SER A 1 463 ? 10.203 36.344 14.344 1 94.5 463 SER A N 1
ATOM 3577 C CA . SER A 1 463 ? 10.188 34.906 14.617 1 94.5 463 SER A CA 1
ATOM 3578 C C . SER A 1 463 ? 11.391 34.469 15.445 1 94.5 463 SER A C 1
ATOM 3580 O O . SER A 1 463 ? 11.266 33.656 16.359 1 94.5 463 SER A O 1
ATOM 3582 N N . GLN A 1 464 ? 12.508 35.031 15.133 1 94.75 464 GLN A N 1
ATOM 3583 C CA . GLN A 1 464 ? 13.711 34.719 15.891 1 94.75 464 GLN A CA 1
ATOM 3584 C C . GLN A 1 464 ? 13.609 35.188 17.328 1 94.75 464 GLN A C 1
ATOM 3586 O O . GLN A 1 464 ? 13.984 34.5 18.266 1 94.75 464 GLN A O 1
ATOM 3591 N N . ILE A 1 465 ? 13.133 36.406 17.469 1 96.31 465 ILE A N 1
ATOM 3592 C CA . ILE A 1 465 ? 12.938 36.938 18.812 1 96.31 465 ILE A CA 1
ATOM 3593 C C . ILE A 1 465 ? 11.992 36.031 19.609 1 96.31 465 ILE A C 1
ATOM 3595 O O . ILE A 1 465 ? 12.234 35.75 20.781 1 96.31 465 ILE A O 1
ATOM 3599 N N . ALA A 1 466 ? 10.898 35.625 18.984 1 96.69 466 ALA A N 1
ATOM 3600 C CA . ALA A 1 466 ? 9.93 34.75 19.625 1 96.69 466 ALA A CA 1
ATOM 3601 C C . ALA A 1 466 ? 10.586 33.438 20.078 1 96.69 466 ALA A C 1
ATOM 3603 O O . ALA A 1 466 ? 10.352 32.969 21.188 1 96.69 466 ALA A O 1
ATOM 3604 N N . ARG A 1 467 ? 11.414 32.844 19.203 1 94.81 467 ARG A N 1
ATOM 3605 C CA . ARG A 1 467 ? 12.109 31.594 19.516 1 94.81 467 ARG A CA 1
ATOM 3606 C C . ARG A 1 467 ? 13.055 31.797 20.703 1 94.81 467 ARG A C 1
ATOM 3608 O O . ARG A 1 467 ? 13.141 30.938 21.578 1 94.81 467 ARG A O 1
ATOM 3615 N N . ASP A 1 468 ? 13.773 32.875 20.672 1 95.62 468 ASP A N 1
ATOM 3616 C CA . ASP A 1 468 ? 14.711 33.156 21.75 1 95.62 468 ASP A CA 1
ATOM 3617 C C . ASP A 1 468 ? 13.977 33.344 23.078 1 95.62 468 ASP A C 1
ATOM 3619 O O . ASP A 1 468 ? 14.453 32.906 24.125 1 95.62 468 ASP A O 1
ATOM 3623 N N . LEU A 1 469 ? 12.898 34.031 23.016 1 96 469 LEU A N 1
ATOM 3624 C CA . LEU A 1 469 ? 12.102 34.25 24.219 1 96 469 LEU A CA 1
ATOM 3625 C C . LEU A 1 469 ? 11.516 32.906 24.734 1 96 469 LEU A C 1
ATOM 3627 O O . LEU A 1 469 ? 11.43 32.719 25.938 1 96 469 LEU A O 1
ATOM 3631 N N . ALA A 1 470 ? 11.062 32.094 23.844 1 94.94 470 ALA A N 1
ATOM 3632 C CA . ALA A 1 470 ? 10.5 30.812 24.203 1 94.94 470 ALA A CA 1
ATOM 3633 C C . ALA A 1 470 ? 11.508 29.969 24.984 1 94.94 470 ALA A C 1
ATOM 3635 O O . ALA A 1 470 ? 11.141 29.219 25.891 1 94.94 470 ALA A O 1
ATOM 3636 N N . LYS A 1 471 ? 12.789 30.125 24.641 1 94.25 471 LYS A N 1
ATOM 3637 C CA . LYS A 1 471 ? 13.859 29.391 25.312 1 94.25 471 LYS A CA 1
ATOM 3638 C C . LYS A 1 471 ? 14.016 29.859 26.766 1 94.25 471 LYS A C 1
ATOM 3640 O O . LYS A 1 471 ? 14.562 29.141 27.594 1 94.25 471 LYS A O 1
ATOM 3645 N N . GLN A 1 472 ? 13.531 31.047 27.016 1 95.38 472 GLN A N 1
ATOM 3646 C CA . GLN A 1 472 ? 13.68 31.641 28.344 1 95.38 472 GLN A CA 1
ATOM 3647 C C . GLN A 1 472 ? 12.492 31.297 29.234 1 95.38 472 GLN A C 1
ATOM 3649 O O . GLN A 1 472 ? 12.516 31.547 30.438 1 95.38 472 GLN A O 1
ATOM 3654 N N . VAL A 1 473 ? 11.477 30.719 28.688 1 94.88 473 VAL A N 1
ATOM 3655 C CA . VAL A 1 473 ? 10.281 30.359 29.453 1 94.88 473 VAL A CA 1
ATOM 3656 C C . VAL A 1 473 ? 10.633 29.297 30.484 1 94.88 473 VAL A C 1
ATOM 3658 O O . VAL A 1 473 ? 11.18 28.234 30.141 1 94.88 473 VAL A O 1
ATOM 3661 N N . PRO A 1 474 ? 10.344 29.547 31.719 1 93.12 474 PRO A N 1
ATOM 3662 C CA . PRO A 1 474 ? 10.711 28.609 32.781 1 93.12 474 PRO A CA 1
ATOM 3663 C C . PRO A 1 474 ? 10 27.266 32.625 1 93.12 474 PRO A C 1
ATOM 3665 O O . PRO A 1 474 ? 8.828 27.219 32.25 1 93.12 474 PRO A O 1
ATOM 3668 N N . PRO A 1 475 ? 10.75 26.234 33 1 88.75 475 PRO A N 1
ATOM 3669 C CA . PRO A 1 475 ? 10.086 24.938 33.031 1 88.75 475 PRO A CA 1
ATOM 3670 C C . PRO A 1 475 ? 8.875 24.906 33.969 1 88.75 475 PRO A C 1
ATOM 3672 O O . PRO A 1 475 ? 8.906 25.547 35.031 1 88.75 475 PRO A O 1
ATOM 3675 N N . GLY A 1 476 ? 7.895 24.234 33.688 1 88.81 476 GLY A N 1
ATOM 3676 C CA . GLY A 1 476 ? 6.703 24.125 34.5 1 88.81 476 GLY A CA 1
ATOM 3677 C C . GLY A 1 476 ? 5.621 25.125 34.125 1 88.81 476 GLY A C 1
ATOM 3678 O O . GLY A 1 476 ? 4.523 25.094 34.688 1 88.81 476 GLY A O 1
ATOM 3679 N N . THR A 1 477 ? 5.891 26.016 33.188 1 93.69 477 THR A N 1
ATOM 3680 C CA . THR A 1 477 ? 4.895 26.984 32.75 1 93.69 477 THR A CA 1
ATOM 3681 C C . THR A 1 477 ? 3.723 26.281 32.062 1 93.69 477 THR A C 1
ATOM 3683 O O . THR A 1 477 ? 3.9 25.578 31.062 1 93.69 477 THR A O 1
ATOM 3686 N N . THR A 1 478 ? 2.568 26.469 32.625 1 93.19 478 THR A N 1
ATOM 3687 C CA . THR A 1 478 ? 1.372 25.859 32.031 1 93.19 478 THR A CA 1
ATOM 3688 C C . THR A 1 478 ? 0.509 26.922 31.344 1 93.19 478 THR A C 1
ATOM 3690 O O . THR A 1 478 ? -0.205 26.609 30.391 1 93.19 478 THR A O 1
ATOM 3693 N N . HIS A 1 479 ? 0.578 28.109 31.906 1 95.94 479 HIS A N 1
ATOM 3694 C CA . HIS A 1 479 ? -0.176 29.234 31.359 1 95.94 479 HIS A CA 1
ATOM 3695 C C . HIS A 1 479 ? 0.712 30.469 31.203 1 95.94 479 HIS A C 1
ATOM 3697 O O . HIS A 1 479 ? 1.631 30.688 31.984 1 95.94 479 HIS A O 1
ATOM 3703 N N . ALA A 1 480 ? 0.461 31.234 30.188 1 97.81 480 ALA A N 1
ATOM 3704 C CA . ALA A 1 480 ? 1.216 32.469 29.969 1 97.81 480 ALA A CA 1
ATOM 3705 C C . ALA A 1 480 ? 0.312 33.562 29.438 1 97.81 480 ALA A C 1
ATOM 3707 O O . ALA A 1 480 ? -0.449 33.375 28.5 1 97.81 480 ALA A O 1
ATOM 3708 N N . MET A 1 481 ? 0.292 34.688 30.078 1 98.31 481 MET A N 1
ATOM 3709 C CA . MET A 1 481 ? -0.339 35.875 29.516 1 98.31 481 MET A CA 1
ATOM 3710 C C . MET A 1 481 ? 0.605 36.594 28.562 1 98.31 481 MET A C 1
ATOM 3712 O O . MET A 1 481 ? 1.721 36.969 28.938 1 98.31 481 MET A O 1
ATOM 3716 N N . ILE A 1 482 ? 0.217 36.75 27.391 1 97.94 482 ILE A N 1
ATOM 3717 C CA . ILE A 1 482 ? 1.067 37.344 26.359 1 97.94 482 ILE A CA 1
ATOM 3718 C C . ILE A 1 482 ? 0.387 38.594 25.781 1 97.94 482 ILE A C 1
ATOM 3720 O O . ILE A 1 482 ? -0.602 38.469 25.062 1 97.94 482 ILE A O 1
ATOM 3724 N N . GLN A 1 483 ? 0.857 39.688 26.016 1 96.44 483 GLN A N 1
ATOM 3725 C CA . GLN A 1 483 ? 0.341 40.969 25.531 1 96.44 483 GLN A CA 1
ATOM 3726 C C . GLN A 1 483 ? 1.465 42 25.359 1 96.44 483 GLN A C 1
ATOM 3728 O O . GLN A 1 483 ? 2.273 42.188 26.266 1 96.44 483 GLN A O 1
ATOM 3733 N N . GLY A 1 484 ? 1.691 42.5 24.266 1 95.06 484 GLY A N 1
ATOM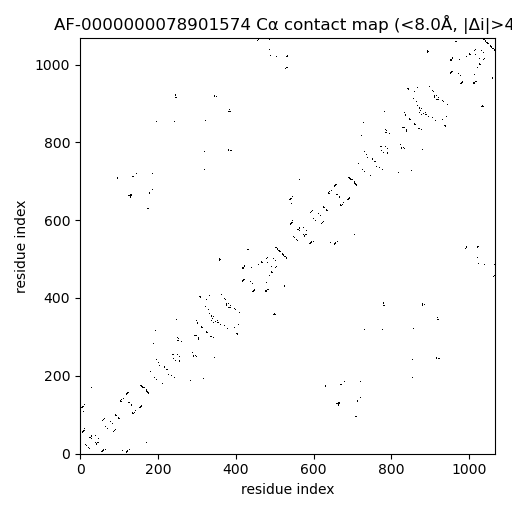 3734 C CA . GLY A 1 484 ? 2.691 43.469 23.875 1 95.06 484 GLY A CA 1
ATOM 3735 C C . GLY A 1 484 ? 2.586 43.906 22.422 1 95.06 484 GLY A C 1
ATOM 3736 O O . GLY A 1 484 ? 1.515 44.281 21.953 1 95.06 484 GLY A O 1
ATOM 3737 N N . GLU A 1 485 ? 3.658 43.812 21.797 1 95.19 485 GLU A N 1
ATOM 3738 C CA . GLU A 1 485 ? 3.641 44.094 20.359 1 95.19 485 GLU A CA 1
ATOM 3739 C C . GLU A 1 485 ? 2.934 43 19.578 1 95.19 485 GLU A C 1
ATOM 3741 O O . GLU A 1 485 ? 3.131 41.812 19.844 1 95.19 485 GLU A O 1
ATOM 3746 N N . PHE A 1 486 ? 2.113 43.281 18.609 1 96.56 486 PHE A N 1
ATOM 3747 C CA . PHE A 1 486 ? 1.146 42.406 17.984 1 96.56 486 PHE A CA 1
ATOM 3748 C C . PHE A 1 486 ? 1.849 41.219 17.297 1 96.56 486 PHE A C 1
ATOM 3750 O O . PHE A 1 486 ? 1.502 40.062 17.5 1 96.56 486 PHE A O 1
ATOM 3757 N N . THR A 1 487 ? 2.805 41.531 16.469 1 97.62 487 THR A N 1
ATOM 3758 C CA . THR A 1 487 ? 3.41 40.469 15.656 1 97.62 487 THR A CA 1
ATOM 3759 C C . THR A 1 487 ? 4.25 39.531 16.531 1 97.62 487 THR A C 1
ATOM 3761 O O . THR A 1 487 ? 4.285 38.344 16.297 1 97.62 487 THR A O 1
ATOM 3764 N N . LEU A 1 488 ? 4.926 40.094 17.484 1 97.5 488 LEU A N 1
ATOM 3765 C CA . LEU A 1 488 ? 5.688 39.25 18.391 1 97.5 488 LEU A CA 1
ATOM 3766 C C . LEU A 1 488 ? 4.762 38.438 19.281 1 97.5 488 LEU A C 1
ATOM 3768 O O . LEU A 1 488 ? 5.039 37.281 19.562 1 97.5 488 LEU A O 1
ATOM 3772 N N . ALA A 1 489 ? 3.699 39.094 19.797 1 97.62 489 ALA A N 1
ATOM 3773 C CA . ALA A 1 489 ? 2.719 38.344 20.578 1 97.62 489 ALA A CA 1
ATOM 3774 C C . ALA A 1 489 ? 2.18 37.156 19.766 1 97.62 489 ALA A C 1
ATOM 3776 O O . ALA A 1 489 ? 2.059 36.031 20.281 1 97.62 489 ALA A O 1
ATOM 3777 N N . PHE A 1 490 ? 1.863 37.406 18.516 1 97.62 490 PHE A N 1
ATOM 3778 C CA . PHE A 1 490 ? 1.367 36.375 17.625 1 97.62 490 PHE A CA 1
ATOM 3779 C C . PHE A 1 490 ? 2.373 35.219 17.516 1 97.62 490 PHE A C 1
ATOM 3781 O O . PHE A 1 490 ? 2.018 34.062 17.656 1 97.62 490 PHE A O 1
ATOM 3788 N N . ALA A 1 491 ? 3.615 35.562 17.234 1 96.88 491 ALA A N 1
ATOM 3789 C CA . ALA A 1 491 ? 4.676 34.562 17.078 1 96.88 491 ALA A CA 1
ATOM 3790 C C . ALA A 1 491 ? 4.902 33.781 18.375 1 96.88 491 ALA A C 1
ATOM 3792 O O . ALA A 1 491 ? 5.125 32.562 18.344 1 96.88 491 ALA A O 1
ATOM 3793 N N . LEU A 1 492 ? 4.84 34.469 19.453 1 96.81 492 LEU A N 1
ATOM 3794 C CA . LEU A 1 492 ? 5.082 33.844 20.75 1 96.81 492 LEU A CA 1
ATOM 3795 C C . LEU A 1 492 ? 3.977 32.844 21.094 1 96.81 492 LEU A C 1
ATOM 3797 O O . LEU A 1 492 ? 4.246 31.781 21.641 1 96.81 492 LEU A O 1
ATOM 3801 N N . VAL A 1 493 ? 2.738 33.25 20.844 1 97 493 VAL A N 1
ATOM 3802 C CA . VAL A 1 493 ? 1.611 32.375 21.109 1 97 493 VAL A CA 1
ATOM 3803 C C . VAL A 1 493 ? 1.797 31.062 20.344 1 97 493 VAL A C 1
ATOM 3805 O O . VAL A 1 493 ? 1.602 29.969 20.891 1 97 493 VAL A O 1
ATOM 3808 N N . ARG A 1 494 ? 2.213 31.141 19.156 1 93.81 494 ARG A N 1
ATOM 3809 C CA . ARG A 1 494 ? 2.408 29.953 18.328 1 93.81 494 ARG A CA 1
ATOM 3810 C C . ARG A 1 494 ? 3.545 29.094 18.859 1 93.81 494 ARG A C 1
ATOM 3812 O O . ARG A 1 494 ? 3.424 27.859 18.906 1 93.81 494 ARG A O 1
ATOM 3819 N N . GLU A 1 495 ? 4.629 29.734 19.203 1 93.81 495 GLU A N 1
ATOM 3820 C CA . GLU A 1 495 ? 5.785 29 19.719 1 93.81 495 GLU A CA 1
ATOM 3821 C C . GLU A 1 495 ? 5.457 28.297 21.031 1 93.81 495 GLU A C 1
ATOM 3823 O O . GLU A 1 495 ? 5.812 27.141 21.234 1 93.81 495 GLU A O 1
ATOM 3828 N N . LEU A 1 496 ? 4.82 29.016 21.922 1 94.38 496 LEU A N 1
ATOM 3829 C CA . LEU A 1 496 ? 4.551 28.469 23.25 1 94.38 496 LEU A CA 1
ATOM 3830 C C . LEU A 1 496 ? 3.469 27.391 23.188 1 94.38 496 LEU A C 1
ATOM 3832 O O . LEU A 1 496 ? 3.484 26.438 23.969 1 94.38 496 LEU A O 1
ATOM 3836 N N . TYR A 1 497 ? 2.549 27.594 22.266 1 91.56 497 TYR A N 1
ATOM 3837 C CA . TYR A 1 497 ? 1.543 26.562 22.062 1 91.56 497 TYR A CA 1
ATOM 3838 C C . TYR A 1 497 ? 2.191 25.25 21.672 1 91.56 497 TYR A C 1
ATOM 3840 O O . TYR A 1 497 ? 1.73 24.172 22.078 1 91.56 497 TYR A O 1
ATOM 3848 N N . ARG A 1 498 ? 3.223 25.266 20.906 1 89.38 498 ARG A N 1
ATOM 3849 C CA . ARG A 1 498 ? 3.939 24.062 20.469 1 89.38 498 ARG A CA 1
ATOM 3850 C C . ARG A 1 498 ? 4.57 23.344 21.656 1 89.38 498 ARG A C 1
ATOM 3852 O O . ARG A 1 498 ? 4.848 22.156 21.594 1 89.38 498 ARG A O 1
ATOM 3859 N N . ASP A 1 499 ? 4.73 24.109 22.703 1 90.75 499 ASP A N 1
ATOM 3860 C CA . ASP A 1 499 ? 5.312 23.547 23.922 1 90.75 499 ASP A CA 1
ATOM 3861 C C . ASP A 1 499 ? 4.23 23.203 24.938 1 90.75 499 ASP A C 1
ATOM 3863 O O . ASP A 1 499 ? 4.535 22.828 26.078 1 90.75 499 ASP A O 1
ATOM 3867 N N . GLY A 1 500 ? 3.006 23.438 24.547 1 90.75 500 GLY A N 1
ATOM 3868 C CA . GLY A 1 500 ? 1.888 23.016 25.375 1 90.75 500 GLY A CA 1
ATOM 3869 C C . GLY A 1 500 ? 1.471 24.062 26.391 1 90.75 500 GLY A C 1
ATOM 3870 O O . GLY A 1 500 ? 0.814 23.75 27.391 1 90.75 500 GLY A O 1
ATOM 3871 N N . VAL A 1 501 ? 1.883 25.25 26.234 1 93.75 501 VAL A N 1
ATOM 3872 C CA . VAL A 1 501 ? 1.518 26.344 27.141 1 93.75 501 VAL A CA 1
ATOM 3873 C C . VAL A 1 501 ? 0.206 26.969 26.688 1 93.75 501 VAL A C 1
ATOM 3875 O O . VAL A 1 501 ? 0.044 27.297 25.5 1 93.75 501 VAL A O 1
ATOM 3878 N N . VAL A 1 502 ? -0.722 27.125 27.594 1 94.19 502 VAL A N 1
ATOM 3879 C CA . VAL A 1 502 ? -1.963 27.812 27.266 1 94.19 502 VAL A CA 1
ATOM 3880 C C . VAL A 1 502 ? -1.726 29.328 27.297 1 94.19 502 VAL A C 1
ATOM 3882 O O . VAL A 1 502 ? -1.415 29.891 28.344 1 94.19 502 VAL A O 1
ATOM 3885 N N . CYS A 1 503 ? -1.849 29.938 26.172 1 96.62 503 CYS A N 1
ATOM 3886 C CA . CYS A 1 503 ? -1.575 31.375 26.062 1 96.62 503 CYS A CA 1
ATOM 3887 C C . CYS A 1 503 ? -2.85 32.188 26.25 1 96.62 503 CYS A C 1
ATOM 3889 O O . CYS A 1 503 ? -3.875 31.891 25.625 1 96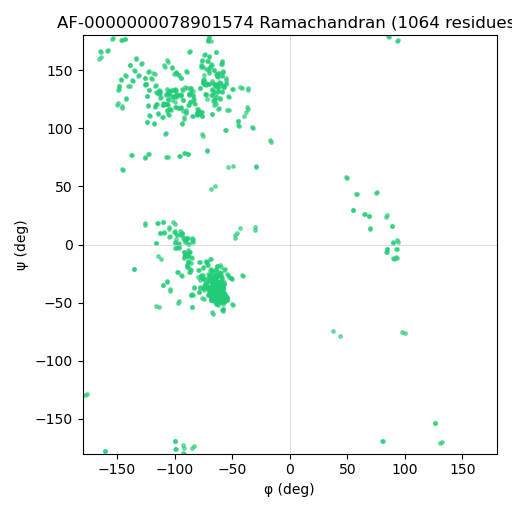.62 503 CYS A O 1
ATOM 3891 N N . LEU A 1 504 ? -2.748 33.219 27.078 1 97.69 504 LEU A N 1
ATOM 3892 C CA . LEU A 1 504 ? -3.912 33.969 27.516 1 97.69 504 LEU A CA 1
ATOM 3893 C C . LEU A 1 504 ? -3.695 35.469 27.297 1 97.69 504 LEU A C 1
ATOM 3895 O O . LEU A 1 504 ? -2.555 35.938 27.203 1 97.69 504 LEU A O 1
ATOM 3899 N N . ALA A 1 505 ? -4.766 36.188 27.172 1 97.69 505 ALA A N 1
ATOM 3900 C CA . ALA A 1 505 ? -4.805 37.656 27.25 1 97.69 505 ALA A CA 1
ATOM 3901 C C . ALA A 1 505 ? -5.723 38.094 28.391 1 97.69 505 ALA A C 1
ATOM 3903 O O . ALA A 1 505 ? -6.742 37.469 28.656 1 97.69 505 ALA A O 1
ATOM 3904 N N . ALA A 1 506 ? -5.332 39.156 29.062 1 97.19 506 ALA A N 1
ATOM 3905 C CA . ALA A 1 506 ? -6.199 39.75 30.078 1 97.19 506 ALA A CA 1
ATOM 3906 C C . ALA A 1 506 ? -7.211 40.719 29.438 1 97.19 506 ALA A C 1
ATOM 3908 O O . ALA A 1 506 ? -6.844 41.594 28.656 1 97.19 506 ALA A O 1
ATOM 3909 N N . THR A 1 507 ? -8.453 40.469 29.703 1 96.12 507 THR A N 1
ATOM 3910 C CA . THR A 1 507 ? -9.477 41.375 29.172 1 96.12 507 THR A CA 1
ATOM 3911 C C . THR A 1 507 ? -9.914 42.375 30.25 1 96.12 507 THR A C 1
ATOM 3913 O O . THR A 1 507 ? -9.898 42.062 31.438 1 96.12 507 THR A O 1
ATOM 3916 N N . THR A 1 508 ? -10.266 43.531 29.828 1 92.81 508 THR A N 1
ATOM 3917 C CA . THR A 1 508 ? -10.609 44.594 30.766 1 92.81 508 THR A CA 1
ATOM 3918 C C . THR A 1 508 ? -11.883 45.312 30.328 1 92.81 508 THR A C 1
ATOM 3920 O O . THR A 1 508 ? -12.234 45.312 29.156 1 92.81 508 THR A O 1
ATOM 3923 N N . ASP A 1 509 ? -12.562 45.781 31.266 1 91 509 ASP A N 1
ATOM 3924 C CA . ASP A 1 509 ? -13.703 46.656 31.062 1 91 509 ASP A CA 1
ATOM 3925 C C . ASP A 1 509 ? -13.336 48.094 31.391 1 91 509 ASP A C 1
ATOM 3927 O O . ASP A 1 509 ? -12.656 48.375 32.375 1 91 509 ASP A O 1
ATOM 3931 N N . ARG A 1 510 ? -13.641 48.969 30.375 1 82.06 510 ARG A N 1
ATOM 3932 C CA . ARG A 1 510 ? -13.367 50.375 30.578 1 82.06 510 ARG A CA 1
ATOM 3933 C C . ARG A 1 510 ? -14.508 51.062 31.328 1 82.06 510 ARG A C 1
ATOM 3935 O O . ARG A 1 510 ? -15.648 51.062 30.859 1 82.06 510 ARG A O 1
ATOM 3942 N N . GLU A 1 511 ? -14.258 51.438 32.531 1 79.06 511 GLU A N 1
ATOM 3943 C CA . GLU A 1 511 ? -15.258 52.125 33.344 1 79.06 511 GLU A CA 1
ATOM 3944 C C . GLU A 1 511 ? -14.914 53.625 33.469 1 79.06 511 GLU A C 1
ATOM 3946 O O . GLU A 1 511 ? -13.75 53.969 33.688 1 79.06 511 GLU A O 1
ATOM 3951 N N . MET A 1 512 ? -15.867 54.5 33.094 1 77.12 512 MET A N 1
ATOM 3952 C CA . MET A 1 512 ? -15.688 55.938 33.25 1 77.12 512 MET A CA 1
ATOM 3953 C C . MET A 1 512 ? -15.961 56.344 34.688 1 77.12 512 MET A C 1
ATOM 3955 O O . MET A 1 512 ? -16.984 55.969 35.281 1 77.12 512 MET A O 1
ATOM 3959 N N . GLU A 1 513 ? -14.922 56.781 35.344 1 71 513 GLU A N 1
ATOM 3960 C CA . GLU A 1 513 ? -15.117 57.312 36.688 1 71 513 GLU A CA 1
ATOM 3961 C C . GLU A 1 513 ? -15.039 58.844 36.688 1 71 513 GLU A C 1
ATOM 3963 O O . GLU A 1 513 ? -14.133 59.438 36.062 1 71 513 GLU A O 1
ATOM 3968 N N . THR A 1 514 ? -16.109 59.469 37.031 1 76.06 514 THR A N 1
ATOM 3969 C CA . THR A 1 514 ? -16.109 60.938 37.156 1 76.06 514 THR A CA 1
ATOM 3970 C C . THR A 1 514 ? -15.422 61.375 38.438 1 76.06 514 THR A C 1
ATOM 3972 O O . THR A 1 514 ? -15.812 60.969 39.531 1 76.06 514 THR A O 1
ATOM 3975 N N . GLU A 1 515 ? -14.367 62 38.25 1 68.56 515 GLU A N 1
ATOM 3976 C CA . GLU A 1 515 ? -13.648 62.531 39.406 1 68.56 515 GLU A CA 1
ATOM 3977 C C . GLU A 1 515 ? -14.422 63.656 40.062 1 68.56 515 GLU A C 1
ATOM 3979 O O . GLU A 1 515 ? -15.25 64.312 39.406 1 68.56 515 GLU A O 1
ATOM 3984 N N . PRO A 1 516 ? -14.133 63.844 41.375 1 70.69 516 PRO A N 1
ATOM 3985 C CA . PRO A 1 516 ? -14.82 64.938 42.062 1 70.69 516 PRO A CA 1
ATOM 3986 C C . PRO A 1 516 ? -14.672 66.25 41.344 1 70.69 516 PRO A C 1
ATOM 3988 O O . PRO A 1 516 ? -15.57 67.125 41.406 1 70.69 516 PRO A O 1
ATOM 3991 N N . ASP A 1 517 ? -13.625 66.375 40.656 1 69.81 517 ASP A N 1
ATOM 3992 C CA . ASP A 1 517 ? -13.414 67.625 39.969 1 69.81 517 ASP A CA 1
ATOM 3993 C C . ASP A 1 517 ? -14.133 67.688 38.625 1 69.81 517 ASP A C 1
ATOM 3995 O O . ASP A 1 517 ? -14.047 68.625 37.906 1 69.81 517 ASP A O 1
ATOM 3999 N N . GLY A 1 518 ? -14.922 66.625 38.344 1 71.06 518 GLY A N 1
ATOM 4000 C CA . GLY A 1 518 ? -15.688 66.625 37.094 1 71.06 518 GLY A CA 1
ATOM 4001 C C . GLY A 1 518 ? -14.945 66 35.938 1 71.06 518 GLY A C 1
ATOM 4002 O O . GLY A 1 518 ? -15.516 65.812 34.875 1 71.06 518 GLY A O 1
ATOM 4003 N N . SER A 1 519 ? -13.672 65.812 36.219 1 71.06 519 SER A N 1
ATOM 4004 C CA . SER A 1 519 ? -12.906 65.188 35.125 1 71.06 519 SER A CA 1
ATOM 4005 C C . SER A 1 519 ? -13.195 63.688 35 1 71.06 519 SER A C 1
ATOM 4007 O O . SER A 1 519 ? -13.633 63.062 35.969 1 71.06 519 SER A O 1
ATOM 4009 N N . ARG A 1 520 ? -13.266 63.25 33.75 1 72.75 520 ARG A N 1
ATOM 4010 C CA . ARG A 1 520 ? -13.57 61.844 33.438 1 72.75 520 ARG A CA 1
ATOM 4011 C C . ARG A 1 520 ? -12.297 61.031 33.312 1 72.75 520 ARG A C 1
ATOM 4013 O O . ARG A 1 520 ? -11.367 61.406 32.594 1 72.75 520 ARG A O 1
ATOM 4020 N N . ARG A 1 521 ? -12.133 60.156 34.344 1 72.06 521 ARG A N 1
ATOM 4021 C CA . ARG A 1 521 ? -10.984 59.25 34.25 1 72.06 521 ARG A CA 1
ATOM 4022 C C . ARG A 1 521 ? -11.43 57.844 33.906 1 72.06 521 ARG A C 1
ATOM 4024 O O . ARG A 1 521 ? -12.438 57.344 34.406 1 72.06 521 ARG A O 1
ATOM 4031 N N . TYR A 1 522 ? -10.805 57.25 32.906 1 76.56 522 TYR A N 1
ATOM 4032 C CA . TYR A 1 522 ? -11.109 55.875 32.5 1 76.56 522 TYR A CA 1
ATOM 4033 C C . TYR A 1 522 ? -10.25 54.875 33.25 1 76.56 522 TYR A C 1
ATOM 4035 O O . TYR A 1 522 ? -9.047 55.094 33.438 1 76.56 522 TYR A O 1
ATOM 4043 N N . ARG A 1 523 ? -10.961 54.094 34.094 1 79.25 523 ARG A N 1
ATOM 4044 C CA . ARG A 1 523 ? -10.273 53 34.781 1 79.25 523 ARG A CA 1
ATOM 4045 C C . ARG A 1 523 ? -10.555 51.656 34.125 1 79.25 523 ARG A C 1
ATOM 4047 O O . ARG A 1 523 ? -11.688 51.375 33.719 1 79.25 523 ARG A O 1
ATOM 4054 N N . PHE A 1 524 ? -9.492 50.875 33.906 1 85.88 524 PHE A N 1
ATOM 4055 C CA . PHE A 1 524 ? -9.625 49.531 33.312 1 85.88 524 PHE A CA 1
ATOM 4056 C C . PHE A 1 524 ? -9.703 48.469 34.406 1 85.88 524 PHE A C 1
ATOM 4058 O O . PHE A 1 524 ? -8.836 48.406 35.281 1 85.88 524 PHE A O 1
ATOM 4065 N N . ARG A 1 525 ? -10.805 47.781 34.438 1 91.38 525 ARG A N 1
ATOM 4066 C CA . ARG A 1 525 ? -11 46.719 35.406 1 91.38 525 ARG A CA 1
ATOM 4067 C C . ARG A 1 525 ? -10.859 45.344 34.75 1 91.38 525 ARG A C 1
ATOM 4069 O O . ARG A 1 525 ? -11.477 45.094 33.719 1 91.38 525 ARG A O 1
ATOM 4076 N N . PHE A 1 526 ? -10.094 44.531 35.406 1 95.5 526 PHE A N 1
ATOM 4077 C CA . PHE A 1 526 ? -9.875 43.156 34.906 1 95.5 526 PHE A CA 1
ATOM 4078 C C . PHE A 1 526 ? -11.172 42.375 34.938 1 95.5 526 PHE A C 1
ATOM 4080 O O . PHE A 1 526 ? -11.93 42.406 35.906 1 95.5 526 PHE A O 1
ATOM 4087 N N . VAL A 1 527 ? -11.453 41.594 33.906 1 96.38 527 VAL A N 1
ATOM 4088 C CA . VAL A 1 527 ? -12.672 40.812 33.844 1 96.38 527 VAL A CA 1
ATOM 4089 C C . VAL A 1 527 ? -12.312 39.312 33.844 1 96.38 527 VAL A C 1
ATOM 4091 O O . VAL A 1 527 ? -12.766 38.562 34.719 1 96.38 527 VAL A O 1
ATOM 4094 N N . ARG A 1 528 ? -11.383 38.938 32.875 1 96.88 528 ARG A N 1
ATOM 4095 C CA . ARG A 1 528 ? -10.977 37.531 32.844 1 96.88 528 ARG A CA 1
ATOM 4096 C C . ARG A 1 528 ? -9.703 37.344 32 1 96.88 528 ARG A C 1
ATOM 4098 O O . ARG A 1 528 ? -9.297 38.281 31.297 1 96.88 528 ARG A O 1
ATOM 4105 N N . PHE A 1 529 ? -9.094 36.188 32.125 1 97.12 529 PHE A N 1
ATOM 4106 C CA . PHE A 1 529 ? -8.117 35.719 31.156 1 97.12 529 PHE A CA 1
ATOM 4107 C C . PHE A 1 529 ? -8.805 34.969 30.016 1 97.12 529 PHE A C 1
ATOM 4109 O O . PHE A 1 529 ? -9.695 34.156 30.266 1 97.12 529 PHE A O 1
ATOM 4116 N N . ARG A 1 530 ? -8.477 35.344 28.844 1 96.94 530 ARG A N 1
ATOM 4117 C CA . ARG A 1 530 ? -9.031 34.688 27.656 1 96.94 530 ARG A CA 1
ATOM 4118 C C . ARG A 1 530 ? -7.945 34 26.859 1 96.94 530 ARG A C 1
ATOM 4120 O O . ARG A 1 530 ? -6.906 34.562 26.562 1 96.94 530 ARG A O 1
ATOM 4127 N N . ALA A 1 531 ? -8.195 32.75 26.5 1 95.38 531 ALA A N 1
ATOM 4128 C CA . ALA A 1 531 ? -7.223 31.969 25.734 1 95.38 531 ALA A CA 1
ATOM 4129 C C . ALA A 1 531 ? -7.184 32.438 24.281 1 95.38 531 ALA A C 1
ATOM 4131 O O . ALA A 1 531 ? -8.227 32.75 23.703 1 95.38 531 ALA A O 1
ATOM 4132 N N . TYR A 1 532 ? -5.969 32.562 23.672 1 95.88 532 TYR A N 1
ATOM 4133 C CA . TYR A 1 532 ? -5.84 32.75 22.234 1 95.88 532 TYR A CA 1
ATOM 4134 C C . TYR A 1 532 ? -6.406 31.547 21.469 1 95.88 532 TYR A C 1
ATOM 4136 O O . TYR A 1 532 ? -6.164 30.391 21.844 1 95.88 532 TYR A O 1
ATOM 4144 N N . PRO A 1 533 ? -7.207 31.797 20.516 1 90.44 533 PRO A N 1
ATOM 4145 C CA . PRO A 1 533 ? -7.746 30.688 19.75 1 90.44 533 PRO A CA 1
ATOM 4146 C C . PRO A 1 533 ? -6.723 30.094 18.766 1 90.44 533 PRO A C 1
ATOM 4148 O O . PRO A 1 533 ? -6.652 30.516 17.609 1 90.44 533 PRO A O 1
ATOM 4151 N N . VAL A 1 534 ? -6.039 29.125 19.141 1 82.31 534 VAL A N 1
ATOM 4152 C CA . VAL A 1 534 ? -4.965 28.547 18.344 1 82.31 534 VAL A CA 1
ATOM 4153 C C . VAL A 1 534 ? -5.523 27.438 17.453 1 82.31 534 VAL A C 1
ATOM 4155 O O . VAL A 1 534 ? -6.457 26.734 17.844 1 82.31 534 VAL A O 1
ATOM 4158 N N . MET B 1 1 ? 27.844 -22.797 1.606 1 29.77 1 MET B N 1
ATOM 4159 C CA . MET B 1 1 ? 27.281 -23.891 2.391 1 29.77 1 MET B CA 1
ATOM 4160 C C . MET B 1 1 ? 26.141 -24.562 1.645 1 29.77 1 MET B C 1
ATOM 4162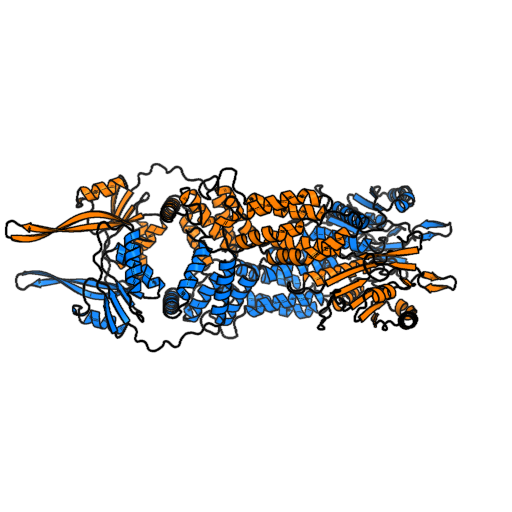 O O . MET B 1 1 ? 25.312 -23.891 1.026 1 29.77 1 MET B O 1
ATOM 4166 N N . ALA B 1 2 ? 26.328 -25.594 1.112 1 40.12 2 ALA B N 1
ATOM 4167 C CA . ALA B 1 2 ? 25.328 -26.344 0.356 1 40.12 2 ALA B CA 1
ATOM 4168 C C . ALA B 1 2 ? 23.938 -26.156 0.944 1 40.12 2 ALA B C 1
ATOM 4170 O O . ALA B 1 2 ? 23.734 -26.344 2.145 1 40.12 2 ALA B O 1
ATOM 4171 N N . LYS B 1 3 ? 23.094 -25.359 0.432 1 54.09 3 LYS B N 1
ATOM 4172 C CA . LYS B 1 3 ? 21.797 -25.094 1.021 1 54.09 3 LYS B CA 1
ATOM 4173 C C . LYS B 1 3 ? 21.125 -26.391 1.499 1 54.09 3 LYS B C 1
ATOM 4175 O O . LYS B 1 3 ? 21.062 -27.359 0.752 1 54.09 3 LYS B O 1
ATOM 4180 N N . ASN B 1 4 ? 21.172 -26.641 2.9 1 78.69 4 ASN B N 1
ATOM 4181 C CA . ASN B 1 4 ? 20.594 -27.75 3.639 1 78.69 4 ASN B CA 1
ATOM 4182 C C . ASN B 1 4 ? 19.156 -28.031 3.189 1 78.69 4 ASN B C 1
ATOM 4184 O O . ASN B 1 4 ? 18.359 -27.109 3.037 1 78.69 4 ASN B O 1
ATOM 4188 N N . ILE B 1 5 ? 19.047 -29.219 2.393 1 86.06 5 ILE B N 1
ATOM 4189 C CA . ILE B 1 5 ? 17.703 -29.641 1.988 1 86.06 5 ILE B CA 1
ATOM 4190 C C . ILE B 1 5 ? 17.094 -30.516 3.086 1 86.06 5 ILE B C 1
ATOM 4192 O O . ILE B 1 5 ? 17.672 -31.5 3.504 1 86.06 5 ILE B O 1
ATOM 4196 N N . ASP B 1 6 ? 16.016 -30.094 3.539 1 88.62 6 ASP B N 1
ATOM 4197 C CA . ASP B 1 6 ? 15.359 -30.797 4.633 1 88.62 6 ASP B CA 1
ATOM 4198 C C . ASP B 1 6 ? 14.523 -31.969 4.109 1 88.62 6 ASP B C 1
ATOM 4200 O O . ASP B 1 6 ? 14.516 -33.062 4.699 1 88.62 6 ASP B O 1
ATOM 4204 N N . ARG B 1 7 ? 13.922 -31.703 2.949 1 94.19 7 ARG B N 1
ATOM 4205 C CA . ARG B 1 7 ? 12.953 -32.719 2.52 1 94.19 7 ARG B CA 1
ATOM 4206 C C . ARG B 1 7 ? 12.891 -32.812 0.998 1 94.19 7 ARG B C 1
ATOM 4208 O O . ARG B 1 7 ? 12.891 -31.781 0.314 1 94.19 7 ARG B O 1
ATOM 4215 N N . LEU B 1 8 ? 12.914 -34.031 0.545 1 96.69 8 LEU B N 1
ATOM 4216 C CA . LEU B 1 8 ? 12.633 -34.344 -0.851 1 96.69 8 LEU B CA 1
ATOM 4217 C C . LEU B 1 8 ? 11.266 -35 -0.992 1 96.69 8 LEU B C 1
ATOM 4219 O O . LEU B 1 8 ? 10.984 -36 -0.319 1 96.69 8 LEU B O 1
ATOM 4223 N N . ILE B 1 9 ? 10.414 -34.406 -1.735 1 97.5 9 ILE B N 1
ATOM 4224 C CA . ILE B 1 9 ? 9.10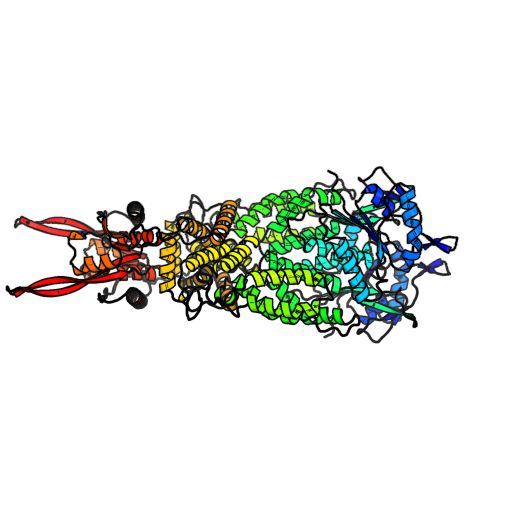2 -34.969 -2.037 1 97.5 9 ILE B CA 1
ATOM 4225 C C . ILE B 1 9 ? 9.07 -35.438 -3.486 1 97.5 9 ILE B C 1
ATOM 4227 O O . ILE B 1 9 ? 9.422 -34.688 -4.402 1 97.5 9 ILE B O 1
ATOM 4231 N N . SER B 1 10 ? 8.648 -36.688 -3.711 1 97.19 10 SER B N 1
ATOM 4232 C CA . SER B 1 10 ? 8.672 -37.219 -5.066 1 97.19 10 SER B CA 1
ATOM 4233 C C . SER B 1 10 ? 7.418 -38.031 -5.355 1 97.19 10 SER B C 1
ATOM 4235 O O . SER B 1 10 ? 6.984 -38.844 -4.52 1 97.19 10 SER B O 1
ATOM 4237 N N . PHE B 1 11 ? 6.824 -37.844 -6.531 1 95.06 11 PHE B N 1
ATOM 4238 C CA . PHE B 1 11 ? 5.723 -38.688 -6.977 1 95.06 11 PHE B CA 1
ATOM 4239 C C . PHE B 1 11 ? 6.246 -40.031 -7.492 1 95.06 11 PHE B C 1
ATOM 4241 O O . PHE B 1 11 ? 7.254 -40.062 -8.203 1 95.06 11 PHE B O 1
ATOM 4248 N N . VAL B 1 12 ? 5.59 -41.062 -7.062 1 94.38 12 VAL B N 1
ATOM 4249 C CA . VAL B 1 12 ? 5.93 -42.375 -7.574 1 94.38 12 VAL B CA 1
ATOM 4250 C C . VAL B 1 12 ? 4.695 -43.031 -8.188 1 94.38 12 VAL B C 1
ATOM 4252 O O . VAL B 1 12 ? 3.668 -43.188 -7.523 1 94.38 12 VAL B O 1
ATOM 4255 N N . GLY B 1 13 ? 4.738 -43.344 -9.43 1 90.25 13 GLY B N 1
ATOM 4256 C CA . GLY B 1 13 ? 3.658 -44.031 -10.125 1 90.25 13 GLY B CA 1
ATOM 4257 C C . GLY B 1 13 ? 3.898 -45.531 -10.289 1 90.25 13 GLY B C 1
ATOM 4258 O O . GLY B 1 13 ? 4.805 -46.062 -9.664 1 90.25 13 GLY B O 1
ATOM 4259 N N . LEU B 1 14 ? 3.154 -46.156 -11.039 1 87.81 14 LEU B N 1
ATOM 4260 C CA . LEU B 1 14 ? 3.227 -47.594 -11.211 1 87.81 14 LEU B CA 1
ATOM 4261 C C . LEU B 1 14 ? 4.359 -47.969 -12.164 1 87.81 14 LEU B C 1
ATOM 4263 O O . LEU B 1 14 ? 4.953 -49.062 -12.031 1 87.81 14 LEU B O 1
ATOM 4267 N N . GLY B 1 15 ? 4.664 -47.125 -13.031 1 86.38 15 GLY B N 1
ATOM 4268 C CA . GLY B 1 15 ? 5.59 -47.5 -14.094 1 86.38 15 GLY B CA 1
ATOM 4269 C C . GLY B 1 15 ? 4.941 -48.281 -15.203 1 86.38 15 GLY B C 1
ATOM 4270 O O . GLY B 1 15 ? 3.719 -48.281 -15.359 1 86.38 15 GLY B O 1
ATOM 4271 N N . SER B 1 16 ? 5.773 -48.844 -16.078 1 84.94 16 SER B N 1
ATOM 4272 C CA . SER B 1 16 ? 5.273 -49.625 -17.188 1 84.94 16 SER B CA 1
ATOM 4273 C C . SER B 1 16 ? 5.508 -51.125 -16.969 1 84.94 16 SER B C 1
ATOM 4275 O O . SER B 1 16 ? 6.336 -51.5 -16.141 1 84.94 16 SER B O 1
ATOM 4277 N N . LYS B 1 17 ? 4.766 -51.938 -17.641 1 87.12 17 LYS B N 1
ATOM 4278 C CA . LYS B 1 17 ? 4.934 -53.375 -17.531 1 87.12 17 LYS B CA 1
ATOM 4279 C C . LYS B 1 17 ? 6.203 -53.844 -18.234 1 87.12 17 LYS B C 1
ATOM 4281 O O . LYS B 1 17 ? 6.453 -53.469 -19.375 1 87.12 17 LYS B O 1
ATOM 4286 N N . ASN B 1 18 ? 6.973 -54.562 -17.547 1 86.06 18 ASN B N 1
ATOM 4287 C CA . ASN B 1 18 ? 8.18 -55.125 -18.141 1 86.06 18 ASN B CA 1
ATOM 4288 C C . ASN B 1 18 ? 7.891 -56.438 -18.859 1 86.06 18 ASN B C 1
ATOM 4290 O O . ASN B 1 18 ? 6.73 -56.812 -19.062 1 86.06 18 ASN B O 1
ATOM 4294 N N . GLU B 1 19 ? 8.953 -57.062 -19.328 1 84.56 19 GLU B N 1
ATOM 4295 C CA . GLU B 1 19 ? 8.836 -58.312 -20.094 1 84.56 19 GLU B CA 1
ATOM 4296 C C . GLU B 1 19 ? 8.141 -59.406 -19.281 1 84.56 19 GLU B C 1
ATOM 4298 O O . GLU B 1 19 ? 7.449 -60.25 -19.844 1 84.56 19 GLU B O 1
ATOM 4303 N N . SER B 1 20 ? 8.281 -59.375 -18.016 1 88.94 20 SER B N 1
ATOM 4304 C CA . SER B 1 20 ? 7.684 -60.375 -17.141 1 88.94 20 SER B CA 1
ATOM 4305 C C . SER B 1 20 ? 6.273 -60 -16.719 1 88.94 20 SER B C 1
ATOM 4307 O O . SER B 1 20 ? 5.629 -60.688 -15.945 1 88.94 20 SER B O 1
ATOM 4309 N N . GLY B 1 21 ? 5.793 -58.812 -17.094 1 86.44 21 GLY B N 1
ATOM 4310 C CA . GLY B 1 21 ? 4.441 -58.375 -16.812 1 86.44 21 GLY B CA 1
ATOM 4311 C C . GLY B 1 21 ? 4.332 -57.562 -15.531 1 86.44 21 GLY B C 1
ATOM 4312 O O . GLY B 1 21 ? 3.23 -57.219 -15.109 1 86.44 21 GLY B O 1
ATOM 4313 N N . GLN B 1 22 ? 5.418 -57.344 -14.93 1 89 22 GLN B N 1
ATOM 4314 C CA . GLN B 1 22 ? 5.418 -56.594 -13.68 1 89 22 GLN B CA 1
ATOM 4315 C C . GLN B 1 22 ? 5.684 -55.125 -13.922 1 89 22 GLN B C 1
ATOM 4317 O O . GLN B 1 22 ? 6.434 -54.75 -14.828 1 89 22 GLN B O 1
ATOM 4322 N N . ASN B 1 23 ? 4.984 -54.344 -13.094 1 91.19 23 ASN B N 1
ATOM 4323 C CA . ASN B 1 23 ? 5.227 -52.906 -13.18 1 91.19 23 ASN B CA 1
ATOM 4324 C C . ASN B 1 23 ? 6.648 -52.531 -12.742 1 91.19 23 ASN B C 1
ATOM 4326 O O . ASN B 1 23 ? 7.129 -53.031 -11.719 1 91.19 23 ASN B O 1
ATOM 4330 N N . ASP B 1 24 ? 7.297 -51.719 -13.578 1 92.44 24 ASP B N 1
ATOM 4331 C CA . ASP B 1 24 ? 8.688 -51.375 -13.297 1 92.44 24 ASP B CA 1
ATOM 4332 C C . ASP B 1 24 ? 9.078 -50.094 -14.008 1 92.44 24 ASP B C 1
ATOM 4334 O O . ASP B 1 24 ? 8.297 -49.531 -14.789 1 92.44 24 ASP B O 1
ATOM 4338 N N . TYR B 1 25 ? 10.219 -49.562 -13.586 1 92.88 25 TYR B N 1
ATOM 4339 C CA . TYR B 1 25 ? 10.836 -48.438 -14.281 1 92.88 25 TYR B CA 1
ATOM 4340 C C . TYR B 1 25 ? 12.086 -48.875 -15.023 1 92.88 25 TYR B C 1
ATOM 4342 O O . TYR B 1 25 ? 12.711 -49.875 -14.664 1 92.88 25 TYR B O 1
ATOM 4350 N N . LYS B 1 26 ? 12.375 -48.156 -16.047 1 92.19 26 LYS B N 1
ATOM 4351 C CA . LYS B 1 26 ? 13.594 -48.438 -16.797 1 92.19 26 LYS B CA 1
ATOM 4352 C C . LYS B 1 26 ? 14.797 -47.719 -16.188 1 92.19 26 LYS B C 1
ATOM 4354 O O . LYS B 1 26 ? 14.711 -46.562 -15.797 1 92.19 26 LYS B O 1
ATOM 4359 N N . PRO B 1 27 ? 15.852 -48.5 -16.094 1 94.19 27 PRO B N 1
ATOM 4360 C CA . PRO B 1 27 ? 17.047 -47.875 -15.539 1 94.19 27 PRO B CA 1
ATOM 4361 C C . PRO B 1 27 ? 17.656 -46.844 -16.5 1 94.19 27 PRO B C 1
ATOM 4363 O O . PRO B 1 27 ? 17.516 -46.969 -17.719 1 94.19 27 PRO B O 1
ATOM 4366 N N . THR B 1 28 ? 18.219 -45.875 -15.977 1 95.75 28 THR B N 1
ATOM 4367 C CA . THR B 1 28 ? 18.953 -44.844 -16.703 1 95.75 28 THR B CA 1
ATOM 4368 C C . THR B 1 28 ? 20.016 -44.219 -15.812 1 95.75 28 THR B C 1
ATOM 4370 O O . THR B 1 28 ? 20.219 -44.656 -14.672 1 95.75 28 THR B O 1
ATOM 4373 N N . ARG B 1 29 ? 20.781 -43.312 -16.375 1 96.56 29 ARG B N 1
ATOM 4374 C CA . ARG B 1 29 ? 21.812 -42.594 -15.609 1 96.56 29 ARG B CA 1
ATOM 4375 C C . ARG B 1 29 ? 21.406 -41.156 -15.367 1 96.56 29 ARG B C 1
ATOM 4377 O O . ARG B 1 29 ? 21.734 -40.281 -16.172 1 96.56 29 ARG B O 1
ATOM 4384 N N . TYR B 1 30 ? 20.844 -41 -14.211 1 96.31 30 TYR B N 1
ATOM 4385 C CA . TYR B 1 30 ? 20.391 -39.656 -13.883 1 96.31 30 TYR B CA 1
ATOM 4386 C C . TYR B 1 30 ? 21.562 -38.75 -13.508 1 96.31 30 TYR B C 1
ATOM 4388 O O . TYR B 1 30 ? 22.484 -39.188 -12.812 1 96.31 30 TYR B O 1
ATOM 4396 N N . PHE B 1 31 ? 21.5 -37.5 -13.984 1 94.06 31 PHE B N 1
ATOM 4397 C CA . PHE B 1 31 ? 22.516 -36.562 -13.57 1 94.06 31 PHE B CA 1
ATOM 4398 C C . PHE B 1 31 ? 21.922 -35.156 -13.469 1 94.06 31 PHE B C 1
ATOM 4400 O O . PHE B 1 31 ? 20.984 -34.812 -14.188 1 94.06 31 PHE B O 1
ATOM 4407 N N . TRP B 1 32 ? 22.344 -34.438 -12.516 1 91.62 32 TRP B N 1
ATOM 4408 C CA . TRP B 1 32 ? 22.016 -33.031 -12.336 1 91.62 32 TRP B CA 1
ATOM 4409 C C . TRP B 1 32 ? 23.25 -32.156 -12.57 1 91.62 32 TRP B C 1
ATOM 4411 O O . TRP B 1 32 ? 24.172 -32.156 -11.758 1 91.62 32 TRP B O 1
ATOM 4421 N N . GLU B 1 33 ? 23.125 -31.484 -13.656 1 84.5 33 GLU B N 1
ATOM 4422 C CA . GLU B 1 33 ? 24.297 -30.688 -14.055 1 84.5 33 GLU B CA 1
ATOM 4423 C C . GLU B 1 33 ? 24.75 -29.766 -12.922 1 84.5 33 GLU B C 1
ATOM 4425 O O . GLU B 1 33 ? 23.938 -29.016 -12.359 1 84.5 33 GLU B O 1
ATOM 4430 N N . GLY B 1 34 ? 25.969 -29.828 -12.602 1 80.38 34 GLY B N 1
ATOM 4431 C CA . GLY B 1 34 ? 26.547 -28.953 -11.594 1 80.38 34 GLY B CA 1
ATOM 4432 C C . GLY B 1 34 ? 26.344 -29.453 -10.172 1 80.38 34 GLY B C 1
ATOM 4433 O O . GLY B 1 34 ? 26.766 -28.812 -9.211 1 80.38 34 GLY B O 1
ATOM 4434 N N . ARG B 1 35 ? 25.547 -30.531 -10.086 1 85 35 ARG B N 1
ATOM 4435 C CA . ARG B 1 35 ? 25.297 -31.078 -8.75 1 85 35 ARG B CA 1
ATOM 4436 C C . ARG B 1 35 ? 25.656 -32.562 -8.688 1 85 35 ARG B C 1
ATOM 4438 O O . ARG B 1 35 ? 25.406 -33.312 -9.633 1 85 35 ARG B O 1
ATOM 4445 N N . GLY B 1 36 ? 26.25 -32.906 -7.668 1 79.81 36 GLY B N 1
ATOM 4446 C CA . GLY B 1 36 ? 26.562 -34.312 -7.453 1 79.81 36 GLY B CA 1
ATOM 4447 C C . GLY B 1 36 ? 27.875 -34.75 -8.094 1 79.81 36 GLY B C 1
ATOM 4448 O O . GLY B 1 36 ? 28.594 -33.938 -8.672 1 79.81 36 GLY B O 1
ATOM 4449 N N . GLU B 1 37 ? 28.234 -36.062 -7.898 1 81.5 37 GLU B N 1
ATOM 4450 C CA . GLU B 1 37 ? 29.516 -36.594 -8.328 1 81.5 37 GLU B CA 1
ATOM 4451 C C . GLU B 1 37 ? 29.422 -37.219 -9.719 1 81.5 37 GLU B C 1
ATOM 4453 O O . GLU B 1 37 ? 30.375 -37.844 -10.203 1 81.5 37 GLU B O 1
ATOM 4458 N N . GLY B 1 38 ? 28.297 -37 -10.359 1 84.56 38 GLY B N 1
ATOM 4459 C CA . GLY B 1 38 ? 28.156 -37.594 -11.68 1 84.56 38 GLY B CA 1
ATOM 4460 C C . GLY B 1 38 ? 26.828 -38.312 -11.867 1 84.56 38 GLY B C 1
ATOM 4461 O O . GLY B 1 38 ? 25.953 -38.25 -11.008 1 84.56 38 GLY B O 1
ATOM 4462 N N . PRO B 1 39 ? 26.75 -39.062 -13.023 1 93.5 39 PRO B N 1
ATOM 4463 C CA . PRO B 1 39 ? 25.5 -39.75 -13.32 1 93.5 39 PRO B CA 1
ATOM 4464 C C . PRO B 1 39 ? 25.281 -40.969 -12.406 1 93.5 39 PRO B C 1
ATOM 4466 O O . PRO B 1 39 ? 26.219 -41.656 -12.062 1 93.5 39 PRO B O 1
ATOM 4469 N N . ILE B 1 40 ? 24.125 -41.156 -11.93 1 94.94 40 ILE B N 1
ATOM 4470 C CA . ILE B 1 40 ? 23.75 -42.25 -11.023 1 94.94 40 ILE B CA 1
ATOM 4471 C C . ILE B 1 40 ? 22.859 -43.219 -11.766 1 94.94 40 ILE B C 1
ATOM 4473 O O . ILE B 1 40 ? 21.766 -42.875 -12.227 1 94.94 40 ILE B O 1
ATOM 4477 N N . GLN B 1 41 ? 23.328 -44.406 -11.836 1 95.69 41 GLN B N 1
ATOM 4478 C CA . GLN B 1 41 ? 22.562 -45.469 -12.508 1 95.69 41 GLN B CA 1
ATOM 4479 C C . GLN B 1 41 ? 21.469 -46.031 -11.594 1 95.69 41 GLN B C 1
ATOM 4481 O O . GLN B 1 41 ? 21.766 -46.625 -10.547 1 95.69 41 GLN B O 1
ATOM 4486 N N . THR B 1 42 ? 20.25 -45.812 -11.945 1 95.69 42 THR B N 1
ATOM 4487 C CA . THR B 1 42 ? 19.125 -46.312 -11.164 1 95.69 42 THR B CA 1
ATOM 4488 C C . THR B 1 42 ? 17.828 -46.219 -11.969 1 95.69 42 THR B C 1
ATOM 4490 O O . THR B 1 42 ? 17.75 -45.531 -12.969 1 95.69 42 THR B O 1
ATOM 4493 N N . LYS B 1 43 ? 16.859 -47 -11.547 1 93.81 43 LYS B N 1
ATOM 4494 C CA . LYS B 1 43 ? 15.539 -46.906 -12.148 1 93.81 43 LYS B CA 1
ATOM 4495 C C . LYS B 1 43 ? 14.664 -45.875 -11.414 1 93.81 43 LYS B C 1
ATOM 4497 O O . LYS B 1 43 ? 13.602 -45.5 -11.906 1 93.81 43 LYS B O 1
ATOM 4502 N N . HIS B 1 44 ? 15.188 -45.438 -10.273 1 94.69 44 HIS B N 1
ATOM 4503 C CA . HIS B 1 44 ? 14.383 -44.562 -9.422 1 94.69 44 HIS B CA 1
ATOM 4504 C C . HIS B 1 44 ? 14.977 -43.188 -9.32 1 94.69 44 HIS B C 1
ATOM 4506 O O . HIS B 1 44 ? 16 -42.969 -8.656 1 94.69 44 HIS B O 1
ATOM 4512 N N . VAL B 1 45 ? 14.273 -42.25 -9.859 1 96 45 VAL B N 1
ATOM 4513 C CA . VAL B 1 45 ? 14.75 -40.844 -9.82 1 96 45 VAL B CA 1
ATOM 4514 C C . VAL B 1 45 ? 14.859 -40.375 -8.375 1 96 45 VAL B C 1
ATOM 4516 O O . VAL B 1 45 ? 15.758 -39.625 -8.031 1 96 45 VAL B O 1
ATOM 4519 N N . SER B 1 46 ? 13.922 -40.812 -7.473 1 96.94 46 SER B N 1
ATOM 4520 C CA . SER B 1 46 ? 13.945 -40.406 -6.07 1 96.94 46 SER B CA 1
ATOM 4521 C C . SER B 1 46 ? 15.234 -40.844 -5.391 1 96.94 46 SER B C 1
ATOM 4523 O O . SER B 1 46 ? 15.781 -40.125 -4.555 1 96.94 46 SER B O 1
ATOM 4525 N N . LEU B 1 47 ? 15.711 -42 -5.781 1 96.81 47 LEU B N 1
ATOM 4526 C CA . LEU B 1 47 ? 16.984 -42.469 -5.234 1 96.81 47 LEU B CA 1
ATOM 4527 C C . LEU B 1 47 ? 18.141 -41.625 -5.719 1 96.81 47 LEU B C 1
ATOM 4529 O O . LEU B 1 47 ? 19 -41.219 -4.926 1 96.81 47 LEU B O 1
ATOM 4533 N N . ALA B 1 48 ? 18.172 -41.375 -7 1 96.56 48 ALA B N 1
ATOM 4534 C CA . ALA B 1 48 ? 19.203 -40.5 -7.559 1 96.56 48 ALA B CA 1
ATOM 4535 C C . ALA B 1 48 ? 19.219 -39.125 -6.887 1 96.56 48 ALA B C 1
ATOM 4537 O O . ALA B 1 48 ? 20.266 -38.656 -6.488 1 96.56 48 ALA B O 1
ATOM 4538 N N . LEU B 1 49 ? 18.047 -38.594 -6.719 1 96.88 49 LEU B N 1
ATOM 4539 C CA . LEU B 1 49 ? 17.922 -37.281 -6.105 1 96.88 49 LEU B CA 1
ATOM 4540 C C . LEU B 1 49 ? 18.328 -37.312 -4.641 1 96.88 49 LEU B C 1
ATOM 4542 O O . LEU B 1 49 ? 18.969 -36.375 -4.148 1 96.88 49 LEU B O 1
ATOM 4546 N N . THR B 1 50 ? 17.953 -38.344 -3.936 1 96.62 50 THR B N 1
ATOM 4547 C CA . THR B 1 50 ? 18.359 -38.469 -2.539 1 96.62 50 THR B CA 1
ATOM 4548 C C . THR B 1 50 ? 19.875 -38.531 -2.414 1 96.62 50 THR B C 1
ATOM 4550 O O . THR B 1 50 ? 20.453 -37.969 -1.497 1 96.62 50 THR B O 1
ATOM 4553 N N . ARG B 1 51 ? 20.453 -39.188 -3.309 1 95 51 ARG B N 1
ATOM 4554 C CA . ARG B 1 51 ? 21.906 -39.312 -3.299 1 95 51 ARG B CA 1
ATOM 4555 C C . ARG B 1 51 ? 22.562 -37.938 -3.59 1 95 51 ARG B C 1
ATOM 4557 O O . ARG B 1 51 ? 23.578 -37.594 -2.984 1 95 51 ARG B O 1
ATOM 4564 N N . ILE B 1 52 ? 22.031 -37.25 -4.504 1 94.38 52 ILE B N 1
ATOM 4565 C CA . ILE B 1 52 ? 22.594 -35.969 -4.926 1 94.38 52 ILE B CA 1
ATOM 4566 C C . ILE B 1 52 ? 22.375 -34.938 -3.83 1 94.38 52 ILE B C 1
ATOM 4568 O O . ILE B 1 52 ? 23.297 -34.188 -3.479 1 94.38 52 ILE B O 1
ATOM 4572 N N . LEU B 1 53 ? 21.156 -34.906 -3.215 1 93.44 53 LEU B N 1
ATOM 4573 C CA . LEU B 1 53 ? 20.734 -33.844 -2.346 1 93.44 53 LEU B CA 1
ATOM 4574 C C . LEU B 1 53 ? 21 -34.156 -0.882 1 93.44 53 LEU B C 1
ATOM 4576 O O . LEU B 1 53 ? 21.109 -33.25 -0.043 1 93.44 53 LEU B O 1
ATOM 4580 N N . GLN B 1 54 ? 21.031 -35.438 -0.586 1 92.06 54 GLN B N 1
ATOM 4581 C CA . GLN B 1 54 ? 21.203 -35.906 0.785 1 92.06 54 GLN B CA 1
ATOM 4582 C C . GLN B 1 54 ? 20.25 -35.188 1.737 1 92.06 54 GLN B C 1
ATOM 4584 O O . GLN B 1 54 ? 20.672 -34.625 2.736 1 92.06 54 GLN B O 1
ATOM 4589 N N . PRO B 1 55 ? 18.953 -35.281 1.471 1 93.81 55 PRO B N 1
ATOM 4590 C CA . PRO B 1 55 ? 17.969 -34.625 2.334 1 93.81 55 PRO B CA 1
ATOM 4591 C C . PRO B 1 55 ? 17.828 -35.312 3.697 1 93.81 55 PRO B C 1
ATOM 4593 O O . PRO B 1 55 ? 18.25 -36.469 3.865 1 93.81 55 PRO B O 1
ATOM 4596 N N . ALA B 1 56 ? 17.328 -34.531 4.645 1 91.12 56 ALA B N 1
ATOM 4597 C CA . ALA B 1 56 ? 17.062 -35.125 5.953 1 91.12 56 ALA B CA 1
ATOM 4598 C C . ALA B 1 56 ? 16 -36.219 5.848 1 91.12 56 ALA B C 1
ATOM 4600 O O . ALA B 1 56 ? 16.062 -37.219 6.562 1 91.12 56 ALA B O 1
ATOM 4601 N N . GLU B 1 57 ? 15.023 -35.906 4.953 1 93.38 57 GLU B N 1
ATOM 4602 C CA . GLU B 1 57 ? 13.953 -36.906 4.742 1 93.38 57 GLU B CA 1
ATOM 4603 C C . GLU B 1 57 ? 13.531 -36.938 3.277 1 93.38 57 GLU B C 1
ATOM 4605 O O . GLU B 1 57 ? 13.547 -35.938 2.586 1 93.38 57 GLU B O 1
ATOM 4610 N N . THR B 1 58 ? 13.188 -38.188 2.887 1 96.44 58 THR B N 1
ATOM 4611 C CA . THR B 1 58 ? 12.617 -38.406 1.559 1 96.44 58 THR B CA 1
ATOM 4612 C C . THR B 1 58 ? 11.188 -38.906 1.658 1 96.44 58 THR B C 1
ATOM 4614 O O . THR B 1 58 ? 10.938 -39.938 2.301 1 96.44 58 THR B O 1
ATOM 4617 N N . VAL B 1 59 ? 10.312 -38.156 1.083 1 97 59 VAL B N 1
ATOM 4618 C CA . VAL B 1 59 ? 8.891 -38.5 1.132 1 97 59 VAL B CA 1
ATOM 4619 C C . VAL B 1 59 ? 8.406 -38.875 -0.26 1 97 59 VAL B C 1
ATOM 4621 O O . VAL B 1 59 ? 8.555 -38.125 -1.219 1 97 59 VAL B O 1
ATOM 4624 N N . LEU B 1 60 ? 7.789 -40.062 -0.382 1 97.81 60 LEU B N 1
ATOM 4625 C CA . LEU B 1 60 ? 7.262 -40.562 -1.65 1 97.81 60 LEU B CA 1
ATOM 4626 C C . LEU B 1 60 ? 5.738 -40.531 -1.654 1 97.81 60 LEU B C 1
ATOM 4628 O O . LEU B 1 60 ? 5.098 -41.156 -0.801 1 97.81 60 LEU B O 1
ATOM 4632 N N . LEU B 1 61 ? 5.164 -39.812 -2.586 1 97 61 LEU B N 1
ATOM 4633 C CA . LEU B 1 61 ? 3.717 -39.75 -2.76 1 97 61 LEU B CA 1
ATOM 4634 C C . LEU B 1 61 ? 3.244 -40.875 -3.689 1 97 61 LEU B C 1
ATOM 4636 O O . LEU B 1 61 ? 3.615 -40.906 -4.867 1 97 61 LEU B O 1
ATOM 4640 N N . THR B 1 62 ? 2.381 -41.75 -3.182 1 95.88 62 THR B N 1
ATOM 4641 C CA . THR B 1 62 ? 1.964 -42.906 -3.957 1 95.88 62 THR B CA 1
ATOM 4642 C C . THR B 1 62 ? 0.458 -43.125 -3.838 1 95.88 62 THR B C 1
ATOM 4644 O O . THR B 1 62 ? -0.131 -42.844 -2.787 1 95.88 62 THR B O 1
ATOM 4647 N N . THR B 1 63 ? -0.091 -43.5 -4.961 1 92.94 63 THR B N 1
ATOM 4648 C CA . THR B 1 63 ? -1.447 -44.031 -4.875 1 92.94 63 THR B CA 1
ATOM 4649 C C . THR B 1 63 ? -1.451 -45.406 -4.207 1 92.94 63 THR B C 1
ATOM 4651 O O . THR B 1 63 ? -0.391 -45.969 -3.922 1 92.94 63 THR B O 1
ATOM 4654 N N . ALA B 1 64 ? -2.619 -45.969 -3.984 1 93.62 64 ALA B N 1
ATOM 4655 C CA . ALA B 1 64 ? -2.727 -47.25 -3.316 1 93.62 64 ALA B CA 1
ATOM 4656 C C . ALA B 1 64 ? -2.041 -48.344 -4.129 1 93.62 64 ALA B C 1
ATOM 4658 O O . ALA B 1 64 ? -1.279 -49.156 -3.586 1 93.62 64 ALA B O 1
ATOM 4659 N N . LYS B 1 65 ? -2.234 -48.375 -5.402 1 91.62 65 LYS B N 1
ATOM 4660 C CA . LYS B 1 65 ? -1.653 -49.375 -6.281 1 91.62 65 LYS B CA 1
ATOM 4661 C C . LYS B 1 65 ? -0.135 -49.25 -6.348 1 91.62 65 LYS B C 1
ATOM 4663 O O . LYS B 1 65 ? 0.587 -50.25 -6.312 1 91.62 65 LYS B O 1
ATOM 4668 N N . ALA B 1 66 ? 0.322 -48.062 -6.469 1 93.44 66 ALA B N 1
ATOM 4669 C CA . ALA B 1 66 ? 1.762 -47.812 -6.504 1 93.44 66 ALA B CA 1
ATOM 4670 C C . ALA B 1 66 ? 2.422 -48.219 -5.191 1 93.44 66 ALA B C 1
ATOM 4672 O O . ALA B 1 66 ? 3.531 -48.75 -5.188 1 93.44 66 ALA B O 1
ATOM 4673 N N . ARG B 1 67 ? 1.741 -47.969 -4.129 1 95.19 67 ARG B N 1
ATOM 4674 C CA . ARG B 1 67 ? 2.254 -48.344 -2.818 1 95.19 67 ARG B CA 1
ATOM 4675 C C . ARG B 1 67 ? 2.465 -49.844 -2.727 1 95.19 67 ARG B C 1
ATOM 4677 O O . ARG B 1 67 ? 3.506 -50.312 -2.252 1 95.19 67 ARG B O 1
ATOM 4684 N N . GLU B 1 68 ? 1.538 -50.469 -3.184 1 94 68 GLU B N 1
ATOM 4685 C CA . GLU B 1 68 ? 1.624 -51.938 -3.156 1 94 68 GLU B CA 1
ATOM 4686 C C . GLU B 1 68 ? 2.805 -52.438 -3.984 1 94 68 GLU B C 1
ATOM 4688 O O . GLU B 1 68 ? 3.477 -53.406 -3.602 1 94 68 GLU B O 1
ATOM 4693 N N . THR B 1 69 ? 3.029 -51.812 -5.031 1 93.31 69 THR B N 1
ATOM 4694 C CA . THR B 1 69 ? 4.07 -52.25 -5.965 1 93.31 69 THR B CA 1
ATOM 4695 C C . THR B 1 69 ? 5.453 -51.906 -5.41 1 93.31 69 THR B C 1
ATOM 4697 O O . THR B 1 69 ? 6.391 -52.688 -5.543 1 93.31 69 THR B O 1
ATOM 4700 N N . TRP B 1 70 ? 5.594 -50.75 -4.742 1 94.69 70 TRP B N 1
ATOM 4701 C CA . TRP B 1 70 ? 6.934 -50.219 -4.531 1 94.69 70 TRP B CA 1
ATOM 4702 C C . TRP B 1 70 ? 7.293 -50.219 -3.049 1 94.69 70 TRP B C 1
ATOM 4704 O O . TRP B 1 70 ? 8.453 -50 -2.684 1 94.69 70 TRP B O 1
ATOM 4714 N N . GLN B 1 71 ? 6.406 -50.469 -2.107 1 94.25 71 GLN B N 1
ATOM 4715 C CA . GLN B 1 71 ? 6.609 -50.312 -0.673 1 94.25 71 GLN B CA 1
ATOM 4716 C C . GLN B 1 71 ? 7.758 -51.188 -0.174 1 94.25 71 GLN B C 1
ATOM 4718 O O . GLN B 1 71 ? 8.414 -50.844 0.813 1 94.25 71 GLN B O 1
ATOM 4723 N N . GLU B 1 72 ? 8.039 -52.219 -0.851 1 94.19 72 GLU B N 1
ATOM 4724 C CA . GLU B 1 72 ? 9.148 -53.094 -0.44 1 94.19 72 GLU B CA 1
ATOM 4725 C C . GLU B 1 72 ? 10.359 -52.875 -1.341 1 94.19 72 GLU B C 1
ATOM 4727 O O . GLU B 1 72 ? 11.492 -52.812 -0.859 1 94.19 72 GLU B O 1
ATOM 4732 N N . ARG B 1 73 ? 10.094 -52.688 -2.58 1 94.75 73 ARG B N 1
ATOM 4733 C CA . ARG B 1 73 ? 11.148 -52.656 -3.59 1 94.75 73 ARG B CA 1
ATOM 4734 C C . ARG B 1 73 ? 11.992 -51.406 -3.455 1 94.75 73 ARG B C 1
ATOM 4736 O O . ARG B 1 73 ? 13.219 -51.438 -3.547 1 94.75 73 ARG B O 1
ATOM 4743 N N . LEU B 1 74 ? 11.328 -50.375 -3.213 1 95.44 74 LEU B N 1
ATOM 4744 C CA . LEU B 1 74 ? 12.031 -49.094 -3.223 1 95.44 74 LEU B CA 1
ATOM 4745 C C . LEU B 1 74 ? 12.883 -48.938 -1.972 1 95.44 74 LEU B C 1
ATOM 4747 O O . LEU B 1 74 ? 14.062 -48.562 -2.062 1 95.44 74 LEU B O 1
ATOM 4751 N N . PRO B 1 75 ? 12.383 -49.219 -0.741 1 96.38 75 PRO B N 1
ATOM 4752 C CA . PRO B 1 75 ? 13.242 -49.156 0.442 1 96.38 75 PRO B CA 1
ATOM 4753 C C . PRO B 1 75 ? 14.445 -50.094 0.344 1 96.38 75 PRO B C 1
ATOM 4755 O O . PRO B 1 75 ? 15.547 -49.75 0.79 1 96.38 75 PRO B O 1
ATOM 4758 N N . ALA B 1 76 ? 14.234 -51.156 -0.256 1 96.38 76 ALA B N 1
ATOM 4759 C CA . ALA B 1 76 ? 15.344 -52.094 -0.445 1 96.38 76 ALA B CA 1
ATOM 4760 C C . ALA B 1 76 ? 16.406 -51.5 -1.364 1 96.38 76 ALA B C 1
ATOM 4762 O O . ALA B 1 76 ? 17.609 -51.656 -1.108 1 96.38 76 ALA B O 1
ATOM 4763 N N . ALA B 1 77 ? 15.969 -50.938 -2.408 1 95.81 77 ALA B N 1
ATOM 4764 C CA . ALA B 1 77 ? 16.891 -50.312 -3.336 1 95.81 77 ALA B CA 1
ATOM 4765 C C . ALA B 1 77 ? 17.672 -49.188 -2.645 1 95.81 77 ALA B C 1
ATOM 4767 O O . ALA B 1 77 ? 18.875 -49.031 -2.883 1 95.81 77 ALA B O 1
ATOM 4768 N N . PHE B 1 78 ? 17.016 -48.406 -1.744 1 96.69 78 PHE B N 1
ATOM 4769 C CA . PHE B 1 78 ? 17.656 -47.344 -0.977 1 96.69 78 PHE B CA 1
ATOM 4770 C C . PHE B 1 78 ? 18.703 -47.938 -0.034 1 96.69 78 PHE B C 1
ATOM 4772 O O . PHE B 1 78 ? 19.828 -47.438 0.047 1 96.69 78 PHE B O 1
ATOM 4779 N N . GLN B 1 79 ? 18.359 -48.969 0.593 1 95.31 79 GLN B N 1
ATOM 4780 C CA . GLN B 1 79 ? 19.234 -49.594 1.562 1 95.31 79 GLN B CA 1
ATOM 4781 C C . GLN B 1 79 ? 20.484 -50.156 0.884 1 95.31 79 GLN B C 1
ATOM 4783 O O . GLN B 1 79 ? 21.578 -50.094 1.449 1 95.31 79 GLN B O 1
ATOM 4788 N N . GLU B 1 80 ? 20.297 -50.656 -0.238 1 95.44 80 GLU B N 1
ATOM 4789 C CA . GLU B 1 80 ? 21.406 -51.25 -0.993 1 95.44 80 GLU B CA 1
ATOM 4790 C C . GLU B 1 80 ? 22.5 -50.219 -1.248 1 95.44 80 GLU B C 1
ATOM 4792 O O . GLU B 1 80 ? 23.672 -50.594 -1.349 1 95.44 80 GLU B O 1
ATOM 4797 N N . VAL B 1 81 ? 22.125 -49.062 -1.397 1 93.56 81 VAL B N 1
ATOM 4798 C CA . VAL B 1 81 ? 23.125 -48.031 -1.706 1 93.56 81 VAL B CA 1
ATOM 4799 C C . VAL B 1 81 ? 23.406 -47.188 -0.464 1 93.56 81 VAL B C 1
ATOM 4801 O O . VAL B 1 81 ? 24 -46.125 -0.558 1 93.56 81 VAL B O 1
ATOM 4804 N N . GLY B 1 82 ? 22.875 -47.562 0.703 1 93.81 82 GLY B N 1
ATOM 4805 C CA . GLY B 1 82 ? 23.188 -46.938 1.977 1 93.81 82 GLY B CA 1
ATOM 4806 C C . GLY B 1 82 ? 22.391 -45.688 2.248 1 93.81 82 GLY B C 1
ATOM 4807 O O . GLY B 1 82 ? 22.859 -44.781 2.943 1 93.81 82 GLY B O 1
ATOM 4808 N N . LEU B 1 83 ? 21.281 -45.531 1.66 1 95.25 83 LEU B N 1
ATOM 4809 C CA . LEU B 1 83 ? 20.422 -44.375 1.88 1 95.25 83 LEU B CA 1
ATOM 4810 C C . LEU B 1 83 ? 19.312 -44.719 2.863 1 95.25 83 LEU B C 1
ATOM 4812 O O . LEU B 1 83 ? 18.859 -45.844 2.951 1 95.25 83 LEU B O 1
ATOM 4816 N N . PRO B 1 84 ? 18.938 -43.688 3.623 1 94.81 84 PRO B N 1
ATOM 4817 C CA . PRO B 1 84 ? 17.812 -43.906 4.527 1 94.81 84 PRO B CA 1
ATOM 4818 C C . PRO B 1 84 ? 16.516 -44.25 3.789 1 94.81 84 PRO B C 1
ATOM 4820 O O . PRO B 1 84 ? 16.297 -43.781 2.678 1 94.81 84 PRO B O 1
ATOM 4823 N N . ALA B 1 85 ? 15.703 -45.062 4.441 1 95.5 85 ALA B N 1
ATOM 4824 C CA . ALA B 1 85 ? 14.438 -45.469 3.84 1 95.5 85 ALA B CA 1
ATOM 4825 C C . ALA B 1 85 ? 13.516 -44.281 3.643 1 95.5 85 ALA B C 1
ATOM 4827 O O . ALA B 1 85 ? 13.406 -43.438 4.52 1 95.5 85 ALA B O 1
ATOM 4828 N N . PRO B 1 86 ? 12.906 -44.219 2.541 1 97.25 86 PRO B N 1
ATOM 4829 C CA . PRO B 1 86 ? 11.961 -43.094 2.311 1 97.25 86 PRO B CA 1
ATOM 4830 C C . PRO B 1 86 ? 10.633 -43.312 3.039 1 97.25 86 PRO B C 1
ATOM 4832 O O . PRO B 1 86 ? 10.289 -44.438 3.398 1 97.25 86 PRO B O 1
ATOM 4835 N N . LYS B 1 87 ? 10 -42.25 3.361 1 96.12 87 LYS B N 1
ATOM 4836 C CA . LYS B 1 87 ? 8.656 -42.281 3.943 1 96.12 87 LYS B CA 1
ATOM 4837 C C . LYS B 1 87 ? 7.586 -42.25 2.857 1 96.12 87 LYS B C 1
ATOM 4839 O O . LYS B 1 87 ? 7.695 -41.469 1.894 1 96.12 87 LYS B O 1
ATOM 4844 N N . PHE B 1 88 ? 6.578 -43.094 2.986 1 97.38 88 PHE B N 1
ATOM 4845 C CA . PHE B 1 88 ? 5.504 -43.156 2 1 97.38 88 PHE B CA 1
ATOM 4846 C C . PHE B 1 88 ? 4.281 -42.375 2.488 1 97.38 88 PHE B C 1
ATOM 4848 O O . PHE B 1 88 ? 3.906 -42.5 3.658 1 97.38 88 PHE B O 1
ATOM 4855 N N . VAL B 1 89 ? 3.725 -41.594 1.678 1 97 89 VAL B N 1
ATOM 4856 C CA . VAL B 1 89 ? 2.486 -40.844 1.938 1 97 89 VAL B CA 1
ATOM 4857 C C . VAL B 1 89 ? 1.45 -41.219 0.872 1 97 89 VAL B C 1
ATOM 4859 O O . VAL B 1 89 ? 1.731 -41.125 -0.326 1 97 89 VAL B O 1
ATOM 4862 N N . ASP B 1 90 ? 0.244 -41.5 1.283 1 96.69 90 ASP B N 1
ATOM 4863 C CA . ASP B 1 90 ? -0.811 -41.938 0.366 1 96.69 90 ASP B CA 1
ATOM 4864 C C . ASP B 1 90 ? -1.511 -40.719 -0.257 1 96.69 90 ASP B C 1
ATOM 4866 O O . ASP B 1 90 ? -1.846 -39.781 0.441 1 96.69 90 ASP B O 1
ATOM 4870 N N . ILE B 1 91 ? -1.67 -40.781 -1.544 1 95.31 91 ILE B N 1
ATOM 4871 C CA . ILE B 1 91 ? -2.488 -39.812 -2.248 1 95.31 91 ILE B CA 1
ATOM 4872 C C . ILE B 1 91 ? -3.592 -40.531 -3.025 1 95.31 91 ILE B C 1
ATOM 4874 O O . ILE B 1 91 ? -3.436 -41.688 -3.418 1 95.31 91 ILE B O 1
ATOM 4878 N N . PRO B 1 92 ? -4.73 -39.875 -3.164 1 93.69 92 PRO B N 1
ATOM 4879 C CA . PRO B 1 92 ? -5.773 -40.469 -3.988 1 93.69 92 PRO B CA 1
ATOM 4880 C C . PRO B 1 92 ? -5.422 -40.5 -5.477 1 93.69 92 PRO B C 1
ATOM 4882 O O . PRO B 1 92 ? -4.379 -39.969 -5.871 1 93.69 92 PRO B O 1
ATOM 4885 N N . ASP B 1 93 ? -6.234 -41.094 -6.332 1 89.06 93 ASP B N 1
ATOM 4886 C CA . ASP B 1 93 ? -5.969 -41.25 -7.758 1 89.06 93 ASP B CA 1
ATOM 4887 C C . ASP B 1 93 ? -6.258 -39.969 -8.523 1 89.06 93 ASP B C 1
ATOM 4889 O O . ASP B 1 93 ? -5.77 -39.781 -9.633 1 89.06 93 ASP B O 1
ATOM 4893 N N . GLY B 1 94 ? -6.953 -39.062 -7.895 1 88.19 94 GLY B N 1
ATOM 4894 C CA . GLY B 1 94 ? -7.254 -37.781 -8.562 1 88.19 94 GLY B CA 1
ATOM 4895 C C . GLY B 1 94 ? -8.344 -37.938 -9.602 1 88.19 94 GLY B C 1
ATOM 4896 O O . GLY B 1 94 ? -8.242 -37.344 -10.695 1 88.19 94 GLY B O 1
ATOM 4897 N N . LYS B 1 95 ? -9.406 -38.625 -9.289 1 85 95 LYS B N 1
ATOM 4898 C CA . LYS B 1 95 ? -10.453 -38.938 -10.258 1 85 95 LYS B CA 1
ATOM 4899 C C . LYS B 1 95 ? -11.508 -37.844 -10.281 1 85 95 LYS B C 1
ATOM 4901 O O . LYS B 1 95 ? -12.32 -37.781 -11.211 1 85 95 LYS B O 1
ATOM 4906 N N . ASP B 1 96 ? -11.531 -37.094 -9.234 1 83.94 96 ASP B N 1
ATOM 4907 C CA . ASP B 1 96 ? -12.484 -35.969 -9.156 1 83.94 96 ASP B CA 1
ATOM 4908 C C . ASP B 1 96 ? -11.859 -34.781 -8.461 1 83.94 96 ASP B C 1
ATOM 4910 O O . ASP B 1 96 ? -10.719 -34.844 -7.996 1 83.94 96 ASP B O 1
ATOM 4914 N N . GLN B 1 97 ? -12.578 -33.781 -8.422 1 83.88 97 GLN B N 1
ATOM 4915 C CA . GLN B 1 97 ? -12.078 -32.531 -7.871 1 83.88 97 GLN B CA 1
ATOM 4916 C C . GLN B 1 97 ? -11.688 -32.688 -6.402 1 83.88 97 GLN B C 1
ATOM 4918 O O . GLN B 1 97 ? -10.672 -32.125 -5.969 1 83.88 97 GLN B O 1
ATOM 4923 N N . SER B 1 98 ? -12.469 -33.344 -5.621 1 85 98 SER B N 1
ATOM 4924 C CA . SER B 1 98 ? -12.195 -33.531 -4.199 1 85 98 SER B CA 1
ATOM 4925 C C . SER B 1 98 ? -10.867 -34.25 -3.98 1 85 98 SER B C 1
ATOM 4927 O O . SER B 1 98 ? -10.094 -33.875 -3.094 1 85 98 SER B O 1
ATOM 4929 N N . GLU B 1 99 ? -10.648 -35.219 -4.777 1 90.81 99 GLU B N 1
ATOM 4930 C CA . GLU B 1 99 ? -9.383 -35.969 -4.68 1 90.81 99 GLU B CA 1
ATOM 4931 C C . GLU B 1 99 ? -8.211 -35.094 -5.094 1 90.81 99 GLU B C 1
ATOM 4933 O O . GLU B 1 99 ? -7.129 -35.156 -4.5 1 90.81 99 GLU B O 1
ATOM 4938 N N . LEU B 1 100 ? -8.445 -34.312 -6.09 1 90.06 100 LEU B N 1
ATOM 4939 C CA . LEU B 1 100 ? -7.383 -33.406 -6.547 1 90.06 100 LEU B CA 1
ATOM 4940 C C . LEU B 1 100 ? -7.023 -32.406 -5.465 1 90.06 100 LEU B C 1
ATOM 4942 O O . LEU B 1 100 ? -5.848 -32.094 -5.25 1 90.06 100 LEU B O 1
ATOM 4946 N N . TRP B 1 101 ? -7.996 -31.906 -4.758 1 88.88 101 TRP B N 1
ATOM 4947 C CA . TRP B 1 101 ? -7.75 -30.984 -3.66 1 88.88 101 TRP B CA 1
ATOM 4948 C C . TRP B 1 101 ? -6.965 -31.656 -2.539 1 88.88 101 TRP B C 1
ATOM 4950 O O . TRP B 1 101 ? -6.094 -31.031 -1.925 1 88.88 101 TRP B O 1
ATOM 4960 N N . ARG B 1 102 ? -7.312 -32.844 -2.311 1 92.12 102 ARG B N 1
ATOM 4961 C CA . ARG B 1 102 ? -6.578 -33.594 -1.296 1 92.12 102 ARG B CA 1
ATOM 4962 C C . ARG B 1 102 ? -5.109 -33.75 -1.676 1 92.12 102 ARG B C 1
ATOM 4964 O O . ARG B 1 102 ? -4.227 -33.594 -0.827 1 92.12 102 ARG B O 1
ATOM 4971 N N . ILE B 1 103 ? -4.879 -34.031 -2.91 1 93.94 103 ILE B N 1
ATOM 4972 C CA . ILE B 1 103 ? -3.506 -34.125 -3.389 1 93.94 103 ILE B CA 1
ATOM 4973 C C . ILE B 1 103 ? -2.799 -32.781 -3.215 1 93.94 103 ILE B C 1
ATOM 4975 O O . ILE B 1 103 ? -1.665 -32.719 -2.73 1 93.94 103 ILE B O 1
ATOM 4979 N N . PHE B 1 104 ? -3.463 -31.719 -3.598 1 93.19 104 PHE B N 1
ATOM 4980 C CA . PHE B 1 104 ? -2.928 -30.375 -3.439 1 93.19 104 PHE B CA 1
ATOM 4981 C C . PHE B 1 104 ? -2.527 -30.125 -1.992 1 93.19 104 PHE B C 1
ATOM 4983 O O . PHE B 1 104 ? -1.421 -29.641 -1.723 1 93.19 104 PHE B O 1
ATOM 4990 N N . GLU B 1 105 ? -3.404 -30.453 -1.08 1 92.31 105 GLU B N 1
ATOM 4991 C CA . GLU B 1 105 ? -3.164 -30.203 0.337 1 92.31 105 GLU B CA 1
ATOM 4992 C C . GLU B 1 105 ? -1.997 -31.031 0.857 1 92.31 105 GLU B C 1
ATOM 4994 O O . GLU B 1 105 ? -1.217 -30.562 1.69 1 92.31 105 GLU B O 1
ATOM 4999 N N . ILE B 1 106 ? -1.921 -32.188 0.395 1 94.62 106 ILE B N 1
ATOM 5000 C CA . ILE B 1 106 ? -0.819 -33.062 0.801 1 94.62 106 ILE B CA 1
ATOM 5001 C C . ILE B 1 106 ? 0.503 -32.469 0.309 1 94.62 106 ILE B C 1
ATOM 5003 O O . ILE B 1 106 ? 1.472 -32.375 1.067 1 94.62 106 ILE B O 1
ATOM 5007 N N . CYS B 1 107 ? 0.538 -32.062 -0.957 1 94.62 107 CYS B N 1
ATOM 5008 C CA . CYS B 1 107 ? 1.736 -31.422 -1.491 1 94.62 107 CYS B CA 1
ATOM 5009 C C . CYS B 1 107 ? 2.111 -30.188 -0.674 1 94.62 107 CYS B C 1
ATOM 5011 O O . CYS B 1 107 ? 3.26 -30.047 -0.255 1 94.62 107 CYS B O 1
ATOM 5013 N N . ARG B 1 108 ? 1.148 -29.375 -0.461 1 92.12 108 ARG B N 1
ATOM 5014 C CA . ARG B 1 108 ? 1.37 -28.125 0.255 1 92.12 108 ARG B CA 1
ATOM 5015 C C . ARG B 1 108 ? 1.921 -28.375 1.653 1 92.12 108 ARG B C 1
ATOM 5017 O O . ARG B 1 108 ? 2.887 -27.734 2.074 1 92.12 108 ARG B O 1
ATOM 5024 N N . THR B 1 109 ? 1.348 -29.297 2.387 1 91.19 109 THR B N 1
ATOM 5025 C CA . THR B 1 109 ? 1.728 -29.609 3.76 1 91.19 109 THR B CA 1
ATOM 5026 C C . THR B 1 109 ? 3.16 -30.141 3.818 1 91.19 109 THR B C 1
ATOM 5028 O O . THR B 1 109 ? 3.898 -29.828 4.758 1 91.19 109 THR B O 1
ATOM 5031 N N . HIS B 1 110 ? 3.541 -30.828 2.854 1 93.12 110 HIS B N 1
ATOM 5032 C CA . HIS B 1 110 ? 4.879 -31.422 2.873 1 93.12 110 HIS B CA 1
ATOM 5033 C C . HIS B 1 110 ? 5.914 -30.438 2.328 1 93.12 110 HIS B C 1
ATOM 5035 O O . HIS B 1 110 ? 7.105 -30.562 2.617 1 93.12 110 HIS B O 1
ATOM 5041 N N . LEU B 1 111 ? 5.48 -29.531 1.54 1 92.06 111 LEU B N 1
ATOM 5042 C CA . LEU B 1 111 ? 6.383 -28.484 1.062 1 92.06 111 LEU B CA 1
ATOM 5043 C C . LEU B 1 111 ? 6.688 -27.484 2.168 1 92.06 111 LEU B C 1
ATOM 5045 O O . LEU B 1 111 ? 7.746 -26.844 2.162 1 92.06 111 LEU B O 1
ATOM 5049 N N . ASP B 1 112 ? 5.734 -27.234 2.988 1 83.81 112 ASP B N 1
ATOM 5050 C CA . ASP B 1 112 ? 5.902 -26.312 4.105 1 83.81 112 ASP B CA 1
ATOM 5051 C C . ASP B 1 112 ? 5.523 -26.984 5.43 1 83.81 112 ASP B C 1
ATOM 5053 O O . ASP B 1 112 ? 4.504 -26.641 6.031 1 83.81 112 ASP B O 1
ATOM 5057 N N . PRO B 1 113 ? 6.422 -27.797 5.805 1 74.5 113 PRO B N 1
ATOM 5058 C CA . PRO B 1 113 ? 6.09 -28.516 7.039 1 74.5 113 PRO B CA 1
ATOM 5059 C C . PRO B 1 113 ? 6.039 -27.594 8.258 1 74.5 113 PRO B C 1
ATOM 5061 O O . PRO B 1 113 ? 6.801 -26.625 8.336 1 74.5 113 PRO B O 1
ATOM 5064 N N . PRO B 1 114 ? 4.977 -27.797 9.023 1 62.44 114 PRO B N 1
ATOM 5065 C CA . PRO B 1 114 ? 4.836 -26.984 10.234 1 62.44 114 PRO B CA 1
ATOM 5066 C C . PRO B 1 114 ? 6.062 -27.062 11.141 1 62.44 114 PRO B C 1
ATOM 5068 O O . PRO B 1 114 ? 6.324 -26.125 11.914 1 62.44 114 PRO B O 1
ATOM 5071 N N . GLU B 1 115 ? 6.785 -28.219 10.992 1 60.34 115 GLU B N 1
ATOM 5072 C CA . GLU B 1 115 ? 7.898 -28.469 11.898 1 60.34 115 GLU B CA 1
ATOM 5073 C C . GLU B 1 115 ? 9.102 -27.594 11.562 1 60.34 115 GLU B C 1
ATOM 5075 O O . GLU B 1 115 ? 9.258 -27.156 10.414 1 60.34 115 GLU B O 1
ATOM 5080 N N . ALA B 1 116 ? 9.836 -27.109 12.555 1 59.41 116 ALA B N 1
ATOM 5081 C CA . ALA B 1 116 ? 11.008 -26.25 12.555 1 59.41 116 ALA B CA 1
ATOM 5082 C C . ALA B 1 116 ? 12.07 -26.75 11.586 1 59.41 116 ALA B C 1
ATOM 5084 O O . ALA B 1 116 ? 12.844 -27.656 11.922 1 59.41 116 ALA B O 1
ATOM 5085 N N . MET B 1 117 ? 11.781 -26.703 10.227 1 68.12 117 MET B N 1
ATOM 5086 C CA . MET B 1 117 ? 12.867 -27.031 9.312 1 68.12 117 MET B CA 1
ATOM 5087 C C . MET B 1 117 ? 13.516 -25.766 8.766 1 68.12 117 MET B C 1
ATOM 5089 O O . MET B 1 117 ? 12.828 -24.781 8.5 1 68.12 117 MET B O 1
ATOM 5093 N N . SER B 1 118 ? 14.773 -25.703 8.883 1 73.88 118 SER B N 1
ATOM 5094 C CA . SER B 1 118 ? 15.508 -24.5 8.523 1 73.88 118 SER B CA 1
ATOM 5095 C C . SER B 1 118 ? 15.977 -24.547 7.074 1 73.88 118 SER B C 1
ATOM 5097 O O . SER B 1 118 ? 16.328 -23.516 6.496 1 73.88 118 SER B O 1
ATOM 5099 N N . GLY B 1 119 ? 15.812 -25.891 6.504 1 82.75 119 GLY B N 1
ATOM 5100 C CA . GLY B 1 119 ? 16.328 -26.016 5.152 1 82.75 119 GLY B CA 1
ATOM 5101 C C . GLY B 1 119 ? 15.258 -25.922 4.086 1 82.75 119 GLY B C 1
ATOM 5102 O O . GLY B 1 119 ? 14.094 -25.656 4.395 1 82.75 119 GLY B O 1
ATOM 5103 N N . GLY B 1 120 ? 15.672 -26.109 2.811 1 89.44 120 GLY B N 1
ATOM 5104 C CA . GLY B 1 120 ? 14.766 -26.031 1.674 1 89.44 120 GLY B CA 1
ATOM 5105 C C . GLY B 1 120 ? 14.07 -27.344 1.377 1 89.44 120 GLY B C 1
ATOM 5106 O O . GLY B 1 120 ? 14.336 -28.359 2.029 1 89.44 120 GLY B O 1
ATOM 5107 N N . THR B 1 121 ? 13.109 -27.281 0.611 1 93.25 121 THR B N 1
ATOM 5108 C CA . THR B 1 121 ? 12.398 -28.469 0.156 1 93.25 121 THR B CA 1
ATOM 5109 C C . THR B 1 121 ? 12.492 -28.609 -1.36 1 93.25 121 THR B C 1
ATOM 5111 O O . THR B 1 121 ? 12.602 -27.609 -2.078 1 93.25 121 THR B O 1
ATOM 5114 N N . VAL B 1 122 ? 12.508 -29.859 -1.83 1 94.5 122 VAL B N 1
ATOM 5115 C CA . VAL B 1 122 ? 12.578 -30.156 -3.258 1 94.5 122 VAL B CA 1
ATOM 5116 C C . VAL B 1 122 ? 11.406 -31.047 -3.652 1 94.5 122 VAL B C 1
ATOM 5118 O O . VAL B 1 122 ? 11.117 -32.031 -2.977 1 94.5 122 VAL B O 1
ATOM 5121 N N . MET B 1 123 ? 10.711 -30.641 -4.641 1 95.75 123 MET B N 1
ATOM 5122 C CA . MET B 1 123 ? 9.602 -31.422 -5.18 1 95.75 123 MET B CA 1
ATOM 5123 C C . MET B 1 123 ? 9.953 -31.984 -6.551 1 95.75 123 MET B C 1
ATOM 5125 O O . MET B 1 123 ? 10.273 -31.25 -7.473 1 95.75 123 MET B O 1
ATOM 5129 N N . ASP B 1 124 ? 9.906 -33.25 -6.66 1 96.5 124 ASP B N 1
ATOM 5130 C CA . ASP B 1 124 ? 10.18 -33.969 -7.906 1 96.5 124 ASP B CA 1
ATOM 5131 C C . ASP B 1 124 ? 8.883 -34.375 -8.594 1 96.5 124 ASP B C 1
ATOM 5133 O O . ASP B 1 124 ? 8.07 -35.094 -8.016 1 96.5 124 ASP B O 1
ATOM 5137 N N . ILE B 1 125 ? 8.75 -34 -9.875 1 93.25 125 ILE B N 1
ATOM 5138 C CA . ILE B 1 125 ? 7.488 -34.281 -10.562 1 93.25 125 ILE B CA 1
ATOM 5139 C C . ILE B 1 125 ? 7.727 -35.281 -11.695 1 93.25 125 ILE B C 1
ATOM 5141 O O . ILE B 1 125 ? 6.891 -35.406 -12.594 1 93.25 125 ILE B O 1
ATOM 5145 N N . THR B 1 126 ? 8.781 -36 -11.711 1 92.12 126 THR B N 1
ATOM 5146 C CA . THR B 1 126 ? 9.219 -36.875 -12.797 1 92.12 126 THR B CA 1
ATOM 5147 C C . THR B 1 126 ? 8.148 -37.906 -13.125 1 92.12 126 THR B C 1
ATOM 5149 O O . THR B 1 126 ? 7.797 -38.094 -14.289 1 92.12 126 THR B O 1
ATOM 5152 N N . HIS B 1 127 ? 7.652 -38.531 -12.156 1 87.81 127 HIS B N 1
ATOM 5153 C CA . HIS B 1 127 ? 6.719 -39.625 -12.391 1 87.81 127 HIS B CA 1
ATOM 5154 C C . HIS B 1 127 ? 5.285 -39.188 -12.078 1 87.81 127 HIS B C 1
ATOM 5156 O O . HIS B 1 127 ? 4.41 -40.031 -11.898 1 87.81 127 HIS B O 1
ATOM 5162 N N . GLY B 1 128 ? 5.176 -37.906 -11.977 1 80.19 128 GLY B N 1
ATOM 5163 C CA . GLY B 1 128 ? 3.822 -37.375 -11.812 1 80.19 128 GLY B CA 1
ATOM 5164 C C . GLY B 1 128 ? 2.961 -37.562 -13.047 1 80.19 128 GLY B C 1
ATOM 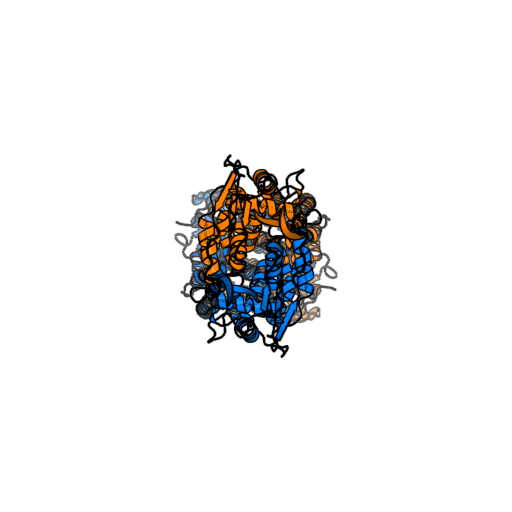5165 O O . GLY B 1 128 ? 3.443 -37.438 -14.172 1 80.19 128 GLY B O 1
ATOM 5166 N N . PHE B 1 129 ? 1.804 -37.906 -12.766 1 75.56 129 PHE B N 1
ATOM 5167 C CA . PHE B 1 129 ? 0.881 -38.156 -13.859 1 75.56 129 PHE B CA 1
ATOM 5168 C C . PHE B 1 129 ? 0.003 -36.938 -14.125 1 75.56 129 PHE B C 1
ATOM 5170 O O . PHE B 1 129 ? -0.644 -36.438 -13.219 1 75.56 129 PHE B O 1
ATOM 5177 N N . ARG B 1 130 ? -0.081 -36.469 -15.344 1 74.88 130 ARG B N 1
ATOM 5178 C CA . ARG B 1 130 ? -0.972 -35.5 -15.992 1 74.88 130 ARG B CA 1
ATOM 5179 C C . ARG B 1 130 ? -1.188 -34.281 -15.125 1 74.88 130 ARG B C 1
ATOM 5181 O O . ARG B 1 130 ? -0.397 -33.312 -15.164 1 74.88 130 ARG B O 1
ATOM 5188 N N . SER B 1 131 ? -2.139 -34.469 -14.047 1 82.25 131 SER B N 1
ATOM 5189 C CA . SER B 1 131 ? -2.514 -33.312 -13.266 1 82.25 131 SER B CA 1
ATOM 5190 C C . SER B 1 131 ? -1.55 -33.094 -12.102 1 82.25 131 SER B C 1
ATOM 5192 O O . SER B 1 131 ? -1.492 -31.984 -11.539 1 82.25 131 SER B O 1
ATOM 5194 N N . GLN B 1 132 ? -0.761 -34.062 -11.781 1 89.19 132 GLN B N 1
ATOM 5195 C CA . GLN B 1 132 ? 0.04 -34 -10.562 1 89.19 132 GLN B CA 1
ATOM 5196 C C . GLN B 1 132 ? 1.137 -32.969 -10.664 1 89.19 132 GLN B C 1
ATOM 5198 O O . GLN B 1 132 ? 1.354 -32.188 -9.719 1 89.19 132 GLN B O 1
ATOM 5203 N N . PRO B 1 133 ? 1.746 -32.812 -11.82 1 90.75 133 PRO B N 1
ATOM 5204 C CA . PRO B 1 133 ? 2.744 -31.75 -11.93 1 90.75 133 PRO B CA 1
ATOM 5205 C C . PRO B 1 133 ? 2.141 -30.359 -11.758 1 90.75 133 PRO B C 1
ATOM 5207 O O . PRO B 1 133 ? 2.748 -29.5 -11.125 1 90.75 133 PRO B O 1
ATOM 5210 N N . PHE B 1 134 ? 0.994 -30.188 -12.336 1 92.06 134 PHE B N 1
ATOM 5211 C CA . PHE B 1 134 ? 0.298 -28.906 -12.18 1 92.06 134 PHE B CA 1
ATOM 5212 C C . PHE B 1 134 ? -0.023 -28.641 -10.719 1 92.06 134 PHE B C 1
ATOM 5214 O O . PHE B 1 134 ? 0.216 -27.547 -10.219 1 92.06 134 PHE B O 1
ATOM 5221 N N . LEU B 1 135 ? -0.532 -29.656 -10 1 93.25 135 LEU B N 1
ATOM 5222 C CA . LEU B 1 135 ? -0.899 -29.516 -8.594 1 93.25 135 LEU B CA 1
ATOM 5223 C C . LEU B 1 135 ? 0.329 -29.219 -7.738 1 93.25 135 LEU B C 1
ATOM 5225 O O . LEU B 1 135 ? 0.272 -28.391 -6.824 1 93.25 135 LEU B O 1
ATOM 5229 N N . ALA B 1 136 ? 1.381 -29.906 -8.031 1 93.38 136 ALA B N 1
ATOM 5230 C CA . ALA B 1 136 ? 2.639 -29.672 -7.324 1 93.38 136 ALA B CA 1
ATOM 5231 C C . ALA B 1 136 ? 3.115 -28.234 -7.523 1 93.38 136 ALA B C 1
ATOM 5233 O O . ALA B 1 136 ? 3.559 -27.578 -6.578 1 93.38 136 ALA B O 1
ATOM 5234 N N . GLY B 1 137 ? 3.016 -27.766 -8.781 1 92.5 137 GLY B N 1
ATOM 5235 C CA . GLY B 1 137 ? 3.381 -26.375 -9.062 1 92.5 137 GLY B CA 1
ATOM 5236 C C . GLY B 1 137 ? 2.518 -25.375 -8.328 1 92.5 137 GLY B C 1
ATOM 5237 O O . GLY B 1 137 ? 3.027 -24.406 -7.773 1 92.5 137 GLY B O 1
ATOM 5238 N N . ALA B 1 138 ? 1.223 -25.609 -8.352 1 91.94 138 ALA B N 1
ATOM 5239 C CA . ALA B 1 138 ? 0.288 -24.719 -7.656 1 91.94 138 ALA B CA 1
ATOM 5240 C C . ALA B 1 138 ? 0.571 -24.688 -6.16 1 91.94 138 ALA B C 1
ATOM 5242 O O . ALA B 1 138 ? 0.554 -23.625 -5.543 1 91.94 138 ALA B O 1
ATOM 5243 N N . ALA B 1 139 ? 0.829 -25.891 -5.59 1 93.31 139 ALA B N 1
ATOM 5244 C CA . ALA B 1 139 ? 1.147 -25.969 -4.168 1 93.31 139 ALA B CA 1
ATOM 5245 C C . ALA B 1 139 ? 2.439 -25.234 -3.846 1 93.31 139 ALA B C 1
ATOM 5247 O O . ALA B 1 139 ? 2.523 -24.531 -2.832 1 93.31 139 ALA B O 1
ATOM 5248 N N . ALA B 1 140 ? 3.414 -25.375 -4.688 1 93.25 140 ALA B N 1
ATOM 5249 C CA . ALA B 1 140 ? 4.688 -24.672 -4.504 1 93.25 140 ALA B CA 1
ATOM 5250 C C . ALA B 1 140 ? 4.5 -23.172 -4.582 1 93.25 140 ALA B C 1
ATOM 5252 O O . ALA B 1 140 ? 5.035 -22.422 -3.756 1 93.25 140 ALA B O 1
ATOM 5253 N N . ALA B 1 141 ? 3.766 -22.719 -5.582 1 90.19 141 ALA B N 1
ATOM 5254 C CA . ALA B 1 141 ? 3.492 -21.297 -5.742 1 90.19 141 ALA B CA 1
ATOM 5255 C C . ALA B 1 141 ? 2.766 -20.734 -4.523 1 90.19 141 ALA B C 1
ATOM 5257 O O . ALA B 1 141 ? 3.135 -19.672 -4.004 1 90.19 141 ALA B O 1
ATOM 5258 N N . PHE B 1 142 ? 1.745 -21.438 -4.074 1 89.94 142 PHE B N 1
ATOM 5259 C CA . PHE B 1 142 ? 0.983 -21.031 -2.898 1 89.94 142 PHE B CA 1
ATOM 5260 C C . PHE B 1 142 ? 1.892 -20.906 -1.681 1 89.94 142 PHE B C 1
ATOM 5262 O O . PHE B 1 142 ? 1.821 -19.922 -0.947 1 89.94 142 PHE B O 1
ATOM 5269 N N . THR B 1 143 ? 2.721 -21.891 -1.514 1 90.38 143 THR B N 1
ATOM 5270 C CA . THR B 1 143 ? 3.625 -21.938 -0.37 1 90.38 143 THR B CA 1
ATOM 5271 C C . THR B 1 143 ? 4.594 -20.75 -0.398 1 90.38 143 THR B C 1
ATOM 5273 O O . THR B 1 143 ? 4.797 -20.078 0.619 1 90.38 143 THR B O 1
ATOM 5276 N N . ARG B 1 144 ? 5.117 -20.453 -1.518 1 88.12 144 ARG B N 1
ATOM 5277 C CA . ARG B 1 144 ? 6.059 -19.344 -1.655 1 88.12 144 ARG B CA 1
ATOM 5278 C C . ARG B 1 144 ? 5.367 -18 -1.406 1 88.12 144 ARG B C 1
ATOM 5280 O O . ARG B 1 144 ? 5.941 -17.109 -0.777 1 88.12 144 ARG B O 1
ATOM 5287 N N . LEU B 1 145 ? 4.188 -17.891 -1.889 1 85.81 145 LEU B N 1
ATOM 5288 C CA . LEU B 1 145 ? 3.424 -16.641 -1.812 1 85.81 145 LEU B CA 1
ATOM 5289 C C . LEU B 1 145 ? 3.049 -16.328 -0.367 1 85.81 145 LEU B C 1
ATOM 5291 O O . LEU B 1 145 ? 3.002 -15.156 0.023 1 85.81 145 LEU B O 1
ATOM 5295 N N . THR B 1 146 ? 2.785 -17.297 0.442 1 87.88 146 THR B N 1
ATOM 5296 C CA . THR B 1 146 ? 2.191 -17.078 1.757 1 87.88 146 THR B CA 1
ATOM 5297 C C . THR B 1 146 ? 3.27 -17.047 2.838 1 87.88 146 THR B C 1
ATOM 5299 O O . THR B 1 146 ? 2.979 -16.75 4 1 87.88 146 THR B O 1
ATOM 5302 N N . ARG B 1 147 ? 4.457 -17.266 2.402 1 84.38 147 ARG B N 1
ATOM 5303 C CA . ARG B 1 147 ? 5.551 -17.219 3.367 1 84.38 147 ARG B CA 1
ATOM 5304 C C . ARG B 1 147 ? 5.906 -15.773 3.711 1 84.38 147 ARG B C 1
ATOM 5306 O O . ARG B 1 147 ? 5.66 -14.859 2.918 1 84.38 147 ARG B O 1
ATOM 5313 N N . ASN B 1 148 ? 6.434 -15.648 4.844 1 76.81 148 ASN B N 1
ATOM 5314 C CA . ASN B 1 148 ? 6.902 -14.336 5.27 1 76.81 148 ASN B CA 1
ATOM 5315 C C . ASN B 1 148 ? 8.125 -13.891 4.473 1 76.81 148 ASN B C 1
ATOM 5317 O O . ASN B 1 148 ? 8.898 -14.727 4 1 76.81 148 ASN B O 1
ATOM 5321 N N . LEU B 1 149 ? 8.281 -12.695 4.359 1 74.19 149 LEU B N 1
ATOM 5322 C CA . LEU B 1 149 ? 9.367 -12.133 3.568 1 74.19 149 LEU B CA 1
ATOM 5323 C C . LEU B 1 149 ? 10.727 -12.555 4.125 1 74.19 149 LEU B C 1
ATOM 5325 O O . LEU B 1 149 ? 11.695 -12.672 3.377 1 74.19 149 LEU B O 1
ATOM 5329 N N . ASP B 1 150 ? 10.734 -12.812 5.375 1 73.38 150 ASP B N 1
ATOM 5330 C CA . ASP B 1 150 ? 12.008 -13.133 6.008 1 73.38 150 ASP B CA 1
ATOM 5331 C C . ASP B 1 150 ? 12.305 -14.633 5.91 1 73.38 150 ASP B C 1
ATOM 5333 O O . ASP B 1 150 ? 13.391 -15.078 6.281 1 73.38 150 ASP B O 1
ATOM 5337 N N . ASP B 1 151 ? 11.336 -15.336 5.41 1 76.38 151 ASP B N 1
ATOM 5338 C CA . ASP B 1 151 ? 11.547 -16.766 5.227 1 76.38 151 ASP B CA 1
ATOM 5339 C C . ASP B 1 151 ? 12.422 -17.047 4.008 1 76.38 151 ASP B C 1
ATOM 5341 O O . ASP B 1 151 ? 12.023 -16.781 2.875 1 76.38 151 ASP B O 1
ATOM 5345 N N . SER B 1 152 ? 13.617 -17.516 4.289 1 71.62 152 SER B N 1
ATOM 5346 C CA . SER B 1 152 ? 14.594 -17.719 3.223 1 71.62 152 SER B CA 1
ATOM 5347 C C . SER B 1 152 ? 14.609 -19.172 2.746 1 71.62 152 SER B C 1
ATOM 5349 O O . SER B 1 152 ? 15.445 -19.547 1.927 1 71.62 152 SER B O 1
ATOM 5351 N N . ARG B 1 153 ? 13.727 -20.031 3.365 1 80.88 153 ARG B N 1
ATOM 5352 C CA . ARG B 1 153 ? 13.703 -21.438 2.953 1 80.88 153 ARG B CA 1
ATOM 5353 C C . ARG B 1 153 ? 13.344 -21.562 1.479 1 80.88 153 ARG B C 1
ATOM 5355 O O . ARG B 1 153 ? 12.359 -20.969 1.021 1 80.88 153 ARG B O 1
ATOM 5362 N N . SER B 1 154 ? 13.969 -22.406 0.768 1 83.44 154 SER B N 1
ATOM 5363 C CA . SER B 1 154 ? 13.773 -22.531 -0.673 1 83.44 154 SER B CA 1
ATOM 5364 C C . SER B 1 154 ? 12.781 -23.641 -1.008 1 83.44 154 SER B C 1
ATOM 5366 O O . SER B 1 154 ? 12.648 -24.609 -0.258 1 83.44 154 SER B O 1
ATOM 5368 N N . VAL B 1 155 ? 12.039 -23.438 -2.023 1 89.19 155 VAL B N 1
ATOM 5369 C CA . VAL B 1 155 ? 11.219 -24.469 -2.656 1 89.19 155 VAL B CA 1
ATOM 5370 C C . VAL B 1 155 ? 11.695 -24.688 -4.094 1 89.19 155 VAL B C 1
ATOM 5372 O O . VAL B 1 155 ? 11.648 -23.781 -4.918 1 89.19 155 VAL B O 1
ATOM 5375 N N . THR B 1 156 ? 12.133 -25.922 -4.348 1 91.06 156 THR B N 1
ATOM 5376 C CA . THR B 1 156 ? 12.68 -26.266 -5.652 1 91.06 156 THR B CA 1
ATOM 5377 C C . THR B 1 156 ? 11.82 -27.312 -6.34 1 91.06 156 THR B C 1
ATOM 5379 O O . THR B 1 156 ? 11.328 -28.25 -5.688 1 91.06 156 THR B O 1
ATOM 5382 N N . LEU B 1 157 ? 11.609 -27.094 -7.609 1 92.81 157 LEU B N 1
ATOM 5383 C CA . LEU B 1 157 ? 10.898 -28.078 -8.422 1 92.81 157 LEU B CA 1
ATOM 5384 C C . LEU B 1 157 ? 11.82 -28.688 -9.469 1 92.81 157 LEU B C 1
ATOM 5386 O O . LEU B 1 157 ? 12.523 -27.969 -10.18 1 92.81 157 LEU B O 1
ATOM 5390 N N . VAL B 1 158 ? 11.82 -30.078 -9.562 1 93.69 158 VAL B N 1
ATOM 5391 C CA . VAL B 1 158 ? 12.742 -30.719 -10.492 1 93.69 158 VAL B CA 1
ATOM 5392 C C . VAL B 1 158 ? 12 -31.781 -11.305 1 93.69 158 VAL B C 1
ATOM 5394 O O . VAL B 1 158 ? 10.914 -32.219 -10.922 1 93.69 158 VAL B O 1
ATOM 5397 N N . TYR B 1 159 ? 12.586 -32.094 -12.359 1 91.75 159 TYR B N 1
ATOM 5398 C CA . TYR B 1 159 ? 12.039 -33.062 -13.312 1 91.75 159 TYR B CA 1
ATOM 5399 C C . TYR B 1 159 ? 13.148 -33.875 -13.977 1 91.75 159 TYR B C 1
ATOM 5401 O O . TYR B 1 159 ? 14.07 -33.281 -14.57 1 91.75 159 TYR B O 1
ATOM 5409 N N . GLY B 1 160 ? 13.109 -35.188 -13.742 1 92.62 160 GLY B N 1
ATOM 5410 C CA . GLY B 1 160 ? 13.992 -36.062 -14.492 1 92.62 160 GLY B CA 1
ATOM 5411 C C . GLY B 1 160 ? 13.5 -36.344 -15.898 1 92.62 160 GLY B C 1
ATOM 5412 O O . GLY B 1 160 ? 12.531 -37.094 -16.094 1 92.62 160 GLY B O 1
ATOM 5413 N N . ALA B 1 161 ? 14.227 -35.844 -16.906 1 89.88 161 ALA B N 1
ATOM 5414 C CA . ALA B 1 161 ? 13.766 -35.875 -18.297 1 89.88 161 ALA B CA 1
ATOM 5415 C C . ALA B 1 161 ? 14.258 -37.156 -19 1 89.88 161 ALA B C 1
ATOM 5417 O O . ALA B 1 161 ? 15.188 -37.094 -19.797 1 89.88 161 ALA B O 1
ATOM 5418 N N . PHE B 1 162 ? 13.562 -38.219 -18.703 1 88.06 162 PHE B N 1
ATOM 5419 C CA . PHE B 1 162 ? 13.938 -39.531 -19.266 1 88.06 162 PHE B CA 1
ATOM 5420 C C . PHE B 1 162 ? 13.938 -39.469 -20.797 1 88.06 162 PHE B C 1
ATOM 5422 O O . PHE B 1 162 ? 14.773 -40.094 -21.438 1 88.06 162 PHE B O 1
ATOM 5429 N N . GLU B 1 163 ? 13.039 -38.719 -21.406 1 80.62 163 GLU B N 1
ATOM 5430 C CA . GLU B 1 163 ? 12.891 -38.625 -22.859 1 80.62 163 GLU B CA 1
ATOM 5431 C C . GLU B 1 163 ? 14.047 -37.844 -23.484 1 80.62 163 GLU B C 1
ATOM 5433 O O . GLU B 1 163 ? 14.242 -37.875 -24.703 1 80.62 163 GLU B O 1
ATOM 5438 N N . ALA B 1 164 ? 14.773 -37.156 -22.719 1 83.44 164 ALA B N 1
ATOM 5439 C CA . ALA B 1 164 ? 15.891 -36.344 -23.219 1 83.44 164 ALA B CA 1
ATOM 5440 C C . ALA B 1 164 ? 17.219 -37.094 -23.016 1 83.44 164 ALA B C 1
ATOM 5442 O O . ALA B 1 164 ? 18.281 -36.438 -22.969 1 83.44 164 ALA B O 1
ATOM 5443 N N . ARG B 1 165 ? 17.078 -38.344 -22.812 1 87.44 165 ARG B N 1
ATOM 5444 C CA . ARG B 1 165 ? 18.297 -39.125 -22.625 1 87.44 165 ARG B CA 1
ATOM 5445 C C . ARG B 1 165 ? 19.25 -38.938 -23.812 1 87.44 165 ARG B C 1
ATOM 5447 O O . ARG B 1 165 ? 18.812 -38.875 -24.969 1 87.44 165 ARG B O 1
ATOM 5454 N N . ASP B 1 166 ? 20.5 -38.906 -23.453 1 86.81 166 ASP B N 1
ATOM 5455 C CA . ASP B 1 166 ? 21.5 -38.719 -24.516 1 86.81 166 ASP B CA 1
ATOM 5456 C C . ASP B 1 166 ? 22 -40.062 -25.031 1 86.81 166 ASP B C 1
ATOM 5458 O O . ASP B 1 166 ? 21.453 -41.094 -24.688 1 86.81 166 ASP B O 1
ATOM 5462 N N . ALA B 1 167 ? 23 -39.969 -25.875 1 87.69 167 ALA B N 1
ATOM 5463 C CA . ALA B 1 167 ? 23.547 -41.156 -26.531 1 87.69 167 ALA B CA 1
ATOM 5464 C C . ALA B 1 167 ? 24.156 -42.094 -25.516 1 87.69 167 ALA B C 1
ATOM 5466 O O . ALA B 1 167 ? 24.203 -43.312 -25.75 1 87.69 167 ALA B O 1
ATOM 5467 N N . GLU B 1 168 ? 24.594 -41.625 -24.375 1 90.56 168 GLU B N 1
ATOM 5468 C CA . GLU B 1 168 ? 25.219 -42.438 -23.328 1 90.56 168 GLU B CA 1
ATOM 5469 C C . GLU B 1 168 ? 24.188 -42.844 -22.297 1 90.56 168 GLU B C 1
ATOM 5471 O O . GLU B 1 168 ? 24.547 -43.281 -21.203 1 90.56 168 GLU B O 1
ATOM 5476 N N . ASP B 1 169 ? 22.875 -42.656 -22.531 1 91.56 169 ASP B N 1
ATOM 5477 C CA . ASP B 1 169 ? 21.75 -43.031 -21.688 1 91.56 169 ASP B CA 1
ATOM 5478 C C . ASP B 1 169 ? 21.719 -42.188 -20.406 1 91.56 169 ASP B C 1
ATOM 5480 O O . ASP B 1 169 ? 21.312 -42.656 -19.359 1 91.56 169 ASP B O 1
ATOM 5484 N N . ARG B 1 170 ? 22.297 -41.062 -20.5 1 93.75 170 ARG B N 1
ATOM 5485 C CA . ARG B 1 170 ? 22.219 -40.125 -19.375 1 93.75 170 ARG B CA 1
ATOM 5486 C C . ARG B 1 170 ? 20.938 -39.312 -19.422 1 93.75 170 ARG B C 1
ATOM 5488 O O . ARG B 1 170 ? 20.594 -38.75 -20.484 1 93.75 170 ARG B O 1
ATOM 5495 N N . THR B 1 171 ? 20.266 -39.312 -18.328 1 94.06 171 THR B N 1
ATOM 5496 C CA . THR B 1 171 ? 19.016 -38.562 -18.203 1 94.06 171 THR B CA 1
ATOM 5497 C C . THR B 1 171 ? 19.219 -37.312 -17.344 1 94.06 171 THR B C 1
ATOM 5499 O O . THR B 1 171 ? 19.531 -37.438 -16.156 1 94.06 171 THR B O 1
ATOM 5502 N N . PRO B 1 172 ? 19.062 -36.156 -17.922 1 92.44 172 PRO B N 1
ATOM 5503 C CA . PRO B 1 172 ? 19.266 -34.938 -17.141 1 92.44 172 PRO B CA 1
ATOM 5504 C C . PRO B 1 172 ? 18.109 -34.688 -16.156 1 92.44 172 PRO B C 1
ATOM 5506 O O . PRO B 1 172 ? 16.953 -34.938 -16.484 1 92.44 172 PRO B O 1
ATOM 5509 N N . ILE B 1 173 ? 18.438 -34.25 -14.969 1 93.31 173 ILE B N 1
ATOM 5510 C CA . ILE B 1 173 ? 17.484 -33.688 -14.023 1 93.31 173 ILE B CA 1
ATOM 5511 C C . ILE B 1 173 ? 17.438 -32.156 -14.219 1 93.31 173 ILE B C 1
ATOM 5513 O O . ILE B 1 173 ? 18.438 -31.469 -14.031 1 93.31 173 ILE B O 1
ATOM 5517 N N . ILE B 1 174 ? 16.281 -31.688 -14.648 1 91 174 ILE B N 1
ATOM 5518 C CA . ILE B 1 174 ? 16.109 -30.281 -14.992 1 91 174 ILE B CA 1
ATOM 5519 C C . ILE B 1 174 ? 15.453 -29.531 -13.82 1 91 174 ILE B C 1
ATOM 5521 O O . ILE B 1 174 ? 14.477 -30.016 -13.25 1 91 174 ILE B O 1
ATOM 5525 N N . ASP B 1 175 ? 16.016 -28.469 -13.422 1 91 175 ASP B N 1
ATOM 5526 C CA . ASP B 1 175 ? 15.469 -27.578 -12.406 1 91 175 ASP B CA 1
ATOM 5527 C C . ASP B 1 175 ? 14.406 -26.656 -12.992 1 91 175 ASP B C 1
ATOM 5529 O O . ASP B 1 175 ? 14.711 -25.797 -13.812 1 91 175 ASP B O 1
ATOM 5533 N N . LEU B 1 176 ? 13.141 -26.875 -12.578 1 90.44 176 LEU B N 1
ATOM 5534 C CA . LEU B 1 176 ? 12.023 -26.109 -13.117 1 90.44 176 LEU B CA 1
ATOM 5535 C C . LEU B 1 176 ? 11.711 -24.906 -12.234 1 90.44 176 LEU B C 1
ATOM 5537 O O . LEU B 1 176 ? 10.742 -24.172 -12.484 1 90.44 176 LEU B O 1
ATOM 5541 N N . THR B 1 177 ? 12.531 -24.609 -11.242 1 89.31 177 THR B N 1
ATOM 5542 C CA . THR B 1 177 ? 12.25 -23.594 -10.227 1 89.31 177 THR B CA 1
ATOM 5543 C C . THR B 1 177 ? 12.172 -22.203 -10.859 1 89.31 177 THR B C 1
ATOM 5545 O O . THR B 1 177 ? 11.445 -21.344 -10.375 1 89.31 177 THR B O 1
ATOM 5548 N N . SER B 1 178 ? 12.867 -21.984 -11.93 1 84.44 178 SER B N 1
ATOM 5549 C CA . SER B 1 178 ? 12.914 -20.672 -12.586 1 84.44 178 SER B CA 1
ATOM 5550 C C . SER B 1 178 ? 11.523 -20.234 -13.023 1 84.44 178 SER B C 1
ATOM 5552 O O . SER B 1 178 ? 11.242 -19.031 -13.078 1 84.44 178 SER B O 1
ATOM 5554 N N . PHE B 1 179 ? 10.641 -21.156 -13.281 1 86.69 179 PHE B N 1
ATOM 5555 C CA . PHE B 1 179 ? 9.289 -20.812 -13.719 1 86.69 179 PHE B CA 1
ATOM 5556 C C . PHE B 1 179 ? 8.445 -20.344 -12.539 1 86.69 179 PHE B C 1
ATOM 5558 O O . PHE B 1 179 ? 7.5 -19.578 -12.719 1 86.69 179 PHE B O 1
ATOM 5565 N N . LEU B 1 180 ? 8.789 -20.828 -11.359 1 87 180 LEU B N 1
ATOM 5566 C CA . LEU B 1 180 ? 8.188 -20.281 -10.148 1 87 180 LEU B CA 1
ATOM 5567 C C . LEU B 1 180 ? 8.758 -18.906 -9.844 1 87 180 LEU B C 1
ATOM 5569 O O . LEU B 1 180 ? 8.039 -18.016 -9.375 1 87 180 LEU B O 1
ATOM 5573 N N . ASP B 1 181 ? 10 -18.719 -10.141 1 85.06 181 ASP B N 1
ATOM 5574 C CA . ASP B 1 181 ? 10.672 -17.453 -9.883 1 85.06 181 ASP B CA 1
ATOM 5575 C C . ASP B 1 181 ? 10.055 -16.328 -10.711 1 85.06 181 ASP B C 1
ATOM 5577 O O . ASP B 1 181 ? 9.922 -15.203 -10.234 1 85.06 181 ASP B O 1
ATOM 5581 N N . ILE B 1 182 ? 9.773 -16.625 -11.93 1 84.5 182 ILE B N 1
ATOM 5582 C CA . ILE B 1 182 ? 9.211 -15.578 -12.766 1 84.5 182 ILE B CA 1
ATOM 5583 C C . ILE B 1 182 ? 7.848 -15.148 -12.219 1 84.5 182 ILE B C 1
ATOM 5585 O O . ILE B 1 182 ? 7.48 -13.977 -12.297 1 84.5 182 ILE B O 1
ATOM 5589 N N . VAL B 1 183 ? 7.098 -16.109 -11.68 1 85.5 183 VAL B N 1
ATOM 5590 C CA . VAL B 1 183 ? 5.816 -15.797 -11.055 1 85.5 183 VAL B CA 1
ATOM 5591 C C . VAL B 1 183 ? 6.043 -14.938 -9.812 1 85.5 183 VAL B C 1
ATOM 5593 O O . VAL B 1 183 ? 5.305 -13.984 -9.562 1 85.5 183 VAL B O 1
ATOM 5596 N N . ASP B 1 184 ? 7.086 -15.234 -9.062 1 86 184 ASP B N 1
ATOM 5597 C CA . ASP B 1 184 ? 7.449 -14.43 -7.898 1 86 184 ASP B CA 1
ATOM 5598 C C . ASP B 1 184 ? 7.754 -12.992 -8.305 1 86 184 ASP B C 1
ATOM 5600 O O . ASP B 1 184 ? 7.316 -12.047 -7.637 1 86 184 ASP B O 1
ATOM 5604 N N . TRP B 1 185 ? 8.477 -12.859 -9.336 1 83.5 185 TRP B N 1
ATOM 5605 C CA . TRP B 1 185 ? 8.844 -11.539 -9.828 1 83.5 185 TRP B CA 1
ATOM 5606 C C . TRP B 1 185 ? 7.609 -10.773 -10.305 1 83.5 185 TRP B C 1
ATOM 5608 O O . TRP B 1 185 ? 7.445 -9.594 -9.992 1 83.5 185 TRP B O 1
ATOM 5618 N N . ALA B 1 186 ? 6.832 -11.492 -11.062 1 86.06 186 ALA B N 1
ATOM 5619 C CA . ALA B 1 186 ? 5.598 -10.859 -11.516 1 86.06 186 ALA B CA 1
ATOM 5620 C C . ALA B 1 186 ? 4.758 -10.375 -10.336 1 86.06 186 ALA B C 1
ATOM 5622 O O . ALA B 1 186 ? 4.25 -9.25 -10.344 1 86.06 186 ALA B O 1
ATOM 5623 N N . GLN B 1 187 ? 4.684 -11.164 -9.359 1 87.81 187 GLN B N 1
ATOM 5624 C CA . GLN B 1 187 ? 3.912 -10.82 -8.172 1 87.81 187 GLN B CA 1
ATOM 5625 C C . GLN B 1 187 ? 4.504 -9.602 -7.465 1 87.81 187 GLN B C 1
ATOM 5627 O O . GLN B 1 187 ? 3.777 -8.672 -7.109 1 87.81 187 GLN B O 1
ATOM 5632 N N . ALA B 1 188 ? 5.773 -9.633 -7.211 1 87.81 188 ALA B N 1
ATOM 5633 C CA . ALA B 1 188 ? 6.441 -8.562 -6.48 1 87.81 188 ALA B CA 1
ATOM 5634 C C . ALA B 1 188 ? 6.359 -7.242 -7.246 1 87.81 188 ALA B C 1
ATOM 5636 O O . ALA B 1 188 ? 6.102 -6.191 -6.656 1 87.81 188 ALA B O 1
ATOM 5637 N N . ILE B 1 189 ? 6.574 -7.305 -8.523 1 88.12 189 ILE B N 1
ATOM 5638 C CA . ILE B 1 189 ? 6.547 -6.098 -9.336 1 88.12 189 ILE B CA 1
ATOM 5639 C C . ILE B 1 189 ? 5.125 -5.547 -9.398 1 88.12 189 ILE B C 1
ATOM 5641 O O . ILE B 1 189 ? 4.914 -4.34 -9.242 1 88.12 189 ILE B O 1
ATOM 5645 N N . MET B 1 190 ? 4.172 -6.434 -9.633 1 88.5 190 MET B N 1
ATOM 5646 C CA . MET B 1 190 ? 2.783 -5.988 -9.672 1 88.5 190 MET B CA 1
ATOM 5647 C C . MET B 1 190 ? 2.361 -5.398 -8.328 1 88.5 190 MET B C 1
ATOM 5649 O O . MET B 1 190 ? 1.63 -4.41 -8.281 1 88.5 190 MET B O 1
ATOM 5653 N N . LEU B 1 191 ? 2.791 -6.031 -7.238 1 90 191 LEU B N 1
ATOM 5654 C CA . LEU B 1 191 ? 2.514 -5.496 -5.91 1 90 191 LEU B CA 1
ATOM 5655 C C . LEU B 1 191 ? 3.078 -4.086 -5.762 1 90 191 LEU B C 1
ATOM 5657 O O . LEU B 1 191 ? 2.389 -3.186 -5.281 1 90 191 LEU B O 1
ATOM 5661 N N . PHE B 1 192 ? 4.312 -3.914 -6.164 1 92.56 192 PHE B N 1
ATOM 5662 C CA . PHE B 1 192 ? 4.93 -2.596 -6.094 1 92.56 192 PHE B CA 1
ATOM 5663 C C . PHE B 1 192 ? 4.168 -1.591 -6.945 1 92.56 192 PHE B C 1
ATOM 5665 O O . PHE B 1 192 ? 3.881 -0.479 -6.496 1 92.56 192 PHE B O 1
ATOM 5672 N N . LEU B 1 193 ? 3.826 -1.959 -8.164 1 91.25 193 LEU B N 1
ATOM 5673 C CA . LEU B 1 193 ? 3.148 -1.062 -9.094 1 91.25 193 LEU B CA 1
ATOM 5674 C C . LEU B 1 193 ? 1.779 -0.656 -8.555 1 91.25 193 LEU B C 1
ATOM 5676 O O . LEU B 1 193 ? 1.364 0.495 -8.703 1 91.25 193 LEU B O 1
ATOM 5680 N N . ARG B 1 194 ? 1.136 -1.533 -7.871 1 90.44 194 ARG B N 1
ATOM 5681 C CA . ARG B 1 194 ? -0.237 -1.308 -7.43 1 90.44 194 ARG B CA 1
ATOM 5682 C C . ARG B 1 194 ? -0.269 -0.622 -6.066 1 90.44 194 ARG B C 1
ATOM 5684 O O . ARG B 1 194 ? -1.282 -0.033 -5.688 1 90.44 194 ARG B O 1
ATOM 5691 N N . THR B 1 195 ? 0.882 -0.639 -5.273 1 92.69 195 THR B N 1
ATOM 5692 C CA . THR B 1 195 ? 0.75 -0.225 -3.881 1 92.69 195 THR B CA 1
ATOM 5693 C C . THR B 1 195 ? 1.891 0.708 -3.482 1 92.69 195 THR B C 1
ATOM 5695 O O . THR B 1 195 ? 1.818 1.38 -2.451 1 92.69 195 THR B O 1
ATOM 5698 N N . GLY B 1 196 ? 2.984 0.63 -4.266 1 90.94 196 GLY B N 1
ATOM 5699 C CA . GLY B 1 196 ? 4.141 1.454 -3.951 1 90.94 196 GLY B CA 1
ATOM 5700 C C . GLY B 1 196 ? 5.047 0.833 -2.906 1 90.94 196 GLY B C 1
ATOM 5701 O O . GLY B 1 196 ? 6.125 1.358 -2.621 1 90.94 196 GLY B O 1
ATOM 5702 N N . ARG B 1 197 ? 4.703 -0.324 -2.322 1 90.19 197 ARG B N 1
ATOM 5703 C CA . ARG B 1 197 ? 5.551 -0.993 -1.342 1 90.19 197 ARG B CA 1
ATOM 5704 C C . ARG B 1 197 ? 6.668 -1.775 -2.027 1 90.19 197 ARG B C 1
ATOM 5706 O O . ARG B 1 197 ? 6.402 -2.746 -2.738 1 90.19 197 ARG B O 1
ATOM 5713 N N . GLY B 1 198 ? 7.867 -1.417 -1.796 1 88.38 198 GLY B N 1
ATOM 5714 C CA . GLY B 1 198 ? 8.992 -1.981 -2.525 1 88.38 198 GLY B CA 1
ATOM 5715 C C . GLY B 1 198 ? 9.711 -3.076 -1.761 1 88.38 198 GLY B C 1
ATOM 5716 O O . GLY B 1 198 ? 10.586 -3.754 -2.309 1 88.38 198 GLY B O 1
ATOM 5717 N N . LYS B 1 199 ? 9.305 -3.361 -0.52 1 86.88 199 LYS B N 1
ATOM 5718 C CA . LYS B 1 199 ? 10.031 -4.293 0.331 1 86.88 199 LYS B CA 1
ATOM 5719 C C . LYS B 1 199 ? 10.094 -5.684 -0.298 1 86.88 199 LYS B C 1
ATOM 5721 O O . LYS B 1 199 ? 11.133 -6.348 -0.256 1 86.88 199 LYS B O 1
ATOM 5726 N N . ASP B 1 200 ? 8.992 -6.137 -0.883 1 85.81 200 ASP B N 1
ATOM 5727 C CA . ASP B 1 200 ? 8.93 -7.469 -1.482 1 85.81 200 ASP B CA 1
ATOM 5728 C C . ASP B 1 200 ? 9.836 -7.559 -2.711 1 85.81 200 ASP B C 1
ATOM 5730 O O . ASP B 1 200 ? 10.508 -8.57 -2.918 1 85.81 200 ASP B O 1
ATOM 5734 N N . LEU B 1 201 ? 9.812 -6.527 -3.477 1 84.62 201 LEU B N 1
ATOM 5735 C CA . LEU B 1 201 ? 10.633 -6.488 -4.684 1 84.62 201 LEU B CA 1
ATOM 5736 C C . LEU B 1 201 ? 12.117 -6.43 -4.336 1 84.62 201 LEU B C 1
ATOM 5738 O O . LEU B 1 201 ? 12.93 -7.117 -4.953 1 84.62 201 LEU B O 1
ATOM 5742 N N . VAL B 1 202 ? 12.453 -5.656 -3.377 1 83.75 202 VAL B N 1
ATOM 5743 C CA . VAL B 1 202 ? 13.836 -5.52 -2.932 1 83.75 202 VAL B CA 1
ATOM 5744 C C . VAL B 1 202 ? 14.32 -6.844 -2.342 1 83.75 202 VAL B C 1
ATOM 5746 O O . VAL B 1 202 ? 15.453 -7.266 -2.596 1 83.75 202 VAL B O 1
ATOM 5749 N N . ALA B 1 203 ? 13.492 -7.516 -1.601 1 82.56 203 ALA B N 1
ATOM 5750 C CA . ALA B 1 203 ? 13.836 -8.812 -1.022 1 82.56 203 ALA B CA 1
ATOM 5751 C C . ALA B 1 203 ? 14.125 -9.844 -2.113 1 82.56 203 ALA B C 1
ATOM 5753 O O . ALA B 1 203 ? 15.055 -10.633 -1.995 1 82.56 203 ALA B O 1
ATOM 5754 N N . LEU B 1 204 ? 13.312 -9.836 -3.139 1 78.31 204 LEU B N 1
ATOM 5755 C CA . LEU B 1 204 ? 13.492 -10.766 -4.246 1 78.31 204 LEU B CA 1
ATOM 5756 C C . LEU B 1 204 ? 14.805 -10.5 -4.977 1 78.31 204 LEU B C 1
ATOM 5758 O O . LEU B 1 204 ? 15.484 -11.43 -5.41 1 78.31 204 LEU B O 1
ATOM 5762 N N . THR B 1 205 ? 15.164 -9.219 -5.156 1 74.25 205 THR B N 1
ATOM 5763 C CA . THR B 1 205 ? 16.406 -8.852 -5.832 1 74.25 205 THR B CA 1
ATOM 5764 C C . THR B 1 205 ? 17.609 -9.297 -5.016 1 74.25 205 THR B C 1
ATOM 5766 O O . THR B 1 205 ? 18.672 -9.609 -5.578 1 74.25 205 THR B O 1
ATOM 5769 N N . SER B 1 206 ? 17.406 -9.336 -3.754 1 72 206 SER B N 1
ATOM 5770 C CA . SER B 1 206 ? 18.484 -9.727 -2.859 1 72 206 SER B CA 1
ATOM 5771 C C . SER B 1 206 ? 18.656 -11.242 -2.84 1 72 206 SER B C 1
ATOM 5773 O O . SER B 1 206 ? 19.781 -11.742 -2.727 1 72 206 SER B O 1
ATOM 5775 N N . ARG B 1 207 ? 17.516 -11.984 -2.828 1 62.97 207 ARG B N 1
ATOM 5776 C CA . ARG B 1 207 ? 17.562 -13.445 -2.824 1 62.97 207 ARG B CA 1
ATOM 5777 C C . ARG B 1 207 ? 18.109 -13.984 -4.137 1 62.97 207 ARG B C 1
ATOM 5779 O O . ARG B 1 207 ? 18.922 -14.914 -4.137 1 62.97 207 ARG B O 1
ATOM 5786 N N . ASP B 1 208 ? 17.453 -13.633 -5.258 1 55.19 208 ASP B N 1
ATOM 5787 C CA . ASP B 1 208 ? 17.688 -14.234 -6.57 1 55.19 208 ASP B CA 1
ATOM 5788 C C . ASP B 1 208 ? 19.047 -13.82 -7.129 1 55.19 208 ASP B C 1
ATOM 5790 O O . ASP B 1 208 ? 19.562 -14.453 -8.055 1 55.19 208 ASP B O 1
ATOM 5794 N N . ALA B 1 209 ? 19.531 -12.547 -6.723 1 48.75 209 ALA B N 1
ATOM 5795 C CA . ALA B 1 209 ? 20.812 -12.227 -7.355 1 48.75 209 ALA B CA 1
ATOM 5796 C C . ALA B 1 209 ? 21.734 -13.445 -7.375 1 48.75 209 ALA B C 1
ATOM 5798 O O . ALA B 1 209 ? 22.469 -13.664 -8.344 1 48.75 209 ALA B O 1
ATOM 5799 N N . GLY B 1 210 ? 21.578 -14.336 -6.488 1 42.69 210 GLY B N 1
ATOM 5800 C CA . GLY B 1 210 ? 22.516 -15.445 -6.582 1 42.69 210 GLY B CA 1
ATOM 5801 C C . GLY B 1 210 ? 21.953 -16.641 -7.316 1 42.69 210 GLY B C 1
ATOM 5802 O O . GLY B 1 210 ? 22.641 -17.234 -8.164 1 42.69 210 GLY B O 1
ATOM 5803 N N . ALA B 1 211 ? 20.75 -17.125 -6.953 1 45.81 211 ALA B N 1
ATOM 5804 C CA . ALA B 1 211 ? 20.312 -18.453 -7.34 1 45.81 211 ALA B CA 1
ATOM 5805 C C . ALA B 1 211 ? 19.672 -18.453 -8.727 1 45.81 211 ALA B C 1
ATOM 5807 O O . ALA B 1 211 ? 19.906 -19.344 -9.531 1 45.81 211 ALA B O 1
ATOM 5808 N N . LEU B 1 212 ? 18.656 -17.562 -8.875 1 46.47 212 LEU B N 1
ATOM 5809 C CA . LEU B 1 212 ? 17.891 -17.578 -10.117 1 46.47 212 LEU B CA 1
ATOM 5810 C C . LEU B 1 212 ? 18.812 -17.547 -11.328 1 46.47 212 LEU B C 1
ATOM 5812 O O . LEU B 1 212 ? 18.625 -18.312 -12.273 1 46.47 212 LEU B O 1
ATOM 5816 N N . PHE B 1 213 ? 19.688 -16.578 -11.258 1 45.97 213 PHE B N 1
ATOM 5817 C CA . PHE B 1 213 ? 20.438 -16.312 -12.477 1 45.97 213 PHE B CA 1
ATOM 5818 C C . PHE B 1 213 ? 21.516 -17.375 -12.703 1 45.97 213 PHE B C 1
ATOM 5820 O O . PHE B 1 213 ? 21.875 -17.656 -13.836 1 45.97 213 PHE B O 1
ATOM 5827 N N . ARG B 1 214 ? 21.859 -17.859 -11.641 1 46.34 214 ARG B N 1
ATOM 5828 C CA . ARG B 1 214 ? 22.719 -19.016 -11.867 1 46.34 214 ARG B CA 1
ATOM 5829 C C . ARG B 1 214 ? 21.953 -20.125 -12.594 1 46.34 214 ARG B C 1
ATOM 5831 O O . ARG B 1 214 ? 22.5 -20.766 -13.492 1 46.34 214 ARG B O 1
ATOM 5838 N N . ARG B 1 215 ? 20.734 -20.25 -12.133 1 49.5 215 ARG B N 1
ATOM 5839 C CA . ARG B 1 215 ? 19.938 -21.328 -12.695 1 49.5 215 ARG B CA 1
ATOM 5840 C C . ARG B 1 215 ? 19.484 -21 -14.109 1 49.5 215 ARG B C 1
ATOM 5842 O O . ARG B 1 215 ? 19.344 -21.891 -14.953 1 49.5 215 ARG B O 1
ATOM 5849 N N . TRP B 1 216 ? 19.234 -19.656 -14.25 1 49.38 216 TRP B N 1
ATOM 5850 C CA . TRP B 1 216 ? 18.875 -19.219 -15.594 1 49.38 216 TRP B CA 1
ATOM 5851 C C . TRP B 1 216 ? 20.031 -19.484 -16.578 1 49.38 216 TRP B C 1
ATOM 5853 O O . TRP B 1 216 ? 19.797 -19.812 -17.734 1 49.38 216 TRP B O 1
ATOM 5863 N N . ASP B 1 217 ? 21.281 -19.281 -16.047 1 44.28 217 ASP B N 1
ATOM 5864 C CA . ASP B 1 217 ? 22.5 -19.453 -16.828 1 44.28 217 ASP B CA 1
ATOM 5865 C C . ASP B 1 217 ? 22.781 -20.922 -17.109 1 44.28 217 ASP B C 1
ATOM 5867 O O . ASP B 1 217 ? 23.406 -21.266 -18.109 1 44.28 217 ASP B O 1
ATOM 5871 N N . GLU B 1 218 ? 22.484 -21.703 -16.125 1 42.66 218 GLU B N 1
ATOM 5872 C CA . GLU B 1 218 ? 23 -23.031 -16.422 1 42.66 218 GLU B CA 1
ATOM 5873 C C . GLU B 1 218 ? 22.359 -23.625 -17.672 1 42.66 218 GLU B C 1
ATOM 5875 O O . GLU B 1 218 ? 22.812 -24.656 -18.188 1 42.66 218 GLU B O 1
ATOM 5880 N N . GLY B 1 219 ? 21.172 -23.406 -18.016 1 38.59 219 GLY B N 1
ATOM 5881 C CA . GLY B 1 219 ? 20.547 -24 -19.172 1 38.59 219 GLY B CA 1
ATOM 5882 C C . GLY B 1 219 ? 21.125 -23.5 -20.484 1 38.59 219 GLY B C 1
ATOM 5883 O O . GLY B 1 219 ? 20.484 -23.594 -21.531 1 38.59 219 GLY B O 1
ATOM 5884 N N . GLY B 1 220 ? 22.625 -23.438 -20.703 1 37.88 220 GLY B N 1
ATOM 5885 C CA . GLY B 1 220 ? 23.578 -23.375 -21.797 1 37.88 220 GLY B CA 1
ATOM 5886 C C . GLY B 1 220 ? 24.062 -21.969 -22.094 1 37.88 220 GLY B C 1
ATOM 5887 O O . GLY B 1 220 ? 25.031 -21.781 -22.844 1 37.88 220 GLY B O 1
ATOM 5888 N N . ARG B 1 221 ? 23.25 -21.062 -22.766 1 35.75 221 ARG B N 1
ATOM 5889 C CA . ARG B 1 221 ? 24.031 -19.922 -23.234 1 35.75 221 ARG B CA 1
ATOM 5890 C C . ARG B 1 221 ? 24.672 -19.172 -22.062 1 35.75 221 ARG B C 1
ATOM 5892 O O . ARG B 1 221 ? 24.062 -19.047 -21 1 35.75 221 ARG B O 1
ATOM 5899 N N . PRO B 1 222 ? 26.094 -19.125 -22.016 1 36.12 222 PRO B N 1
ATOM 5900 C CA . PRO B 1 222 ? 26.844 -18.25 -21.109 1 36.12 222 PRO B CA 1
ATOM 5901 C C . PRO B 1 222 ? 26.109 -16.969 -20.797 1 36.12 222 PRO B C 1
ATOM 5903 O O . PRO B 1 222 ? 26.734 -15.961 -20.422 1 36.12 222 PRO B O 1
ATOM 5906 N N . GLY B 1 223 ? 24.891 -16.859 -21.062 1 36 223 GLY B N 1
ATOM 5907 C CA . GLY B 1 223 ? 24.422 -15.484 -21.109 1 36 223 GLY B CA 1
ATOM 5908 C C . GLY B 1 223 ? 24.578 -14.742 -19.812 1 36 223 GLY B C 1
ATOM 5909 O O . GLY B 1 223 ? 24.812 -15.359 -18.766 1 36 223 GLY B O 1
ATOM 5910 N N . THR B 1 224 ? 24.984 -13.438 -19.953 1 37.69 224 THR B N 1
ATOM 5911 C CA . THR B 1 224 ? 25.25 -12.344 -19.031 1 37.69 224 THR B CA 1
ATOM 5912 C C . THR B 1 224 ? 24.266 -12.367 -17.859 1 37.69 224 THR B C 1
ATOM 5914 O O . THR B 1 224 ? 23.094 -12.68 -18.047 1 37.69 224 THR B O 1
ATOM 5917 N N . LYS B 1 225 ? 24.734 -12.555 -16.656 1 46.06 225 LYS B N 1
ATOM 5918 C CA . LYS B 1 225 ? 24.078 -12.289 -15.375 1 46.06 225 LYS B CA 1
ATOM 5919 C C . LYS B 1 225 ? 22.875 -11.367 -15.555 1 46.06 225 LYS B C 1
ATOM 5921 O O . LYS B 1 225 ? 23.016 -10.25 -16.062 1 46.06 225 LYS B O 1
ATOM 5926 N N . PRO B 1 226 ? 21.672 -11.914 -15.828 1 50.03 226 PRO B N 1
ATOM 5927 C CA . PRO B 1 226 ? 20.672 -10.859 -15.984 1 50.03 226 PRO B CA 1
ATOM 5928 C C . PRO B 1 226 ? 20.844 -9.719 -14.984 1 50.03 226 PRO B C 1
ATOM 5930 O O . PRO B 1 226 ? 21.312 -9.945 -13.859 1 50.03 226 PRO B O 1
ATOM 5933 N N . GLY B 1 227 ? 21.25 -8.57 -15.5 1 56.78 227 GLY B N 1
ATOM 5934 C CA . GLY B 1 227 ? 21.516 -7.242 -14.969 1 56.78 227 GLY B CA 1
ATOM 5935 C C . GLY B 1 227 ? 20.469 -6.773 -13.977 1 56.78 227 GLY B C 1
ATOM 5936 O O . GLY B 1 227 ? 20.438 -5.594 -13.617 1 56.78 227 GLY B O 1
ATOM 5937 N N . LEU B 1 228 ? 19.531 -7.859 -13.453 1 69.31 228 LEU B N 1
ATOM 5938 C CA . LEU B 1 228 ? 18.5 -7.309 -12.578 1 69.31 228 LEU B CA 1
ATOM 5939 C C . LEU B 1 228 ? 19.094 -6.961 -11.211 1 69.31 228 LEU B C 1
ATOM 5941 O O . LEU B 1 228 ? 18.516 -6.164 -10.469 1 69.31 228 LEU B O 1
ATOM 5945 N N . THR B 1 229 ? 20.25 -7.594 -10.953 1 68.56 229 THR B N 1
ATOM 5946 C CA . THR B 1 229 ? 20.922 -7.25 -9.703 1 68.56 229 THR B CA 1
ATOM 5947 C C . THR B 1 229 ? 21.266 -5.766 -9.672 1 68.56 229 THR B C 1
ATOM 5949 O O . THR B 1 229 ? 21.281 -5.148 -8.602 1 68.56 229 THR B O 1
ATOM 5952 N N . GLY B 1 230 ? 21.516 -5.309 -10.836 1 76.81 230 GLY B N 1
ATOM 5953 C CA . GLY B 1 230 ? 21.828 -3.891 -10.914 1 76.81 230 GLY B CA 1
ATOM 5954 C C . GLY B 1 230 ? 20.656 -2.996 -10.602 1 76.81 230 GLY B C 1
ATOM 5955 O O . GLY B 1 230 ? 20.812 -1.808 -10.32 1 76.81 230 GLY B O 1
ATOM 5956 N N . LEU B 1 231 ? 19.453 -3.641 -10.57 1 83.5 231 LEU B N 1
ATOM 5957 C CA . LEU B 1 231 ? 18.25 -2.854 -10.336 1 83.5 231 LEU B CA 1
ATOM 5958 C C . LEU B 1 231 ? 17.969 -2.715 -8.844 1 83.5 231 LEU B C 1
ATOM 5960 O O . LEU B 1 231 ? 17.125 -1.91 -8.438 1 83.5 231 LEU B O 1
ATOM 5964 N N . LYS B 1 232 ? 18.719 -3.477 -8.055 1 85.19 232 LYS B N 1
ATOM 5965 C CA . LYS B 1 232 ? 18.406 -3.537 -6.629 1 85.19 232 LYS B CA 1
ATOM 5966 C C . LYS B 1 232 ? 18.469 -2.15 -5.992 1 85.19 232 LYS B C 1
ATOM 5968 O O . LYS B 1 232 ? 17.453 -1.654 -5.488 1 85.19 232 LYS B O 1
ATOM 5973 N N . ARG B 1 233 ? 19.594 -1.482 -6.109 1 90.62 233 ARG B N 1
ATOM 5974 C CA . ARG B 1 233 ? 19.797 -0.212 -5.418 1 90.62 233 ARG B CA 1
ATOM 5975 C C . ARG B 1 233 ? 18.891 0.874 -6.008 1 90.62 233 ARG B C 1
ATOM 5977 O O . ARG B 1 233 ? 18.203 1.58 -5.273 1 90.62 233 ARG B O 1
ATOM 5984 N N . PRO B 1 234 ? 18.844 1.023 -7.344 1 92.69 234 PRO B N 1
ATOM 5985 C CA . PRO B 1 234 ? 17.953 2.035 -7.914 1 92.69 234 PRO B CA 1
ATOM 5986 C C . PRO B 1 234 ? 16.484 1.821 -7.52 1 92.69 234 PRO B C 1
ATOM 5988 O O . PRO B 1 234 ? 15.773 2.787 -7.262 1 92.69 234 PRO B O 1
ATOM 5991 N N . LEU B 1 235 ? 16.094 0.586 -7.477 1 91.62 235 LEU B N 1
ATOM 5992 C CA . LEU B 1 235 ? 14.711 0.27 -7.113 1 91.62 235 LEU B CA 1
ATOM 5993 C C . LEU B 1 235 ? 14.461 0.554 -5.637 1 91.62 235 LEU B C 1
ATOM 5995 O O . LEU B 1 235 ? 13.406 1.082 -5.273 1 91.62 235 LEU B O 1
ATOM 5999 N N . GLU B 1 236 ? 15.406 0.184 -4.828 1 92.88 236 GLU B N 1
ATOM 6000 C CA . GLU B 1 236 ? 15.297 0.424 -3.393 1 92.88 236 GLU B CA 1
ATOM 6001 C C . GLU B 1 236 ? 15.188 1.915 -3.088 1 92.88 236 GLU B C 1
ATOM 6003 O O . GLU B 1 236 ? 14.352 2.33 -2.285 1 92.88 236 GLU B O 1
ATOM 6008 N N . ASP B 1 237 ? 16.016 2.68 -3.727 1 96.25 237 ASP B N 1
ATOM 6009 C CA . ASP B 1 237 ? 16.016 4.125 -3.51 1 96.25 237 ASP B CA 1
ATOM 6010 C C . ASP B 1 237 ? 14.719 4.754 -4.008 1 96.25 237 ASP B C 1
ATOM 6012 O O . ASP B 1 237 ? 14.141 5.609 -3.332 1 96.25 237 ASP B O 1
ATOM 6016 N N . PHE B 1 238 ? 14.297 4.387 -5.203 1 96.88 238 PHE B N 1
ATOM 6017 C CA . PHE B 1 238 ? 13.055 4.883 -5.781 1 96.88 238 PHE B CA 1
ATOM 6018 C C . PHE B 1 238 ? 11.875 4.566 -4.875 1 96.88 238 PHE B C 1
ATOM 6020 O O . PHE B 1 238 ? 11.055 5.441 -4.586 1 96.88 238 PHE B O 1
ATOM 6027 N N . ALA B 1 239 ? 11.812 3.287 -4.43 1 94.94 239 ALA B N 1
ATOM 6028 C CA . ALA B 1 239 ? 10.719 2.838 -3.576 1 94.94 239 ALA B CA 1
ATOM 6029 C C . ALA B 1 239 ? 10.719 3.586 -2.246 1 94.94 239 ALA B C 1
ATOM 6031 O O . ALA B 1 239 ? 9.656 3.955 -1.733 1 94.94 239 ALA B O 1
ATOM 6032 N N . ALA B 1 240 ? 11.898 3.795 -1.675 1 96.38 240 ALA B N 1
ATOM 6033 C CA . ALA B 1 240 ? 12.023 4.488 -0.396 1 96.38 240 ALA B CA 1
ATOM 6034 C C . ALA B 1 240 ? 11.555 5.938 -0.512 1 96.38 240 ALA B C 1
ATOM 6036 O O . ALA B 1 240 ? 10.82 6.43 0.35 1 96.38 240 ALA B O 1
ATOM 6037 N N . ASP B 1 241 ? 11.969 6.621 -1.56 1 97.69 241 ASP B N 1
ATOM 6038 C CA . ASP B 1 241 ? 11.555 8 -1.781 1 97.69 241 ASP B CA 1
ATOM 6039 C C . ASP B 1 241 ? 10.039 8.094 -1.98 1 97.69 241 ASP B C 1
ATOM 6041 O O . ASP B 1 241 ? 9.398 9.016 -1.476 1 97.69 241 ASP B O 1
ATOM 6045 N N . LEU B 1 242 ? 9.516 7.16 -2.732 1 97.31 242 LEU B N 1
ATOM 6046 C CA . LEU B 1 242 ? 8.078 7.129 -2.984 1 97.31 242 LEU B CA 1
ATOM 6047 C C . LEU B 1 242 ? 7.305 6.918 -1.687 1 97.31 242 LEU B C 1
ATOM 6049 O O . LEU B 1 242 ? 6.316 7.609 -1.43 1 97.31 242 LEU B O 1
ATOM 6053 N N . ALA B 1 243 ? 7.766 6.016 -0.852 1 96.12 243 ALA B N 1
ATOM 6054 C CA . ALA B 1 243 ? 7.066 5.648 0.376 1 96.12 243 ALA B CA 1
ATOM 6055 C C . ALA B 1 243 ? 7.102 6.789 1.391 1 96.12 243 ALA B C 1
ATOM 6057 O O . ALA B 1 243 ? 6.203 6.914 2.225 1 96.12 243 ALA B O 1
ATOM 6058 N N . THR B 1 244 ? 8.125 7.668 1.308 1 97.19 244 THR B N 1
ATOM 6059 C CA . THR B 1 244 ? 8.32 8.688 2.332 1 97.19 244 THR B CA 1
ATOM 6060 C C . THR B 1 244 ? 8.07 10.086 1.763 1 97.19 244 THR B C 1
ATOM 6062 O O . THR B 1 244 ? 8.383 11.086 2.404 1 97.19 244 THR B O 1
ATOM 6065 N N . LEU B 1 245 ? 7.535 10.172 0.542 1 97.12 245 LEU B N 1
ATOM 6066 C CA . LEU B 1 245 ? 7.141 11.422 -0.089 1 97.12 245 LEU B CA 1
ATOM 6067 C C . LEU B 1 245 ? 8.328 12.383 -0.192 1 97.12 245 LEU B C 1
ATOM 6069 O O . LEU B 1 245 ? 8.227 13.547 0.204 1 97.12 245 LEU B O 1
ATOM 6073 N N . ARG B 1 246 ? 9.469 11.828 -0.596 1 97.19 246 ARG B N 1
ATOM 6074 C CA . ARG B 1 246 ? 10.625 12.688 -0.8 1 97.19 246 ARG B CA 1
ATOM 6075 C C . ARG B 1 246 ? 10.648 13.242 -2.221 1 97.19 246 ARG B C 1
ATOM 6077 O O . ARG B 1 246 ? 11.453 12.805 -3.049 1 97.19 246 ARG B O 1
ATOM 6084 N N . THR B 1 247 ? 9.859 14.211 -2.496 1 97.06 247 THR B N 1
ATOM 6085 C CA . THR B 1 247 ? 9.602 14.711 -3.842 1 97.06 247 THR B CA 1
ATOM 6086 C C . THR B 1 247 ? 10.883 15.25 -4.473 1 97.06 247 THR B C 1
ATOM 6088 O O . THR B 1 247 ? 11.125 15.055 -5.664 1 97.06 247 THR B O 1
ATOM 6091 N N . GLY B 1 248 ? 11.742 16 -3.684 1 95.81 248 GLY B N 1
ATOM 6092 C CA . GLY B 1 248 ? 12.992 16.5 -4.234 1 95.81 248 GLY B CA 1
ATOM 6093 C C . GLY B 1 248 ? 13.891 15.398 -4.766 1 95.81 248 GLY B C 1
ATOM 6094 O O . GLY B 1 248 ? 14.234 15.391 -5.949 1 95.81 248 GLY B O 1
ATOM 6095 N N . SER B 1 249 ? 14.219 14.398 -3.922 1 96.69 249 SER B N 1
ATOM 6096 C CA . SER B 1 249 ? 15.102 13.289 -4.27 1 96.69 249 SER B CA 1
ATOM 6097 C C . SER B 1 249 ? 14.469 12.375 -5.309 1 96.69 249 SER B C 1
ATOM 6099 O O . SER B 1 249 ? 15.172 11.695 -6.059 1 96.69 249 SER B O 1
ATOM 6101 N N . LEU B 1 250 ? 13.164 12.352 -5.441 1 97.81 250 LEU B N 1
ATOM 6102 C CA . LEU B 1 250 ? 12.422 11.469 -6.332 1 97.81 250 LEU B CA 1
ATOM 6103 C C . LEU B 1 250 ? 12.32 12.062 -7.73 1 97.81 250 LEU B C 1
ATOM 6105 O O . LEU B 1 250 ? 12.578 11.375 -8.719 1 97.81 250 LEU B O 1
ATOM 6109 N N . LEU B 1 251 ? 12.023 13.398 -7.809 1 97.81 251 LEU B N 1
ATOM 6110 C CA . LEU B 1 251 ? 11.539 13.961 -9.07 1 97.81 251 LEU B CA 1
ATOM 6111 C C . LEU B 1 251 ? 12.586 14.859 -9.703 1 97.81 251 LEU B C 1
ATOM 6113 O O . LEU B 1 251 ? 12.617 15.023 -10.93 1 97.81 251 LEU B O 1
ATOM 6117 N N . LEU B 1 252 ? 13.391 15.594 -8.906 1 96.88 252 LEU B N 1
ATOM 6118 C CA . LEU B 1 252 ? 14.336 16.562 -9.453 1 96.88 252 LEU B CA 1
ATOM 6119 C C . LEU B 1 252 ? 15.398 15.867 -10.297 1 96.88 252 LEU B C 1
ATOM 6121 O O . LEU B 1 252 ? 15.516 14.633 -10.273 1 96.88 252 LEU B O 1
ATOM 6125 N N . PRO B 1 253 ? 16.156 16.609 -11.086 1 94.06 253 PRO B N 1
ATOM 6126 C CA . PRO B 1 253 ? 17.172 15.984 -11.945 1 94.06 253 PRO B CA 1
ATOM 6127 C C . PRO B 1 253 ? 18.156 15.117 -11.164 1 94.06 253 PRO B C 1
ATOM 6129 O O . PRO B 1 253 ? 18.547 15.469 -10.047 1 94.06 253 PRO B O 1
ATOM 6132 N N . THR B 1 254 ? 18.5 13.992 -11.664 1 92.56 254 THR B N 1
ATOM 6133 C CA . THR B 1 254 ? 19.359 12.984 -11.078 1 92.56 254 THR B CA 1
ATOM 6134 C C . THR B 1 254 ? 18.688 12.305 -9.898 1 92.56 254 THR B C 1
ATOM 6136 O O . THR B 1 254 ? 19.344 11.727 -9.039 1 92.56 254 THR B O 1
ATOM 6139 N N . GLY B 1 255 ? 17.406 12.523 -9.812 1 96 255 GLY B N 1
ATOM 6140 C CA . GLY B 1 255 ? 16.641 11.867 -8.766 1 96 255 GLY B CA 1
ATOM 6141 C C . GLY B 1 255 ? 16.5 10.367 -8.977 1 96 255 GLY B C 1
ATOM 6142 O O . GLY B 1 255 ? 17 9.828 -9.961 1 96 255 GLY B O 1
ATOM 6143 N N . THR B 1 256 ? 15.859 9.742 -8.062 1 97.75 256 THR B N 1
ATOM 6144 C CA . THR B 1 256 ? 15.773 8.281 -8.062 1 97.75 256 THR B CA 1
ATOM 6145 C C . THR B 1 256 ? 14.891 7.793 -9.203 1 97.75 256 THR B C 1
ATOM 6147 O O . THR B 1 256 ? 15.102 6.695 -9.727 1 97.75 256 THR B O 1
ATOM 6150 N N . ALA B 1 257 ? 13.844 8.57 -9.641 1 98 257 ALA B N 1
ATOM 6151 C CA . ALA B 1 257 ? 13.023 8.195 -10.789 1 98 257 ALA B CA 1
ATOM 6152 C C . ALA B 1 257 ? 13.859 8.109 -12.062 1 98 257 ALA B C 1
ATOM 6154 O O . ALA B 1 257 ? 13.766 7.129 -12.805 1 98 257 ALA B O 1
ATOM 6155 N N . GLN B 1 258 ? 14.664 9.125 -12.289 1 97.56 258 GLN B N 1
ATOM 6156 C CA . GLN B 1 258 ? 15.523 9.148 -13.469 1 97.56 258 GLN B CA 1
ATOM 6157 C C . GLN B 1 258 ? 16.562 8.023 -13.422 1 97.56 258 GLN B C 1
ATOM 6159 O O . GLN B 1 258 ? 16.828 7.383 -14.438 1 97.56 258 GLN B O 1
ATOM 6164 N N . LYS B 1 259 ? 17.172 7.812 -12.32 1 96.94 259 LYS B N 1
ATOM 6165 C CA . LYS B 1 259 ? 18.172 6.762 -12.156 1 96.94 259 LYS B CA 1
ATOM 6166 C C . LYS B 1 259 ? 17.562 5.383 -12.422 1 96.94 259 LYS B C 1
ATOM 6168 O O . LYS B 1 259 ? 18.188 4.543 -13.07 1 96.94 259 LYS B O 1
ATOM 6173 N N . LEU B 1 260 ? 16.359 5.125 -11.875 1 95.31 260 LEU B N 1
ATOM 6174 C CA . LEU B 1 260 ? 15.688 3.848 -12.102 1 95.31 260 LEU B CA 1
ATOM 6175 C C . LEU B 1 260 ? 15.383 3.65 -13.578 1 95.31 260 LEU B C 1
ATOM 6177 O O . LEU B 1 260 ? 15.656 2.586 -14.141 1 95.31 260 LEU B O 1
ATOM 6181 N N . LYS B 1 261 ? 14.828 4.648 -14.195 1 96 261 LYS B N 1
ATOM 6182 C CA . LYS B 1 261 ? 14.523 4.574 -15.625 1 96 261 LYS B CA 1
ATOM 6183 C C . LYS B 1 261 ? 15.781 4.266 -16.438 1 96 261 LYS B C 1
ATOM 6185 O O . LYS B 1 261 ? 15.758 3.402 -17.312 1 96 261 LYS B O 1
ATOM 6190 N N . ALA B 1 262 ? 16.859 5.008 -16.156 1 93.94 262 ALA B N 1
ATOM 6191 C CA . ALA B 1 262 ? 18.109 4.832 -16.875 1 93.94 262 ALA B CA 1
ATOM 6192 C C . ALA B 1 262 ? 18.641 3.408 -16.719 1 93.94 262 ALA B C 1
ATOM 6194 O O . ALA B 1 262 ? 19.141 2.809 -17.688 1 93.94 262 ALA B O 1
ATOM 6195 N N . LYS B 1 263 ? 18.562 2.895 -15.539 1 92 263 LYS B N 1
ATOM 6196 C CA . LYS B 1 263 ? 19.062 1.545 -15.289 1 92 263 LYS B CA 1
ATOM 6197 C C . LYS B 1 263 ? 18.219 0.505 -16.016 1 92 263 LYS B C 1
ATOM 6199 O O . LYS B 1 263 ? 18.75 -0.488 -16.516 1 92 263 LYS B O 1
ATOM 6204 N N . ILE B 1 264 ? 16.875 0.666 -16.047 1 91.12 264 ILE B N 1
ATOM 6205 C CA . ILE B 1 264 ? 15.992 -0.238 -16.766 1 91.12 264 ILE B CA 1
ATOM 6206 C C . ILE B 1 264 ? 16.312 -0.182 -18.266 1 91.12 264 ILE B C 1
ATOM 6208 O O . ILE B 1 264 ? 16.328 -1.213 -18.938 1 91.12 264 ILE B O 1
ATOM 6212 N N . ASP B 1 265 ? 16.609 1.01 -18.75 1 90.44 265 ASP B N 1
ATOM 6213 C CA . ASP B 1 265 ? 16.953 1.18 -20.156 1 90.44 265 ASP B CA 1
ATOM 6214 C C . ASP B 1 265 ? 18.234 0.412 -20.5 1 90.44 265 ASP B C 1
ATOM 6216 O O . ASP B 1 265 ? 18.359 -0.141 -21.594 1 90.44 265 ASP B O 1
ATOM 6220 N N . GLU B 1 266 ? 19.094 0.35 -19.594 1 86.62 266 GLU B N 1
ATOM 6221 C CA . GLU B 1 266 ? 20.328 -0.397 -19.781 1 86.62 266 GLU B CA 1
ATOM 6222 C C . GLU B 1 266 ? 20.062 -1.899 -19.812 1 86.62 266 GLU B C 1
ATOM 6224 O O . GLU B 1 266 ? 20.719 -2.629 -20.562 1 86.62 266 GLU B O 1
ATOM 6229 N N . LEU B 1 267 ? 19.125 -2.344 -19 1 82.06 267 LEU B N 1
ATOM 6230 C CA . LEU B 1 267 ? 18.828 -3.762 -18.859 1 82.06 267 LEU B CA 1
ATOM 6231 C C . LEU B 1 267 ? 18.031 -4.281 -20.062 1 82.06 267 LEU B C 1
ATOM 6233 O O . LEU B 1 267 ? 18.062 -5.477 -20.344 1 82.06 267 LEU B O 1
ATOM 6237 N N . ASP B 1 268 ? 17.266 -3.484 -20.703 1 76.12 268 ASP B N 1
ATOM 6238 C CA . ASP B 1 268 ? 16.375 -3.873 -21.797 1 76.12 268 ASP B CA 1
ATOM 6239 C C . ASP B 1 268 ? 17.125 -4.699 -22.844 1 76.12 268 ASP B C 1
ATOM 6241 O O . ASP B 1 268 ? 16.562 -5.66 -23.391 1 76.12 268 ASP B O 1
ATOM 6245 N N . THR B 1 269 ? 18.297 -4.508 -23.016 1 69.69 269 THR B N 1
ATOM 6246 C CA . THR B 1 269 ? 19.078 -5.238 -24 1 69.69 269 THR B CA 1
ATOM 6247 C C . THR B 1 269 ? 19.344 -6.664 -23.531 1 69.69 269 THR B C 1
ATOM 6249 O O . THR B 1 269 ? 19.312 -7.602 -24.328 1 69.69 269 THR B O 1
ATOM 6252 N N . GLU B 1 270 ? 19.391 -6.77 -22.266 1 68.44 270 GLU B N 1
ATOM 6253 C CA . GLU B 1 270 ? 19.734 -8.07 -21.688 1 68.44 270 GLU B CA 1
ATOM 6254 C C . GLU B 1 270 ? 18.484 -8.938 -21.531 1 68.44 270 GLU B C 1
ATOM 6256 O O . GLU B 1 270 ? 18.578 -10.164 -21.469 1 68.44 270 GLU B O 1
ATOM 6261 N N . LEU B 1 271 ? 17.344 -8.297 -21.5 1 74 271 LEU B N 1
ATOM 6262 C CA . LEU B 1 271 ? 16.109 -9.008 -21.188 1 74 271 LEU B CA 1
ATOM 6263 C C . LEU B 1 271 ? 15.445 -9.516 -22.469 1 74 271 LEU B C 1
ATOM 6265 O O . LEU B 1 271 ? 14.414 -10.188 -22.406 1 74 271 LEU B O 1
ATOM 6269 N N . LYS B 1 272 ? 15.961 -9.359 -23.609 1 68.56 272 LYS B N 1
ATOM 6270 C CA . LYS B 1 272 ? 15.359 -9.734 -24.891 1 68.56 272 LYS B CA 1
ATOM 6271 C C . LYS B 1 272 ? 14.992 -11.219 -24.922 1 68.56 272 LYS B C 1
ATOM 6273 O O . LYS B 1 272 ? 14.016 -11.609 -25.562 1 68.56 272 LYS B O 1
ATOM 6278 N N . GLY B 1 273 ? 15.609 -12.016 -24.078 1 66.19 273 GLY B N 1
ATOM 6279 C CA . GLY B 1 273 ? 15.328 -13.445 -24.109 1 66.19 273 GLY B CA 1
ATOM 6280 C C . GLY B 1 273 ? 14.227 -13.852 -23.141 1 66.19 273 GLY B C 1
ATOM 6281 O O . GLY B 1 273 ? 13.797 -15.008 -23.141 1 66.19 273 GLY B O 1
ATOM 6282 N N . HIS B 1 274 ? 13.609 -12.906 -22.5 1 76.5 274 HIS B N 1
ATOM 6283 C CA . HIS B 1 274 ? 12.586 -13.219 -21.516 1 76.5 274 HIS B CA 1
ATOM 6284 C C . HIS B 1 274 ? 11.391 -12.273 -21.641 1 76.5 274 HIS B C 1
ATOM 6286 O O . HIS B 1 274 ? 11.195 -11.398 -20.797 1 76.5 274 HIS B O 1
ATOM 6292 N N . PRO B 1 275 ? 10.547 -12.508 -22.641 1 79.38 275 PRO B N 1
ATOM 6293 C CA . PRO B 1 275 ? 9.461 -11.578 -22.938 1 79.38 275 PRO B CA 1
ATOM 6294 C C . PRO B 1 275 ? 8.523 -11.359 -21.75 1 79.38 275 PRO B C 1
ATOM 6296 O O . PRO B 1 275 ? 8.039 -10.242 -21.547 1 79.38 275 PRO B O 1
ATOM 6299 N N . ALA B 1 276 ? 8.281 -12.398 -21.016 1 80 276 ALA B N 1
ATOM 6300 C CA . ALA B 1 276 ? 7.414 -12.266 -19.844 1 80 276 ALA B CA 1
ATOM 6301 C C . ALA B 1 276 ? 7.98 -11.242 -18.859 1 80 276 ALA B C 1
ATOM 6303 O O . ALA B 1 276 ? 7.27 -10.344 -18.406 1 80 276 ALA B O 1
ATOM 6304 N N . LEU B 1 277 ? 9.219 -11.273 -18.625 1 78.81 277 LEU B N 1
ATOM 6305 C CA . LEU B 1 277 ? 9.875 -10.352 -17.703 1 78.81 277 LEU B CA 1
ATOM 6306 C C . LEU B 1 277 ? 9.93 -8.945 -18.281 1 78.81 277 LEU B C 1
ATOM 6308 O O . LEU B 1 277 ? 9.742 -7.965 -17.562 1 78.81 277 LEU B O 1
ATOM 6312 N N . THR B 1 278 ? 10.164 -8.898 -19.562 1 84.12 278 THR B N 1
ATOM 6313 C CA . THR B 1 278 ? 10.242 -7.609 -20.234 1 84.12 278 THR B CA 1
ATOM 6314 C C . THR B 1 278 ? 8.938 -6.84 -20.094 1 84.12 278 THR B C 1
ATOM 6316 O O . THR B 1 278 ? 8.945 -5.625 -19.875 1 84.12 278 THR B O 1
ATOM 6319 N N . THR B 1 279 ? 7.891 -7.523 -20.188 1 84.25 279 THR B N 1
ATOM 6320 C CA . THR B 1 279 ? 6.586 -6.883 -20.109 1 84.25 279 THR B CA 1
ATOM 6321 C C . THR B 1 279 ? 6.383 -6.23 -18.734 1 84.25 279 THR B C 1
ATOM 6323 O O . THR B 1 279 ? 5.887 -5.105 -18.656 1 84.25 279 THR B O 1
ATOM 6326 N N . ILE B 1 280 ? 6.742 -6.871 -17.734 1 84.62 280 ILE B N 1
ATOM 6327 C CA . ILE B 1 280 ? 6.516 -6.363 -16.375 1 84.62 280 ILE B CA 1
ATOM 6328 C C . ILE B 1 280 ? 7.512 -5.246 -16.078 1 84.62 280 ILE B C 1
ATOM 6330 O O . ILE B 1 280 ? 7.16 -4.246 -15.445 1 84.62 280 ILE B O 1
ATOM 6334 N N . ILE B 1 281 ? 8.758 -5.379 -16.562 1 87.31 281 ILE B N 1
ATOM 6335 C CA . ILE B 1 281 ? 9.789 -4.371 -16.328 1 87.31 281 ILE B CA 1
ATOM 6336 C C . ILE B 1 281 ? 9.438 -3.092 -17.094 1 87.31 281 ILE B C 1
ATOM 6338 O O . ILE B 1 281 ? 9.695 -1.987 -16.609 1 87.31 281 ILE B O 1
ATOM 6342 N N . ASP B 1 282 ? 8.773 -3.277 -18.172 1 90.62 282 ASP B N 1
ATOM 6343 C CA . ASP B 1 282 ? 8.359 -2.117 -18.953 1 90.62 282 ASP B CA 1
ATOM 6344 C C . ASP B 1 282 ? 7.32 -1.288 -18.188 1 90.62 282 ASP B C 1
ATOM 6346 O O . ASP B 1 282 ? 7.277 -0.064 -18.328 1 90.62 282 ASP B O 1
ATOM 6350 N N . ARG B 1 283 ? 6.5 -1.943 -17.469 1 90.69 283 ARG B N 1
ATOM 6351 C CA . ARG B 1 283 ? 5.543 -1.217 -16.641 1 90.69 283 ARG B CA 1
ATOM 6352 C C . 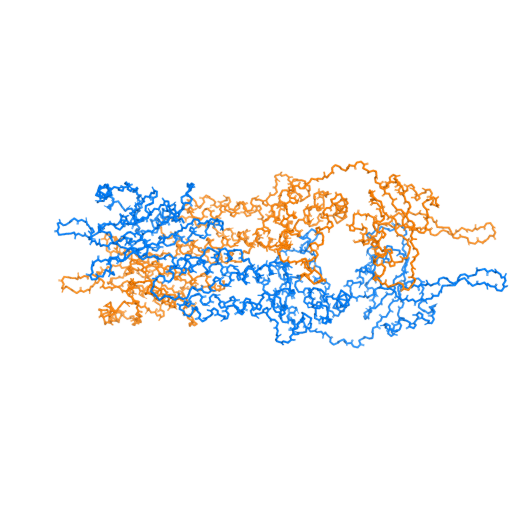ARG B 1 283 ? 6.258 -0.392 -15.578 1 90.69 283 ARG B C 1
ATOM 6354 O O . ARG B 1 283 ? 5.84 0.727 -15.266 1 90.69 283 ARG B O 1
ATOM 6361 N N . LEU B 1 284 ? 7.312 -0.951 -15.008 1 91 284 LEU B N 1
ATOM 6362 C CA . LEU B 1 284 ? 8.148 -0.218 -14.062 1 91 284 LEU B CA 1
ATOM 6363 C C . LEU B 1 284 ? 8.805 0.985 -14.734 1 91 284 LEU B C 1
ATOM 6365 O O . LEU B 1 284 ? 8.875 2.066 -14.141 1 91 284 LEU B O 1
ATOM 6369 N N . ARG B 1 285 ? 9.289 0.712 -15.922 1 93.38 285 ARG B N 1
ATOM 6370 C CA . ARG B 1 285 ? 9.906 1.782 -16.703 1 93.38 285 ARG B CA 1
ATOM 6371 C C . ARG B 1 285 ? 8.93 2.938 -16.906 1 93.38 285 ARG B C 1
ATOM 6373 O O . ARG B 1 285 ? 9.297 4.102 -16.75 1 93.38 285 ARG B O 1
ATOM 6380 N N . THR B 1 286 ? 7.758 2.6 -17.266 1 94.75 286 THR B N 1
ATOM 6381 C CA . THR B 1 286 ? 6.73 3.607 -17.516 1 94.75 286 THR B CA 1
ATOM 6382 C C . THR B 1 286 ? 6.438 4.402 -16.234 1 94.75 286 THR B C 1
ATOM 6384 O O . THR B 1 286 ? 6.305 5.629 -16.281 1 94.75 286 THR B O 1
ATOM 6387 N N . MET B 1 287 ? 6.301 3.729 -15.164 1 94.31 287 MET B N 1
ATOM 6388 C CA . MET B 1 287 ? 6.043 4.402 -13.898 1 94.31 287 MET B CA 1
ATOM 6389 C C . MET B 1 287 ? 7.156 5.398 -13.57 1 94.31 287 MET B C 1
ATOM 6391 O O . MET B 1 287 ? 6.887 6.539 -13.195 1 94.31 287 MET B O 1
ATOM 6395 N N . ALA B 1 288 ? 8.414 4.934 -13.695 1 96.44 288 ALA B N 1
ATOM 6396 C CA . ALA B 1 288 ? 9.555 5.809 -13.422 1 96.44 288 ALA B CA 1
ATOM 6397 C C . ALA B 1 288 ? 9.586 6.98 -14.398 1 96.44 288 ALA B C 1
ATOM 6399 O O . ALA B 1 288 ? 9.852 8.117 -14 1 96.44 288 ALA B O 1
ATOM 6400 N N . ALA B 1 289 ? 9.312 6.695 -15.648 1 96.88 289 ALA B N 1
ATOM 6401 C CA . ALA B 1 289 ? 9.367 7.707 -16.703 1 96.88 289 ALA B CA 1
ATOM 6402 C C . ALA B 1 289 ? 8.344 8.812 -16.453 1 96.88 289 ALA B C 1
ATOM 6404 O O . ALA B 1 289 ? 8.609 9.984 -16.734 1 96.88 289 ALA B O 1
ATOM 6405 N N . ASP B 1 290 ? 7.172 8.461 -15.961 1 95.88 290 ASP B N 1
ATOM 6406 C CA . ASP B 1 290 ? 6.109 9.414 -15.672 1 95.88 290 ASP B CA 1
ATOM 6407 C C . ASP B 1 290 ? 6.535 10.406 -14.586 1 95.88 290 ASP B C 1
ATOM 6409 O O . ASP B 1 290 ? 5.922 11.461 -14.43 1 95.88 290 ASP B O 1
ATOM 6413 N N . LEU B 1 291 ? 7.578 10.078 -13.812 1 97.69 291 LEU B N 1
ATOM 6414 C CA . LEU B 1 291 ? 7.98 10.891 -12.672 1 97.69 291 LEU B CA 1
ATOM 6415 C C . LEU B 1 291 ? 9.289 11.609 -12.953 1 97.69 291 LEU B C 1
ATOM 6417 O O . LEU B 1 291 ? 9.93 12.125 -12.031 1 97.69 291 LEU B O 1
ATOM 6421 N N . VAL B 1 292 ? 9.711 11.555 -14.211 1 97.31 292 VAL B N 1
ATOM 6422 C CA . VAL B 1 292 ? 10.906 12.289 -14.625 1 97.31 292 VAL B CA 1
ATOM 6423 C C . VAL B 1 292 ? 10.5 13.641 -15.203 1 97.31 292 VAL B C 1
ATOM 6425 O O . VAL B 1 292 ? 9.617 13.719 -16.062 1 97.31 292 VAL B O 1
ATOM 6428 N N . LEU B 1 293 ? 11.109 14.711 -14.734 1 96.69 293 LEU B N 1
ATOM 6429 C CA . LEU B 1 293 ? 10.852 16.047 -15.242 1 96.69 293 LEU B CA 1
ATOM 6430 C C . LEU B 1 293 ? 11.312 16.188 -16.688 1 96.69 293 LEU B C 1
ATOM 6432 O O . LEU B 1 293 ? 12.258 15.508 -17.109 1 96.69 293 LEU B O 1
ATOM 6436 N N . PRO B 1 294 ? 10.664 17.031 -17.469 1 95.12 294 PRO B N 1
ATOM 6437 C CA . PRO B 1 294 ? 11.141 17.297 -18.828 1 95.12 294 PRO B CA 1
ATOM 6438 C C . PRO B 1 294 ? 12.57 17.844 -18.859 1 95.12 294 PRO B C 1
ATOM 6440 O O . PRO B 1 294 ? 13.031 18.438 -17.875 1 95.12 294 PRO B O 1
ATOM 6443 N N . ASP B 1 295 ? 13.219 17.672 -19.984 1 93.06 295 ASP B N 1
ATOM 6444 C CA . ASP B 1 295 ? 14.594 18.125 -20.141 1 93.06 295 ASP B CA 1
ATOM 6445 C C . ASP B 1 295 ? 14.711 19.625 -19.906 1 93.06 295 ASP B C 1
ATOM 6447 O O . ASP B 1 295 ? 13.891 20.406 -20.391 1 93.06 295 ASP B O 1
ATOM 6451 N N . GLY B 1 296 ? 15.602 19.984 -19.156 1 92.94 296 GLY B N 1
ATOM 6452 C CA . GLY B 1 296 ? 15.867 21.391 -18.922 1 92.94 296 GLY B CA 1
ATOM 6453 C C . GLY B 1 296 ? 15.141 21.953 -17.703 1 92.94 296 GLY B C 1
ATOM 6454 O O . GLY B 1 296 ? 15.422 23.078 -17.281 1 92.94 296 GLY B O 1
ATOM 6455 N N . VAL B 1 297 ? 14.219 21.234 -17.141 1 95.19 297 VAL B N 1
ATOM 6456 C CA . VAL B 1 297 ? 13.461 21.688 -15.977 1 95.19 297 VAL B CA 1
ATOM 6457 C C . VAL B 1 297 ? 14.141 21.203 -14.695 1 95.19 297 VAL B C 1
ATOM 6459 O O . VAL B 1 297 ? 14.398 20 -14.539 1 95.19 297 VAL B O 1
ATOM 6462 N N . ASP B 1 298 ? 14.484 22.125 -13.75 1 95.19 298 ASP B N 1
ATOM 6463 C CA . ASP B 1 298 ? 15.227 21.75 -12.555 1 95.19 298 ASP B CA 1
ATOM 6464 C C . ASP B 1 298 ? 14.508 22.203 -11.289 1 95.19 298 ASP B C 1
ATOM 6466 O O . ASP B 1 298 ? 15.133 22.391 -10.242 1 95.19 298 ASP B O 1
ATOM 6470 N N . THR B 1 299 ? 13.242 22.5 -11.391 1 96.56 299 THR B N 1
ATOM 6471 C CA . THR B 1 299 ? 12.406 22.906 -10.273 1 96.56 299 THR B CA 1
ATOM 6472 C C . THR B 1 299 ? 11.023 22.25 -10.359 1 96.56 299 THR B C 1
ATOM 6474 O O . THR B 1 299 ? 10.602 21.844 -11.445 1 96.56 299 THR B O 1
ATOM 6477 N N . LEU B 1 300 ? 10.375 22.094 -9.258 1 97.06 300 LEU B N 1
ATOM 6478 C CA . LEU B 1 300 ? 9.039 21.516 -9.234 1 97.06 300 LEU B CA 1
ATOM 6479 C C . LEU B 1 300 ? 7.973 22.594 -9.344 1 97.06 300 LEU B C 1
ATOM 6481 O O . LEU B 1 300 ? 6.781 22.312 -9.211 1 97.06 300 LEU B O 1
ATOM 6485 N N . SER B 1 301 ? 8.43 23.797 -9.547 1 95.31 301 SER B N 1
ATOM 6486 C CA . SER B 1 301 ? 7.52 24.938 -9.695 1 95.31 301 SER B CA 1
ATOM 6487 C C . SER B 1 301 ? 7.137 25.141 -11.156 1 95.31 301 SER B C 1
ATOM 6489 O O . SER B 1 301 ? 7.918 24.844 -12.062 1 95.31 301 SER B O 1
ATOM 6491 N N . GLY B 1 302 ? 5.941 25.641 -11.375 1 91.31 302 GLY B N 1
ATOM 6492 C CA . GLY B 1 302 ? 5.531 26.078 -12.695 1 91.31 302 GLY B CA 1
ATOM 6493 C C . GLY B 1 302 ? 4.801 25 -13.484 1 91.31 302 GLY B C 1
ATOM 6494 O O . GLY B 1 302 ? 4.652 23.875 -13.008 1 91.31 302 GLY B O 1
ATOM 6495 N N . PRO B 1 303 ? 4.359 25.359 -14.578 1 89.44 303 PRO B N 1
ATOM 6496 C CA . PRO B 1 303 ? 3.514 24.469 -15.383 1 89.44 303 PRO B CA 1
ATOM 6497 C C . PRO B 1 303 ? 4.27 23.25 -15.922 1 89.44 303 PRO B C 1
ATOM 6499 O O . PRO B 1 303 ? 3.678 22.188 -16.094 1 89.44 303 PRO B O 1
ATOM 6502 N N . ASP B 1 304 ? 5.539 23.469 -16.141 1 88.19 304 ASP B N 1
ATOM 6503 C CA . ASP B 1 304 ? 6.324 22.375 -16.688 1 88.19 304 ASP B CA 1
ATOM 6504 C C . ASP B 1 304 ? 6.418 21.203 -15.703 1 88.19 304 ASP B C 1
ATOM 6506 O O . ASP B 1 304 ? 6.52 20.047 -16.109 1 88.19 304 ASP B O 1
ATOM 6510 N N . ALA B 1 305 ? 6.438 21.516 -14.469 1 94.94 305 ALA B N 1
ATOM 6511 C CA . ALA B 1 305 ? 6.547 20.516 -13.422 1 94.94 305 ALA B CA 1
ATOM 6512 C C . ALA B 1 305 ? 5.168 20 -13 1 94.94 305 ALA B C 1
ATOM 6514 O O . ALA B 1 305 ? 5.051 18.969 -12.352 1 94.94 305 ALA B O 1
ATOM 6515 N N . GLN B 1 306 ? 4.125 20.734 -13.398 1 96.19 306 GLN B N 1
ATOM 6516 C CA . GLN B 1 306 ? 2.758 20.422 -12.992 1 96.19 306 GLN B CA 1
ATOM 6517 C C . GLN B 1 306 ? 2.369 19.016 -13.422 1 96.19 306 GLN B C 1
ATOM 6519 O O . GLN B 1 306 ? 1.756 18.266 -12.648 1 96.19 306 GLN B O 1
ATOM 6524 N N . LYS B 1 307 ? 2.695 18.688 -14.609 1 95.12 307 LYS B N 1
ATOM 6525 C CA . LYS B 1 307 ? 2.348 17.375 -15.133 1 95.12 307 LYS B CA 1
ATOM 6526 C C . LYS B 1 307 ? 2.979 16.266 -14.305 1 95.12 307 LYS B C 1
ATOM 6528 O O . LYS B 1 307 ? 2.332 15.258 -14.008 1 95.12 307 LYS B O 1
ATOM 6533 N N . THR B 1 308 ? 4.227 16.422 -13.961 1 96.94 308 THR B N 1
ATOM 6534 C CA . THR B 1 308 ? 4.945 15.43 -13.172 1 96.94 308 THR B CA 1
ATOM 6535 C C . THR B 1 308 ? 4.352 15.32 -11.773 1 96.94 308 THR B C 1
ATOM 6537 O O . THR B 1 308 ? 4.172 14.211 -11.258 1 96.94 308 THR B O 1
ATOM 6540 N N . MET B 1 309 ? 4.055 16.438 -11.156 1 97.56 309 MET B N 1
ATOM 6541 C CA . MET B 1 309 ? 3.439 16.438 -9.836 1 97.56 309 MET B CA 1
ATOM 6542 C C . MET B 1 309 ? 2.068 15.766 -9.875 1 97.56 309 MET B C 1
ATOM 6544 O O . MET B 1 309 ? 1.711 15.016 -8.961 1 97.56 309 MET B O 1
ATOM 6548 N N . ALA B 1 310 ? 1.327 16.078 -10.914 1 97.94 310 ALA B N 1
ATOM 6549 C CA . ALA B 1 310 ? 0.015 15.453 -11.086 1 97.94 310 ALA B CA 1
ATOM 6550 C C . ALA B 1 310 ? 0.142 13.945 -11.289 1 97.94 310 ALA B C 1
ATOM 6552 O O . ALA B 1 310 ? -0.674 13.18 -10.773 1 97.94 310 ALA B O 1
ATOM 6553 N N . ALA B 1 311 ? 1.145 13.562 -12.055 1 97.81 311 ALA B N 1
ATOM 6554 C CA . ALA B 1 311 ? 1.389 12.141 -12.266 1 97.81 311 ALA B CA 1
ATOM 6555 C C . ALA B 1 311 ? 1.696 11.438 -10.945 1 97.81 311 ALA B C 1
ATOM 6557 O O . ALA B 1 311 ? 1.215 10.328 -10.695 1 97.81 311 ALA B O 1
ATOM 6558 N N . LEU B 1 312 ? 2.518 12.055 -10.094 1 98.31 312 LEU B N 1
ATOM 6559 C CA . LEU B 1 312 ? 2.846 11.492 -8.789 1 98.31 312 LEU B CA 1
ATOM 6560 C C . LEU B 1 312 ? 1.599 11.367 -7.922 1 98.31 312 LEU B C 1
ATOM 6562 O O . LEU B 1 312 ? 1.378 10.328 -7.289 1 98.31 312 LEU B O 1
ATOM 6566 N N . ALA B 1 313 ? 0.768 12.43 -7.852 1 98.5 313 ALA B N 1
ATOM 6567 C CA . ALA B 1 313 ? -0.477 12.391 -7.09 1 98.5 313 ALA B CA 1
ATOM 6568 C C . ALA B 1 313 ? -1.395 11.281 -7.586 1 98.5 313 ALA B C 1
ATOM 6570 O O . ALA B 1 313 ? -2.004 10.57 -6.785 1 98.5 313 ALA B O 1
ATOM 6571 N N . ARG B 1 314 ? -1.499 11.156 -8.875 1 98 314 ARG B N 1
ATOM 6572 C CA . ARG B 1 314 ? -2.328 10.117 -9.477 1 98 314 ARG B CA 1
ATOM 6573 C C . ARG B 1 314 ? -1.826 8.727 -9.094 1 98 314 ARG B C 1
ATOM 6575 O O . ARG B 1 314 ? -2.623 7.816 -8.859 1 98 314 ARG B O 1
ATOM 6582 N N . ARG B 1 315 ? -0.541 8.562 -9.117 1 97.12 315 ARG B N 1
ATOM 6583 C CA . ARG B 1 315 ? 0.036 7.285 -8.711 1 97.12 315 ARG B CA 1
ATOM 6584 C C . ARG B 1 315 ? -0.375 6.922 -7.285 1 97.12 315 ARG B C 1
ATOM 6586 O O . ARG B 1 315 ? -0.771 5.785 -7.016 1 97.12 315 ARG B O 1
ATOM 6593 N N . TYR B 1 316 ? -0.255 7.852 -6.32 1 97.69 316 TYR B N 1
ATOM 6594 C CA . TYR B 1 316 ? -0.665 7.59 -4.945 1 97.69 316 TYR B CA 1
ATOM 6595 C C . TYR B 1 316 ? -2.152 7.266 -4.871 1 97.69 316 TYR B C 1
ATOM 6597 O O . TYR B 1 316 ? -2.562 6.371 -4.125 1 97.69 316 TYR B O 1
ATOM 6605 N N . LEU B 1 317 ? -2.943 7.992 -5.641 1 97.5 317 LEU B N 1
ATOM 6606 C CA . LEU B 1 317 ? -4.379 7.742 -5.672 1 97.5 317 LEU B CA 1
ATOM 6607 C C . LEU B 1 317 ? -4.676 6.316 -6.129 1 97.5 317 LEU B C 1
ATOM 6609 O O . LEU B 1 317 ? -5.488 5.621 -5.52 1 97.5 317 LEU B O 1
ATOM 6613 N N . GLU B 1 318 ? -3.984 5.887 -7.184 1 94.12 318 GLU B N 1
ATOM 6614 C CA . GLU B 1 318 ? -4.18 4.543 -7.727 1 94.12 318 GLU B CA 1
ATOM 6615 C C . GLU B 1 318 ? -3.758 3.479 -6.715 1 94.12 318 GLU B C 1
ATOM 6617 O O . GLU B 1 318 ? -4.281 2.363 -6.73 1 94.12 318 GLU B O 1
ATOM 6622 N N . MET B 1 319 ? -2.877 3.807 -5.855 1 94.88 319 MET B N 1
ATOM 6623 C CA . MET B 1 319 ? -2.365 2.893 -4.836 1 94.88 319 MET B CA 1
ATOM 6624 C C . MET B 1 319 ? -3.23 2.934 -3.584 1 94.88 319 MET B C 1
ATOM 6626 O O . MET B 1 319 ? -2.889 2.326 -2.566 1 94.88 319 MET B O 1
ATOM 6630 N N . ASP B 1 320 ? -4.309 3.721 -3.508 1 94.81 320 ASP B N 1
ATOM 6631 C CA . ASP B 1 320 ? -5.199 3.938 -2.371 1 94.81 320 ASP B CA 1
ATOM 6632 C C . ASP B 1 320 ? -4.461 4.613 -1.218 1 94.81 320 ASP B C 1
ATOM 6634 O O . ASP B 1 320 ? -4.699 4.293 -0.051 1 94.81 320 ASP B O 1
ATOM 6638 N N . ARG B 1 321 ? -3.457 5.332 -1.562 1 96.81 321 ARG B N 1
ATOM 6639 C CA . ARG B 1 321 ? -2.748 6.16 -0.593 1 96.81 321 ARG B CA 1
ATOM 6640 C C . ARG B 1 321 ? -3.264 7.598 -0.624 1 96.81 321 ARG B C 1
ATOM 6642 O O . ARG B 1 321 ? -2.588 8.492 -1.132 1 96.81 321 ARG B O 1
ATOM 6649 N N . TYR B 1 322 ? -4.422 7.785 -0.033 1 97.69 322 TYR B N 1
ATOM 6650 C CA . TYR B 1 322 ? -5.195 9.008 -0.176 1 97.69 322 TYR B CA 1
ATOM 6651 C C . TYR B 1 322 ? -4.516 10.172 0.537 1 97.69 322 TYR B C 1
ATOM 6653 O O . TYR B 1 322 ? -4.539 11.305 0.051 1 97.69 322 TYR B O 1
ATOM 6661 N N . MET B 1 323 ? -3.916 9.867 1.656 1 97.12 323 MET B N 1
ATOM 6662 C CA . MET B 1 323 ? -3.246 10.938 2.398 1 97.12 323 MET B CA 1
ATOM 6663 C C . MET B 1 323 ? -2.047 11.469 1.622 1 97.12 323 MET B C 1
ATOM 6665 O O . MET B 1 323 ? -1.847 12.68 1.533 1 97.12 323 MET B O 1
ATOM 6669 N N . GLU B 1 324 ? -1.255 10.578 1.086 1 97.62 324 GLU B N 1
ATOM 6670 C CA . GLU B 1 324 ? -0.099 10.977 0.289 1 97.62 324 GLU B CA 1
ATOM 6671 C C . GLU B 1 324 ? -0.529 11.719 -0.972 1 97.62 324 GLU B C 1
ATOM 6673 O O . GLU B 1 324 ? 0.084 12.719 -1.349 1 97.62 324 GLU B O 1
ATOM 6678 N N . ALA B 1 325 ? -1.607 11.211 -1.626 1 98.12 325 ALA B N 1
ATOM 6679 C CA . ALA B 1 325 ? -2.123 11.883 -2.816 1 98.12 325 ALA B CA 1
ATOM 6680 C C . ALA B 1 325 ? -2.535 13.32 -2.502 1 98.12 325 ALA B C 1
ATOM 6682 O O . ALA B 1 325 ? -2.17 14.25 -3.227 1 98.12 325 ALA B O 1
ATOM 6683 N N . ALA B 1 326 ? -3.248 13.492 -1.401 1 97.62 326 ALA B N 1
ATOM 6684 C CA . ALA B 1 326 ? -3.707 14.82 -0.999 1 97.62 326 ALA B CA 1
ATOM 6685 C C . ALA B 1 326 ? -2.527 15.734 -0.679 1 97.62 326 ALA B C 1
ATOM 6687 O O . ALA B 1 326 ? -2.549 16.922 -1.008 1 97.62 326 ALA B O 1
ATOM 6688 N N . ALA B 1 327 ? -1.535 15.203 -0.019 1 97.12 327 ALA B N 1
ATOM 6689 C CA . ALA B 1 327 ? -0.347 15.984 0.314 1 97.12 327 ALA B CA 1
ATOM 6690 C C . ALA B 1 327 ? 0.357 16.484 -0.947 1 97.12 327 ALA B C 1
ATOM 6692 O O . ALA B 1 327 ? 0.755 17.641 -1.029 1 97.12 327 ALA B O 1
ATOM 6693 N N . ILE B 1 328 ? 0.497 15.625 -1.919 1 98 328 ILE B N 1
ATOM 6694 C CA . ILE B 1 328 ? 1.18 15.984 -3.156 1 98 328 ILE B CA 1
ATOM 6695 C C . ILE B 1 328 ? 0.35 17.016 -3.928 1 98 328 ILE B C 1
ATOM 6697 O O . ILE B 1 328 ? 0.899 17.922 -4.547 1 98 328 ILE B O 1
ATOM 6701 N N . VAL B 1 329 ? -0.956 16.859 -3.916 1 97.56 329 VAL B N 1
ATOM 6702 C CA . VAL B 1 329 ? -1.819 17.828 -4.598 1 97.56 329 VAL B CA 1
ATOM 6703 C C . VAL B 1 329 ? -1.623 19.203 -3.992 1 97.56 329 VAL B C 1
ATOM 6705 O O . VAL B 1 329 ? -1.479 20.188 -4.723 1 97.56 329 VAL B O 1
ATOM 6708 N N . ARG B 1 330 ? -1.607 19.281 -2.67 1 96.44 330 ARG B N 1
ATOM 6709 C CA . ARG B 1 330 ? -1.415 20.562 -2.014 1 96.44 330 ARG B CA 1
ATOM 6710 C C . ARG B 1 330 ? -0.089 21.203 -2.426 1 96.44 330 ARG B C 1
ATOM 6712 O O . ARG B 1 330 ? -0.046 22.375 -2.811 1 96.44 330 ARG B O 1
ATOM 6719 N N . GLU B 1 331 ? 0.959 20.438 -2.363 1 96.88 331 GLU B N 1
ATOM 6720 C CA . GLU B 1 331 ? 2.275 20.953 -2.719 1 96.88 331 GLU B CA 1
ATOM 6721 C C . GLU B 1 331 ? 2.35 21.297 -4.203 1 96.88 331 GLU B C 1
ATOM 6723 O O . GLU B 1 331 ? 3.012 22.266 -4.586 1 96.88 331 GLU B O 1
ATOM 6728 N N . GLY B 1 332 ? 1.662 20.469 -5.012 1 96.94 332 GLY B N 1
ATOM 6729 C CA . GLY B 1 332 ? 1.604 20.75 -6.438 1 96.94 332 GLY B CA 1
ATOM 6730 C C . GLY B 1 332 ? 0.875 22.031 -6.762 1 96.94 332 GLY B C 1
ATOM 6731 O O . GLY B 1 332 ? 1.321 22.812 -7.613 1 96.94 332 GLY B O 1
ATOM 6732 N N . MET B 1 333 ? -0.203 22.281 -6.082 1 96.25 333 MET B N 1
ATOM 6733 C CA . MET B 1 333 ? -0.97 23.516 -6.289 1 96.25 333 MET B CA 1
ATOM 6734 C C . MET B 1 333 ? -0.164 24.734 -5.867 1 96.25 333 MET B C 1
ATOM 6736 O O . MET B 1 333 ? -0.117 25.734 -6.594 1 96.25 333 MET B O 1
ATOM 6740 N N . VAL B 1 334 ? 0.473 24.641 -4.742 1 95.88 334 VAL B N 1
ATOM 6741 C CA . VAL B 1 334 ? 1.316 25.75 -4.293 1 95.88 334 VAL B CA 1
ATOM 6742 C C . VAL B 1 334 ? 2.441 25.984 -5.297 1 95.88 334 VAL B C 1
ATOM 6744 O O . VAL B 1 334 ? 2.738 27.125 -5.652 1 95.88 334 VAL B O 1
ATOM 6747 N N . SER B 1 335 ? 3.006 24.938 -5.801 1 96.38 335 SER B N 1
ATOM 6748 C CA . SER B 1 335 ? 4.137 25.016 -6.723 1 96.38 335 SER B CA 1
ATOM 6749 C C . SER B 1 335 ? 3.734 25.672 -8.039 1 96.38 335 SER B C 1
ATOM 6751 O O . SER B 1 335 ? 4.555 26.328 -8.688 1 96.38 335 SER B O 1
ATOM 6753 N N . LEU B 1 336 ? 2.557 25.484 -8.398 1 94.38 336 LEU B N 1
ATOM 6754 C CA . LEU B 1 336 ? 2.072 26.078 -9.641 1 94.38 336 LEU B CA 1
ATOM 6755 C C . LEU B 1 336 ? 2.176 27.594 -9.594 1 94.38 336 LEU B C 1
ATOM 6757 O O . LEU B 1 336 ? 2.395 28.234 -10.625 1 94.38 336 LEU B O 1
ATOM 6761 N N . TYR B 1 337 ? 2.023 28.156 -8.414 1 92.31 337 TYR B N 1
ATOM 6762 C CA . TYR B 1 337 ? 2.045 29.609 -8.234 1 92.31 337 TYR B CA 1
ATOM 6763 C C . TYR B 1 337 ? 3.412 30.078 -7.746 1 92.31 337 TYR B C 1
ATOM 6765 O O . TYR B 1 337 ? 3.586 31.234 -7.398 1 92.31 337 TYR B O 1
ATOM 6773 N N . ALA B 1 338 ? 4.387 29.203 -7.734 1 94.25 338 ALA B N 1
ATOM 6774 C CA . ALA B 1 338 ? 5.637 29.484 -7.031 1 94.25 338 ALA B CA 1
ATOM 6775 C C . ALA B 1 338 ? 6.734 29.891 -8.008 1 94.25 338 ALA B C 1
ATOM 6777 O O . ALA B 1 338 ? 6.73 29.469 -9.172 1 94.25 338 ALA B O 1
ATOM 6778 N N . GLN B 1 339 ? 7.648 30.688 -7.473 1 93.5 339 GLN B N 1
ATOM 6779 C CA . GLN B 1 339 ? 8.906 30.953 -8.172 1 93.5 339 GLN B CA 1
ATOM 6780 C C . GLN B 1 339 ? 9.828 29.75 -8.117 1 93.5 339 GLN B C 1
ATOM 6782 O O . GLN B 1 339 ? 9.648 28.859 -7.273 1 93.5 339 GLN B O 1
ATOM 6787 N N . PRO B 1 340 ? 10.82 29.688 -8.93 1 94.25 340 PRO B N 1
ATOM 6788 C CA . PRO B 1 340 ? 11.664 28.5 -9.039 1 94.25 340 PRO B CA 1
ATOM 6789 C C . PRO B 1 340 ? 12.336 28.125 -7.719 1 94.25 340 PRO B C 1
ATOM 6791 O O . PRO B 1 340 ? 12.516 26.938 -7.422 1 94.25 340 PRO B O 1
ATOM 6794 N N . GLU B 1 341 ? 12.656 29.078 -6.945 1 93.5 341 GLU B N 1
ATOM 6795 C CA . GLU B 1 341 ? 13.398 28.812 -5.715 1 93.5 341 GLU B CA 1
ATOM 6796 C C . GLU B 1 341 ? 12.508 28.156 -4.668 1 93.5 341 GLU B C 1
ATOM 6798 O O . GLU B 1 341 ? 13.008 27.562 -3.705 1 93.5 341 GLU B O 1
ATOM 6803 N N . ALA B 1 342 ? 11.188 28.188 -4.879 1 94.12 342 ALA B N 1
ATOM 6804 C CA . ALA B 1 342 ? 10.25 27.562 -3.947 1 94.12 342 ALA B CA 1
ATOM 6805 C C . ALA B 1 342 ? 9.953 26.125 -4.348 1 94.12 342 ALA B C 1
ATOM 6807 O O . ALA B 1 342 ? 9.266 25.391 -3.621 1 94.12 342 ALA B O 1
ATOM 6808 N N . GLY B 1 343 ? 10.469 25.766 -5.512 1 94.88 343 GLY B N 1
ATOM 6809 C CA . GLY B 1 343 ? 10.18 24.438 -6.023 1 94.88 343 GLY B CA 1
ATOM 6810 C C . GLY B 1 343 ? 11.383 23.5 -6.012 1 94.88 343 GLY B C 1
ATOM 6811 O O . GLY B 1 343 ? 11.422 22.516 -6.746 1 94.88 343 GLY B O 1
ATOM 6812 N N . ARG B 1 344 ? 12.391 23.844 -5.188 1 94.88 344 ARG B N 1
ATOM 6813 C CA . ARG B 1 344 ? 13.609 23.047 -5.059 1 94.88 344 ARG B CA 1
ATOM 6814 C C . ARG B 1 344 ? 13.828 22.625 -3.613 1 94.88 344 ARG B C 1
ATOM 6816 O O . ARG B 1 344 ? 14.688 23.172 -2.92 1 94.88 344 ARG B O 1
ATOM 6823 N N . PRO B 1 345 ? 13.055 21.562 -3.184 1 94.69 345 PRO B N 1
ATOM 6824 C CA . PRO B 1 345 ? 13.344 21.078 -1.833 1 94.69 345 PRO B CA 1
ATOM 6825 C C . PRO B 1 345 ? 14.828 20.812 -1.603 1 94.69 345 PRO B C 1
ATOM 6827 O O . PRO B 1 345 ? 15.492 20.203 -2.449 1 94.69 345 PRO B O 1
ATOM 6830 N N . GLY B 1 346 ? 15.344 21.312 -0.408 1 92.38 346 GLY B N 1
ATOM 6831 C CA . GLY B 1 346 ? 16.766 21.219 -0.12 1 92.38 346 GLY B CA 1
ATOM 6832 C C . GLY B 1 346 ? 17.391 22.547 0.226 1 92.38 346 GLY B C 1
ATOM 6833 O O . GLY B 1 346 ? 16.688 23.5 0.597 1 92.38 346 GLY B O 1
ATOM 6834 N N . GLN B 1 347 ? 18.562 22.719 0.019 1 90.5 347 GLN B N 1
ATOM 6835 C CA . GLN B 1 347 ? 19.344 23.875 0.478 1 90.5 347 GLN B CA 1
ATOM 6836 C C . GLN B 1 347 ? 18.906 25.156 -0.232 1 90.5 347 GLN B C 1
ATOM 6838 O O . GLN B 1 347 ? 18.938 26.234 0.356 1 90.5 347 GLN B O 1
ATOM 6843 N N . SER B 1 348 ? 18.484 25.062 -1.407 1 91.06 348 SER B N 1
ATOM 6844 C CA . SER B 1 348 ? 18.141 26.219 -2.205 1 91.06 348 SER B CA 1
ATOM 6845 C C . SER B 1 348 ? 16.672 26.609 -2.008 1 91.06 348 SER B C 1
ATOM 6847 O O . SER B 1 348 ? 16.188 27.547 -2.631 1 91.06 348 SER B O 1
ATOM 6849 N N . PHE B 1 349 ? 16.016 25.969 -1.127 1 94 349 PHE B N 1
ATOM 6850 C CA . PHE B 1 349 ? 14.586 26.172 -0.91 1 94 349 PHE B CA 1
ATOM 6851 C C . PHE B 1 349 ? 14.32 27.5 -0.199 1 94 349 PHE B C 1
ATOM 6853 O O . PHE B 1 349 ? 14.938 27.781 0.83 1 94 349 PHE B O 1
ATOM 6860 N N . SER B 1 350 ? 13.43 28.266 -0.762 1 92 350 SER B N 1
ATOM 6861 C CA . SER B 1 350 ? 13.062 29.531 -0.151 1 92 350 SER B CA 1
ATOM 6862 C C . SER B 1 350 ? 11.695 29.453 0.53 1 92 350 SER B C 1
ATOM 6864 O O . SER B 1 350 ? 10.664 29.406 -0.141 1 92 350 SER B O 1
ATOM 6866 N N . LYS B 1 351 ? 11.719 29.516 1.761 1 89.44 351 LYS B N 1
ATOM 6867 C CA . LYS B 1 351 ? 10.477 29.484 2.527 1 89.44 351 LYS B CA 1
ATOM 6868 C C . LYS B 1 351 ? 9.625 30.719 2.242 1 89.44 351 LYS B C 1
ATOM 6870 O O . LYS B 1 351 ? 8.398 30.609 2.135 1 89.44 351 LYS B O 1
ATOM 6875 N N . LYS B 1 352 ? 10.258 31.828 2.127 1 86 352 LYS B N 1
ATOM 6876 C CA . LYS B 1 352 ? 9.555 33.062 1.852 1 86 352 LYS B CA 1
ATOM 6877 C C . LYS B 1 352 ? 8.805 33 0.527 1 86 352 LYS B C 1
ATOM 6879 O O . LYS B 1 352 ? 7.617 33.344 0.46 1 86 352 LYS B O 1
ATOM 6884 N N . ALA B 1 353 ? 9.531 32.562 -0.444 1 91.38 353 ALA B N 1
ATOM 6885 C CA . ALA B 1 353 ? 8.914 32.438 -1.761 1 91.38 353 ALA B CA 1
ATOM 6886 C C . ALA B 1 353 ? 7.758 31.438 -1.726 1 91.38 353 ALA B C 1
ATOM 6888 O O . ALA B 1 353 ? 6.75 31.609 -2.412 1 91.38 353 ALA B O 1
ATOM 6889 N N . ARG B 1 354 ? 7.934 30.438 -0.938 1 93.19 354 ARG B N 1
ATOM 6890 C CA . ARG B 1 354 ? 6.898 29.406 -0.814 1 93.19 354 ARG B CA 1
ATOM 6891 C C . ARG B 1 354 ? 5.641 29.984 -0.167 1 93.19 354 ARG B C 1
ATOM 6893 O O . ARG B 1 354 ? 4.527 29.734 -0.627 1 93.19 354 ARG B O 1
ATOM 6900 N N . ASP B 1 355 ? 5.801 30.719 0.883 1 89.12 355 ASP B N 1
ATOM 6901 C CA . ASP B 1 355 ? 4.684 31.344 1.592 1 89.12 355 ASP B CA 1
ATOM 6902 C C . ASP B 1 355 ? 3.914 32.281 0.683 1 89.12 355 ASP B C 1
ATOM 6904 O O . ASP B 1 355 ? 2.684 32.344 0.725 1 89.12 355 ASP B O 1
ATOM 6908 N N . GLU B 1 356 ? 4.648 33 -0.046 1 88.19 356 GLU B N 1
ATOM 6909 C CA . GLU B 1 356 ? 4.027 33.938 -0.993 1 88.19 356 GLU B CA 1
ATOM 6910 C C . GLU B 1 356 ? 3.189 33.188 -2.025 1 88.19 356 GLU B C 1
ATOM 6912 O O . GLU B 1 356 ? 2.084 33.625 -2.365 1 88.19 356 GLU B O 1
ATOM 6917 N N . ALA B 1 357 ? 3.77 32.094 -2.518 1 93.06 357 ALA B N 1
ATOM 6918 C CA . ALA B 1 357 ? 3.059 31.281 -3.496 1 93.06 357 ALA B CA 1
ATOM 6919 C C . ALA B 1 357 ? 1.784 30.688 -2.896 1 93.06 357 ALA B C 1
ATOM 6921 O O . ALA B 1 357 ? 0.75 30.625 -3.564 1 93.06 357 ALA B O 1
ATOM 6922 N N . GLU B 1 358 ? 1.856 30.234 -1.688 1 92.69 358 GLU B N 1
ATOM 6923 C CA . GLU B 1 358 ? 0.696 29.672 -1.012 1 92.69 358 GLU B CA 1
ATOM 6924 C C . GLU B 1 358 ? -0.415 30.703 -0.852 1 92.69 358 GLU B C 1
ATOM 6926 O O . GLU B 1 358 ? -1.591 30.391 -1.062 1 92.69 358 GLU B O 1
ATOM 6931 N N . CYS B 1 359 ? -0.054 31.891 -0.51 1 89.19 359 CYS B N 1
ATOM 6932 C CA . CYS B 1 359 ? -1.034 32.969 -0.368 1 89.19 359 CYS B CA 1
ATOM 6933 C C . CYS B 1 359 ? -1.717 33.25 -1.699 1 89.19 359 CYS B C 1
ATOM 6935 O O . CYS B 1 359 ? -2.936 33.438 -1.75 1 89.19 359 CYS B O 1
ATOM 6937 N N . ARG B 1 360 ? -0.883 33.344 -2.691 1 88.69 360 ARG B N 1
ATOM 6938 C CA . ARG B 1 360 ? -1.428 33.594 -4.023 1 88.69 360 ARG B CA 1
ATOM 6939 C C . ARG B 1 360 ? -2.41 32.5 -4.426 1 88.69 360 ARG B C 1
ATOM 6941 O O . ARG B 1 360 ? -3.49 32.781 -4.945 1 88.69 360 ARG B O 1
ATOM 6948 N N . TRP B 1 361 ? -1.998 31.281 -4.168 1 92.31 361 TRP B N 1
ATOM 6949 C CA . TRP B 1 361 ? -2.85 30.125 -4.488 1 92.31 361 TRP B CA 1
ATOM 6950 C C . TRP B 1 361 ? -4.168 30.203 -3.723 1 92.31 361 TRP B C 1
ATOM 6952 O O . TRP B 1 361 ? -5.242 30.078 -4.312 1 92.31 361 TRP B O 1
ATOM 6962 N N . ARG B 1 362 ? -4.141 30.438 -2.463 1 90.69 362 ARG B N 1
ATOM 6963 C CA . ARG B 1 362 ? -5.324 30.484 -1.613 1 90.69 362 ARG B CA 1
ATOM 6964 C C . ARG B 1 362 ? -6.27 31.594 -2.059 1 90.69 362 ARG B C 1
ATOM 6966 O O . ARG B 1 362 ? -7.492 31.453 -1.961 1 90.69 362 ARG B O 1
ATOM 6973 N N . ARG B 1 363 ? -5.688 32.625 -2.518 1 87.56 363 ARG B N 1
ATOM 6974 C CA . ARG B 1 363 ? -6.484 33.781 -2.91 1 87.56 363 ARG B CA 1
ATOM 6975 C C . ARG B 1 363 ? -7.148 33.562 -4.262 1 87.56 363 ARG B C 1
ATOM 6977 O O . ARG B 1 363 ? -8.281 34 -4.484 1 87.56 363 ARG B O 1
ATOM 6984 N N . LEU B 1 364 ? -6.434 32.906 -5.125 1 87.31 364 LEU B N 1
ATOM 6985 C CA . LEU B 1 364 ? -6.867 32.906 -6.52 1 87.31 364 LEU B CA 1
ATOM 6986 C C . LEU B 1 364 ? -7.641 31.625 -6.832 1 87.31 364 LEU B C 1
ATOM 6988 O O . LEU B 1 364 ? -8.391 31.578 -7.809 1 87.31 364 LEU B O 1
ATOM 6992 N N . ASP B 1 365 ? -7.41 30.594 -6.078 1 88.31 365 ASP B N 1
ATOM 6993 C CA . ASP B 1 365 ? -8.094 29.328 -6.316 1 88.31 365 ASP B CA 1
ATOM 6994 C C . ASP B 1 365 ? -9.281 29.156 -5.375 1 88.31 365 ASP B C 1
ATOM 6996 O O . ASP B 1 365 ? -9.109 28.953 -4.172 1 88.31 365 ASP B O 1
ATOM 7000 N N . SER B 1 366 ? -10.469 29.047 -5.816 1 84.75 366 SER B N 1
ATOM 7001 C CA . SER B 1 366 ? -11.688 28.969 -5.02 1 84.75 366 SER B CA 1
ATOM 7002 C C . SER B 1 366 ? -11.797 27.625 -4.305 1 84.75 366 SER B C 1
ATOM 7004 O O . SER B 1 366 ? -12.547 27.5 -3.33 1 84.75 366 SER B O 1
ATOM 7006 N N . ASN B 1 367 ? -11.039 26.641 -4.742 1 86.88 367 ASN B N 1
ATOM 7007 C CA . ASN B 1 367 ? -11.125 25.312 -4.148 1 86.88 367 ASN B CA 1
ATOM 7008 C C . ASN B 1 367 ? -10.141 25.156 -2.992 1 86.88 367 ASN B C 1
ATOM 7010 O O . ASN B 1 367 ? -10.188 24.172 -2.262 1 86.88 367 ASN B O 1
ATOM 7014 N N . ALA B 1 368 ? -9.273 26.109 -2.809 1 89.5 368 ALA B N 1
ATOM 7015 C CA . ALA B 1 368 ? -8.172 25.984 -1.856 1 89.5 368 ALA B CA 1
ATOM 7016 C C . ALA B 1 368 ? -8.695 25.703 -0.452 1 89.5 368 ALA B C 1
ATOM 7018 O O . ALA B 1 368 ? -8.141 24.859 0.261 1 89.5 368 ALA B O 1
ATOM 7019 N N . ARG B 1 369 ? -9.75 26.328 -0.036 1 85.75 369 ARG B N 1
ATOM 7020 C CA . ARG B 1 369 ? -10.297 26.141 1.304 1 85.75 369 ARG B CA 1
ATOM 7021 C C . ARG B 1 369 ? -10.836 24.734 1.483 1 85.75 369 ARG B C 1
ATOM 7023 O O . ARG B 1 369 ? -10.586 24.094 2.508 1 85.75 369 ARG B O 1
ATOM 7030 N N . GLY B 1 370 ? -11.617 24.297 0.535 1 86.25 370 GLY B N 1
ATOM 7031 C CA . GLY B 1 370 ? -12.156 22.938 0.586 1 86.25 370 GLY B CA 1
ATOM 7032 C C . GLY B 1 370 ? -11.078 21.875 0.603 1 86.25 370 GLY B C 1
ATOM 7033 O O . GLY B 1 370 ? -11.195 20.891 1.327 1 86.25 370 GLY B O 1
ATOM 7034 N N . ASP B 1 371 ? -10.039 22.125 -0.161 1 89.25 371 ASP B N 1
ATOM 7035 C CA . ASP B 1 371 ? -8.898 21.203 -0.187 1 89.25 371 ASP B CA 1
ATOM 7036 C C . ASP B 1 371 ? -8.266 21.078 1.196 1 89.25 371 ASP B C 1
ATOM 7038 O O . ASP B 1 371 ? -7.902 19.984 1.621 1 89.25 371 ASP B O 1
ATOM 7042 N N . GLY B 1 372 ? -8.219 22.203 1.842 1 90.19 372 GLY B N 1
ATOM 7043 C CA . GLY B 1 372 ? -7.629 22.219 3.172 1 90.19 372 GLY B CA 1
ATOM 7044 C C . GLY B 1 372 ? -8.445 21.438 4.191 1 90.19 372 GLY B C 1
ATOM 7045 O O . GLY B 1 372 ? -7.883 20.766 5.062 1 90.19 372 GLY B O 1
ATOM 7046 N N . GLN B 1 373 ? -9.719 21.516 4.039 1 90.38 373 GLN B N 1
ATOM 7047 C CA . GLN B 1 373 ? -10.594 20.828 4.984 1 90.38 373 GLN B CA 1
ATOM 7048 C C . GLN B 1 373 ? -10.453 19.312 4.848 1 90.38 373 GLN B C 1
ATOM 7050 O O . GLN B 1 373 ? -10.414 18.594 5.852 1 90.38 373 GLN B O 1
ATOM 7055 N N . LEU B 1 374 ? -10.453 18.859 3.633 1 94.31 374 LEU B N 1
ATOM 7056 C CA . LEU B 1 374 ? -10.305 17.438 3.383 1 94.31 374 LEU B CA 1
ATOM 7057 C C . LEU B 1 374 ? -8.961 16.938 3.904 1 94.31 374 LEU B C 1
ATOM 7059 O O . LEU B 1 374 ? -8.891 15.875 4.531 1 94.31 374 LEU B O 1
ATOM 7063 N N . ARG B 1 375 ? -7.965 17.641 3.631 1 93.12 375 ARG B N 1
ATOM 7064 C CA . ARG B 1 375 ? -6.625 17.266 4.082 1 93.12 375 ARG B CA 1
ATOM 7065 C C . ARG B 1 375 ? -6.555 17.219 5.605 1 93.12 375 ARG B C 1
ATOM 7067 O O . ARG B 1 375 ? -5.945 16.312 6.172 1 93.12 375 ARG B O 1
ATOM 7074 N N . ASN B 1 376 ? -7.164 18.172 6.211 1 92.38 376 ASN B N 1
ATOM 7075 C CA . ASN B 1 376 ? -7.172 18.219 7.668 1 92.38 376 ASN B CA 1
ATOM 7076 C C . ASN B 1 376 ? -7.887 17.016 8.266 1 92.38 376 ASN B C 1
ATOM 7078 O O . ASN B 1 376 ? -7.457 16.469 9.289 1 92.38 376 ASN B O 1
ATOM 7082 N N . ASP B 1 377 ? -8.977 16.719 7.695 1 95.81 377 ASP B N 1
ATOM 7083 C CA . ASP B 1 377 ? -9.727 15.539 8.141 1 95.81 377 ASP B CA 1
ATOM 7084 C C . ASP B 1 377 ? -8.867 14.281 8.062 1 95.81 377 ASP B C 1
ATOM 7086 O O . ASP B 1 377 ? -8.875 13.461 8.992 1 95.81 377 ASP B O 1
ATOM 7090 N N . LEU B 1 378 ? -8.117 14.133 7.004 1 95.5 378 LEU B N 1
ATOM 7091 C CA . LEU B 1 378 ? -7.219 13 6.816 1 95.5 378 LEU B CA 1
ATOM 7092 C C . LEU B 1 378 ? -6.082 13.031 7.832 1 95.5 378 LEU B C 1
ATOM 7094 O O . LEU B 1 378 ? -5.785 12.016 8.469 1 95.5 378 LEU B O 1
ATOM 7098 N N . LEU B 1 379 ? -5.543 14.211 7.992 1 93.62 379 LEU B N 1
ATOM 7099 C CA . LEU B 1 379 ? -4.371 14.367 8.844 1 93.62 379 LEU B CA 1
ATOM 7100 C C . LEU B 1 379 ? -4.703 14.039 10.297 1 93.62 379 LEU B C 1
ATOM 7102 O O . LEU B 1 379 ? -3.852 13.547 11.039 1 93.62 379 LEU B O 1
ATOM 7106 N N . HIS B 1 380 ? -5.938 14.297 10.648 1 95.5 380 HIS B N 1
ATOM 7107 C CA . HIS B 1 380 ? -6.344 14.062 12.031 1 95.5 380 HIS B CA 1
ATOM 7108 C C . HIS B 1 380 ? -7.082 12.734 12.172 1 95.5 380 HIS B C 1
ATOM 7110 O O . HIS B 1 380 ? -7.715 12.477 13.203 1 95.5 380 HIS B O 1
ATOM 7116 N N . ALA B 1 381 ? -7.043 11.938 11.164 1 96.62 381 ALA B N 1
ATOM 7117 C CA . ALA B 1 381 ? -7.562 10.578 11.172 1 96.62 381 ALA B CA 1
ATOM 7118 C C . ALA B 1 381 ? -9.023 10.547 11.609 1 96.62 381 ALA B C 1
ATOM 7120 O O . ALA B 1 381 ? -9.438 9.656 12.352 1 96.62 381 ALA B O 1
ATOM 7121 N N . GLY B 1 382 ? -9.75 11.617 11.32 1 95.56 382 GLY B N 1
ATOM 7122 C CA . GLY B 1 382 ? -11.188 11.656 11.562 1 95.56 382 GLY B CA 1
ATOM 7123 C C . GLY B 1 382 ? -11.547 12.164 12.945 1 95.56 382 GLY B C 1
ATOM 7124 O O . GLY B 1 382 ? -12.727 12.25 13.289 1 95.56 382 GLY B O 1
ATOM 7125 N N . PHE B 1 383 ? -10.57 12.539 13.758 1 96.31 383 PHE B N 1
ATOM 7126 C CA . PHE B 1 383 ? -10.867 13.031 15.102 1 96.31 383 PHE B CA 1
ATOM 7127 C C . PHE B 1 383 ? -11.484 14.422 15.039 1 96.31 383 PHE B C 1
ATOM 7129 O O . PHE B 1 383 ? -10.805 15.422 15.273 1 96.31 383 PHE B O 1
ATOM 7136 N N . ASN B 1 384 ? -12.75 14.469 14.789 1 94.56 384 ASN B N 1
ATOM 7137 C CA . ASN B 1 384 ? -13.562 15.68 14.766 1 94.56 384 ASN B CA 1
ATOM 7138 C C . ASN B 1 384 ? -15.047 15.352 14.914 1 94.56 384 ASN B C 1
ATOM 7140 O O . ASN B 1 384 ? -15.422 14.188 15.078 1 94.56 384 ASN B O 1
ATOM 7144 N N . ARG B 1 385 ? -15.859 16.312 14.859 1 93.12 385 ARG B N 1
ATOM 7145 C CA . ARG B 1 385 ? -17.281 16.141 15.156 1 93.12 385 ARG B CA 1
ATOM 7146 C C . ARG B 1 385 ? -18.016 15.539 13.977 1 93.12 385 ARG B C 1
ATOM 7148 O O . ARG B 1 385 ? -19.078 14.938 14.141 1 93.12 385 ARG B O 1
ATOM 7155 N N . GLY B 1 386 ? -17.484 15.664 12.805 1 93.56 386 GLY B N 1
ATOM 7156 C CA . GLY B 1 386 ? -18.125 15.172 11.602 1 93.56 386 GLY B CA 1
ATOM 7157 C C . GLY B 1 386 ? -17.141 14.648 10.57 1 93.56 386 GLY B C 1
ATOM 7158 O O . GLY B 1 386 ? -17.047 15.188 9.469 1 93.56 386 GLY B O 1
ATOM 7159 N N . PRO B 1 387 ? -16.469 13.625 10.906 1 95.94 387 PRO B N 1
ATOM 7160 C CA . PRO B 1 387 ? -15.539 13.062 9.93 1 95.94 387 PRO B CA 1
ATOM 7161 C C . PRO B 1 387 ? -16.219 12.562 8.664 1 95.94 387 PRO B C 1
ATOM 7163 O O . PRO B 1 387 ? -17.312 11.992 8.742 1 95.94 387 PRO B O 1
ATOM 7166 N N . ALA B 1 388 ? -15.695 12.867 7.531 1 95.94 388 ALA B N 1
ATOM 7167 C CA . ALA B 1 388 ? -16.219 12.344 6.273 1 95.94 388 ALA B CA 1
ATOM 7168 C C . ALA B 1 388 ? -16.094 10.82 6.215 1 95.94 388 ALA B C 1
ATOM 7170 O O . ALA B 1 388 ? -15.148 10.25 6.773 1 95.94 388 ALA B O 1
ATOM 7171 N N . GLY B 1 389 ? -17.047 10.219 5.574 1 96.44 389 GLY B N 1
ATOM 7172 C CA . GLY B 1 389 ? -16.938 8.781 5.344 1 96.44 389 GLY B CA 1
ATOM 7173 C C . GLY B 1 389 ? -15.852 8.422 4.348 1 96.44 389 GLY B C 1
ATOM 7174 O O . GLY B 1 389 ? -15.398 9.273 3.582 1 96.44 389 GLY B O 1
ATOM 7175 N N . ALA B 1 390 ? -15.453 7.172 4.391 1 96.69 390 ALA B N 1
ATOM 7176 C CA . ALA B 1 390 ? -14.359 6.703 3.543 1 96.69 390 ALA B CA 1
ATOM 7177 C C . ALA B 1 390 ? -14.648 6.984 2.07 1 96.69 390 ALA B C 1
ATOM 7179 O O . ALA B 1 390 ? -13.797 7.508 1.352 1 96.69 390 ALA B O 1
ATOM 7180 N N . PRO B 1 391 ? -15.883 6.73 1.55 1 95.81 391 PRO B N 1
ATOM 7181 C CA . PRO B 1 391 ? -16.156 7.016 0.139 1 95.81 391 PRO B CA 1
ATOM 7182 C C . PRO B 1 391 ? -16.031 8.5 -0.197 1 95.81 391 PRO B C 1
ATOM 7184 O O . PRO B 1 391 ? -15.578 8.859 -1.284 1 95.81 391 PRO B O 1
ATOM 7187 N N . GLN B 1 392 ? -16.438 9.312 0.727 1 96.62 392 GLN B N 1
ATOM 7188 C CA . GLN B 1 392 ? -16.359 10.758 0.513 1 96.62 392 GLN B CA 1
ATOM 7189 C C . GLN B 1 392 ? -14.906 11.219 0.441 1 96.62 392 GLN B C 1
ATOM 7191 O O . GLN B 1 392 ? -14.562 12.078 -0.373 1 96.62 392 GLN B O 1
ATOM 7196 N N . ILE B 1 393 ? -14.125 10.688 1.323 1 97.44 393 ILE B N 1
ATOM 7197 C CA . ILE B 1 393 ? -12.703 11.016 1.31 1 97.44 393 ILE B CA 1
ATOM 7198 C C . ILE B 1 393 ? -12.086 10.57 -0.015 1 97.44 393 ILE B C 1
ATOM 7200 O O . ILE B 1 393 ? -11.367 11.344 -0.659 1 97.44 393 ILE B O 1
ATOM 7204 N N . ALA B 1 394 ? -12.344 9.328 -0.441 1 96.94 394 ALA B N 1
ATOM 7205 C CA . ALA B 1 394 ? -11.781 8.789 -1.679 1 96.94 394 ALA B CA 1
ATOM 7206 C C . ALA B 1 394 ? -12.18 9.648 -2.877 1 96.94 394 ALA B C 1
ATOM 7208 O O . ALA B 1 394 ? -11.336 10 -3.701 1 96.94 394 ALA B O 1
ATOM 7209 N N . ASN B 1 395 ? -13.414 9.992 -2.967 1 97.38 395 ASN B N 1
ATOM 7210 C CA . ASN B 1 395 ? -13.906 10.82 -4.059 1 97.38 395 ASN B CA 1
ATOM 7211 C C . ASN B 1 395 ? -13.328 12.234 -3.994 1 97.38 395 ASN B C 1
ATOM 7213 O O . ASN B 1 395 ? -13.031 12.836 -5.027 1 97.38 395 ASN B O 1
ATOM 7217 N N . GLY B 1 396 ? -13.305 12.75 -2.783 1 97.5 396 GLY B N 1
ATOM 7218 C CA . GLY B 1 396 ? -12.719 14.07 -2.607 1 97.5 396 GLY B CA 1
ATOM 7219 C C . GLY B 1 396 ? -11.273 14.141 -3.066 1 97.5 396 GLY B C 1
ATOM 7220 O O . GLY B 1 396 ? -10.883 15.086 -3.756 1 97.5 396 GLY B O 1
ATOM 7221 N N . VAL B 1 397 ? -10.484 13.195 -2.723 1 97.94 397 VAL B N 1
ATOM 7222 C CA . VAL B 1 397 ? -9.078 13.18 -3.102 1 97.94 397 VAL B CA 1
ATOM 7223 C C . VAL B 1 397 ? -8.953 12.984 -4.613 1 97.94 397 VAL B C 1
ATOM 7225 O O . VAL B 1 397 ? -8.07 13.57 -5.246 1 97.94 397 VAL B O 1
ATOM 7228 N N . ARG B 1 398 ? -9.789 12.102 -5.195 1 97.94 398 ARG B N 1
ATOM 7229 C CA . ARG B 1 398 ? -9.797 11.93 -6.645 1 97.94 398 ARG B CA 1
ATOM 7230 C C . ARG B 1 398 ? -10.016 13.266 -7.352 1 97.94 398 ARG B C 1
ATOM 7232 O O . ARG B 1 398 ? -9.32 13.578 -8.32 1 97.94 398 ARG B O 1
ATOM 7239 N N . LYS B 1 399 ? -10.961 14.039 -6.895 1 97.12 399 LYS B N 1
ATOM 7240 C CA . LYS B 1 399 ? -11.242 15.352 -7.465 1 97.12 399 LYS B CA 1
ATOM 7241 C C . LYS B 1 399 ? -10.039 16.281 -7.309 1 97.12 399 LYS B C 1
ATOM 7243 O O . LYS B 1 399 ? -9.742 17.078 -8.203 1 97.12 399 LYS B O 1
ATOM 7248 N N . LEU B 1 400 ? -9.422 16.234 -6.129 1 97.12 400 LEU B N 1
ATOM 7249 C CA . LEU B 1 400 ? -8.234 17.062 -5.902 1 97.12 400 LEU B CA 1
ATOM 7250 C C . LEU B 1 400 ? -7.16 16.75 -6.941 1 97.12 400 LEU B C 1
ATOM 7252 O O . LEU B 1 400 ? -6.551 17.672 -7.5 1 97.12 400 LEU B O 1
ATOM 7256 N N . VAL B 1 401 ? -6.938 15.492 -7.207 1 97.88 401 VAL B N 1
ATOM 7257 C CA . VAL B 1 401 ? -5.902 15.07 -8.148 1 97.88 401 VAL B CA 1
ATOM 7258 C C . VAL B 1 401 ? -6.25 15.547 -9.555 1 97.88 401 VAL B C 1
ATOM 7260 O O . VAL B 1 401 ? -5.387 16.047 -10.273 1 97.88 401 VAL B O 1
ATOM 7263 N N . GLU B 1 402 ? -7.477 15.43 -9.93 1 97.06 402 GLU B N 1
ATOM 7264 C CA . GLU B 1 402 ? -7.93 15.898 -11.234 1 97.06 402 GLU B CA 1
ATOM 7265 C C . GLU B 1 402 ? -7.773 17.406 -11.367 1 97.06 402 GLU B C 1
ATOM 7267 O O . GLU B 1 402 ? -7.391 17.906 -12.43 1 97.06 402 GLU B O 1
ATOM 7272 N N . ASN B 1 403 ? -8.086 18.094 -10.312 1 95 403 ASN B N 1
ATOM 7273 C CA . ASN B 1 403 ? -7.938 19.531 -10.305 1 95 403 ASN B CA 1
ATOM 7274 C C . ASN B 1 403 ? -6.488 19.953 -10.516 1 95 403 ASN B C 1
ATOM 7276 O O . ASN B 1 403 ? -6.211 20.906 -11.25 1 95 403 ASN B O 1
ATOM 7280 N N . LEU B 1 404 ? -5.578 19.312 -9.844 1 96.38 404 LEU B N 1
ATOM 7281 C CA . LEU B 1 404 ? -4.168 19.625 -10.031 1 96.38 404 LEU B CA 1
ATOM 7282 C C . LEU B 1 404 ? -3.746 19.406 -11.477 1 96.38 404 LEU B C 1
ATOM 7284 O O . LEU B 1 404 ? -3.004 20.219 -12.047 1 96.38 404 LEU B O 1
ATOM 7288 N N . ALA B 1 405 ? -4.223 18.328 -12.078 1 95.88 405 ALA B N 1
ATOM 7289 C CA . ALA B 1 405 ? -3.832 17.953 -13.438 1 95.88 405 ALA B CA 1
ATOM 7290 C C . ALA B 1 405 ? -4.324 18.984 -14.453 1 95.88 405 ALA B C 1
ATOM 7292 O O . ALA B 1 405 ? -3.68 19.219 -15.484 1 95.88 405 ALA B O 1
ATOM 7293 N N . THR B 1 406 ? -5.402 19.688 -14.133 1 94.5 406 THR B N 1
ATOM 7294 C CA . THR B 1 406 ? -6.023 20.562 -15.125 1 94.5 406 THR B CA 1
ATOM 7295 C C . THR B 1 406 ? -5.949 22.016 -14.695 1 94.5 406 THR B C 1
ATOM 7297 O O . THR B 1 406 ? -6.434 22.906 -15.398 1 94.5 406 THR B O 1
ATOM 7300 N N . ALA B 1 407 ? -5.332 22.25 -13.547 1 93.06 407 ALA B N 1
ATOM 7301 C CA . ALA B 1 407 ? -5.312 23.594 -12.984 1 93.06 407 ALA B CA 1
ATOM 7302 C C . ALA B 1 407 ? -4.574 24.562 -13.906 1 93.06 407 ALA B C 1
ATOM 7304 O O . ALA B 1 407 ? -3.564 24.203 -14.516 1 93.06 407 ALA B O 1
ATOM 7305 N N . GLN B 1 408 ? -5.129 25.75 -14.07 1 89.12 408 GLN B N 1
ATOM 7306 C CA . GLN B 1 408 ? -4.504 26.859 -14.773 1 89.12 408 GLN B CA 1
ATOM 7307 C C . GLN B 1 408 ? -4.461 28.109 -13.898 1 89.12 408 GLN B C 1
ATOM 7309 O O . GLN B 1 408 ? -5.383 28.359 -13.117 1 89.12 408 GLN B O 1
ATOM 7314 N N . ILE B 1 409 ? -3.377 28.781 -13.914 1 84.06 409 ILE B N 1
ATOM 7315 C CA . ILE B 1 409 ? -3.295 30.031 -13.156 1 84.06 409 ILE B CA 1
ATOM 7316 C C . ILE B 1 409 ? -4.219 31.078 -13.781 1 84.06 409 ILE B C 1
ATOM 7318 O O . ILE B 1 409 ? -4.094 31.391 -14.969 1 84.06 409 ILE B O 1
ATOM 7322 N N . PRO B 1 410 ? -5.199 31.359 -13.016 1 78.12 410 PRO B N 1
ATOM 7323 C CA . PRO B 1 410 ? -6.09 32.375 -13.586 1 78.12 410 PRO B CA 1
ATOM 7324 C C . PRO B 1 410 ? -5.367 33.688 -13.906 1 78.12 410 PRO B C 1
ATOM 7326 O O . PRO B 1 410 ? -4.379 34.031 -13.25 1 78.12 410 PRO B O 1
ATOM 7329 N N . GLU B 1 411 ? -5.766 34.156 -15.148 1 70.19 411 GLU B N 1
ATOM 7330 C CA . GLU B 1 411 ? -5.254 35.469 -15.461 1 70.19 411 GLU B CA 1
ATOM 7331 C C . GLU B 1 411 ? -5.633 36.469 -14.375 1 70.19 411 GLU B C 1
ATOM 7333 O O . GLU B 1 411 ? -6.758 36.469 -13.875 1 70.19 411 GLU B O 1
ATOM 7338 N N . GLU B 1 412 ? -4.719 36.719 -13.492 1 58.59 412 GLU B N 1
ATOM 7339 C CA . GLU B 1 412 ? -5.031 37.688 -12.438 1 58.59 412 GLU B CA 1
ATOM 7340 C C . GLU B 1 412 ? -6.027 38.719 -12.922 1 58.59 412 GLU B C 1
ATOM 7342 O O . GLU B 1 412 ? -5.734 39.5 -13.844 1 58.59 412 GLU B O 1
ATOM 7347 N N . THR B 1 413 ? -7.223 38.25 -13.164 1 55 413 THR B N 1
ATOM 7348 C CA . THR B 1 413 ? -8.188 39.312 -13.492 1 55 413 THR B CA 1
ATOM 7349 C C . THR B 1 413 ? -7.918 40.562 -12.664 1 55 413 THR B C 1
ATOM 7351 O O . THR B 1 413 ? -7.406 40.469 -11.547 1 55 413 THR B O 1
ATOM 7354 N N . GLN B 1 414 ? -7.906 41.656 -13.359 1 51.47 414 GLN B N 1
ATOM 7355 C CA . GLN B 1 414 ? -7.59 43.031 -13.031 1 51.47 414 GLN B CA 1
ATOM 7356 C C . GLN B 1 414 ? -8.289 43.469 -11.75 1 51.47 414 GLN B C 1
ATOM 7358 O O . GLN B 1 414 ? -8.648 44.656 -11.586 1 51.47 414 GLN B O 1
ATOM 7363 N N . SER B 1 415 ? -8.977 42.562 -10.93 1 60.38 415 SER B N 1
ATOM 7364 C CA . SER B 1 415 ? -9.492 43.375 -9.844 1 60.38 415 SER B CA 1
ATOM 7365 C C . SER B 1 415 ? -8.367 43.969 -9.008 1 60.38 415 SER B C 1
ATOM 7367 O O . SER B 1 415 ? -7.312 43.344 -8.844 1 60.38 415 SER B O 1
ATOM 7369 N N . SER B 1 416 ? -8.32 45.219 -8.867 1 77.81 416 SER B N 1
ATOM 7370 C CA . SER B 1 416 ? -7.305 46.031 -8.203 1 77.81 416 SER B CA 1
ATOM 7371 C C . SER B 1 416 ? -7.066 45.562 -6.77 1 77.81 416 SER B C 1
ATOM 7373 O O . SER B 1 416 ? -8.016 45.375 -6 1 77.81 416 SER B O 1
ATOM 7375 N N . PRO B 1 417 ? -5.891 45.062 -6.391 1 89.38 417 PRO B N 1
ATOM 7376 C CA . PRO B 1 417 ? -5.574 44.688 -5.012 1 89.38 417 PRO B CA 1
ATOM 7377 C C . PRO B 1 417 ? -6.066 45.719 -3.998 1 89.38 417 PRO B C 1
ATOM 7379 O O . PRO B 1 417 ? -6.031 46.906 -4.273 1 89.38 417 PRO B O 1
ATOM 7382 N N . LEU B 1 418 ? -6.656 45.188 -2.965 1 94.94 418 LEU B N 1
ATOM 7383 C CA . LEU B 1 418 ? -7.227 46.031 -1.919 1 94.94 418 LEU B CA 1
ATOM 7384 C C . LEU B 1 418 ? -6.461 45.844 -0.611 1 94.94 418 LEU B C 1
ATOM 7386 O O . LEU B 1 418 ? -6.117 44.719 -0.224 1 94.94 418 LEU B O 1
ATOM 7390 N N . PHE B 1 419 ? -6.121 46.969 0.014 1 97.38 419 PHE B N 1
ATOM 7391 C CA . PHE B 1 419 ? -5.562 47 1.361 1 97.38 419 PHE B CA 1
ATOM 7392 C C . PHE B 1 419 ? -6.652 47.281 2.391 1 97.38 419 PHE B C 1
ATOM 7394 O O . PHE B 1 419 ? -7.27 48.344 2.381 1 97.38 419 PHE B O 1
ATOM 7401 N N . LEU B 1 420 ? -6.879 46.375 3.273 1 97.94 420 LEU B N 1
ATOM 7402 C CA . LEU B 1 420 ? -7.949 46.531 4.254 1 97.94 420 LEU B CA 1
ATOM 7403 C C . LEU B 1 420 ? -7.391 46.938 5.609 1 97.94 420 LEU B C 1
ATOM 7405 O O . LEU B 1 420 ? -6.473 46.312 6.137 1 97.94 420 LEU B O 1
ATOM 7409 N N . ASN B 1 421 ? -7.879 48.031 6.117 1 98.19 421 ASN B N 1
ATOM 7410 C CA . ASN B 1 421 ? -7.547 48.469 7.461 1 98.19 421 ASN B CA 1
ATOM 7411 C C . ASN B 1 421 ? -8.562 48 8.484 1 98.19 421 ASN B C 1
ATOM 7413 O O . ASN B 1 421 ? -9.688 48.469 8.539 1 98.19 421 ASN B O 1
ATOM 7417 N N . LEU B 1 422 ? -8.172 47 9.25 1 97.19 422 LEU B N 1
ATOM 7418 C CA . LEU B 1 422 ? -8.977 46.469 10.352 1 97.19 422 LEU B CA 1
ATOM 7419 C C . LEU B 1 422 ? -8.383 46.875 11.695 1 97.19 422 LEU B C 1
ATOM 7421 O O . LEU B 1 422 ? -7.824 46.031 12.414 1 97.19 422 LEU B O 1
ATOM 7425 N N . SER B 1 423 ? -8.547 48.062 12.078 1 95.25 423 SER B N 1
ATOM 7426 C CA . SER B 1 423 ? -8.039 48.625 13.328 1 95.25 423 SER B CA 1
ATOM 7427 C C . SER B 1 423 ? -8.992 49.688 13.883 1 95.25 423 SER B C 1
ATOM 7429 O O . SER B 1 423 ? -10.023 49.969 13.281 1 95.25 423 SER B O 1
ATOM 7431 N N . ASN B 1 424 ? -8.648 50.188 15.039 1 91.44 424 ASN B N 1
ATOM 7432 C CA . ASN B 1 424 ? -9.453 51.219 15.656 1 91.44 424 ASN B CA 1
ATOM 7433 C C . ASN B 1 424 ? -9.07 52.594 15.141 1 91.44 424 ASN B C 1
ATOM 7435 O O . ASN B 1 424 ? -9.633 53.625 15.57 1 91.44 424 ASN B O 1
ATOM 7439 N N . HIS B 1 425 ? -8.133 52.719 14.172 1 91.94 425 HIS B N 1
ATOM 7440 C CA . HIS B 1 425 ? -7.652 53.969 13.609 1 91.94 425 HIS B CA 1
ATOM 7441 C C . HIS B 1 425 ? -7.949 54.062 12.109 1 91.94 425 HIS B C 1
ATOM 7443 O O . HIS B 1 425 ? -7.188 53.531 11.297 1 91.94 425 HIS B O 1
ATOM 7449 N N . PRO B 1 426 ? -8.906 54.812 11.773 1 95.44 426 PRO B N 1
ATOM 7450 C CA . PRO B 1 426 ? -9.266 54.906 10.352 1 95.44 426 PRO B CA 1
ATOM 7451 C C . PRO B 1 426 ? -8.094 55.375 9.484 1 95.44 426 PRO B C 1
ATOM 7453 O O . PRO B 1 426 ? -7.281 56.188 9.922 1 95.44 426 PRO B O 1
ATOM 7456 N N . SER B 1 427 ? -8.078 54.906 8.273 1 96.31 427 SER B N 1
ATOM 7457 C CA . SER B 1 427 ? -6.973 55.188 7.363 1 96.31 427 SER B CA 1
ATOM 7458 C C . SER B 1 427 ? -6.871 56.688 7.047 1 96.31 427 SER B C 1
ATOM 7460 O O . SER B 1 427 ? -5.785 57.188 6.758 1 96.31 427 SER B O 1
ATOM 7462 N N . ALA B 1 428 ? -8.008 57.406 7.105 1 94.62 428 ALA B N 1
ATOM 7463 C CA . ALA B 1 428 ? -8.023 58.844 6.848 1 94.62 428 ALA B CA 1
ATOM 7464 C C . ALA B 1 428 ? -7.152 59.594 7.859 1 94.62 428 ALA B C 1
ATOM 7466 O O . ALA B 1 428 ? -6.66 60.688 7.574 1 94.62 428 ALA B O 1
ATOM 7467 N N . GLU B 1 429 ? -6.934 59 9.031 1 94 429 GLU B N 1
ATOM 7468 C CA . GLU B 1 429 ? -6.188 59.625 10.109 1 94 429 GLU B CA 1
ATOM 7469 C C . GLU B 1 429 ? -4.73 59.188 10.117 1 94 429 GLU B C 1
ATOM 7471 O O . GLU B 1 429 ? -3.941 59.625 10.953 1 94 429 GLU B O 1
ATOM 7476 N N . TRP B 1 430 ? -4.328 58.344 9.148 1 95 430 TRP B N 1
ATOM 7477 C CA . TRP B 1 430 ? -2.955 57.875 9.086 1 95 430 TRP B CA 1
ATOM 7478 C C . TRP B 1 430 ? -2.002 58.969 8.656 1 95 430 TRP B C 1
ATOM 7480 O O . TRP B 1 430 ? -2.398 59.906 7.945 1 95 430 TRP B O 1
ATOM 7490 N N . GLU B 1 431 ? -0.78 58.844 9.133 1 93.5 431 GLU B N 1
ATOM 7491 C CA . GLU B 1 431 ? 0.272 59.688 8.562 1 93.5 431 GLU B CA 1
ATOM 7492 C C . GLU B 1 431 ? 0.424 59.438 7.066 1 93.5 431 GLU B C 1
ATOM 7494 O O . GLU B 1 431 ? 0.12 58.344 6.582 1 93.5 431 GLU B O 1
ATOM 7499 N N . ALA B 1 432 ? 0.923 60.406 6.352 1 95.06 432 ALA B N 1
ATOM 7500 C CA . ALA B 1 432 ? 1.104 60.312 4.906 1 95.06 432 ALA B CA 1
ATOM 7501 C C . ALA B 1 432 ? 2.021 59.156 4.547 1 95.06 432 ALA B C 1
ATOM 7503 O O . ALA B 1 432 ? 1.776 58.438 3.568 1 95.06 432 ALA B O 1
ATOM 7504 N N . THR B 1 433 ? 2.986 58.969 5.359 1 95.75 433 THR B N 1
ATOM 7505 C CA . THR B 1 433 ? 3.959 57.938 5.09 1 95.75 433 THR B CA 1
ATOM 7506 C C . THR B 1 433 ? 3.312 56.562 5.207 1 95.75 433 THR B C 1
ATOM 7508 O O . THR B 1 433 ? 3.635 55.625 4.441 1 95.75 433 THR B O 1
ATOM 7511 N N . GLN B 1 434 ? 2.447 56.375 6.148 1 96.69 434 GLN B N 1
ATOM 7512 C CA . GLN B 1 434 ? 1.743 55.125 6.328 1 96.69 434 GLN B CA 1
ATOM 7513 C C . GLN B 1 434 ? 0.785 54.844 5.172 1 96.69 434 GLN B C 1
ATOM 7515 O O . GLN B 1 434 ? 0.708 53.719 4.672 1 96.69 434 GLN B O 1
ATOM 7520 N N . ARG B 1 435 ? 0.059 55.781 4.77 1 97.19 435 ARG B N 1
ATOM 7521 C CA . ARG B 1 435 ? -0.865 55.656 3.646 1 97.19 435 ARG B CA 1
ATOM 7522 C C . ARG B 1 435 ? -0.122 55.312 2.365 1 97.19 435 ARG B C 1
ATOM 7524 O O . ARG B 1 435 ? -0.586 54.469 1.584 1 97.19 435 ARG B O 1
ATOM 7531 N N . GLU B 1 436 ? 1.004 56 2.184 1 96.88 436 GLU B N 1
ATOM 7532 C CA . GLU B 1 436 ? 1.809 55.719 0.997 1 96.88 436 GLU B CA 1
ATOM 7533 C C . GLU B 1 436 ? 2.33 54.312 1.004 1 96.88 436 GLU B C 1
ATOM 7535 O O . GLU B 1 436 ? 2.344 53.625 -0.034 1 96.88 436 GLU B O 1
ATOM 7540 N N . ALA B 1 437 ? 2.777 53.906 2.176 1 97.25 437 ALA B N 1
ATOM 7541 C CA . ALA B 1 437 ? 3.266 52.531 2.307 1 97.25 437 ALA B CA 1
ATOM 7542 C C . ALA B 1 437 ? 2.166 51.531 1.978 1 97.25 437 ALA B C 1
ATOM 7544 O O . ALA B 1 437 ? 2.424 50.5 1.347 1 97.25 437 ALA B O 1
ATOM 7545 N N . ALA B 1 438 ? 0.922 51.719 2.418 1 97.69 438 ALA B N 1
ATOM 7546 C CA . ALA B 1 438 ? -0.218 50.875 2.137 1 97.69 438 ALA B CA 1
ATOM 7547 C C . ALA B 1 438 ? -0.553 50.875 0.647 1 97.69 438 ALA B C 1
ATOM 7549 O O . ALA B 1 438 ? -0.854 49.812 0.072 1 97.69 438 ALA B O 1
ATOM 7550 N N . ARG B 1 439 ? -0.458 52.031 -0.011 1 96.25 439 ARG B N 1
ATOM 7551 C CA . ARG B 1 439 ? -0.793 52.156 -1.425 1 96.25 439 ARG B CA 1
ATOM 7552 C C . ARG B 1 439 ? 0.229 51.469 -2.303 1 96.25 439 ARG B C 1
ATOM 7554 O O . ARG B 1 439 ? -0.088 51.031 -3.416 1 96.25 439 ARG B O 1
ATOM 7561 N N . LYS B 1 440 ? 1.429 51.344 -1.795 1 95.69 440 LYS B N 1
ATOM 7562 C CA . LYS B 1 440 ? 2.445 50.594 -2.516 1 95.69 440 LYS B CA 1
ATOM 7563 C C . LYS B 1 440 ? 2.092 49.094 -2.564 1 95.69 440 LYS B C 1
ATOM 7565 O O . LYS B 1 440 ? 2.477 48.406 -3.498 1 95.69 440 LYS B O 1
ATOM 7570 N N . LEU B 1 441 ? 1.373 48.656 -1.562 1 94.5 441 LEU B N 1
ATOM 7571 C CA . LEU B 1 441 ? 0.957 47.25 -1.509 1 94.5 441 LEU B CA 1
ATOM 7572 C C . LEU B 1 441 ? -0.322 47.031 -2.311 1 94.5 441 LEU B C 1
ATOM 7574 O O . LEU B 1 441 ? -0.465 46.031 -2.996 1 94.5 441 LEU B O 1
ATOM 7578 N N . ALA B 1 442 ? -1.239 47.938 -2.178 1 94.38 442 ALA B N 1
ATOM 7579 C CA . ALA B 1 442 ? -2.486 47.938 -2.938 1 94.38 442 ALA B CA 1
ATOM 7580 C C . ALA B 1 442 ? -2.979 49.344 -3.186 1 94.38 442 ALA B C 1
ATOM 7582 O O . ALA B 1 442 ? -2.969 50.188 -2.275 1 94.38 442 ALA B O 1
ATOM 7583 N N . PRO B 1 443 ? -3.428 49.625 -4.379 1 92.69 443 PRO B N 1
ATOM 7584 C CA . PRO B 1 443 ? -3.818 51 -4.734 1 92.69 443 PRO B CA 1
ATOM 7585 C C . PRO B 1 443 ? -5.02 51.5 -3.934 1 92.69 443 PRO B C 1
ATOM 7587 O O . PRO B 1 443 ? -5.137 52.688 -3.674 1 92.69 443 PRO B O 1
ATOM 7590 N N . GLU B 1 444 ? -5.867 50.594 -3.578 1 95.19 444 GLU B N 1
ATOM 7591 C CA . GLU B 1 444 ? -7.07 50.969 -2.854 1 95.19 444 GLU B CA 1
ATOM 7592 C C . GLU B 1 444 ? -6.984 50.594 -1.384 1 95.19 444 GLU B C 1
ATOM 7594 O O . GLU B 1 444 ? -6.562 49.469 -1.062 1 95.19 444 GLU B O 1
ATOM 7599 N N . ILE B 1 445 ? -7.332 51.531 -0.53 1 97.12 445 ILE B N 1
ATOM 7600 C CA . ILE B 1 445 ? -7.406 51.281 0.906 1 97.12 445 ILE B CA 1
ATOM 7601 C C . ILE B 1 445 ? -8.859 51.375 1.365 1 97.12 445 ILE B C 1
ATOM 7603 O O . ILE B 1 445 ? -9.578 52.312 1.046 1 97.12 445 ILE B O 1
ATOM 7607 N N . ARG B 1 446 ? -9.289 50.375 2.068 1 97.25 446 ARG B N 1
ATOM 7608 C CA . ARG B 1 446 ? -10.641 50.344 2.629 1 97.25 446 ARG B CA 1
ATOM 7609 C C . ARG B 1 446 ? -10.602 50.094 4.133 1 97.25 446 ARG B C 1
ATOM 7611 O O . ARG B 1 446 ? -9.766 49.344 4.621 1 97.25 446 ARG B O 1
ATOM 7618 N N . ASP B 1 447 ? -11.508 50.75 4.82 1 97.12 447 ASP B N 1
ATOM 7619 C CA . ASP B 1 447 ? -11.602 50.594 6.27 1 97.12 447 ASP B CA 1
ATOM 7620 C C . ASP B 1 447 ? -12.727 49.625 6.641 1 97.12 447 ASP B C 1
ATOM 7622 O O . ASP B 1 447 ? -13.812 49.688 6.059 1 97.12 447 ASP B O 1
ATOM 7626 N N . LEU B 1 448 ? -12.461 48.75 7.457 1 96.44 448 LEU B N 1
ATOM 7627 C CA . LEU B 1 448 ? -13.406 47.938 8.211 1 96.44 448 LEU B CA 1
ATOM 7628 C C . LEU B 1 448 ? -13.164 48.062 9.711 1 96.44 448 LEU B C 1
ATOM 7630 O O . LEU B 1 448 ? -12.164 47.562 10.227 1 96.44 448 LEU B O 1
ATOM 7634 N N . PRO B 1 449 ? -14 48.781 10.391 1 93.88 449 PRO B N 1
ATOM 7635 C CA . PRO B 1 449 ? -13.742 49.062 11.805 1 93.88 449 PRO B CA 1
ATOM 7636 C C . PRO B 1 449 ? -13.578 47.812 12.648 1 93.88 449 PRO B C 1
ATOM 7638 O O . PRO B 1 449 ? -14.305 46.844 12.453 1 93.88 449 PRO B O 1
ATOM 7641 N N . PHE B 1 450 ? -12.602 47.781 13.5 1 95.38 450 PHE B N 1
ATOM 7642 C CA . PHE B 1 450 ? -12.43 46.719 14.477 1 95.38 450 PHE B CA 1
ATOM 7643 C C . PHE B 1 450 ? -13.586 46.719 15.477 1 95.38 450 PHE B C 1
ATOM 7645 O O . PHE B 1 450 ? -13.93 47.75 16.047 1 95.38 450 PHE B O 1
ATOM 7652 N N . PRO B 1 451 ? -14.211 45.656 15.695 1 94.94 451 PRO B N 1
ATOM 7653 C CA . PRO B 1 451 ? -15.406 45.656 16.547 1 94.94 451 PRO B CA 1
ATOM 7654 C C . PRO B 1 451 ? -15.062 45.75 18.031 1 94.94 451 PRO B C 1
ATOM 7656 O O . PRO B 1 451 ? -13.945 45.438 18.438 1 94.94 451 PRO B O 1
ATOM 7659 N N . ALA B 1 452 ? -16.078 46.188 18.75 1 92.5 452 ALA B N 1
ATOM 7660 C CA . ALA B 1 452 ? -15.961 46.062 20.203 1 92.5 452 ALA B CA 1
ATOM 7661 C C . ALA B 1 452 ? -16 44.625 20.641 1 92.5 452 ALA B C 1
ATOM 7663 O O . ALA B 1 452 ? -16.812 43.844 20.156 1 92.5 452 ALA B O 1
ATOM 7664 N N . VAL B 1 453 ? -15.023 44.25 21.438 1 95.25 453 VAL B N 1
ATOM 7665 C CA . VAL B 1 453 ? -14.938 42.844 21.906 1 95.25 453 VAL B CA 1
ATOM 7666 C C . VAL B 1 453 ? -15.391 42.781 23.359 1 95.25 453 VAL B C 1
ATOM 7668 O O . VAL B 1 453 ? -14.75 43.344 24.25 1 95.25 453 VAL B O 1
ATOM 7671 N N . PRO B 1 454 ? -16.5 42.062 23.625 1 95.31 454 PRO B N 1
ATOM 7672 C CA . PRO B 1 454 ? -16.922 41.938 25.016 1 95.31 454 PRO B CA 1
ATOM 7673 C C . PRO B 1 454 ? -15.867 41.25 25.891 1 95.31 454 PRO B C 1
ATOM 7675 O O . PRO B 1 454 ? -15.359 40.188 25.531 1 95.31 454 PRO B O 1
ATOM 7678 N N . PRO B 1 455 ? -15.508 41.906 26.938 1 95.69 455 PRO B N 1
ATOM 7679 C CA . PRO B 1 455 ? -14.477 41.312 27.797 1 95.69 455 PRO B CA 1
ATOM 7680 C C . PRO B 1 455 ? -14.891 39.969 28.344 1 95.69 455 PRO B C 1
ATOM 7682 O O . PRO B 1 455 ? -14.039 39.156 28.734 1 95.69 455 PRO B O 1
ATOM 7685 N N . GLU B 1 456 ? -16.188 39.625 28.359 1 95.62 456 GLU B N 1
ATOM 7686 C CA . GLU B 1 456 ? -16.688 38.375 28.906 1 95.62 456 GLU B CA 1
ATOM 7687 C C . GLU B 1 456 ? -16.641 37.25 27.875 1 95.62 456 GLU B C 1
ATOM 7689 O O . GLU B 1 456 ? -16.781 36.094 28.219 1 95.62 456 GLU B O 1
ATOM 7694 N N . ALA B 1 457 ? -16.375 37.625 26.641 1 95.81 457 ALA B N 1
ATOM 7695 C CA . ALA B 1 457 ? -16.375 36.625 25.562 1 95.81 457 ALA B CA 1
ATOM 7696 C C . ALA B 1 457 ? -15.242 35.625 25.766 1 95.81 457 ALA B C 1
ATOM 7698 O O . ALA B 1 457 ? -14.141 35.969 26.156 1 95.81 457 ALA B O 1
ATOM 7699 N N . ASP B 1 458 ? -15.508 34.312 25.547 1 93.69 458 ASP B N 1
ATOM 7700 C CA . ASP B 1 458 ? -14.477 33.281 25.625 1 93.69 458 ASP B CA 1
ATOM 7701 C C . ASP B 1 458 ? -13.867 33.031 24.25 1 93.69 458 ASP B C 1
ATOM 7703 O O . ASP B 1 458 ? -14.156 33.719 23.281 1 93.69 458 ASP B O 1
ATOM 7707 N N . ASP B 1 459 ? -12.938 32.125 24.203 1 92.94 459 ASP B N 1
ATOM 7708 C CA . ASP B 1 459 ? -12.195 31.859 22.984 1 92.94 459 ASP B CA 1
ATOM 7709 C C . ASP B 1 459 ? -13.125 31.391 21.859 1 92.94 459 ASP B C 1
ATOM 7711 O O . ASP B 1 459 ? -12.914 31.719 20.688 1 92.94 459 ASP B O 1
ATOM 7715 N N . ALA B 1 460 ? -14.18 30.625 22.141 1 90.69 460 ALA B N 1
ATOM 7716 C CA . ALA B 1 460 ? -15.141 30.172 21.141 1 90.69 460 ALA B CA 1
ATOM 7717 C C . ALA B 1 460 ? -15.883 31.359 20.531 1 90.69 460 ALA B C 1
ATOM 7719 O O . ALA B 1 460 ? -16.078 31.406 19.312 1 90.69 460 ALA B O 1
ATOM 7720 N N . ALA B 1 461 ? -16.281 32.188 21.406 1 94.75 461 ALA B N 1
ATOM 7721 C CA . ALA B 1 461 ? -16.969 33.406 20.938 1 94.75 461 ALA B CA 1
ATOM 7722 C C . ALA B 1 461 ? -16.047 34.25 20.062 1 94.75 461 ALA B C 1
ATOM 7724 O O . ALA B 1 461 ? -16.484 34.812 19.062 1 94.75 461 ALA B O 1
ATOM 7725 N N . ILE B 1 462 ? -14.805 34.406 20.469 1 96.44 462 ILE B N 1
ATOM 7726 C CA . ILE B 1 462 ? -13.82 35.156 19.719 1 96.44 462 ILE B CA 1
ATOM 7727 C C . ILE B 1 462 ? -13.641 34.562 18.328 1 96.44 462 ILE B C 1
ATOM 7729 O O . ILE B 1 462 ? -13.578 35.281 17.328 1 96.44 462 ILE B O 1
ATOM 7733 N N . SER B 1 463 ? -13.539 33.25 18.266 1 94.62 463 SER B N 1
ATOM 7734 C CA . SER B 1 463 ? -13.406 32.562 16.984 1 94.62 463 SER B CA 1
ATOM 7735 C C . SER B 1 463 ? -14.602 32.844 16.094 1 94.62 463 SER B C 1
ATOM 7737 O O . SER B 1 463 ? -14.453 33.031 14.875 1 94.62 463 SER B O 1
ATOM 7739 N N . GLN B 1 464 ? -15.75 32.844 16.672 1 94.81 464 GLN B N 1
ATOM 7740 C CA . GLN B 1 464 ? -16.953 33.125 15.898 1 94.81 464 GLN B CA 1
ATOM 7741 C C . GLN B 1 464 ? -16.953 34.562 15.367 1 94.81 464 GLN B C 1
ATOM 7743 O O . GLN B 1 464 ? -17.312 34.812 14.211 1 94.81 464 GLN B O 1
ATOM 7748 N N . ILE B 1 465 ? -16.594 35.469 16.219 1 96.31 465 ILE B N 1
ATOM 7749 C CA . ILE B 1 465 ? -16.5 36.875 15.797 1 96.31 465 ILE B CA 1
ATOM 7750 C C . ILE B 1 465 ? -15.508 37 14.641 1 96.31 465 ILE B C 1
ATOM 7752 O O . ILE B 1 465 ? -15.773 37.719 13.664 1 96.31 465 ILE B O 1
ATOM 7756 N N . ALA B 1 466 ? -14.352 36.344 14.758 1 96.69 466 ALA B N 1
ATOM 7757 C CA . ALA B 1 466 ? -13.344 36.375 13.703 1 96.69 466 ALA B CA 1
ATOM 7758 C C . ALA B 1 466 ? -13.906 35.844 12.391 1 96.69 466 ALA B C 1
ATOM 7760 O O . ALA B 1 466 ? -13.672 36.406 11.328 1 96.69 466 ALA B O 1
ATOM 7761 N N . ARG B 1 467 ? -14.648 34.719 12.445 1 94.88 467 ARG B N 1
ATOM 7762 C CA . ARG B 1 467 ? -15.242 34.125 11.25 1 94.88 467 ARG B CA 1
ATOM 7763 C C . ARG B 1 467 ? -16.25 35.062 10.609 1 94.88 467 ARG B C 1
ATOM 7765 O O . ARG B 1 467 ? -16.297 35.188 9.383 1 94.88 467 ARG B O 1
ATOM 7772 N N . ASP B 1 468 ? -17.047 35.656 11.438 1 95.62 468 ASP B N 1
ATOM 7773 C CA . ASP B 1 468 ? -18.062 36.594 10.945 1 95.62 468 ASP B CA 1
ATOM 7774 C C . ASP B 1 468 ? -17.406 37.812 10.281 1 95.62 468 ASP B C 1
ATOM 7776 O O . ASP B 1 468 ? -17.875 38.281 9.258 1 95.62 468 ASP B O 1
ATOM 7780 N N . LEU B 1 469 ? -16.375 38.281 10.883 1 96 469 LEU B N 1
ATOM 7781 C CA . LEU B 1 469 ? -15.648 39.406 10.32 1 96 469 LEU B CA 1
ATOM 7782 C C . LEU B 1 469 ? -14.977 39.031 9 1 96 469 LEU B C 1
ATOM 7784 O O . LEU B 1 469 ? -14.922 39.844 8.07 1 96 469 LEU B O 1
ATOM 7788 N N . ALA B 1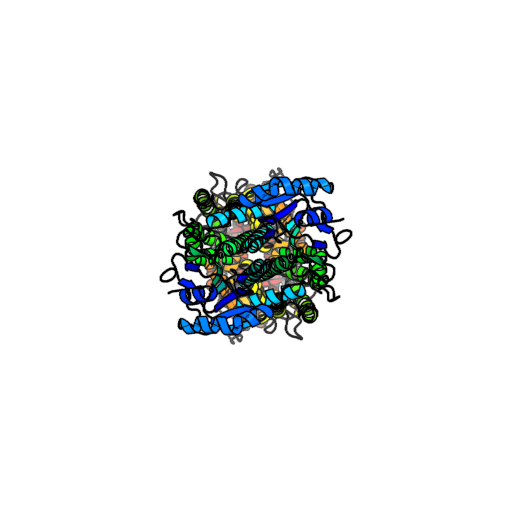 470 ? -14.414 37.875 8.953 1 94.94 470 ALA B N 1
ATOM 7789 C CA . ALA B 1 470 ? -13.758 37.375 7.746 1 94.94 470 ALA B CA 1
ATOM 7790 C C . ALA B 1 470 ? -14.727 37.344 6.566 1 94.94 470 ALA B C 1
ATOM 7792 O O . ALA B 1 470 ? -14.328 37.594 5.426 1 94.94 470 ALA B O 1
ATOM 7793 N N . LYS B 1 471 ? -16 37.094 6.844 1 94.31 471 LYS B N 1
ATOM 7794 C CA . LYS B 1 471 ? -17.031 37.062 5.805 1 94.31 471 LYS B CA 1
ATOM 7795 C C . LYS B 1 471 ? -17.281 38.469 5.254 1 94.31 471 LYS B C 1
ATOM 7797 O O . LYS B 1 471 ? -17.797 38.594 4.145 1 94.31 471 LYS B O 1
ATOM 7802 N N . GLN B 1 472 ? -16.922 39.438 6.039 1 95.38 472 GLN B N 1
ATOM 7803 C CA . GLN B 1 472 ? -17.172 40.812 5.641 1 95.38 472 GLN B CA 1
ATOM 7804 C C . GLN B 1 472 ? -16 41.406 4.859 1 95.38 472 GLN B C 1
ATOM 7806 O O . GLN B 1 472 ? -16.094 42.5 4.301 1 95.38 472 GLN B O 1
ATOM 7811 N N . VAL B 1 473 ? -14.906 40.688 4.805 1 94.81 473 VAL B N 1
ATOM 7812 C CA . VAL B 1 473 ? -13.727 41.156 4.094 1 94.81 473 VAL B CA 1
ATOM 7813 C C . VAL B 1 473 ? -14.023 41.25 2.6 1 94.81 473 VAL B C 1
ATOM 7815 O O . VAL B 1 473 ? -14.461 40.281 1.982 1 94.81 473 VAL B O 1
ATOM 7818 N N . PRO B 1 474 ? -13.805 42.406 2.016 1 93.12 474 PRO B N 1
ATOM 7819 C CA . PRO B 1 474 ? -14.133 42.594 0.6 1 93.12 474 PRO B CA 1
ATOM 7820 C C . PRO B 1 474 ? -13.305 41.688 -0.321 1 93.12 474 PRO B C 1
ATOM 7822 O O . PRO B 1 474 ? -12.117 41.469 -0.071 1 93.12 474 PRO B O 1
ATOM 7825 N N . PRO B 1 475 ? -13.984 41.281 -1.362 1 88.69 475 PRO B N 1
ATOM 7826 C CA . PRO B 1 475 ? -13.219 40.531 -2.371 1 88.69 475 PRO B CA 1
ATOM 7827 C C . PRO B 1 475 ? -12.047 41.344 -2.93 1 88.69 475 PRO B C 1
ATOM 7829 O O . PRO B 1 475 ? -12.172 42.562 -3.119 1 88.69 475 PRO B O 1
ATOM 7832 N N . GLY B 1 476 ? -11 40.781 -3.24 1 88.75 476 GLY B N 1
ATOM 7833 C CA . GLY B 1 476 ? -9.836 41.438 -3.801 1 88.75 476 GLY B CA 1
ATOM 7834 C C . GLY B 1 476 ? -8.828 41.875 -2.748 1 88.75 476 GLY B C 1
ATOM 7835 O O . GLY B 1 476 ? -7.758 42.375 -3.08 1 88.75 476 GLY B O 1
ATOM 7836 N N . THR B 1 477 ? -9.141 41.688 -1.479 1 93.5 477 THR B N 1
ATOM 7837 C CA . THR B 1 477 ? -8.211 42.031 -0.404 1 93.5 477 THR B CA 1
ATOM 7838 C C . THR B 1 477 ? -6.957 41.156 -0.481 1 93.5 477 THR B C 1
ATOM 7840 O O . THR B 1 477 ? -7.035 39.938 -0.393 1 93.5 477 THR B O 1
ATOM 7843 N N . THR B 1 478 ? -5.848 41.812 -0.626 1 93 478 THR B N 1
ATOM 7844 C CA . THR B 1 478 ? -4.582 41.094 -0.688 1 93 478 THR B CA 1
ATOM 7845 C C . THR B 1 478 ? -3.783 41.281 0.596 1 93 478 THR B C 1
ATOM 7847 O O . THR B 1 478 ? -3.004 40.438 0.988 1 93 478 THR B O 1
ATOM 7850 N N . HIS B 1 479 ? -3.971 42.469 1.182 1 95.81 479 HIS B N 1
ATOM 7851 C CA . HIS B 1 479 ? -3.291 42.812 2.424 1 95.81 479 HIS B CA 1
ATOM 7852 C C . HIS B 1 479 ? -4.27 43.375 3.445 1 95.81 479 HIS B C 1
ATOM 7854 O O . HIS B 1 479 ? -5.238 44.062 3.078 1 95.81 479 HIS B O 1
ATOM 7860 N N . ALA B 1 480 ? -4.035 43.094 4.68 1 97.75 480 ALA B N 1
ATOM 7861 C CA . ALA B 1 480 ? -4.879 43.625 5.738 1 97.75 480 ALA B CA 1
ATOM 7862 C C . ALA B 1 480 ? -4.051 44 6.965 1 97.75 480 ALA B C 1
ATOM 7864 O O . ALA B 1 480 ? -3.234 43.219 7.434 1 97.75 480 ALA B O 1
ATOM 7865 N N . MET B 1 481 ? -4.152 45.188 7.426 1 98.31 481 MET B N 1
ATOM 7866 C CA . MET B 1 481 ? -3.602 45.562 8.727 1 98.31 481 MET B CA 1
ATOM 7867 C C . MET B 1 481 ? -4.562 45.188 9.852 1 98.31 481 MET B C 1
ATOM 7869 O O . MET B 1 481 ? -5.719 45.625 9.852 1 98.31 481 MET B O 1
ATOM 7873 N N . ILE B 1 482 ? -4.141 44.406 10.734 1 97.94 482 ILE B N 1
ATOM 7874 C CA . ILE B 1 482 ? -5 43.938 11.812 1 97.94 482 ILE B CA 1
ATOM 7875 C C . ILE B 1 482 ? -4.398 44.312 13.164 1 97.94 482 ILE B C 1
ATOM 7877 O O . ILE B 1 482 ? -3.383 43.75 13.578 1 97.94 482 ILE B O 1
ATOM 7881 N N . GLN B 1 483 ? -4.961 45.156 13.867 1 96.44 483 GLN B N 1
ATOM 7882 C CA . GLN B 1 483 ? -4.535 45.625 15.188 1 96.44 483 GLN B CA 1
ATOM 7883 C C . GLN B 1 483 ? -5.734 46.031 16.031 1 96.44 483 GLN B C 1
ATOM 7885 O O . GLN B 1 483 ? -6.594 46.781 15.586 1 96.44 483 GLN B O 1
ATOM 7890 N N . GLY B 1 484 ? -5.961 45.5 17.109 1 95.06 484 GLY B N 1
ATOM 7891 C CA . GLY B 1 484 ? -7.023 45.719 18.078 1 95.06 484 GLY B CA 1
ATOM 7892 C C . GLY B 1 484 ? -6.895 44.875 19.312 1 95.06 484 GLY B C 1
ATOM 7893 O O . GLY B 1 484 ? -5.844 44.844 19.953 1 95.06 484 GLY B O 1
ATOM 7894 N N . GLU B 1 485 ? -7.934 44.25 19.609 1 95.25 485 GLU B N 1
ATOM 7895 C CA . GLU B 1 485 ? -7.887 43.312 20.734 1 95.25 485 GLU B CA 1
ATOM 7896 C C . GLU B 1 485 ? -7.059 42.094 20.406 1 95.25 485 GLU B C 1
ATOM 7898 O O . GLU B 1 485 ? -7.172 41.531 19.312 1 95.25 485 GLU B O 1
ATOM 7903 N N . PHE B 1 486 ? -6.23 41.594 21.281 1 96.62 486 PHE B N 1
ATOM 7904 C CA . PHE B 1 486 ? -5.168 40.625 21.016 1 96.62 486 PHE B CA 1
ATOM 7905 C C . PHE B 1 486 ? -5.746 39.312 20.531 1 96.62 486 PHE B C 1
ATOM 7907 O O . PHE B 1 486 ? -5.312 38.781 19.5 1 96.62 486 PHE B O 1
ATOM 7914 N N . THR B 1 487 ? -6.699 38.781 21.234 1 97.69 487 THR B N 1
ATOM 7915 C CA . THR B 1 487 ? -7.184 37.438 20.922 1 97.69 487 THR B CA 1
ATOM 7916 C C . THR B 1 487 ? -7.973 37.469 19.609 1 97.69 487 THR B C 1
ATOM 7918 O O . THR B 1 487 ? -7.895 36.5 18.828 1 97.69 487 THR B O 1
ATOM 7921 N N . LEU B 1 488 ? -8.727 38.5 19.406 1 97.56 488 LEU B N 1
ATOM 7922 C CA . LEU B 1 488 ? -9.453 38.594 18.141 1 97.56 488 LEU B CA 1
ATOM 7923 C C . LEU B 1 488 ? -8.492 38.844 16.984 1 97.56 488 LEU B C 1
ATOM 7925 O O . LEU B 1 488 ? -8.688 38.312 15.891 1 97.56 488 LEU B O 1
ATOM 7929 N N . ALA B 1 489 ? -7.52 39.75 17.203 1 97.69 489 ALA B N 1
ATOM 7930 C CA . ALA B 1 489 ? -6.512 39.969 16.172 1 97.69 489 ALA B CA 1
ATOM 7931 C C . ALA B 1 489 ? -5.84 38.625 15.789 1 97.69 489 ALA B C 1
ATOM 7933 O O . ALA B 1 489 ? -5.645 38.344 14.602 1 97.69 489 ALA B O 1
ATOM 7934 N N . PHE B 1 490 ? -5.496 37.844 16.781 1 97.69 490 PHE B N 1
ATOM 7935 C CA . PHE B 1 490 ? -4.875 36.562 16.562 1 97.69 490 PHE B CA 1
ATOM 7936 C C . PHE B 1 490 ? -5.777 35.656 15.719 1 97.69 490 PHE B C 1
ATOM 7938 O O . PHE B 1 490 ? -5.328 35.062 14.734 1 97.69 490 PHE B O 1
ATOM 7945 N N . ALA B 1 491 ? -7.027 35.562 16.094 1 96.94 491 ALA B N 1
ATOM 7946 C CA . ALA B 1 491 ? -7.996 34.719 15.383 1 96.94 491 ALA B CA 1
ATOM 7947 C C . ALA B 1 491 ? -8.203 35.219 13.953 1 96.94 491 ALA B C 1
ATOM 7949 O O . ALA B 1 491 ? -8.32 34.406 13.023 1 96.94 491 ALA B O 1
ATOM 7950 N N . LEU B 1 492 ? -8.242 36.469 13.805 1 96.81 492 LEU B N 1
ATOM 7951 C CA . LEU B 1 492 ? -8.477 37.062 12.492 1 96.81 492 LEU B CA 1
ATOM 7952 C C . LEU B 1 492 ? -7.312 36.812 11.555 1 96.81 492 LEU B C 1
ATOM 7954 O O . LEU B 1 492 ? -7.516 36.531 10.367 1 96.81 492 LEU B O 1
ATOM 7958 N N . VAL B 1 493 ? -6.102 36.969 12.062 1 96.94 493 VAL B N 1
ATOM 7959 C CA . VAL B 1 493 ? -4.918 36.719 11.25 1 96.94 493 VAL B CA 1
ATOM 7960 C C . VAL B 1 493 ? -4.961 35.281 10.719 1 96.94 493 VAL B C 1
ATOM 7962 O O . VAL B 1 493 ? -4.699 35.031 9.539 1 96.94 493 VAL B O 1
ATOM 7965 N N . ARG B 1 494 ? -5.344 34.375 11.516 1 93.81 494 ARG B N 1
ATOM 7966 C CA . ARG B 1 494 ? -5.406 32.969 11.125 1 93.81 494 ARG B CA 1
ATOM 7967 C C . ARG B 1 494 ? -6.488 32.75 10.078 1 93.81 494 ARG B C 1
ATOM 7969 O O . ARG B 1 494 ? -6.266 32.031 9.094 1 93.81 494 ARG B O 1
ATOM 7976 N N . GLU B 1 495 ? -7.625 33.312 10.297 1 93.81 495 GLU B N 1
ATOM 7977 C CA . GLU B 1 495 ? -8.734 33.156 9.359 1 93.81 495 GLU B CA 1
ATOM 7978 C C . GLU B 1 495 ? -8.406 33.781 7.996 1 93.81 495 GLU B C 1
ATOM 7980 O O . GLU B 1 495 ? -8.672 33.156 6.961 1 93.81 495 GLU B O 1
ATOM 7985 N N . LEU B 1 496 ? -7.867 34.969 8.016 1 94.31 496 LEU B N 1
ATOM 7986 C CA . LEU B 1 496 ? -7.609 35.656 6.766 1 94.31 496 LEU B CA 1
ATOM 7987 C C . LEU B 1 496 ? -6.438 35.031 6.02 1 94.31 496 LEU B C 1
ATOM 7989 O O . LEU B 1 496 ? -6.406 35.031 4.789 1 94.31 496 LEU B O 1
ATOM 7993 N N . TYR B 1 497 ? -5.5 34.531 6.793 1 91.38 497 TYR B N 1
ATOM 7994 C CA . TYR B 1 497 ? -4.406 33.781 6.164 1 91.38 497 TYR B CA 1
ATOM 7995 C C . TYR B 1 497 ? -4.926 32.594 5.359 1 91.38 497 TYR B C 1
ATOM 7997 O O . TYR B 1 497 ? -4.395 32.281 4.293 1 91.38 497 TYR B O 1
ATOM 8005 N N . ARG B 1 498 ? -5.926 31.938 5.824 1 89.12 498 ARG B N 1
ATOM 8006 C CA . ARG B 1 498 ? -6.527 30.797 5.141 1 89.12 498 ARG B CA 1
ATOM 8007 C C . ARG B 1 498 ? -7.145 31.219 3.811 1 89.12 498 ARG B C 1
ATOM 8009 O O . ARG B 1 498 ? -7.316 30.391 2.912 1 89.12 498 ARG B O 1
ATOM 8016 N N . ASP B 1 499 ? -7.406 32.5 3.736 1 90.56 499 ASP B N 1
ATOM 8017 C CA . ASP B 1 499 ? -7.988 33.031 2.506 1 90.56 499 ASP B CA 1
ATOM 8018 C C . ASP B 1 499 ? -6.922 33.688 1.636 1 90.56 499 ASP B C 1
ATOM 8020 O O . ASP B 1 499 ? -7.242 34.312 0.617 1 90.56 499 ASP B O 1
ATOM 8024 N N . GLY B 1 500 ? -5.707 33.625 2.117 1 90.44 500 GLY B N 1
ATOM 8025 C CA . GLY B 1 500 ? -4.594 34.094 1.313 1 90.44 500 GLY B CA 1
ATOM 8026 C C . GLY B 1 500 ? -4.305 35.594 1.501 1 90.44 500 GLY B C 1
ATOM 8027 O O . GLY B 1 500 ? -3.664 36.219 0.652 1 90.44 500 GLY B O 1
ATOM 8028 N N . VAL B 1 501 ? -4.801 36.188 2.494 1 93.56 501 VAL B N 1
ATOM 8029 C CA . VAL B 1 501 ? -4.566 37.594 2.781 1 93.56 501 VAL B CA 1
ATOM 8030 C C . VAL B 1 501 ? -3.297 37.75 3.615 1 93.56 501 VAL B C 1
ATOM 8032 O O . VAL B 1 501 ? -3.119 37.062 4.621 1 93.56 501 VAL B O 1
ATOM 8035 N N . VAL B 1 502 ? -2.416 38.594 3.188 1 94 502 VAL B N 1
ATOM 8036 C CA . VAL B 1 502 ? -1.228 38.906 3.977 1 94 502 VAL B CA 1
ATOM 8037 C C . VAL B 1 502 ? -1.59 39.844 5.117 1 94 502 VAL B C 1
ATOM 8039 O O . VAL B 1 502 ? -1.991 41 4.883 1 94 502 VAL B O 1
ATOM 8042 N N . CYS B 1 503 ? -1.471 39.375 6.312 1 96.56 503 CYS B N 1
ATOM 8043 C CA . CYS B 1 503 ? -1.859 40.188 7.477 1 96.56 503 CYS B CA 1
ATOM 8044 C C . CYS B 1 503 ? -0.666 40.938 8.039 1 96.56 503 CYS B C 1
ATOM 8046 O O . CYS B 1 503 ? 0.403 40.375 8.25 1 96.56 503 CYS B O 1
ATOM 8048 N N . LEU B 1 504 ? -0.886 42.219 8.312 1 97.62 504 LEU B N 1
ATOM 8049 C CA . LEU B 1 504 ? 0.194 43.125 8.68 1 97.62 504 LEU B CA 1
ATOM 8050 C C . LEU B 1 504 ? -0.138 43.875 9.961 1 97.62 504 LEU B C 1
ATOM 8052 O O . LEU B 1 504 ? -1.309 44 10.328 1 97.62 504 LEU B O 1
ATOM 8056 N N . ALA B 1 505 ? 0.869 44.312 10.625 1 97.69 505 ALA B N 1
ATOM 8057 C CA . ALA B 1 505 ? 0.785 45.312 11.703 1 97.69 505 ALA B CA 1
ATOM 8058 C C . ALA B 1 505 ? 1.616 46.562 11.375 1 97.69 505 ALA B C 1
ATOM 8060 O O . ALA B 1 505 ? 2.676 46.438 10.758 1 97.69 505 ALA B O 1
ATOM 8061 N N . ALA B 1 506 ? 1.108 47.719 11.75 1 97.19 506 ALA B N 1
ATOM 8062 C CA . ALA B 1 506 ? 1.885 48.938 11.609 1 97.19 506 ALA B CA 1
ATOM 8063 C C . ALA B 1 506 ? 2.836 49.125 12.781 1 97.19 506 ALA B C 1
ATOM 8065 O O . ALA B 1 506 ? 2.422 49.062 13.945 1 97.19 506 ALA B O 1
ATOM 8066 N N . THR B 1 507 ? 4.078 49.281 12.484 1 96.12 507 THR B N 1
ATOM 8067 C CA . THR B 1 507 ? 5.047 49.531 13.547 1 96.12 507 THR B CA 1
ATOM 8068 C C . THR B 1 507 ? 5.352 51 13.664 1 96.12 507 THR B C 1
ATOM 8070 O O . THR B 1 507 ? 5.312 51.75 12.672 1 96.12 507 THR B O 1
ATOM 8073 N N . THR B 1 508 ? 5.625 51.469 14.859 1 92.81 508 THR B N 1
ATOM 8074 C CA . THR B 1 508 ? 5.84 52.906 15.094 1 92.81 508 THR B CA 1
ATOM 8075 C C . THR B 1 508 ? 7.062 53.125 15.977 1 92.81 508 THR B C 1
ATOM 8077 O O . THR B 1 508 ? 7.457 52.219 16.734 1 92.81 508 THR B O 1
ATOM 8080 N N . ASP B 1 509 ? 7.672 54.188 15.758 1 90.94 509 ASP B N 1
ATOM 8081 C CA . ASP B 1 509 ? 8.734 54.688 16.625 1 90.94 509 ASP B CA 1
ATOM 8082 C C . ASP B 1 509 ? 8.234 55.781 17.531 1 90.94 509 ASP B C 1
ATOM 8084 O O . ASP B 1 509 ? 7.496 56.688 17.078 1 90.94 509 ASP B O 1
ATOM 8088 N N . ARG B 1 510 ? 8.508 55.562 18.859 1 81.94 510 ARG B N 1
ATOM 8089 C CA . ARG B 1 510 ? 8.102 56.594 19.812 1 81.94 510 ARG B CA 1
ATOM 8090 C C . ARG B 1 510 ? 9.156 57.688 19.922 1 81.94 510 ARG B C 1
ATOM 8092 O O . ARG B 1 510 ? 10.305 57.438 20.266 1 81.94 510 ARG B O 1
ATOM 8099 N N . GLU B 1 511 ? 8.828 58.844 19.438 1 79 511 GLU B N 1
ATOM 8100 C CA . GLU B 1 511 ? 9.742 60 19.516 1 79 511 GLU B CA 1
ATOM 8101 C C . GLU B 1 511 ? 9.266 61 20.562 1 79 511 GLU B C 1
ATOM 8103 O O . GLU B 1 511 ? 8.07 61.281 20.656 1 79 511 GLU B O 1
ATOM 8108 N N . MET B 1 512 ? 10.156 61.312 21.531 1 77.25 512 MET B N 1
ATOM 8109 C CA . MET B 1 512 ? 9.844 62.344 22.516 1 77.25 512 MET B CA 1
ATOM 8110 C C . MET B 1 512 ? 10.039 63.75 21.938 1 77.25 512 MET B C 1
ATOM 8112 O O . MET B 1 512 ? 11.078 64 21.344 1 77.25 512 MET B O 1
ATOM 8116 N N . GLU B 1 513 ? 8.953 64.438 21.844 1 71.31 513 GLU B N 1
ATOM 8117 C CA . GLU B 1 513 ? 9.062 65.812 21.422 1 71.31 513 GLU B CA 1
ATOM 8118 C C . GLU B 1 513 ? 8.852 66.75 22.609 1 71.31 513 GLU B C 1
ATOM 8120 O O . GLU B 1 513 ? 7.914 66.625 23.391 1 71.31 513 GLU B O 1
ATOM 8125 N N . THR B 1 514 ? 9.844 67.562 22.922 1 76.12 514 THR B N 1
ATOM 8126 C CA . THR B 1 514 ? 9.711 68.562 23.969 1 76.12 514 THR B CA 1
ATOM 8127 C C . THR B 1 514 ? 8.945 69.75 23.469 1 76.12 514 THR B C 1
ATOM 8129 O O . THR B 1 514 ? 9.328 70.375 22.469 1 76.12 514 THR B O 1
ATOM 8132 N N . GLU B 1 515 ? 7.84 69.875 24.016 1 68.62 515 GLU B N 1
ATOM 8133 C CA . GLU B 1 515 ? 7.039 71.062 23.656 1 68.62 515 GLU B CA 1
ATOM 8134 C C . GLU B 1 515 ? 7.684 72.375 24.172 1 68.62 515 GLU B C 1
ATOM 8136 O O . GLU B 1 515 ? 8.469 72.312 25.125 1 68.62 515 GLU B O 1
ATOM 8141 N N . PRO B 1 516 ? 7.348 73.438 23.469 1 70.94 516 PRO B N 1
ATOM 8142 C CA . PRO B 1 516 ? 7.906 74.75 23.906 1 70.94 516 PRO B CA 1
ATOM 8143 C C . PRO B 1 516 ? 7.672 75 25.391 1 70.94 516 PRO B C 1
ATOM 8145 O O . PRO B 1 516 ? 8.492 75.625 26.047 1 70.94 516 PRO B O 1
ATOM 8148 N N . ASP B 1 517 ? 6.648 74.438 25.844 1 70.19 517 ASP B N 1
ATOM 8149 C CA . ASP B 1 517 ? 6.348 74.688 27.25 1 70.19 517 ASP B CA 1
ATOM 8150 C C . ASP B 1 517 ? 7.109 73.75 28.172 1 70.19 517 ASP B C 1
ATOM 8152 O O . ASP B 1 517 ? 6.961 73.812 29.391 1 70.19 517 ASP B O 1
ATOM 8156 N N . GLY B 1 518 ? 7.992 72.938 27.594 1 71.25 518 GLY B N 1
ATOM 8157 C CA . GLY B 1 518 ? 8.805 72 28.391 1 71.25 518 GLY B CA 1
ATOM 8158 C C . GLY B 1 518 ? 8.156 70.625 28.594 1 71.25 518 GLY B C 1
ATOM 8159 O O . GLY B 1 518 ? 8.773 69.75 29.156 1 71.25 518 GLY B O 1
ATOM 8160 N N . SER B 1 519 ? 6.895 70.625 28.219 1 71.25 519 SER B N 1
ATOM 8161 C CA . SER B 1 519 ? 6.219 69.375 28.406 1 71.25 519 SER B CA 1
ATOM 8162 C C . SER B 1 519 ? 6.641 68.375 27.344 1 71.25 519 SER B C 1
ATOM 8164 O O . SER B 1 519 ? 7.105 68.75 26.266 1 71.25 519 SER B O 1
ATOM 8166 N N . ARG B 1 520 ? 6.773 67.125 27.766 1 72.56 520 ARG B N 1
ATOM 8167 C CA . ARG B 1 520 ? 7.211 66 26.906 1 72.56 520 ARG B CA 1
ATOM 8168 C C . ARG B 1 520 ? 6.016 65.312 26.297 1 72.56 520 ARG B C 1
ATOM 8170 O O . ARG B 1 520 ? 5.094 64.875 27.016 1 72.56 520 ARG B O 1
ATOM 8177 N N . ARG B 1 521 ? 5.898 65.562 24.953 1 72.19 521 ARG B N 1
ATOM 8178 C CA . ARG B 1 521 ? 4.84 64.812 24.25 1 72.19 521 ARG B CA 1
ATOM 8179 C C . ARG B 1 521 ? 5.418 63.688 23.406 1 72.19 521 ARG B C 1
ATOM 8181 O O . ARG B 1 521 ? 6.434 63.875 22.734 1 72.19 521 ARG B O 1
ATOM 8188 N N . TYR B 1 522 ? 4.879 62.5 23.562 1 76.69 522 TYR B N 1
ATOM 8189 C CA . TYR B 1 522 ? 5.312 61.375 22.766 1 76.69 522 TYR B CA 1
ATOM 8190 C C . TYR B 1 522 ? 4.512 61.25 21.484 1 76.69 522 TYR B C 1
ATOM 8192 O O . TYR B 1 522 ? 3.293 61.438 21.469 1 76.69 522 TYR B O 1
ATOM 8200 N N . ARG B 1 523 ? 5.27 61.438 20.359 1 79.44 523 ARG B N 1
ATOM 8201 C CA . ARG B 1 523 ? 4.652 61.25 19.047 1 79.44 523 ARG B CA 1
ATOM 8202 C C . ARG B 1 523 ? 5.07 59.906 18.438 1 79.44 523 ARG B C 1
ATOM 8204 O O . ARG B 1 523 ? 6.234 59.5 18.547 1 79.44 523 ARG B O 1
ATOM 8211 N N . PHE B 1 524 ? 4.094 59.156 17.922 1 85.88 524 PHE B N 1
ATOM 8212 C CA . PHE B 1 524 ? 4.355 57.875 17.25 1 85.88 524 PHE B CA 1
ATOM 8213 C C . PHE B 1 524 ? 4.477 58.062 15.75 1 85.88 524 PHE B C 1
ATOM 8215 O O . PHE B 1 524 ? 3.588 58.656 15.117 1 85.88 524 PHE B O 1
ATOM 8222 N N . ARG B 1 525 ? 5.641 57.75 15.242 1 91.38 525 ARG B N 1
ATOM 8223 C CA . ARG B 1 525 ? 5.883 57.844 13.805 1 91.38 525 ARG B CA 1
ATOM 8224 C C . ARG B 1 525 ? 5.887 56.469 13.148 1 91.38 525 ARG B C 1
ATOM 8226 O O . ARG B 1 525 ? 6.57 55.562 13.617 1 91.38 525 ARG B O 1
ATOM 8233 N N . PHE B 1 526 ? 5.156 56.375 12.078 1 95.5 526 PHE B N 1
ATOM 8234 C CA . PHE B 1 526 ? 5.07 55.125 11.32 1 95.5 526 PHE B CA 1
ATOM 8235 C C . PHE B 1 526 ? 6.43 54.75 10.75 1 95.5 526 PHE B C 1
ATOM 8237 O O . PHE B 1 526 ? 7.145 55.594 10.211 1 95.5 526 PHE B O 1
ATOM 8244 N N . VAL B 1 527 ? 6.812 53.5 10.82 1 96.31 527 VAL B N 1
ATOM 8245 C CA . VAL B 1 527 ? 8.094 53.031 10.297 1 96.31 527 VAL B CA 1
ATOM 8246 C C . VAL B 1 527 ? 7.867 52.094 9.125 1 96.31 527 VAL B C 1
ATOM 8248 O O . VAL B 1 527 ? 8.336 52.344 8.016 1 96.31 527 VAL B O 1
ATOM 8251 N N . ARG B 1 528 ? 7.016 51.031 9.398 1 96.81 528 ARG B N 1
ATOM 8252 C CA . ARG B 1 528 ? 6.73 50.062 8.336 1 96.81 528 ARG B CA 1
ATOM 8253 C C . ARG B 1 528 ? 5.512 49.219 8.672 1 96.81 528 ARG B C 1
ATOM 8255 O O . ARG B 1 528 ? 5.059 49.188 9.82 1 96.81 528 ARG B O 1
ATOM 8262 N N . PHE B 1 529 ? 4.992 48.531 7.668 1 97.06 529 PHE B N 1
ATOM 8263 C CA . PHE B 1 529 ? 4.098 47.406 7.883 1 97.06 529 PHE B CA 1
ATOM 8264 C C . PHE B 1 529 ? 4.891 46.094 8.055 1 97.06 529 PHE B C 1
ATOM 8266 O O . PHE B 1 529 ? 5.832 45.844 7.297 1 97.06 529 PHE B O 1
ATOM 8273 N N . ARG B 1 530 ? 4.578 45.406 9.07 1 96.88 530 ARG B N 1
ATOM 8274 C CA . ARG B 1 530 ? 5.23 44.125 9.344 1 96.88 530 ARG B CA 1
ATOM 8275 C C . ARG B 1 530 ? 4.242 42.969 9.258 1 96.88 530 ARG B C 1
ATOM 8277 O O . ARG B 1 530 ? 3.166 43.031 9.859 1 96.88 530 ARG B O 1
ATOM 8284 N N . ALA B 1 531 ? 4.605 41.938 8.531 1 95.31 531 ALA B N 1
ATOM 8285 C CA . ALA B 1 531 ? 3.73 40.781 8.383 1 95.31 531 ALA B CA 1
ATOM 8286 C C . ALA B 1 531 ? 3.711 39.938 9.656 1 95.31 531 ALA B C 1
ATOM 8288 O O . ALA B 1 531 ? 4.742 39.75 10.305 1 95.31 531 ALA B O 1
ATOM 8289 N N . TYR B 1 532 ? 2.512 39.438 10.078 1 95.75 532 TYR B N 1
ATOM 8290 C CA . TYR B 1 532 ? 2.424 38.438 11.125 1 95.75 532 TYR B CA 1
ATOM 8291 C C . TYR B 1 532 ? 3.115 37.156 10.711 1 95.75 532 TYR B C 1
ATOM 8293 O O . TYR B 1 532 ? 2.949 36.688 9.578 1 95.75 532 TYR B O 1
ATOM 8301 N N . PRO B 1 533 ? 3.926 36.625 11.539 1 90.38 533 PRO B N 1
ATOM 8302 C CA . PRO B 1 533 ? 4.586 35.375 11.188 1 90.38 533 PRO B CA 1
ATOM 8303 C C . PRO B 1 533 ? 3.656 34.188 11.305 1 90.38 533 PRO B C 1
ATOM 8305 O O . PRO B 1 533 ? 3.598 33.531 12.359 1 90.38 533 PRO B O 1
ATOM 8308 N N . VAL B 1 534 ? 3.041 33.781 10.281 1 82.38 534 VAL B N 1
ATOM 8309 C CA . VAL B 1 534 ? 2.053 32.719 10.297 1 82.38 534 VAL B CA 1
ATOM 8310 C C . VAL B 1 534 ? 2.736 31.391 10.031 1 82.38 534 VAL B C 1
ATOM 8312 O O . VAL B 1 534 ? 3.721 31.328 9.289 1 82.38 534 VAL B O 1
#

Secondary structure (DSSP, 8-state):
----EEEEEEEE---EE-TTS-EE---EEEEETTEEEEEEEES-HHHHHHHHH--SEEEEEE-HHHHHHHTTHHHHHHHHTTPPPPEEEE-----SHHHHHHHHHHHHHHHS-SS---SEEEEE-TT--THHHHHHHHHHHHHHHHS-TT----EEEEEE-GGG--TT-EEEEEE-HHHHHHHHHHHHHHHHHHH---HHHHHHHHHHHHHHHHHHHHTS------GGGGGHHHHHHHHHHHHTT-HHHHHSTT-HHHHHHHHHHHHTTGGGG-HHHHHHHHHHHHHHHTTSPPTT---S-SHHHHHHHHHHHHHHHHTT-HHHHHHHHHHHHHHHT--GGGG--STT--HHHHHHHHHHHHHH-TTHHHHHHHHHHHHTTT-SSSPPPHHHHHHHHHHHHHHHHH-------S---EEEEESSS-GGGS-HHHHHHHHHH-SEEEE-PPPPPPTT--HHHHHHHHHHHHHHSPTTEEEEEE-SSHHHHHHHHHHHHHTT-EEEEEEEEEEEEE-TTS-EEEEEEEEEEEE---/----EEEEEEEE---EE-TTS-EE---EEEEETTEEEEEEEES-HHHHHHHHH--SEEEEEE-HHHHHHHTTHHHHHHHHTTPPPPEEEE-----SHHHHHHHHHHHHHHHS-SS---SEEEEE-TT--THHHHHHHHHHHHHHHHS-TT----EEEEEE-GGG--TT-EEEEEE-HHHHHHHHHHHHHHHHHHH---HHHHHHHHHHTTHHHHHHHHTSS-----GGGGGHHHHHHHHHHHHTT-HHHHHSTT-HHHHHHHHHHHHTTGGGG-HHHHHHHHHHHHHHHTTSPPTT---S-SHHHHHHHHHHHHHHHHTT-HHHHHHHHHHHHHHHT--GGGG--STT--HHHHHHHHHHHHHH-TTHHHHHHHHHHHHTTT-SSSPPPHHHHHHHHHHHHHHHHH-----------EEEEESSS-GGGS-HHHHHHHHHH-SEEEE-PPPP--TT--HHHHHHHHHHHHHHSPTTEEEEEE-SSHHHHHHHHHHHHHTT-EEEEEEEEEEEEE-TTS-EEEEEEEEEEEE---

InterPro domains:
  IPR013383 CRISPR-associated protein DxTHG, conserved site [TIGR02549] (122-144)
  IPR049811 MJ1673-like domain [PF27247] (419-530)

Organism: Rhodospirillum centenum (strain ATCC 51521 / SW) (NCBI:txid414684)

Radius of gyration: 37.54 Å; Cα contacts (8 Å, |Δi|>4): 1989; chains: 2; bounding box: 55×135×85 Å

Nearest PDB structures (foldseek):
  8y7g-assembly1_A-2  TM=5.671E-01  e=4.010E-16  Marinitoga sp. 1155
  8y75-assembly2_B  TM=6.866E-01  e=3.378E-11  Marinitoga sp. 1155
  6qzq-assembly1_A  TM=6.292E-01  e=1.130E-10  Saccharolobus islandicus REY15A
  6lk2-assembly2_B  TM=2.626E-01  e=4.272E-01  Providencia alcalifaciens F90-2004
  8y7g-assembly1_A-2  TM=5.677E-01  e=2.866E-16  Marinitoga sp. 1155

Sequence (1068 aa):
MAKNIDRLISFVGLGSKNESGQNDYKPTRYFWEGRGEGPIQTKHVSLALTRILQPAETVLLTTAKARETWQERLPAAFQEVGLPAPKFVDIPDGKDQSELWRIFEICRTHLDPPEAMSGGTVMDITHGFRSQPFLAGAAAAFTRLTRNLDDSRSVTLVYGAFEARDAEDRTPIIDLTSFLDIVDWAQAIMLFLRTGRGKDLVALTSRDAGALFRRWDEGGRPGTKPGLTGLKRPLEDFAADLATLRTGSLLLPTGTAQKLKAKIDELDTELKGHPALTTIIDRLRTMAADLVLPDGVDTLSGPDAQKTMAALARRYLEMDRYMEAAAIVREGMVSLYAQPEAGRPGQSFSKKARDEAECRWRRLDSNARGDGQLRNDLLHAGFNRGPAGAPQIANGVRKLVENLATAQIPEETQSSPLFLNLSNHPSAEWEATQREAARKLAPEIRDLPFPAVPPEADDAAISQIARDLAKQVPPGTTHAMIQGEFTLAFALVRELYRDGVVCLAATTDREMETEPDGSRRYRFRFVRFRAYPVMAKNIDRLISFVGLGSKNESGQNDYKPTRYFWEGRGEGPIQTKHVSLALTRILQPAETVLLTTAKARETWQERLPAAFQEVGLPAPKFVDIPDGKDQSELWRIFEICRTHLDPPEAMSGGTVMDITHGFRSQPFLAGAAAAFTRLTRNLDDSRSVTLVYGAFEARDAEDRTPIIDLTSFLDIVDWAQAIMLFLRTGRGKDLVALTSRDAGALFRRWDEGGRPGTKPGLTGLKRPLEDFAADLATLRTGSLLLPTGTAQKLKAKIDELDTELKGHPALTTIIDRLRTMAADLVLPDGVDTLSGPDAQKTMAALARRYLEMDRYMEAAAIVREGMVSLYAQPEAGRPGQSFSKKARDEAECRWRRLDSNARGDGQLRNDLLHAGFNRGPAGAPQIANGVRKLVENLATAQIPEETQSSPLFLNLSNHPSAEWEATQREAARKLAPEIRDLPFPAVPPEADDAAISQIARDLAKQVPPGTTHAMIQGEFTLAFALVRELYRDGVVCLAATTDREMETEPDGSRRYRFRFVRFRAYPV

Foldseek 3Di:
DQFAAAEEEEEFEQADQDPVGGGFFDWFFEDEPPFDPGTDTDRDVQLVCCRRRVHNAYEYEYEPVRCVRPVPPVQVVCVVVPHHGHHYDYAHPCPDDVSLVRLLVVLLCRQDPPDPDLGAYEYECAPPDDCNVVSNLVSLLVNVVPDDLPRLHYYWYWYFAQVPQDPRRYTYIATPCLVSLLVQQLVQLVLCQQALANSSVLSSLVNVLVPNQVSVCVVDDVDDSQLVNVLNVLSVQQSVCLVVVVLQQNQFPVHSLVVNLVSLVVNLVVCVVPVSNNVSSVSVNVLSVLRYQDPPDGFCAADSNLSNLLSSLVSCLSNVNLLSSLVSLLLLLLRRQFDRQCGRPDDSHDPVRSLLSNLLSLQQPPCLLVSVVLNVLVVVVNPDDDRDDPVVSSVVSVVSSVCSNPPDRPPPPPPWAEEEEAEQDDPVNDDPVAVVQSCVVTVHYYYDYHDDDPPPDDLVRLLVVLVVVLVVDDRRHQEYEADDDDSNSVNNLVVVVSNSHFYWHWAWDWDWDQDPVRDTDTDTHTDHIGTDDD/DQFAAAEEEEEFEQADQDPVGGGFFDWFFEDEPPFDPGTDTDRDVQLVCCRRRVHNAYEYEYEPVRCVRPVPPVQVVCVVVPHHGHHYDYAHPCPDDVSLVRLLVVLLCRQDPPDPDLGAYEYECANPDDCNVVSNLVSQLVNVVPDDLPRLHYYWYWYFAQVPQDPRRYTYIATPCLVSLLVQQLVQLVLCQQALANSSVLSSLVNCLVPNQVSVCVVDDVADSQCVNVLNVLSVQQSVCLVVVVLQQLQFPVHSLVVNLVSLVVNLVRCVVPVSNNVSSVSVNVLSVLRYQDPPDGFCAADSNLSNLLSSLVSCLSNVNLLSSLVSLLLLLLRRQFDRQCGRPDDSHDPVRSLLSNLLSLQQPPCLLVSVVLNVLVVVVNPDDDRDDPVVSSVVSVVSSVCSNPPDRPPPPPPWAEEEEEEQDDPVRDDPVAVVQSCVVTVHYYYDYHDDDPPPDDLVRLLVVLVVVLVVDDRRHAEYEADDDDSNSVNNLVSVVSSSHFYWHWAWDWDWDQDPVRDTDTDTHTDHIGTDDD

pLDDT: mean 88.78, std 12.28, range [29.77, 98.5]